Protein AF-A0A1J4KGL4-F1 (afdb_monomer_lite)

pLDDT: mean 71.96, std 12.71, range [31.94, 90.25]

Secondary structure (DSSP, 8-state):
-HHHHHHHHHHHHHHHHHHHHHHHHHHHHHHHHHHHHHHHHHHHHHHHHHHHHHHHHHHHHHHHHHHHHHHHHHHHHHHHHHHHHHHHHHHHHHHHHHHHHHHHHHHHHHHHHHHHHHHHHHHHHHHHHHHHHHHHHHHHHHHHHHHHHHHHHHHHHHHHHHHHHHHHHHHHHHTTSHHHHHHHHHHHHHHHHHHHHHHHHHHHHHHHHHHHHHHHHHHHHHHHHHHHHHHHHHHHHHHHHHHHHHHHHHHHHHHHHHHHHHHHHHHHHHHHHHHHHHHHHHHHHHHHHHHHHHHHHHHHHHHHHHHHHHHHHHHHHHHHHHHHHHHHHHHHHHHHHHHHHHHHHHHHHHHHHHHHHHHHHHHHHHHHHHHHHHHHHHHHHHHHHHHHHHHHHHTTS------SSSSSTTSSTTTHHHHHHHHHHHHHHHHHHHHHHHHHHHHHHHHHHHHHHHHHHHHHHHHHHHHHHHHTTTTTSSSS----------S---HHHHHHHHHHHHHHHHHHHHHHHHHHHHHHHHHHHHHHHHHHHHHHHHHHHHHHHHHHHHHHHHHHHGGG--HHHHHHHHHHHHHHHHHHHHHHHHHHHHHHHHHHHHHHHHHHHHHHHHHHHHHHHHHHHHHHHIIIIIHHHHHHHHHHHHHHHHHHHHHHHHHHHHHHHHHHHHHHHHHHHHHHHHHHHHHHHHHHHHHHHHHHHHHHHHHHHHHHHHHHHHHHHHHHHHHHHHHHHHHHHHHHHHHHHHHHHHHHHHHHHHHHHHHHHHHHHHHHHHHHHHHHHHHTSPPTTHHHHHHHHHHHHHHHHHHHHTT------GGGGSSGGGSS-----------------

Organism: NCBI:txid1144522

Structure (mmCIF, N/CA/C/O backbone):
data_AF-A0A1J4KGL4-F1
#
_entry.id   AF-A0A1J4KGL4-F1
#
loop_
_atom_site.group_PDB
_atom_site.id
_atom_site.type_symbol
_atom_site.label_atom_id
_atom_site.label_alt_id
_atom_site.label_comp_id
_atom_site.label_asym_id
_atom_site.label_entity_id
_atom_site.label_seq_id
_atom_site.pdbx_PDB_ins_code
_atom_site.Cartn_x
_atom_site.Cartn_y
_atom_site.Cartn_z
_atom_site.occupancy
_atom_site.B_iso_or_equiv
_atom_site.auth_seq_id
_atom_site.auth_comp_id
_atom_site.auth_asym_id
_atom_site.auth_atom_id
_atom_site.pdbx_PDB_model_num
ATOM 1 N N . MET A 1 1 ? 73.293 31.879 -106.549 1.00 48.50 1 MET A N 1
ATOM 2 C CA . MET A 1 1 ? 72.347 32.509 -105.596 1.00 48.50 1 MET A CA 1
ATOM 3 C C . MET A 1 1 ? 71.092 31.675 -105.319 1.00 48.50 1 MET A C 1
ATOM 5 O O . MET A 1 1 ? 70.874 31.386 -104.157 1.00 48.50 1 MET A O 1
ATOM 9 N N . LYS A 1 2 ? 70.337 31.173 -106.314 1.00 50.81 2 LYS A N 1
ATOM 10 C CA . LYS A 1 2 ? 69.095 30.380 -106.091 1.00 50.81 2 LYS A CA 1
ATOM 11 C C . LYS A 1 2 ? 69.216 29.091 -105.247 1.00 50.81 2 LYS A C 1
ATOM 13 O O . LYS A 1 2 ? 68.200 28.561 -104.812 1.00 50.81 2 LYS A O 1
ATOM 18 N N . MET A 1 3 ? 70.423 28.557 -105.039 1.00 51.00 3 MET A N 1
ATOM 19 C CA . MET A 1 3 ? 70.624 27.331 -104.252 1.00 51.00 3 MET A CA 1
ATOM 20 C C . MET A 1 3 ? 70.676 27.599 -102.736 1.00 51.00 3 MET A C 1
ATOM 22 O O . MET A 1 3 ? 70.162 26.790 -101.978 1.00 51.00 3 MET A O 1
ATOM 26 N N . PHE A 1 4 ? 71.214 28.750 -102.308 1.00 53.72 4 PHE A N 1
ATOM 27 C CA . PHE A 1 4 ? 71.336 29.125 -100.888 1.00 53.72 4 PHE A CA 1
ATOM 28 C C . PHE A 1 4 ? 69.998 29.544 -100.260 1.00 53.72 4 PHE A C 1
ATOM 30 O O . PHE A 1 4 ? 69.739 29.280 -99.091 1.00 53.72 4 PHE A O 1
ATOM 37 N N . GLU A 1 5 ? 69.114 30.141 -101.056 1.00 56.59 5 GLU A N 1
ATOM 38 C CA . GLU A 1 5 ? 67.768 30.550 -100.632 1.00 56.59 5 GLU A CA 1
ATOM 39 C C . GLU A 1 5 ? 66.870 29.341 -100.313 1.00 56.59 5 GLU A C 1
ATOM 41 O O . GLU A 1 5 ? 66.114 29.352 -99.343 1.00 56.59 5 GLU A O 1
ATOM 46 N N . LYS A 1 6 ? 67.017 28.250 -101.080 1.00 62.81 6 LYS A N 1
ATOM 47 C CA . LYS A 1 6 ? 66.292 26.993 -100.843 1.00 62.81 6 LYS A CA 1
ATOM 48 C C . LYS A 1 6 ? 66.771 26.261 -99.592 1.00 62.81 6 LYS A C 1
ATOM 50 O O . LYS A 1 6 ? 65.946 25.713 -98.868 1.00 62.81 6 LYS A O 1
ATOM 55 N N . THR A 1 7 ? 68.075 26.253 -99.317 1.00 66.25 7 THR A N 1
ATOM 56 C CA . THR A 1 7 ? 68.604 25.649 -98.085 1.00 66.25 7 THR A CA 1
ATOM 57 C C . THR A 1 7 ? 68.192 26.440 -96.849 1.00 66.25 7 THR A C 1
ATOM 59 O O . THR A 1 7 ? 67.814 25.832 -95.854 1.00 66.25 7 THR A O 1
ATOM 62 N N . PHE A 1 8 ? 68.176 27.774 -96.905 1.00 71.75 8 PHE A N 1
ATOM 63 C CA . PHE A 1 8 ? 67.752 28.594 -95.766 1.00 71.75 8 PHE A CA 1
ATOM 64 C C . PHE A 1 8 ? 66.251 28.444 -95.452 1.00 71.75 8 PHE A C 1
ATOM 66 O O . PHE A 1 8 ? 65.878 28.286 -94.291 1.00 71.75 8 PHE A O 1
ATOM 73 N N . GLN A 1 9 ? 65.389 28.386 -96.477 1.00 70.12 9 GLN A N 1
ATOM 74 C CA . GLN A 1 9 ? 63.962 28.069 -96.297 1.00 70.12 9 GLN A CA 1
ATOM 75 C C . GLN A 1 9 ? 63.737 26.668 -95.715 1.00 70.12 9 GLN A C 1
ATOM 77 O O . GLN A 1 9 ? 62.855 26.490 -94.876 1.00 70.12 9 GLN A O 1
ATOM 82 N N . HIS A 1 10 ? 64.549 25.686 -96.116 1.00 73.38 10 HIS A N 1
ATOM 83 C CA . HIS A 1 10 ? 64.472 24.335 -95.568 1.00 73.38 10 HIS A CA 1
ATOM 84 C C . HIS A 1 10 ? 64.816 24.300 -94.070 1.00 73.38 10 HIS A C 1
ATOM 86 O O . HIS A 1 10 ? 64.093 23.680 -93.294 1.00 73.38 10 HIS A O 1
ATOM 92 N N . TYR A 1 11 ? 65.860 25.016 -93.638 1.00 72.81 11 TYR A N 1
ATOM 93 C CA . TYR A 1 11 ? 66.212 25.097 -92.217 1.00 72.81 11 TYR A CA 1
ATOM 94 C C . TYR A 1 11 ? 65.168 25.849 -91.381 1.00 72.81 11 TYR A C 1
ATOM 96 O O . TYR A 1 11 ? 64.863 25.410 -90.273 1.00 72.81 11 TYR A O 1
ATOM 104 N N . HIS A 1 12 ? 64.563 26.918 -91.910 1.00 76.62 12 HIS A N 1
ATOM 105 C CA . HIS A 1 12 ? 63.459 27.602 -91.228 1.00 76.62 12 HIS A CA 1
ATOM 106 C C . HIS A 1 12 ? 62.230 26.704 -91.057 1.00 76.62 12 HIS A C 1
ATOM 108 O O . HIS A 1 12 ? 61.683 26.634 -89.961 1.00 76.62 12 HIS A O 1
ATOM 114 N N . GLN A 1 13 ? 61.847 25.946 -92.090 1.00 76.25 13 GLN A N 1
ATOM 115 C CA . GLN A 1 13 ? 60.752 24.975 -91.977 1.00 76.25 13 GLN A CA 1
ATOM 116 C C . GLN A 1 13 ? 61.043 23.883 -90.943 1.00 76.25 13 GLN A C 1
ATOM 118 O O . GLN A 1 13 ? 60.143 23.485 -90.211 1.00 76.25 13 GLN A O 1
ATOM 123 N N . ILE A 1 14 ? 62.291 23.416 -90.848 1.00 76.00 14 ILE A N 1
ATOM 124 C CA . ILE A 1 14 ? 62.685 22.430 -89.834 1.00 76.00 14 ILE A CA 1
ATOM 125 C C . ILE A 1 14 ? 62.601 23.021 -88.418 1.00 76.00 14 ILE A C 1
ATOM 127 O O . ILE A 1 14 ? 62.146 22.334 -87.504 1.00 76.00 14 ILE A O 1
ATOM 131 N N . LEU A 1 15 ? 63.007 24.279 -88.223 1.00 76.38 15 LEU A N 1
ATOM 132 C CA . LEU A 1 15 ? 62.933 24.962 -86.926 1.00 76.38 15 LEU A CA 1
ATOM 133 C C . LEU A 1 15 ? 61.489 25.244 -86.492 1.00 76.38 15 LEU A C 1
ATOM 135 O O . LEU A 1 15 ? 61.154 25.037 -85.322 1.00 76.38 15 LEU A O 1
ATOM 139 N N . ASP A 1 16 ? 60.623 25.644 -87.420 1.00 77.75 16 ASP A N 1
ATOM 140 C CA . ASP A 1 16 ? 59.196 25.833 -87.145 1.00 77.75 16 ASP A CA 1
ATOM 141 C C . ASP A 1 16 ? 58.515 24.495 -86.810 1.00 77.75 16 ASP A C 1
ATOM 143 O O . ASP A 1 16 ? 57.730 24.419 -85.859 1.00 77.75 16 ASP A O 1
ATOM 147 N N . ASP A 1 17 ? 58.868 23.410 -87.512 1.00 77.19 17 ASP A N 1
ATOM 148 C CA . ASP A 1 17 ? 58.338 22.069 -87.230 1.00 77.19 17 ASP A CA 1
ATOM 149 C C . ASP A 1 17 ? 58.830 21.538 -85.868 1.00 77.19 17 ASP A C 1
ATOM 151 O O . ASP A 1 17 ? 58.057 20.957 -85.102 1.00 77.19 17 ASP A O 1
ATOM 155 N N . LEU A 1 18 ? 60.088 21.808 -85.500 1.00 77.88 18 LEU A N 1
ATOM 156 C CA . LEU A 1 18 ? 60.631 21.507 -84.169 1.00 77.88 18 LEU A CA 1
ATOM 157 C C . LEU A 1 18 ? 59.918 22.292 -83.064 1.00 77.88 18 LEU A C 1
ATOM 159 O O . LEU A 1 18 ? 59.526 21.710 -82.051 1.00 77.88 18 LEU A O 1
ATOM 163 N N . THR A 1 19 ? 59.697 23.590 -83.264 1.00 79.94 19 THR A N 1
ATOM 164 C CA . THR A 1 19 ? 59.023 24.449 -82.281 1.00 79.94 19 THR A CA 1
ATOM 165 C C . THR A 1 19 ? 57.565 24.023 -82.094 1.00 79.94 19 THR A C 1
ATOM 167 O O . THR A 1 19 ? 57.093 23.897 -80.963 1.00 79.94 19 THR A O 1
ATOM 170 N N . SER A 1 20 ? 56.869 23.688 -83.187 1.00 77.25 20 SER A N 1
ATOM 171 C CA . SER A 1 20 ? 55.507 23.143 -83.142 1.00 77.25 20 SER A CA 1
ATOM 172 C C . SER A 1 20 ? 55.441 21.821 -82.372 1.00 77.25 20 SER A C 1
ATOM 174 O O . SER A 1 20 ? 54.529 21.611 -81.566 1.00 77.25 20 SER A O 1
ATOM 176 N N . ARG A 1 21 ? 56.432 20.937 -82.558 1.00 79.38 21 ARG A N 1
ATOM 177 C CA . ARG A 1 21 ? 56.528 19.678 -81.807 1.00 79.38 21 ARG A CA 1
ATOM 178 C C . ARG A 1 21 ? 56.779 19.912 -80.323 1.00 79.38 21 ARG A C 1
ATOM 180 O O . ARG A 1 21 ? 56.111 19.281 -79.516 1.00 79.38 21 ARG A O 1
ATOM 187 N N . ILE A 1 22 ? 57.674 20.827 -79.952 1.00 79.62 22 ILE A N 1
ATOM 188 C CA . ILE A 1 22 ? 57.965 21.131 -78.540 1.00 79.62 22 ILE A CA 1
ATOM 189 C C . ILE A 1 22 ? 56.718 21.665 -77.826 1.00 79.62 22 ILE A C 1
ATOM 191 O O . ILE A 1 22 ? 56.389 21.193 -76.737 1.00 79.62 22 ILE A O 1
ATOM 195 N N . VAL A 1 23 ? 55.987 22.595 -78.449 1.00 79.75 23 VAL A N 1
ATOM 196 C CA . VAL A 1 23 ? 54.748 23.139 -77.873 1.00 79.75 23 VAL A CA 1
ATOM 197 C C . VAL A 1 23 ? 53.702 22.038 -77.708 1.00 79.75 23 VAL A C 1
ATOM 199 O O . VAL A 1 23 ? 53.156 21.896 -76.616 1.00 79.75 23 VAL A O 1
ATOM 202 N N . LYS A 1 24 ? 53.488 21.198 -78.732 1.00 76.81 24 LYS A N 1
ATOM 203 C CA . LYS A 1 24 ? 52.561 20.057 -78.643 1.00 76.81 24 LYS A CA 1
ATOM 204 C C . LYS A 1 24 ? 52.932 19.099 -77.514 1.00 76.81 24 LYS A C 1
ATOM 206 O O . LYS A 1 24 ? 52.059 18.725 -76.736 1.00 76.81 24 LYS A O 1
ATOM 211 N N . THR A 1 25 ? 54.206 18.736 -77.384 1.00 75.56 25 THR A N 1
ATOM 212 C CA . THR A 1 25 ? 54.662 17.837 -76.315 1.00 75.56 25 THR A CA 1
ATOM 213 C C . THR A 1 25 ? 54.453 18.459 -74.935 1.00 75.56 25 THR A C 1
ATOM 215 O O . THR A 1 25 ? 53.984 17.773 -74.034 1.00 75.56 25 THR A O 1
ATOM 218 N N . SER A 1 26 ? 54.719 19.758 -74.771 1.00 76.62 26 SER A N 1
ATOM 219 C CA . SER A 1 26 ? 54.493 20.476 -73.509 1.00 76.62 26 SER A CA 1
ATOM 220 C C . SER A 1 26 ? 53.008 20.528 -73.123 1.00 76.62 26 SER A C 1
ATOM 222 O O . SER A 1 26 ? 52.655 20.255 -71.976 1.00 76.62 26 SER A O 1
ATOM 224 N N . THR A 1 27 ? 52.114 20.790 -74.085 1.00 75.94 27 THR A N 1
ATOM 225 C CA . THR A 1 27 ? 50.663 20.786 -73.835 1.00 75.94 27 THR A CA 1
ATOM 226 C C . THR A 1 27 ? 50.155 19.393 -73.459 1.00 75.94 27 THR A C 1
ATOM 228 O O . THR A 1 27 ? 49.378 19.266 -72.517 1.00 75.94 27 THR A O 1
ATOM 231 N N . ILE A 1 28 ? 50.644 18.345 -74.132 1.00 75.31 28 ILE A N 1
ATOM 232 C CA . ILE A 1 28 ? 50.306 16.950 -73.806 1.00 75.31 28 ILE A CA 1
ATOM 233 C C . ILE A 1 28 ? 50.797 16.590 -72.400 1.00 75.31 28 ILE A C 1
ATOM 235 O O . ILE A 1 28 ? 50.061 15.980 -71.630 1.00 75.31 28 ILE A O 1
ATOM 239 N N . PHE A 1 29 ? 52.016 16.994 -72.034 1.00 74.69 29 PHE A N 1
ATOM 240 C CA . PHE A 1 29 ? 52.569 16.701 -70.713 1.00 74.69 29 PHE A CA 1
ATOM 241 C C . PHE A 1 29 ? 51.774 17.385 -69.597 1.00 74.69 29 PHE A C 1
ATOM 243 O O . PHE A 1 29 ? 51.492 16.769 -68.573 1.00 74.69 29 PHE A O 1
ATOM 250 N N . LYS A 1 30 ? 51.351 18.634 -69.819 1.00 77.12 30 LYS A N 1
ATOM 251 C CA . LYS A 1 30 ? 50.528 19.376 -68.861 1.00 77.12 30 LYS A CA 1
ATOM 252 C C . LYS A 1 30 ? 49.137 18.754 -68.690 1.00 77.12 30 LYS A C 1
ATOM 254 O O . LYS A 1 30 ? 48.716 18.547 -67.558 1.00 77.12 30 LYS A O 1
ATOM 259 N N . MET A 1 31 ? 48.487 18.356 -69.789 1.00 72.94 31 MET A N 1
ATOM 260 C CA . MET A 1 31 ? 47.216 17.620 -69.724 1.00 72.94 31 MET A CA 1
ATOM 261 C C . MET A 1 31 ? 47.363 16.265 -69.018 1.00 72.94 31 MET A C 1
ATOM 263 O O . MET A 1 31 ? 46.466 15.863 -68.287 1.00 72.94 31 MET A O 1
ATOM 267 N N . ASN A 1 32 ? 48.491 15.566 -69.183 1.00 74.00 32 ASN A N 1
ATOM 268 C CA . ASN A 1 32 ? 48.727 14.295 -68.493 1.00 74.00 32 ASN A CA 1
ATOM 269 C C . ASN A 1 32 ? 48.901 14.462 -66.977 1.00 74.00 32 ASN A C 1
ATOM 271 O O . ASN A 1 32 ? 48.434 13.605 -66.230 1.00 74.00 32 ASN A O 1
ATOM 275 N N . ILE A 1 33 ? 49.540 15.543 -66.518 1.00 75.38 33 ILE A N 1
ATOM 276 C CA . ILE A 1 33 ? 49.666 15.842 -65.082 1.00 75.38 33 ILE A CA 1
ATOM 277 C C . ILE A 1 33 ? 48.291 16.175 -64.494 1.00 75.38 33 ILE A C 1
ATOM 279 O O . ILE A 1 33 ? 47.887 15.553 -63.518 1.00 75.38 33 ILE A O 1
ATOM 283 N N . GLU A 1 34 ? 47.539 17.071 -65.138 1.00 74.38 34 GLU A N 1
ATOM 284 C CA . GLU A 1 34 ? 46.197 17.464 -64.681 1.00 74.38 34 GLU A CA 1
ATOM 285 C C . GLU A 1 34 ? 45.231 16.261 -64.654 1.00 74.38 34 GLU A C 1
ATOM 287 O O . GLU A 1 34 ? 44.474 16.089 -63.700 1.00 74.38 34 GLU A O 1
ATOM 292 N N . ASN A 1 35 ? 45.319 15.362 -65.641 1.00 75.06 35 ASN A N 1
ATOM 293 C CA . ASN A 1 35 ? 44.548 14.117 -65.646 1.00 75.06 35 ASN A CA 1
ATOM 294 C C . ASN A 1 35 ? 45.000 13.134 -64.553 1.00 75.06 35 ASN A C 1
ATOM 296 O O . ASN A 1 35 ? 44.164 12.451 -63.967 1.00 75.06 35 ASN A O 1
ATOM 300 N N . SER A 1 36 ? 46.301 13.039 -64.268 1.00 73.31 36 SER A N 1
ATOM 301 C CA . SER A 1 36 ? 46.818 12.158 -63.214 1.00 73.31 36 SER A CA 1
ATOM 302 C C . SER A 1 36 ? 46.374 12.616 -61.824 1.00 73.31 36 SER A C 1
ATOM 304 O O . SER A 1 36 ? 45.958 11.782 -61.018 1.00 73.31 36 SER A O 1
ATOM 306 N N . ASP A 1 37 ? 46.416 13.920 -61.550 1.00 73.12 37 ASP A N 1
ATOM 307 C CA . ASP A 1 37 ? 45.986 14.481 -60.266 1.00 73.12 37 ASP A CA 1
ATOM 308 C C . ASP A 1 37 ? 44.480 14.277 -60.054 1.00 73.12 37 ASP A C 1
ATOM 310 O O . ASP A 1 37 ? 44.066 13.788 -59.000 1.00 73.12 37 ASP A O 1
ATOM 314 N N . ALA A 1 38 ? 43.668 14.499 -61.094 1.00 73.25 38 ALA A N 1
ATOM 315 C CA . ALA A 1 38 ? 42.236 14.210 -61.049 1.00 73.25 38 ALA A CA 1
ATOM 316 C C . ALA A 1 38 ? 41.945 12.720 -60.776 1.00 73.25 38 ALA A C 1
ATOM 318 O O . ALA A 1 38 ? 41.049 12.385 -60.002 1.00 73.25 38 ALA A O 1
ATOM 319 N N . VAL A 1 39 ? 42.727 11.800 -61.357 1.00 76.62 39 VAL A N 1
ATOM 320 C CA . VAL A 1 39 ? 42.578 10.354 -61.111 1.00 76.62 39 VAL A CA 1
ATOM 321 C C . VAL A 1 39 ? 42.950 9.976 -59.672 1.00 76.62 39 VAL A C 1
ATOM 323 O O . VAL A 1 39 ? 42.310 9.100 -59.084 1.00 76.62 39 VAL A O 1
ATOM 326 N N . ILE A 1 40 ? 43.967 10.610 -59.082 1.00 75.12 40 ILE A N 1
ATOM 327 C CA . ILE A 1 40 ? 44.365 10.356 -57.689 1.00 75.12 40 ILE A CA 1
ATOM 328 C C . ILE A 1 40 ? 43.295 10.869 -56.720 1.00 75.12 40 ILE A C 1
ATOM 330 O O . ILE A 1 40 ? 42.925 10.141 -55.796 1.00 75.12 40 ILE A O 1
ATOM 334 N N . GLU A 1 41 ? 42.745 12.062 -56.949 1.00 76.81 41 GLU A N 1
ATOM 335 C CA . GLU A 1 41 ? 41.655 12.604 -56.127 1.00 76.81 41 GLU A CA 1
ATOM 336 C C . GLU A 1 41 ? 40.405 11.718 -56.173 1.00 76.81 41 GLU A C 1
ATOM 338 O O . GLU A 1 41 ? 39.817 11.424 -55.128 1.00 76.81 41 GLU A O 1
ATOM 343 N N . VAL A 1 42 ? 40.051 11.198 -57.354 1.00 77.12 42 VAL A N 1
ATOM 344 C CA . VAL A 1 42 ? 38.940 10.245 -57.503 1.00 77.12 42 VAL A CA 1
ATOM 345 C C . VAL A 1 42 ? 39.194 8.967 -56.696 1.00 77.12 42 VAL A C 1
ATOM 347 O O . VAL A 1 42 ? 38.304 8.520 -55.974 1.00 77.12 42 VAL A O 1
ATOM 350 N N . LYS A 1 43 ? 40.413 8.413 -56.724 1.00 77.75 43 LYS A N 1
ATOM 351 C CA . LYS A 1 43 ? 40.757 7.207 -55.944 1.00 77.75 43 LYS A CA 1
ATOM 352 C C . LYS A 1 43 ? 40.723 7.435 -54.432 1.00 77.75 43 LYS A C 1
ATOM 354 O O . LYS A 1 43 ? 40.305 6.545 -53.691 1.00 77.75 43 LYS A O 1
ATOM 359 N N . ILE A 1 44 ? 41.145 8.609 -53.959 1.00 74.50 44 ILE A N 1
ATOM 360 C CA . ILE A 1 44 ? 41.060 8.969 -52.534 1.00 74.50 44 ILE A CA 1
ATOM 361 C C . ILE A 1 44 ? 39.590 9.088 -52.110 1.00 74.50 44 ILE A C 1
ATOM 363 O O . ILE A 1 44 ? 39.206 8.536 -51.076 1.00 74.50 44 ILE A O 1
ATOM 367 N N . ALA A 1 45 ? 38.753 9.725 -52.932 1.00 75.19 45 ALA A N 1
ATOM 368 C CA . ALA A 1 45 ? 37.320 9.841 -52.674 1.00 75.19 45 ALA A CA 1
ATOM 369 C C . ALA A 1 45 ? 36.608 8.472 -52.690 1.00 75.19 45 ALA A C 1
ATOM 371 O O . ALA A 1 45 ? 35.739 8.213 -51.856 1.00 75.19 45 ALA A O 1
ATOM 372 N N . GLU A 1 46 ? 36.995 7.560 -53.588 1.00 77.62 46 GLU A N 1
ATOM 373 C CA . GLU A 1 46 ? 36.489 6.181 -53.615 1.00 77.62 46 GLU A CA 1
ATOM 374 C C . GLU A 1 46 ? 36.877 5.393 -52.356 1.00 77.62 46 GLU A C 1
ATOM 376 O O . GLU A 1 46 ? 36.034 4.702 -51.779 1.00 77.62 46 GLU A O 1
ATOM 381 N N . ALA A 1 47 ? 38.120 5.524 -51.883 1.00 74.62 47 ALA A N 1
ATOM 382 C CA . ALA A 1 47 ? 38.577 4.865 -50.660 1.00 74.62 47 ALA A CA 1
ATOM 383 C C . ALA A 1 47 ? 37.844 5.385 -49.410 1.00 74.62 47 ALA A C 1
ATOM 385 O O . ALA A 1 47 ? 37.452 4.592 -48.552 1.00 74.62 47 ALA A O 1
ATOM 386 N N . GLN A 1 48 ? 37.596 6.697 -49.332 1.00 76.75 48 GLN A N 1
ATOM 387 C CA . GLN A 1 48 ? 36.808 7.303 -48.254 1.00 76.75 48 GLN A CA 1
ATOM 388 C C . GLN A 1 48 ? 35.353 6.821 -48.273 1.00 76.75 48 GLN A C 1
ATOM 390 O O . GLN A 1 48 ? 34.833 6.412 -47.235 1.00 76.75 48 GLN A O 1
ATOM 395 N N . ARG A 1 49 ? 34.725 6.760 -49.456 1.00 77.06 49 ARG A N 1
ATOM 396 C CA . ARG A 1 49 ? 33.367 6.212 -49.611 1.00 77.06 49 ARG A CA 1
ATOM 397 C C . ARG A 1 49 ? 33.283 4.745 -49.209 1.00 77.06 49 ARG A C 1
ATOM 399 O O . ARG A 1 49 ? 32.298 4.341 -48.595 1.00 77.06 49 ARG A O 1
ATOM 406 N N . LYS A 1 50 ? 34.304 3.945 -49.535 1.00 81.94 50 LYS A N 1
ATOM 407 C CA . LYS A 1 50 ? 34.354 2.535 -49.137 1.00 81.94 50 LYS A CA 1
ATOM 408 C C . LYS A 1 50 ? 34.457 2.388 -47.619 1.00 81.94 50 LYS A C 1
ATOM 410 O O . LYS A 1 50 ? 33.687 1.633 -47.043 1.00 81.94 50 LYS A O 1
ATOM 415 N N . PHE A 1 51 ? 35.324 3.162 -46.967 1.00 81.06 51 PHE A N 1
ATOM 416 C CA . PHE A 1 51 ? 35.437 3.146 -45.507 1.00 81.06 51 PHE A CA 1
ATOM 417 C C . PHE A 1 51 ? 34.139 3.591 -44.813 1.00 81.06 51 PHE A C 1
ATOM 419 O O . PHE A 1 51 ? 33.718 2.976 -43.837 1.00 81.06 51 PHE A O 1
ATOM 426 N N . GLU A 1 52 ? 33.462 4.619 -45.333 1.00 76.06 52 GLU A N 1
ATOM 427 C CA . GLU A 1 52 ? 32.152 5.037 -44.818 1.00 76.06 52 GLU A CA 1
ATOM 428 C C . GLU A 1 52 ? 31.068 3.979 -45.021 1.00 76.06 52 GLU A C 1
ATOM 430 O O . GLU A 1 52 ? 30.215 3.812 -44.148 1.00 76.06 52 GLU A O 1
ATOM 435 N N . LYS A 1 53 ? 31.099 3.255 -46.145 1.00 81.56 53 LYS A N 1
ATOM 436 C CA . LYS A 1 53 ? 30.190 2.135 -46.394 1.00 81.56 53 LYS A CA 1
ATOM 437 C C . LYS A 1 53 ? 30.431 1.005 -45.392 1.00 81.56 53 LYS A C 1
ATOM 439 O O . LYS A 1 53 ? 29.482 0.582 -44.740 1.00 81.56 53 LYS A O 1
ATOM 444 N N . ASP A 1 54 ? 31.684 0.599 -45.204 1.00 75.69 54 ASP A N 1
ATOM 445 C CA . ASP A 1 54 ? 32.057 -0.480 -44.282 1.00 75.69 54 ASP A CA 1
ATOM 446 C C . ASP A 1 54 ? 31.735 -0.104 -42.818 1.00 75.69 54 ASP A C 1
ATOM 448 O O . ASP A 1 54 ? 31.231 -0.921 -42.045 1.00 75.69 54 ASP A O 1
ATOM 452 N N . TYR A 1 55 ? 31.949 1.160 -42.430 1.00 81.25 55 TYR A N 1
ATOM 453 C CA . TYR A 1 55 ? 31.572 1.671 -41.109 1.00 81.25 55 TYR A CA 1
ATOM 454 C C . TYR A 1 55 ? 30.050 1.693 -40.902 1.00 81.25 55 TYR A C 1
ATOM 456 O O . TYR A 1 55 ? 29.567 1.334 -39.824 1.00 81.25 55 TYR A O 1
ATOM 464 N N . LYS A 1 56 ? 29.279 2.084 -41.927 1.00 76.31 56 LYS A N 1
ATOM 465 C CA . LYS A 1 56 ? 27.810 2.042 -41.884 1.00 76.31 56 LYS A CA 1
ATOM 466 C C . LYS A 1 56 ? 27.295 0.615 -41.766 1.00 76.31 56 LYS A C 1
ATOM 468 O O . LYS A 1 56 ? 26.456 0.371 -40.910 1.00 76.31 56 LYS A O 1
ATOM 473 N N . GLU A 1 57 ? 27.854 -0.323 -42.521 1.00 81.06 57 GLU A N 1
ATOM 474 C CA . GLU A 1 57 ? 27.461 -1.733 -42.467 1.00 81.06 57 GLU A CA 1
ATOM 475 C C . GLU A 1 57 ? 27.763 -2.353 -41.088 1.00 81.06 57 GLU A C 1
ATOM 477 O O . GLU A 1 57 ? 26.919 -3.030 -40.499 1.00 81.06 57 GLU A O 1
ATOM 482 N N . ALA A 1 58 ? 28.921 -2.046 -40.492 1.00 72.56 58 ALA A N 1
ATOM 483 C CA . ALA A 1 58 ? 29.246 -2.472 -39.128 1.00 72.56 58 ALA A CA 1
ATOM 484 C C . ALA A 1 58 ? 28.318 -1.844 -38.067 1.00 72.56 58 ALA A C 1
ATOM 486 O O . ALA A 1 58 ? 27.915 -2.513 -37.112 1.00 72.56 58 ALA A O 1
ATOM 487 N N . SER A 1 59 ? 27.949 -0.573 -38.241 1.00 73.44 59 SER A N 1
ATOM 488 C CA . SER A 1 59 ? 27.008 0.135 -37.367 1.00 73.44 59 SER A CA 1
ATOM 489 C C . SER A 1 59 ? 25.582 -0.417 -37.485 1.00 73.44 59 SER A C 1
ATOM 491 O O . SER A 1 59 ? 24.924 -0.651 -36.471 1.00 73.44 59 SER A O 1
ATOM 493 N N . GLU A 1 60 ? 25.121 -0.707 -38.704 1.00 80.56 60 GLU A N 1
ATOM 494 C CA . GLU A 1 60 ? 23.827 -1.336 -38.987 1.00 80.56 60 GLU A CA 1
ATOM 495 C C . GLU A 1 60 ? 23.752 -2.747 -38.394 1.00 80.56 60 GLU A C 1
ATOM 497 O O . GLU A 1 60 ? 22.763 -3.081 -37.742 1.00 80.56 60 GLU A O 1
ATOM 502 N N . ASN A 1 61 ? 24.825 -3.537 -38.498 1.00 78.19 61 ASN A N 1
ATOM 503 C CA . ASN A 1 61 ? 24.919 -4.854 -37.863 1.00 78.19 61 ASN A CA 1
ATOM 504 C C . ASN A 1 61 ? 24.886 -4.772 -36.326 1.00 78.19 61 ASN A C 1
ATOM 506 O O . ASN A 1 61 ? 24.203 -5.566 -35.666 1.00 78.19 61 ASN A O 1
ATOM 510 N N . HIS A 1 62 ? 25.570 -3.790 -35.732 1.00 74.38 62 HIS A N 1
ATOM 511 C CA . HIS A 1 62 ? 25.493 -3.548 -34.289 1.00 74.38 62 HIS A CA 1
ATOM 512 C C . HIS A 1 62 ? 24.099 -3.088 -33.852 1.00 74.38 62 HIS A C 1
ATOM 514 O O . HIS A 1 62 ? 23.609 -3.524 -32.809 1.00 74.38 62 HIS A O 1
ATOM 520 N N . LYS A 1 63 ? 23.437 -2.258 -34.661 1.00 75.94 63 LYS A N 1
ATOM 521 C CA . LYS A 1 63 ? 22.064 -1.809 -34.429 1.00 75.94 63 LYS A CA 1
ATOM 522 C C . LYS A 1 63 ? 21.086 -2.978 -34.512 1.00 75.94 63 LYS A C 1
ATOM 524 O O . LYS A 1 63 ? 20.309 -3.155 -33.585 1.00 75.94 63 LYS A O 1
ATOM 529 N N . ALA A 1 64 ? 21.189 -3.832 -35.528 1.00 79.12 64 ALA A N 1
ATOM 530 C CA . ALA A 1 64 ? 20.377 -5.044 -35.648 1.00 79.12 64 ALA A CA 1
ATOM 531 C C . ALA A 1 64 ? 20.567 -5.992 -34.449 1.00 79.12 64 ALA A C 1
ATOM 533 O O . ALA A 1 64 ? 19.602 -6.559 -33.939 1.00 79.12 64 ALA A O 1
ATOM 534 N N . SER A 1 65 ? 21.798 -6.109 -33.942 1.00 75.69 65 SER A N 1
ATOM 535 C CA . SER A 1 65 ? 22.092 -6.901 -32.741 1.00 75.69 65 SER A CA 1
ATOM 536 C C . SER A 1 65 ? 21.478 -6.288 -31.476 1.00 75.69 65 SER A C 1
ATOM 538 O O . SER A 1 65 ? 20.905 -7.005 -30.660 1.00 75.69 65 SER A O 1
ATOM 540 N N . LEU A 1 66 ? 21.534 -4.962 -31.318 1.00 71.62 66 LEU A N 1
ATOM 541 C CA . LEU A 1 66 ? 20.868 -4.263 -30.213 1.00 71.62 66 LEU A CA 1
ATOM 542 C C . LEU A 1 66 ? 19.342 -4.385 -30.293 1.00 71.62 66 LEU A C 1
ATOM 544 O O . LEU A 1 66 ? 18.704 -4.570 -29.265 1.00 71.62 66 LEU A O 1
ATOM 548 N N . GLU A 1 67 ? 18.761 -4.358 -31.493 1.00 76.06 67 GLU A N 1
ATOM 549 C CA . GLU A 1 67 ? 17.328 -4.598 -31.687 1.00 76.06 67 GLU A CA 1
ATOM 550 C C . GLU A 1 67 ? 16.918 -6.033 -31.338 1.00 76.06 67 GLU A C 1
ATOM 552 O O . GLU A 1 67 ? 15.822 -6.246 -30.818 1.00 76.06 67 GLU A O 1
ATOM 557 N N . ALA A 1 68 ? 17.783 -7.019 -31.592 1.00 75.44 68 ALA A N 1
ATOM 558 C CA . ALA A 1 68 ? 17.564 -8.391 -31.147 1.00 75.44 68 ALA A CA 1
ATOM 559 C C . ALA A 1 68 ? 17.579 -8.487 -29.610 1.00 75.44 68 ALA A C 1
ATOM 561 O O . ALA A 1 68 ? 16.684 -9.102 -29.034 1.00 75.44 68 ALA A O 1
ATOM 562 N N . TYR A 1 69 ? 18.517 -7.805 -28.942 1.00 73.69 69 TYR A N 1
ATOM 563 C CA . TYR A 1 69 ? 18.543 -7.726 -27.478 1.00 73.69 69 TYR A CA 1
ATOM 564 C C . TYR A 1 69 ? 17.351 -6.957 -26.897 1.00 73.69 69 TYR A C 1
ATOM 566 O O . TYR A 1 69 ? 16.806 -7.375 -25.881 1.00 73.69 69 TYR A O 1
ATOM 574 N N . GLU A 1 70 ? 16.899 -5.875 -27.533 1.00 70.75 70 GLU A N 1
ATOM 575 C CA . GLU A 1 70 ? 15.682 -5.160 -27.124 1.00 70.75 70 GLU A CA 1
ATOM 576 C C . GLU A 1 70 ? 14.442 -6.052 -27.243 1.00 70.75 70 GLU A C 1
ATOM 578 O O . GLU A 1 70 ? 13.645 -6.095 -26.309 1.00 70.75 70 GLU A O 1
ATOM 583 N N . LYS A 1 71 ? 14.318 -6.840 -28.321 1.00 77.25 71 LYS A N 1
ATOM 584 C CA . LYS A 1 71 ? 13.240 -7.835 -28.458 1.00 77.25 71 LYS A CA 1
ATOM 585 C C . LYS A 1 71 ? 13.305 -8.922 -27.385 1.00 77.25 71 LYS A C 1
ATOM 587 O O . LYS A 1 71 ? 12.268 -9.365 -26.899 1.00 77.25 71 LYS A O 1
ATOM 592 N N . GLU A 1 72 ? 14.502 -9.357 -27.002 1.00 74.56 72 GLU A N 1
ATOM 593 C CA . GLU A 1 72 ? 14.699 -10.322 -25.914 1.00 74.56 72 GLU A CA 1
ATOM 594 C C . GLU A 1 72 ? 14.311 -9.720 -24.550 1.00 74.56 72 GLU A C 1
ATOM 596 O O . GLU A 1 72 ? 13.670 -10.379 -23.731 1.00 74.56 72 GLU A O 1
ATOM 601 N N . VAL A 1 73 ? 14.625 -8.441 -24.323 1.00 70.06 73 VAL A N 1
ATOM 602 C CA . VAL A 1 73 ? 14.214 -7.697 -23.123 1.00 70.06 73 VAL A CA 1
ATOM 603 C C . VAL A 1 73 ? 12.700 -7.478 -23.093 1.00 70.06 73 VAL A C 1
ATOM 605 O O . VAL A 1 73 ? 12.098 -7.706 -22.050 1.00 70.06 73 VAL A O 1
ATOM 608 N N . GLU A 1 74 ? 12.057 -7.125 -24.209 1.00 73.81 74 GLU A N 1
ATOM 609 C CA . GLU A 1 74 ? 10.590 -7.028 -24.313 1.00 73.81 74 GLU A CA 1
ATOM 610 C C . GLU A 1 74 ? 9.902 -8.381 -24.083 1.00 73.81 74 GLU A C 1
ATOM 612 O O . GLU A 1 74 ? 8.876 -8.459 -23.403 1.00 73.81 74 GLU A O 1
ATOM 617 N N . LYS A 1 75 ? 10.483 -9.477 -24.583 1.00 73.88 75 LYS A N 1
ATOM 618 C CA . LYS A 1 75 ? 9.997 -10.837 -24.313 1.00 73.88 75 LYS A CA 1
ATOM 619 C C . LYS A 1 75 ? 10.108 -11.199 -22.826 1.00 73.88 75 LYS A C 1
ATOM 621 O O . LYS A 1 75 ? 9.224 -11.849 -22.275 1.00 73.88 75 LYS A O 1
ATOM 626 N N . ASN A 1 76 ? 11.165 -10.749 -22.156 1.00 72.12 76 ASN A N 1
ATOM 627 C CA . ASN A 1 76 ? 11.320 -10.953 -20.718 1.00 72.12 76 ASN A CA 1
ATOM 628 C C . ASN A 1 76 ? 10.393 -10.041 -19.900 1.00 72.12 76 ASN A C 1
ATOM 630 O O . ASN A 1 76 ? 9.836 -10.505 -18.908 1.00 72.12 76 ASN A O 1
ATOM 634 N N . LEU A 1 77 ? 10.174 -8.794 -20.327 1.00 69.56 77 LEU A N 1
ATOM 635 C CA . LEU A 1 77 ? 9.222 -7.868 -19.706 1.00 69.56 77 LEU A CA 1
ATOM 636 C C . LEU A 1 77 ? 7.785 -8.376 -19.825 1.00 69.56 77 LEU A C 1
ATOM 638 O O . LEU A 1 77 ? 7.092 -8.428 -18.821 1.00 69.56 77 LEU A O 1
ATOM 642 N N . SER A 1 78 ? 7.379 -8.877 -20.992 1.00 71.31 78 SER A N 1
ATOM 643 C CA . SER A 1 78 ? 6.063 -9.514 -21.151 1.00 71.31 78 SER A CA 1
ATOM 644 C C . SER A 1 78 ? 5.900 -10.775 -20.290 1.00 71.31 78 SER A C 1
ATOM 646 O O . SER A 1 78 ? 4.812 -11.028 -19.782 1.00 71.31 78 SER A O 1
ATOM 648 N N . SER A 1 79 ? 6.977 -11.534 -20.040 1.00 73.06 79 SER A N 1
ATOM 649 C CA . SER A 1 79 ? 6.958 -12.634 -19.056 1.00 73.06 79 SER A CA 1
ATOM 650 C C . SER A 1 79 ? 6.884 -12.153 -17.600 1.00 73.06 79 SER A C 1
ATOM 652 O O . SER A 1 79 ? 6.401 -12.872 -16.727 1.00 73.06 79 SER A O 1
ATOM 654 N N . PHE A 1 80 ? 7.388 -10.949 -17.316 1.00 69.50 80 PHE A N 1
ATOM 655 C CA . PHE A 1 80 ? 7.273 -10.314 -16.007 1.00 69.50 80 PHE A CA 1
ATOM 656 C C . PHE A 1 80 ? 5.862 -9.785 -15.784 1.00 69.50 80 PHE A C 1
ATOM 658 O O . PHE A 1 80 ? 5.311 -10.043 -14.721 1.00 69.50 80 PHE A O 1
ATOM 665 N N . ASP A 1 81 ? 5.266 -9.144 -16.789 1.00 70.81 81 ASP A N 1
ATOM 666 C CA . ASP A 1 81 ? 3.875 -8.691 -16.759 1.00 70.81 81 ASP A CA 1
ATOM 667 C C . ASP A 1 81 ? 2.923 -9.873 -16.545 1.00 70.81 81 ASP A C 1
ATOM 669 O O . ASP A 1 81 ? 2.069 -9.804 -15.668 1.00 70.81 81 ASP A O 1
ATOM 673 N N . SER A 1 82 ? 3.135 -11.016 -17.216 1.00 72.31 82 SER A N 1
ATOM 674 C CA . SER A 1 82 ? 2.305 -12.207 -16.975 1.00 72.31 82 SER A CA 1
ATOM 675 C C . SER A 1 82 ? 2.447 -12.758 -15.550 1.00 72.31 82 SER A C 1
ATOM 677 O O . SER A 1 82 ? 1.481 -13.246 -14.973 1.00 72.31 82 SER A O 1
ATOM 679 N N . ARG A 1 83 ? 3.644 -12.675 -14.951 1.00 72.44 83 ARG A N 1
ATOM 680 C CA . ARG A 1 83 ? 3.867 -13.086 -13.551 1.00 72.44 83 ARG A CA 1
ATOM 681 C C . ARG A 1 83 ? 3.276 -12.085 -12.560 1.00 72.44 83 ARG A C 1
ATOM 683 O O . ARG A 1 83 ? 2.804 -12.503 -11.509 1.00 72.44 83 ARG A O 1
ATOM 690 N N . LEU A 1 84 ? 3.290 -10.797 -12.896 1.00 71.19 84 LEU A N 1
ATOM 691 C CA . LEU A 1 84 ? 2.627 -9.736 -12.142 1.00 71.19 84 LEU A CA 1
ATOM 692 C C . LEU A 1 84 ? 1.107 -9.911 -12.176 1.00 71.19 84 LEU A C 1
ATOM 694 O O . LEU A 1 84 ? 0.468 -9.778 -11.137 1.00 71.19 84 LEU A O 1
ATOM 698 N N . ASP A 1 85 ? 0.542 -10.290 -13.321 1.00 75.19 85 ASP A N 1
ATOM 699 C CA . ASP A 1 85 ? -0.875 -10.632 -13.449 1.00 75.19 85 ASP A CA 1
ATOM 700 C C . ASP A 1 85 ? -1.231 -11.884 -12.629 1.00 75.19 85 ASP A C 1
ATOM 702 O O . ASP A 1 85 ? -2.234 -11.882 -11.915 1.00 75.19 85 ASP A O 1
ATOM 706 N N . ASP A 1 86 ? -0.395 -12.929 -12.642 1.00 74.56 86 ASP A N 1
ATOM 707 C CA . ASP A 1 86 ? -0.572 -14.117 -11.792 1.00 74.56 86 ASP A CA 1
ATOM 708 C C . ASP A 1 86 ? -0.511 -13.774 -10.288 1.00 74.56 86 ASP A C 1
ATOM 710 O O . ASP A 1 86 ? -1.292 -14.293 -9.483 1.00 74.56 86 ASP A O 1
ATOM 714 N N . GLU A 1 87 ? 0.400 -12.883 -9.890 1.00 67.44 87 GLU A N 1
ATOM 715 C CA . GLU A 1 87 ? 0.574 -12.446 -8.502 1.00 67.44 87 GLU A CA 1
ATOM 716 C C . GLU A 1 87 ? -0.553 -11.503 -8.049 1.00 67.44 87 GLU A C 1
ATOM 718 O O . GLU A 1 87 ? -1.062 -11.637 -6.932 1.00 67.44 87 GLU A O 1
ATOM 723 N N . SER A 1 88 ? -1.026 -10.635 -8.945 1.00 72.56 88 SER A N 1
ATOM 724 C CA . SER A 1 88 ? -2.215 -9.800 -8.762 1.00 72.56 88 SER A CA 1
ATOM 725 C C . SER A 1 88 ? -3.473 -10.661 -8.612 1.00 72.56 88 SER A C 1
ATOM 727 O O . SER A 1 88 ? -4.223 -10.498 -7.650 1.00 72.56 88 SER A O 1
ATOM 729 N N . ASN A 1 89 ? -3.656 -11.679 -9.461 1.00 74.44 89 ASN A N 1
ATOM 730 C CA . ASN A 1 89 ? -4.754 -12.644 -9.350 1.00 74.44 89 ASN A CA 1
ATOM 731 C C . ASN A 1 89 ? -4.699 -13.437 -8.037 1.00 74.44 89 ASN A C 1
ATOM 733 O O . ASN A 1 89 ? -5.729 -13.672 -7.403 1.00 74.44 89 ASN A O 1
ATOM 737 N N . ARG A 1 90 ? -3.501 -13.816 -7.580 1.00 81.31 90 ARG A N 1
ATOM 738 C CA . ARG A 1 90 ? -3.312 -14.469 -6.279 1.00 81.31 90 ARG A CA 1
ATOM 739 C C . ARG A 1 90 ? -3.680 -13.544 -5.112 1.00 81.31 90 ARG A C 1
ATOM 741 O O . ARG A 1 90 ? -4.298 -14.007 -4.152 1.00 81.31 90 ARG A O 1
ATOM 748 N N . LEU A 1 91 ? -3.319 -12.262 -5.184 1.00 65.75 91 LEU A N 1
ATOM 749 C CA . LEU A 1 91 ? -3.685 -11.234 -4.201 1.00 65.75 91 LEU A CA 1
ATOM 750 C C . LEU A 1 91 ? -5.196 -10.989 -4.172 1.00 65.75 91 LEU A C 1
ATOM 752 O O . LEU A 1 91 ? -5.781 -10.973 -3.088 1.00 65.75 91 LEU A O 1
ATOM 756 N N . ILE A 1 92 ? -5.832 -10.879 -5.340 1.00 77.00 92 ILE A N 1
ATOM 757 C CA . ILE A 1 92 ? -7.289 -10.761 -5.475 1.00 77.00 92 ILE A CA 1
ATOM 758 C C . ILE A 1 92 ? -7.968 -11.965 -4.813 1.00 77.00 92 ILE A C 1
ATOM 760 O O . ILE A 1 92 ? -8.771 -11.775 -3.905 1.00 77.00 92 ILE A O 1
ATOM 764 N N . GLN A 1 93 ? -7.564 -13.198 -5.145 1.00 73.75 93 GLN A N 1
ATOM 765 C CA . GLN A 1 93 ? -8.114 -14.413 -4.525 1.00 73.75 93 GLN A CA 1
ATOM 766 C C . GLN A 1 93 ? -7.886 -14.477 -3.007 1.00 73.75 93 GLN A C 1
ATOM 768 O O . GLN A 1 93 ? -8.725 -15.002 -2.274 1.00 73.75 93 GLN A O 1
ATOM 773 N N . HIS A 1 94 ? -6.750 -13.975 -2.512 1.00 70.75 94 HIS A N 1
ATOM 774 C CA . HIS A 1 94 ? -6.469 -13.910 -1.079 1.00 70.75 94 HIS A CA 1
ATOM 775 C C . HIS A 1 94 ? -7.416 -12.938 -0.364 1.00 70.75 94 HIS A C 1
ATOM 777 O O . HIS A 1 94 ? -8.019 -13.305 0.645 1.00 70.75 94 HIS A O 1
ATOM 783 N N . TYR A 1 95 ? -7.582 -11.721 -0.888 1.00 63.25 95 TYR A N 1
ATOM 784 C CA . TYR A 1 95 ? -8.501 -10.740 -0.311 1.00 63.25 95 TYR A CA 1
ATOM 785 C C . TYR A 1 95 ? -9.967 -11.141 -0.471 1.00 63.25 95 TYR A C 1
ATOM 787 O O . TYR A 1 95 ? -10.757 -10.870 0.425 1.00 63.25 95 TYR A O 1
ATOM 795 N N . GLU A 1 96 ? -10.325 -11.847 -1.539 1.00 80.44 96 GLU A N 1
ATOM 796 C CA . GLU A 1 96 ? -11.675 -12.368 -1.751 1.00 80.44 96 GLU A CA 1
ATOM 797 C C . GLU A 1 96 ? -12.012 -13.496 -0.763 1.00 80.44 96 GLU A C 1
ATOM 799 O O . GLU A 1 96 ? -13.093 -13.496 -0.177 1.00 80.44 96 GLU A O 1
ATOM 804 N N . LYS A 1 97 ? -11.054 -14.383 -0.454 1.00 74.19 97 LYS A N 1
ATOM 805 C CA . LYS A 1 97 ? -11.183 -15.354 0.650 1.00 74.19 97 LYS A CA 1
ATOM 806 C C . LYS A 1 97 ? -11.267 -14.676 2.016 1.00 74.19 97 LYS A C 1
ATOM 808 O O . LYS A 1 97 ? -12.052 -15.101 2.860 1.00 74.19 97 LYS A O 1
ATOM 813 N N . LEU A 1 98 ? -10.469 -13.631 2.245 1.00 65.19 98 LEU A N 1
ATOM 814 C CA . LEU A 1 98 ? -10.516 -12.855 3.485 1.00 65.19 98 LEU A CA 1
ATOM 815 C C . LEU A 1 98 ? -11.879 -12.166 3.642 1.00 65.19 98 LEU A C 1
ATOM 817 O O . LEU A 1 98 ? -12.454 -12.175 4.728 1.00 65.19 98 LEU A O 1
ATOM 821 N N . PHE A 1 99 ? -12.406 -11.612 2.550 1.00 72.94 99 PHE A N 1
ATOM 822 C CA . PHE A 1 99 ? -13.724 -10.999 2.490 1.00 72.94 99 PHE A CA 1
ATOM 823 C C . PHE A 1 99 ? -14.818 -12.031 2.773 1.00 72.94 99 PHE A C 1
ATOM 825 O O . PHE A 1 99 ? -15.587 -11.823 3.704 1.00 72.94 99 PHE A O 1
ATOM 832 N N . GLN A 1 100 ? -14.822 -13.178 2.083 1.00 74.31 100 GLN A N 1
ATOM 833 C CA . GLN A 1 100 ? -15.765 -14.278 2.333 1.00 74.31 100 GLN A CA 1
ATOM 834 C C . GLN A 1 100 ? -15.722 -14.757 3.786 1.00 74.31 100 GLN A C 1
ATOM 836 O O . GLN A 1 100 ? -16.765 -14.850 4.423 1.00 74.31 100 GLN A O 1
ATOM 841 N N . SER A 1 101 ? -14.531 -14.961 4.354 1.00 70.25 101 SER A N 1
ATOM 842 C CA . SER A 1 101 ? -14.376 -15.343 5.763 1.00 70.25 101 SER A CA 1
ATOM 843 C C . SER A 1 101 ? -14.948 -14.292 6.723 1.00 70.25 101 SER A C 1
ATOM 845 O O . SER A 1 101 ? -15.586 -14.637 7.720 1.00 70.25 101 SER A O 1
ATOM 847 N N . LYS A 1 102 ? -14.763 -12.997 6.430 1.00 66.06 102 LYS A N 1
ATOM 848 C CA . LYS A 1 102 ? -15.353 -11.908 7.222 1.00 66.06 102 LYS A CA 1
ATOM 849 C C . LYS A 1 102 ? -16.871 -11.838 7.059 1.00 66.06 102 LYS A C 1
ATOM 851 O O . LYS A 1 102 ? -17.553 -11.605 8.052 1.00 66.06 102 LYS A O 1
ATOM 856 N N . THR A 1 103 ? -17.400 -12.086 5.863 1.00 77.19 103 THR A N 1
ATOM 857 C CA . THR A 1 103 ? -18.844 -12.173 5.609 1.00 77.19 103 THR A CA 1
ATOM 858 C C . THR A 1 103 ? -19.468 -13.368 6.332 1.00 77.19 103 THR A C 1
ATOM 860 O O . THR A 1 103 ? -20.485 -13.208 6.993 1.00 77.19 103 THR A O 1
ATOM 863 N N . GLU A 1 104 ? -18.844 -14.545 6.294 1.00 73.94 104 GLU A N 1
ATOM 864 C CA . GLU A 1 104 ? -19.294 -15.732 7.034 1.00 73.94 104 GLU A CA 1
ATOM 865 C C . GLU A 1 104 ? -19.264 -15.498 8.549 1.00 73.94 104 GLU A C 1
ATOM 867 O O . GLU A 1 104 ? -20.216 -15.835 9.252 1.00 73.94 104 GLU A O 1
ATOM 872 N N . SER A 1 105 ? -18.205 -14.857 9.059 1.00 63.00 105 SER A N 1
ATOM 873 C CA . SER A 1 105 ? -18.127 -14.462 10.467 1.00 63.00 105 SER A CA 1
ATOM 874 C C . SER A 1 105 ? -19.235 -13.479 10.846 1.00 63.00 105 SER A C 1
ATOM 876 O O . SER A 1 105 ? -19.782 -13.608 11.938 1.00 63.00 105 SER A O 1
ATOM 878 N N . LEU A 1 106 ? -19.573 -12.527 9.966 1.00 66.69 106 LEU A N 1
ATOM 879 C CA . LEU A 1 106 ? -20.674 -11.584 10.171 1.00 66.69 106 LEU A CA 1
ATOM 880 C C . LEU A 1 106 ? -22.013 -12.330 10.260 1.00 66.69 106 LEU A C 1
ATOM 882 O O . LEU A 1 106 ? -22.738 -12.162 11.236 1.00 66.69 106 LEU A O 1
ATOM 886 N N . VAL A 1 107 ? -22.290 -13.225 9.308 1.00 77.81 107 VAL A N 1
ATOM 887 C CA . VAL A 1 107 ? -23.519 -14.037 9.279 1.00 77.81 107 VAL A CA 1
ATOM 888 C C . VAL A 1 107 ? -23.638 -14.910 10.531 1.00 77.81 107 VAL A C 1
ATOM 890 O O . VAL A 1 107 ? -24.716 -15.016 11.115 1.00 77.81 107 VAL A O 1
ATOM 893 N N . MET A 1 108 ? -22.536 -15.504 11.002 1.00 67.75 108 MET A N 1
ATOM 894 C CA . MET A 1 108 ? -22.544 -16.257 12.260 1.00 67.75 108 MET A CA 1
ATOM 895 C C . MET A 1 108 ? -22.832 -15.364 13.469 1.00 67.75 108 MET A C 1
ATOM 897 O O . MET A 1 108 ? -23.590 -15.770 14.349 1.00 67.75 108 MET A O 1
ATOM 901 N N . THR A 1 109 ? -22.267 -14.153 13.525 1.00 65.12 109 THR A N 1
ATOM 902 C CA . THR A 1 109 ? -22.561 -13.207 14.613 1.00 65.12 109 THR A CA 1
ATOM 903 C C . THR A 1 109 ? -23.996 -12.689 14.573 1.00 65.12 109 THR A C 1
ATOM 905 O O . THR A 1 109 ? -24.617 -12.579 15.627 1.00 65.12 109 THR A O 1
ATOM 908 N N . GLU A 1 110 ? -24.553 -12.438 13.387 1.00 72.44 110 GLU A N 1
ATOM 909 C CA . GLU A 1 110 ? -25.957 -12.049 13.207 1.00 72.44 110 GLU A CA 1
ATOM 910 C C . GLU A 1 110 ? -26.895 -13.182 13.639 1.00 72.44 110 GLU A C 1
ATOM 912 O O . GLU A 1 110 ? -27.808 -12.956 14.431 1.00 72.44 110 GLU A O 1
ATOM 917 N N . SER A 1 111 ? -26.603 -14.424 13.240 1.00 73.94 111 SER A N 1
ATOM 918 C CA . SER A 1 111 ? -27.367 -15.603 13.660 1.00 73.94 111 SER A CA 1
ATOM 919 C C . SER A 1 111 ? -27.278 -15.855 15.172 1.00 73.94 111 SER A C 1
ATOM 921 O O . SER A 1 111 ? -28.283 -16.176 15.810 1.00 73.94 111 SER A O 1
ATOM 923 N N . ALA A 1 112 ? -26.098 -15.675 15.775 1.00 66.50 112 ALA A N 1
ATOM 924 C CA . ALA A 1 112 ? -25.921 -15.781 17.221 1.00 66.50 112 ALA A CA 1
ATOM 925 C C . ALA A 1 112 ? -26.692 -14.683 17.970 1.00 66.50 112 ALA A C 1
ATOM 927 O O . ALA A 1 112 ? -27.316 -14.965 18.994 1.00 66.50 112 ALA A O 1
ATOM 928 N N . TYR A 1 113 ? -26.698 -13.455 17.442 1.00 69.56 113 TYR A N 1
ATOM 929 C CA . TYR A 1 113 ? -27.484 -12.347 17.978 1.00 69.56 113 TYR A CA 1
ATOM 930 C C . TYR A 1 113 ? -28.991 -12.617 17.885 1.00 69.56 113 TYR A C 1
ATOM 932 O O . TYR A 1 113 ? -29.700 -12.456 18.877 1.00 69.56 113 TYR A O 1
ATOM 940 N N . GLU A 1 114 ? -29.492 -13.083 16.738 1.00 75.31 114 GLU A N 1
ATOM 941 C CA . GLU A 1 114 ? -30.908 -13.433 16.569 1.00 75.31 114 GLU A CA 1
ATOM 942 C C . GLU A 1 114 ? -31.328 -14.585 17.481 1.00 75.31 114 GLU A C 1
ATOM 944 O O . GLU A 1 114 ? -32.407 -14.537 18.076 1.00 75.31 114 GLU A O 1
ATOM 949 N N . LYS A 1 115 ? -30.456 -15.581 17.675 1.00 76.44 115 LYS A N 1
ATOM 950 C CA . LYS A 1 115 ? -30.704 -16.674 18.615 1.00 76.44 115 LYS A CA 1
ATOM 951 C C . LYS A 1 115 ? -30.752 -16.174 20.061 1.00 76.44 115 LYS A C 1
ATOM 953 O O . LYS A 1 115 ? -31.723 -16.467 20.756 1.00 76.44 115 LYS A O 1
ATOM 958 N N . ALA A 1 116 ? -29.783 -15.361 20.484 1.00 66.94 116 ALA A N 1
ATOM 959 C CA . ALA A 1 116 ? -29.770 -14.757 21.817 1.00 66.94 116 ALA A CA 1
ATOM 960 C C . ALA A 1 116 ? -31.006 -13.875 22.056 1.00 66.94 116 ALA A C 1
ATOM 962 O O . ALA A 1 116 ? -31.638 -13.961 23.107 1.00 66.94 116 ALA A O 1
ATOM 963 N N . LYS A 1 117 ? -31.411 -13.083 21.056 1.00 78.38 117 LYS A N 1
ATOM 964 C CA . LYS A 1 117 ? -32.638 -12.284 21.103 1.00 78.38 117 LYS A CA 1
ATOM 965 C C . LYS A 1 117 ? -33.880 -13.166 21.250 1.00 78.38 117 LYS A C 1
ATOM 967 O O . LYS A 1 117 ? -34.709 -12.895 22.110 1.00 78.38 117 LYS A O 1
ATOM 972 N N . SER A 1 118 ? -33.977 -14.255 20.485 1.00 79.56 118 SER A N 1
ATOM 973 C CA . SER A 1 118 ? -35.102 -15.195 20.581 1.00 79.56 118 SER A CA 1
ATOM 974 C C . SER A 1 118 ? -35.174 -15.921 21.933 1.00 79.56 118 SER A C 1
ATOM 976 O O . SER A 1 118 ? -36.268 -16.143 22.452 1.00 79.56 118 SER A O 1
ATOM 978 N N . GLU A 1 119 ? -34.029 -16.245 22.543 1.00 75.88 119 GLU A N 1
ATOM 979 C CA . GLU A 1 119 ? -33.959 -16.848 23.880 1.00 75.88 119 GLU A CA 1
ATOM 980 C C . GLU A 1 119 ? -34.370 -15.850 24.969 1.00 75.88 119 GLU A C 1
ATOM 982 O O . GLU A 1 119 ? -35.117 -16.212 25.881 1.00 75.88 119 GLU A O 1
ATOM 987 N N . VAL A 1 120 ? -33.957 -14.584 24.849 1.00 75.12 120 VAL A N 1
ATOM 988 C CA . VAL A 1 120 ? -34.400 -13.499 25.736 1.00 75.12 120 VAL A CA 1
ATOM 989 C C . VAL A 1 120 ? -35.902 -13.265 25.594 1.00 75.12 120 VAL A C 1
ATOM 991 O O . VAL A 1 120 ? -36.594 -13.214 26.609 1.00 75.12 120 VAL A O 1
ATOM 994 N N . ASP A 1 121 ? -36.434 -13.199 24.374 1.00 78.25 121 ASP A N 1
ATOM 995 C CA . ASP A 1 121 ? -37.871 -13.019 24.135 1.00 78.25 121 ASP A CA 1
ATOM 996 C C . ASP A 1 121 ? -38.683 -14.205 24.695 1.00 78.25 121 ASP A C 1
ATOM 998 O O . ASP A 1 121 ? -39.710 -14.013 25.350 1.00 78.25 121 ASP A O 1
ATOM 1002 N N . SER A 1 122 ? -38.193 -15.439 24.522 1.00 80.81 122 SER A N 1
ATOM 1003 C CA . SER A 1 122 ? -38.803 -16.650 25.087 1.00 80.81 122 SER A CA 1
ATOM 1004 C C . SER A 1 122 ? -38.778 -16.658 26.617 1.00 80.81 122 SER A C 1
ATOM 1006 O O . SER A 1 122 ? -39.788 -16.980 27.245 1.00 80.81 122 SER A O 1
ATOM 1008 N N . ASN A 1 123 ? -37.651 -16.297 27.237 1.00 73.69 123 ASN A N 1
ATOM 1009 C CA . ASN A 1 123 ? -37.541 -16.212 28.694 1.00 73.69 123 ASN A CA 1
ATOM 1010 C C . ASN A 1 123 ? -38.422 -15.097 29.261 1.00 73.69 123 ASN A C 1
ATOM 1012 O O . ASN A 1 123 ? -39.084 -15.314 30.269 1.00 73.69 123 ASN A O 1
ATOM 1016 N N . THR A 1 124 ? -38.485 -13.944 28.592 1.00 76.81 124 THR A N 1
ATOM 1017 C CA . THR A 1 124 ? -39.354 -12.822 28.979 1.00 76.81 124 THR A CA 1
ATOM 1018 C C . THR A 1 124 ? -40.828 -13.212 28.904 1.00 76.81 124 THR A C 1
ATOM 1020 O O . THR A 1 124 ? -41.618 -12.861 29.776 1.00 76.81 124 THR A O 1
ATOM 1023 N N . LYS A 1 125 ? -41.216 -13.978 27.879 1.00 82.69 125 LYS A N 1
ATOM 1024 C CA . LYS A 1 125 ? -42.582 -14.493 27.755 1.00 82.69 125 LYS A CA 1
ATOM 1025 C C . LYS A 1 125 ? -42.904 -15.510 28.852 1.00 82.69 125 LYS A C 1
ATOM 1027 O O . LYS A 1 125 ? -43.957 -15.420 29.469 1.00 82.69 125 LYS A O 1
ATOM 1032 N N . LYS A 1 126 ? -41.969 -16.415 29.155 1.00 81.38 126 LYS A N 1
ATOM 1033 C CA . LYS A 1 126 ? -42.125 -17.410 30.222 1.00 81.38 126 LYS A CA 1
ATOM 1034 C C . LYS A 1 126 ? -42.247 -16.764 31.606 1.00 81.38 126 LYS A C 1
ATOM 1036 O O . LYS A 1 126 ? -43.140 -17.125 32.360 1.00 81.38 126 LYS A O 1
ATOM 1041 N N . THR A 1 127 ? -41.417 -15.767 31.919 1.00 73.69 127 THR A N 1
ATOM 1042 C CA . THR A 1 127 ? -41.532 -15.026 33.186 1.00 73.69 127 THR A CA 1
ATOM 1043 C C . THR A 1 127 ? -42.825 -14.220 33.264 1.00 73.69 127 THR A C 1
ATOM 1045 O O . THR A 1 127 ? -43.417 -14.132 34.336 1.00 73.69 127 THR A O 1
ATOM 1048 N N . HIS A 1 128 ? -43.307 -13.666 32.149 1.00 81.25 128 HIS A N 1
ATOM 1049 C CA . HIS A 1 128 ? -44.613 -13.011 32.102 1.00 81.25 128 HIS A CA 1
ATOM 1050 C C . HIS A 1 128 ? -45.767 -13.993 32.369 1.00 81.25 128 HIS A C 1
ATOM 1052 O O . HIS A 1 128 ? -46.673 -13.674 33.144 1.00 81.25 128 HIS A O 1
ATOM 1058 N N . ASP A 1 129 ? -45.714 -15.193 31.788 1.00 84.81 129 ASP A N 1
ATOM 1059 C CA . ASP A 1 129 ? -46.701 -16.252 32.021 1.00 84.81 129 ASP A CA 1
ATOM 1060 C C . ASP A 1 129 ? -46.676 -16.727 33.491 1.00 84.81 129 ASP A C 1
ATOM 1062 O O . ASP A 1 129 ? -47.735 -16.841 34.113 1.00 84.81 129 ASP A O 1
ATOM 1066 N N . ASP A 1 130 ? -45.488 -16.894 34.088 1.00 77.88 130 ASP A N 1
ATOM 1067 C CA . ASP A 1 130 ? -45.315 -17.268 35.502 1.00 77.88 130 ASP A CA 1
ATOM 1068 C C . ASP A 1 130 ? -45.859 -16.185 36.455 1.00 77.88 130 ASP A C 1
ATOM 1070 O O . ASP A 1 130 ? -46.589 -16.485 37.403 1.00 77.88 130 ASP A O 1
ATOM 1074 N N . ILE A 1 131 ? -45.576 -14.903 36.181 1.00 78.06 131 ILE A N 1
ATOM 1075 C CA . ILE A 1 131 ? -46.138 -13.774 36.943 1.00 78.06 131 ILE A CA 1
ATOM 1076 C C . ILE A 1 131 ? -47.667 -13.769 36.836 1.00 78.06 131 ILE A C 1
ATOM 1078 O O . ILE A 1 131 ? -48.361 -13.569 37.834 1.00 78.06 131 ILE A O 1
ATOM 1082 N N . THR A 1 132 ? -48.206 -14.019 35.644 1.00 81.12 132 THR A N 1
ATOM 1083 C CA . THR A 1 132 ? -49.656 -14.050 35.415 1.00 81.12 132 THR A CA 1
ATOM 1084 C C . THR A 1 132 ? -50.319 -15.212 36.164 1.00 81.12 132 THR A C 1
ATOM 1086 O O . THR A 1 132 ? -51.400 -15.040 36.731 1.00 81.12 132 THR A O 1
ATOM 1089 N N . ALA A 1 133 ? -49.663 -16.375 36.241 1.00 83.12 133 ALA A N 1
ATOM 1090 C CA . ALA A 1 133 ? -50.126 -17.509 37.037 1.00 83.12 133 ALA A CA 1
ATOM 1091 C C . ALA A 1 133 ? -50.177 -17.178 38.541 1.00 83.12 133 ALA A C 1
ATOM 1093 O O . ALA A 1 133 ? -51.207 -17.409 39.176 1.00 83.12 133 ALA A O 1
ATOM 1094 N N . ILE A 1 134 ? -49.129 -16.544 39.084 1.00 78.62 134 ILE A N 1
ATOM 1095 C CA . ILE A 1 134 ? -49.074 -16.109 40.493 1.00 78.62 134 ILE A CA 1
ATOM 1096 C C . ILE A 1 134 ? -50.167 -15.076 40.801 1.00 78.62 134 ILE A C 1
ATOM 1098 O O . ILE A 1 134 ? -50.827 -15.145 41.840 1.00 78.62 134 ILE A O 1
ATOM 1102 N N . VAL A 1 135 ? -50.395 -14.116 39.899 1.00 79.38 135 VAL A N 1
ATOM 1103 C CA . VAL A 1 135 ? -51.464 -13.115 40.056 1.00 79.38 135 VAL A CA 1
ATOM 1104 C C . VAL A 1 135 ? -52.840 -13.786 40.111 1.00 79.38 135 VAL A C 1
ATOM 1106 O O . VAL A 1 135 ? -53.668 -13.420 40.949 1.00 79.38 135 VAL A O 1
ATOM 1109 N N . ASN A 1 136 ? -53.087 -14.786 39.264 1.00 82.00 136 ASN A N 1
ATOM 1110 C CA . ASN A 1 136 ? -54.345 -15.531 39.271 1.00 82.00 136 ASN A CA 1
ATOM 1111 C C . ASN A 1 136 ? -54.531 -16.350 40.559 1.00 82.00 136 ASN A C 1
ATOM 1113 O O . ASN A 1 136 ? -55.618 -16.320 41.139 1.00 82.00 136 ASN A O 1
ATOM 1117 N N . GLU A 1 137 ? -53.478 -17.007 41.047 1.00 83.88 137 GLU A N 1
ATOM 1118 C CA . GLU A 1 137 ? -53.509 -17.778 42.295 1.00 83.88 137 GLU A CA 1
ATOM 1119 C C . GLU A 1 137 ? -53.783 -16.882 43.515 1.00 83.88 137 GLU A C 1
ATOM 1121 O O . GLU A 1 137 ? -54.681 -17.164 44.314 1.00 83.88 137 GLU A O 1
ATOM 1126 N N . ASN A 1 138 ? -53.108 -15.733 43.605 1.00 80.06 138 ASN A N 1
ATOM 1127 C CA . ASN A 1 138 ? -53.340 -14.749 44.666 1.00 80.06 138 ASN A CA 1
ATOM 1128 C C . ASN A 1 138 ? -54.777 -14.204 44.651 1.00 80.06 138 ASN A C 1
ATOM 1130 O O . ASN A 1 138 ? -55.411 -14.076 45.704 1.00 80.06 138 ASN A O 1
ATOM 1134 N N . ASN A 1 139 ? -55.325 -13.924 43.466 1.00 82.75 139 ASN A N 1
ATOM 1135 C CA . ASN A 1 139 ? -56.714 -13.488 43.324 1.00 82.75 139 ASN A CA 1
ATOM 1136 C C . ASN A 1 139 ? -57.711 -14.570 43.773 1.00 82.75 139 ASN A C 1
ATOM 1138 O O . ASN A 1 139 ? -58.752 -14.251 44.356 1.00 82.75 139 ASN A O 1
ATOM 1142 N N . GLU A 1 140 ? -57.406 -15.848 43.544 1.00 81.06 140 GLU A N 1
ATOM 1143 C CA . GLU A 1 140 ? -58.251 -16.959 43.981 1.00 81.06 140 GLU A CA 1
ATOM 1144 C C . GLU A 1 140 ? -58.200 -17.168 45.504 1.00 81.06 140 GLU A C 1
ATOM 1146 O O . GLU A 1 140 ? -59.245 -17.371 46.132 1.00 81.06 140 GLU A O 1
ATOM 1151 N N . ILE A 1 141 ? -57.019 -17.033 46.119 1.00 78.56 141 ILE A N 1
ATOM 1152 C CA . ILE A 1 141 ? -56.840 -17.063 47.581 1.00 78.56 141 ILE A CA 1
ATOM 1153 C C . ILE A 1 141 ? -57.640 -15.935 48.242 1.00 78.56 141 ILE A C 1
ATOM 1155 O O . ILE A 1 141 ? -58.407 -16.186 49.176 1.00 78.56 141 ILE A O 1
ATOM 1159 N N . LEU A 1 142 ? -57.537 -14.708 47.721 1.00 76.31 142 LEU A N 1
ATOM 1160 C CA . LEU A 1 142 ? -58.301 -13.562 48.221 1.00 76.31 142 LEU A CA 1
ATOM 1161 C C . LEU A 1 142 ? -59.812 -13.797 48.124 1.00 76.31 142 LEU A C 1
ATOM 1163 O O . LEU A 1 142 ? -60.555 -13.464 49.049 1.00 76.31 142 LEU A O 1
ATOM 1167 N N . ARG A 1 143 ? -60.283 -14.418 47.037 1.00 81.94 143 ARG A N 1
ATOM 1168 C CA . ARG A 1 143 ? -61.702 -14.749 46.857 1.00 81.94 143 ARG A CA 1
ATOM 1169 C C . ARG A 1 143 ? -62.183 -15.790 47.872 1.00 81.94 143 ARG A C 1
ATOM 1171 O O . ARG A 1 143 ? -63.253 -15.605 48.451 1.00 81.94 143 ARG A O 1
ATOM 1178 N N . LYS A 1 144 ? -61.389 -16.840 48.124 1.00 78.94 144 LYS A N 1
ATOM 1179 C CA . LYS A 1 144 ? -61.683 -17.882 49.128 1.00 78.94 144 LYS A CA 1
ATOM 1180 C C . LYS A 1 144 ? -61.710 -17.310 50.547 1.00 78.94 144 LYS A C 1
ATOM 1182 O O . LYS A 1 144 ? -62.636 -17.602 51.298 1.00 78.94 144 LYS A O 1
ATOM 1187 N N . HIS A 1 145 ? -60.760 -16.439 50.890 1.00 76.50 145 HIS A N 1
ATOM 1188 C CA . HIS A 1 145 ? -60.740 -15.751 52.184 1.00 76.50 145 HIS A CA 1
ATOM 1189 C C . HIS A 1 145 ? -61.982 -14.867 52.377 1.00 76.50 145 HIS A C 1
ATOM 1191 O O . HIS A 1 145 ? -62.614 -14.895 53.431 1.00 76.50 145 HIS A O 1
ATOM 1197 N N . ARG A 1 146 ? -62.381 -14.123 51.336 1.00 75.56 146 ARG A N 1
ATOM 1198 C CA . ARG A 1 146 ? -63.569 -13.256 51.374 1.00 75.56 146 ARG A CA 1
ATOM 1199 C C . ARG A 1 146 ? -64.870 -14.043 51.553 1.00 75.56 146 ARG A C 1
ATOM 1201 O O . ARG A 1 146 ? -65.744 -13.585 52.276 1.00 75.56 146 ARG A O 1
ATOM 1208 N N . ALA A 1 147 ? -64.987 -15.216 50.928 1.00 77.19 147 ALA A N 1
ATOM 1209 C CA . ALA A 1 147 ? -66.144 -16.096 51.094 1.00 77.19 147 ALA A CA 1
ATOM 1210 C C . ALA A 1 147 ? -66.248 -16.635 52.531 1.00 77.19 147 ALA A C 1
ATOM 1212 O O . ALA A 1 147 ? -67.309 -16.542 53.138 1.00 77.19 147 ALA A O 1
ATOM 1213 N N . LYS A 1 148 ? -65.128 -17.100 53.097 1.00 78.06 148 LYS A N 1
ATOM 1214 C CA . LYS A 1 148 ? -65.073 -17.641 54.462 1.00 78.06 148 LYS A CA 1
ATOM 1215 C C . LYS A 1 148 ? -65.429 -16.597 55.527 1.00 78.06 148 LYS A C 1
ATOM 1217 O O . LYS A 1 148 ? -66.111 -16.912 56.489 1.00 78.06 148 LYS A O 1
ATOM 1222 N N . MET A 1 149 ? -65.013 -15.346 55.322 1.00 75.06 149 MET A N 1
ATOM 1223 C CA . MET A 1 149 ? -65.325 -14.246 56.240 1.00 75.06 149 MET A CA 1
ATOM 1224 C C . MET A 1 149 ? -66.821 -13.877 56.243 1.00 75.06 149 MET A C 1
ATOM 1226 O O . MET A 1 149 ? -67.363 -13.507 57.281 1.00 75.06 149 MET A O 1
ATOM 1230 N N . MET A 1 150 ? -67.491 -13.977 55.088 1.00 74.06 150 MET A N 1
ATOM 1231 C CA . MET A 1 150 ? -68.936 -13.725 54.983 1.00 74.06 150 MET A CA 1
ATOM 1232 C C . MET A 1 150 ? -69.761 -14.848 55.619 1.00 74.06 150 MET A C 1
ATOM 1234 O O . MET A 1 150 ? -70.831 -14.576 56.146 1.00 74.06 150 MET A O 1
ATOM 1238 N N . GLU A 1 151 ? -69.266 -16.086 55.598 1.00 73.38 151 GLU A N 1
ATOM 1239 C CA . GLU A 1 151 ? -69.915 -17.238 56.235 1.00 73.38 151 GLU A CA 1
ATOM 1240 C C . GLU A 1 151 ? -69.940 -17.094 57.768 1.00 73.38 151 GLU A C 1
ATOM 1242 O O . GLU A 1 151 ? -71.000 -17.225 58.371 1.00 73.38 151 GLU A O 1
ATOM 1247 N N . THR A 1 152 ? -68.826 -16.674 58.382 1.00 72.06 152 THR A N 1
ATOM 1248 C CA . THR A 1 152 ? -68.758 -16.384 59.831 1.00 72.06 152 THR A CA 1
ATOM 1249 C C . THR A 1 152 ? -69.672 -15.239 60.273 1.00 72.06 152 THR A C 1
ATOM 1251 O O . THR A 1 152 ? -70.284 -15.318 61.331 1.00 72.06 152 THR A O 1
ATOM 1254 N N . LEU A 1 153 ? -69.829 -14.191 59.455 1.00 68.94 153 LEU A N 1
ATOM 1255 C CA . LEU A 1 153 ? -70.725 -13.074 59.791 1.00 68.94 153 LEU A CA 1
ATOM 1256 C C . LEU A 1 153 ? -72.206 -13.492 59.824 1.00 68.94 153 LEU A C 1
ATOM 1258 O O . LEU A 1 153 ? -72.986 -12.926 60.582 1.00 68.94 153 LEU A O 1
ATOM 1262 N N . VAL A 1 154 ? -72.597 -14.489 59.023 1.00 72.06 154 VAL A N 1
ATOM 1263 C CA . VAL A 1 154 ? -73.972 -15.015 59.008 1.00 72.06 154 VAL A CA 1
ATOM 1264 C C . VAL A 1 154 ? -74.264 -15.872 60.247 1.00 72.06 154 VAL A C 1
ATOM 1266 O O . VAL A 1 154 ? -75.400 -15.874 60.722 1.00 72.06 154 VAL A O 1
ATOM 1269 N N . GLU A 1 155 ? -73.266 -16.576 60.787 1.00 69.56 155 GLU A N 1
ATOM 1270 C CA . GLU A 1 155 ? -73.397 -17.357 62.028 1.00 69.56 155 GLU A CA 1
ATOM 1271 C C . GLU A 1 155 ? -73.551 -16.450 63.262 1.00 69.56 155 GLU A C 1
ATOM 1273 O O . GLU A 1 155 ? -74.407 -16.705 64.115 1.00 69.56 155 GLU A O 1
ATOM 1278 N N . ASP A 1 156 ? -72.801 -15.346 63.319 1.00 66.56 156 ASP A N 1
ATOM 1279 C CA . ASP A 1 156 ? -72.873 -14.374 64.418 1.00 66.56 156 ASP A CA 1
ATOM 1280 C C . ASP A 1 156 ? -74.240 -13.653 64.471 1.00 66.56 156 ASP A C 1
ATOM 1282 O O . ASP A 1 156 ? -74.828 -13.493 65.546 1.00 66.56 156 ASP A O 1
ATOM 1286 N N . ASP A 1 157 ? -74.818 -13.299 63.315 1.00 67.06 157 ASP A N 1
ATOM 1287 C CA . ASP A 1 157 ? -76.156 -12.684 63.225 1.00 67.06 157 ASP A CA 1
ATOM 1288 C C . ASP A 1 157 ? -77.289 -13.634 63.675 1.00 67.06 157 ASP A C 1
ATOM 1290 O O . ASP A 1 157 ? -78.346 -13.190 64.148 1.00 67.06 157 ASP A O 1
ATOM 1294 N N . GLN A 1 158 ? -77.097 -14.953 63.563 1.00 70.00 158 GLN A N 1
ATOM 1295 C CA . GLN A 1 158 ? -78.063 -15.945 64.051 1.00 70.00 158 GLN A CA 1
ATOM 1296 C C . GLN A 1 158 ? -78.033 -16.065 65.582 1.00 70.00 158 GLN A C 1
ATOM 1298 O O . GLN A 1 158 ? -79.097 -16.105 66.206 1.00 70.00 158 GLN A O 1
ATOM 1303 N N . GLN A 1 159 ? -76.845 -16.026 66.198 1.00 70.75 159 GLN A N 1
ATOM 1304 C CA . GLN A 1 159 ? -76.698 -16.083 67.659 1.00 70.75 159 GLN A CA 1
ATOM 1305 C C . GLN A 1 159 ? -77.289 -14.853 68.361 1.00 70.75 159 GLN A C 1
ATOM 1307 O O . GLN A 1 159 ? -77.918 -14.975 69.417 1.00 70.75 159 GLN A O 1
ATOM 1312 N N . ILE A 1 160 ? -77.150 -13.669 67.758 1.00 69.50 160 ILE A N 1
ATOM 1313 C CA . ILE A 1 160 ? -77.723 -12.425 68.292 1.00 69.50 160 ILE A CA 1
ATOM 1314 C C . ILE A 1 160 ? -79.258 -12.508 68.349 1.00 69.50 160 ILE A C 1
ATOM 1316 O O . ILE A 1 160 ? -79.864 -12.149 69.361 1.00 69.50 160 ILE A O 1
ATOM 1320 N N . ASN A 1 161 ? -79.900 -13.051 67.312 1.00 67.19 161 ASN A N 1
ATOM 1321 C CA . ASN A 1 161 ? -81.359 -13.190 67.269 1.00 67.19 161 ASN A CA 1
ATOM 1322 C C . ASN A 1 161 ? -81.907 -14.239 68.259 1.00 67.19 161 ASN A C 1
ATOM 1324 O O . ASN A 1 161 ? -83.016 -14.085 68.778 1.00 67.19 161 ASN A O 1
ATOM 1328 N N . GLU A 1 162 ? -81.147 -15.294 68.565 1.00 70.06 162 GLU A N 1
ATOM 1329 C CA . GLU A 1 162 ? -81.524 -16.285 69.584 1.00 70.06 162 GLU A CA 1
ATOM 1330 C C . GLU A 1 162 ? -81.472 -15.721 71.007 1.00 70.06 162 GLU A C 1
ATOM 1332 O O . GLU A 1 162 ? -82.375 -15.981 71.808 1.00 70.06 162 GLU A O 1
ATOM 1337 N N . LEU A 1 163 ? -80.461 -14.904 71.311 1.00 68.00 163 LEU A N 1
ATOM 1338 C CA . LEU A 1 163 ? -80.320 -14.247 72.612 1.00 68.00 163 LEU A CA 1
ATOM 1339 C C . LEU A 1 163 ? -81.423 -13.207 72.855 1.00 68.00 163 LEU A C 1
ATOM 1341 O O . LEU A 1 163 ? -81.969 -13.143 73.959 1.00 68.00 163 LEU A O 1
ATOM 1345 N N . GLN A 1 164 ? -81.822 -12.464 71.819 1.00 64.94 164 GLN A N 1
ATOM 1346 C CA . GLN A 1 164 ? -82.913 -11.487 71.894 1.00 64.94 164 GLN A CA 1
ATOM 1347 C C . GLN A 1 164 ? -84.246 -12.145 72.321 1.00 64.94 164 GLN A C 1
ATOM 1349 O O . GLN A 1 164 ? -84.925 -11.665 73.228 1.00 64.94 164 GLN A O 1
ATOM 1354 N N . ASN A 1 165 ? -84.572 -13.312 71.754 1.00 66.19 165 ASN A N 1
ATOM 1355 C CA . ASN A 1 165 ? -85.809 -14.049 72.054 1.00 66.19 165 ASN A CA 1
ATOM 1356 C C . ASN A 1 165 ? -85.854 -14.636 73.481 1.00 66.19 165 ASN A C 1
ATOM 1358 O O . ASN A 1 165 ? -86.935 -14.844 74.041 1.00 66.19 165 ASN A O 1
ATOM 1362 N N . GLN A 1 166 ? -84.698 -14.926 74.091 1.00 68.75 166 GLN A N 1
ATOM 1363 C CA . GLN A 1 166 ? -84.633 -15.435 75.468 1.00 68.75 166 GLN A CA 1
ATOM 1364 C C . GLN A 1 166 ? -84.892 -14.336 76.508 1.00 68.75 166 GLN A C 1
ATOM 1366 O O . GLN A 1 166 ? -85.507 -14.604 77.545 1.00 68.75 166 GLN A O 1
ATOM 1371 N N . VAL A 1 167 ? -84.475 -13.102 76.214 1.00 63.16 167 VAL A N 1
ATOM 1372 C CA . VAL A 1 167 ? -84.697 -11.930 77.074 1.00 63.16 167 VAL A CA 1
ATOM 1373 C C . VAL A 1 167 ? -86.183 -11.564 77.131 1.00 63.16 167 VAL A C 1
ATOM 1375 O O . VAL A 1 167 ? -86.730 -11.390 78.224 1.00 63.16 167 VAL A O 1
ATOM 1378 N N . ASP A 1 168 ? -86.872 -11.566 75.989 1.00 61.94 168 ASP A N 1
ATOM 1379 C CA . ASP A 1 168 ? -88.302 -11.229 75.911 1.00 61.94 168 ASP A CA 1
ATOM 1380 C C . ASP A 1 168 ? -89.189 -12.221 76.686 1.00 61.94 168 ASP A C 1
ATOM 1382 O O . ASP A 1 168 ? -90.189 -11.845 77.304 1.00 61.94 168 ASP A O 1
ATOM 1386 N N . LYS A 1 169 ? -88.783 -13.495 76.744 1.00 64.19 169 LYS A N 1
ATOM 1387 C CA . LYS A 1 169 ? -89.492 -14.545 77.490 1.00 64.19 169 LYS A CA 1
ATOM 1388 C C . LYS A 1 169 ? -89.358 -14.384 79.010 1.00 64.19 169 LYS A C 1
ATOM 1390 O O . LYS A 1 169 ? -90.301 -14.678 79.743 1.00 64.19 169 LYS A O 1
ATOM 1395 N N . LYS A 1 170 ? -88.210 -13.889 79.487 1.00 57.78 170 LYS A N 1
ATOM 1396 C CA . LYS A 1 170 ? -87.934 -13.658 80.917 1.00 57.78 170 LYS A CA 1
ATOM 1397 C C . LYS A 1 170 ? -88.664 -12.432 81.474 1.00 57.78 170 LYS A C 1
ATOM 1399 O O . LYS A 1 170 ? -89.095 -12.458 82.625 1.00 57.78 170 LYS A O 1
ATOM 1404 N N . LEU A 1 171 ? -88.875 -11.404 80.653 1.00 56.66 171 LEU A N 1
ATOM 1405 C CA . LEU A 1 171 ? -89.628 -10.195 81.015 1.00 56.66 171 LEU A CA 1
ATOM 1406 C C . LEU A 1 171 ? -91.124 -10.464 81.275 1.00 56.66 171 LEU A C 1
ATOM 1408 O O . LEU A 1 171 ? -91.716 -9.839 82.156 1.00 56.66 171 LEU A O 1
ATOM 1412 N N . ALA A 1 172 ? -91.722 -11.439 80.581 1.00 59.53 172 ALA A N 1
ATOM 1413 C CA . ALA A 1 172 ? -93.122 -11.831 80.773 1.00 59.53 172 ALA A CA 1
ATOM 1414 C C . ALA A 1 172 ? -93.377 -12.577 82.103 1.00 59.53 172 ALA A C 1
ATOM 1416 O O . ALA A 1 172 ? -94.442 -12.433 82.702 1.00 59.53 172 ALA A O 1
ATOM 1417 N N . GLU A 1 173 ? -92.395 -13.340 82.597 1.00 58.19 173 GLU A N 1
ATOM 1418 C CA . GLU A 1 173 ? -92.485 -14.088 83.865 1.00 58.19 173 GLU A CA 1
ATOM 1419 C C . GLU A 1 173 ? -92.433 -13.154 85.094 1.00 58.19 173 GLU A C 1
ATOM 1421 O O . GLU A 1 173 ? -93.000 -13.459 86.145 1.00 58.19 173 GLU A O 1
ATOM 1426 N N . GLN A 1 174 ? -91.798 -11.985 84.959 1.00 52.19 174 GLN A N 1
ATOM 1427 C CA . GLN A 1 174 ? -91.542 -11.048 86.055 1.00 52.19 174 GLN A CA 1
ATOM 1428 C C . GLN A 1 174 ? -92.751 -10.149 86.395 1.00 52.19 174 GLN A C 1
ATOM 1430 O O . GLN A 1 174 ? -92.906 -9.732 87.543 1.00 52.19 174 GLN A O 1
ATOM 1435 N N . GLN A 1 175 ? -93.655 -9.898 85.440 1.00 55.59 175 GLN A N 1
ATOM 1436 C CA . GLN A 1 175 ? -94.861 -9.077 85.650 1.00 55.59 175 GLN A CA 1
ATOM 1437 C C . GLN A 1 175 ? -95.951 -9.763 86.500 1.00 55.59 175 GLN A C 1
ATOM 1439 O O . GLN A 1 175 ? -96.853 -9.087 86.991 1.00 55.59 175 GLN A O 1
ATOM 1444 N N . ALA A 1 176 ? -95.865 -11.079 86.727 1.00 59.03 176 ALA A N 1
ATOM 1445 C CA . ALA A 1 176 ? -96.884 -11.847 87.450 1.00 59.03 176 ALA A CA 1
ATOM 1446 C C . ALA A 1 176 ? -96.730 -11.848 88.990 1.00 59.03 176 ALA A C 1
ATOM 1448 O O . ALA A 1 176 ? -97.680 -12.185 89.691 1.00 59.03 176 ALA A O 1
ATOM 1449 N N . ILE A 1 177 ? -95.560 -11.474 89.529 1.00 59.06 177 ILE A N 1
ATOM 1450 C CA . ILE A 1 177 ? -95.211 -11.617 90.966 1.00 59.06 177 ILE A CA 1
ATOM 1451 C C . ILE A 1 177 ? -95.163 -10.246 91.691 1.00 59.06 177 ILE A C 1
ATOM 1453 O O . ILE A 1 177 ? -94.937 -10.153 92.896 1.00 59.06 177 ILE A O 1
ATOM 1457 N N . ALA A 1 178 ? -95.418 -9.152 90.967 1.00 51.25 178 ALA A N 1
ATOM 1458 C CA . ALA A 1 178 ? -95.188 -7.777 91.418 1.00 51.25 178 ALA A CA 1
ATOM 1459 C C . ALA A 1 178 ? -95.893 -7.341 92.733 1.00 51.25 178 ALA A C 1
ATOM 1461 O O . ALA A 1 178 ? -95.233 -6.676 93.532 1.00 51.25 178 ALA A O 1
ATOM 1462 N N . PRO A 1 179 ? -97.155 -7.713 93.045 1.00 57.41 179 PRO A N 1
ATOM 1463 C CA . PRO A 1 179 ? -97.847 -7.149 94.214 1.00 57.41 179 PRO A CA 1
ATOM 1464 C C . PRO A 1 179 ? -97.354 -7.679 95.574 1.00 57.41 179 PRO A C 1
ATOM 1466 O O . PRO A 1 179 ? -97.404 -6.957 96.568 1.00 57.41 179 PRO A O 1
ATOM 1469 N N . ASP A 1 180 ? -96.857 -8.921 95.635 1.00 54.38 180 ASP A N 1
ATOM 1470 C CA . ASP A 1 180 ? -96.341 -9.523 96.880 1.00 54.38 180 ASP A CA 1
ATOM 1471 C C . ASP A 1 180 ? -94.878 -9.134 97.157 1.00 54.38 180 ASP A C 1
ATOM 1473 O O . ASP A 1 180 ? -94.453 -9.036 98.314 1.00 54.38 180 ASP A O 1
ATOM 1477 N N . LEU A 1 181 ? -94.112 -8.829 96.105 1.00 53.44 181 LEU A N 1
ATOM 1478 C CA . LEU A 1 181 ? -92.738 -8.340 96.212 1.00 53.44 181 LEU A CA 1
ATOM 1479 C C . LEU A 1 181 ? -92.662 -6.918 96.765 1.00 53.44 181 LEU A C 1
ATOM 1481 O O . LEU A 1 181 ? -91.699 -6.609 97.453 1.00 53.44 181 LEU A O 1
ATOM 1485 N N . GLU A 1 182 ? -93.669 -6.073 96.539 1.00 55.59 182 GLU A N 1
ATOM 1486 C CA . GLU A 1 182 ? -93.670 -4.659 96.943 1.00 55.59 182 GLU A CA 1
ATOM 1487 C C . GLU A 1 182 ? -93.707 -4.469 98.474 1.00 55.59 182 GLU A C 1
ATOM 1489 O O . GLU A 1 182 ? -93.167 -3.506 99.026 1.00 55.59 182 GLU A O 1
ATOM 1494 N N . LYS A 1 183 ? -94.264 -5.453 99.193 1.00 63.81 183 LYS A N 1
ATOM 1495 C CA . LYS A 1 183 ? -94.294 -5.478 100.662 1.00 63.81 183 LYS A CA 1
ATOM 1496 C C . LYS A 1 183 ? -92.979 -5.977 101.273 1.00 63.81 183 LYS A C 1
ATOM 1498 O O . LYS A 1 183 ? -92.576 -5.475 102.319 1.00 63.81 183 LYS A O 1
ATOM 1503 N N . GLN A 1 184 ? -92.296 -6.919 100.617 1.00 60.19 184 GLN A N 1
ATOM 1504 C CA . GLN A 1 184 ? -90.930 -7.330 100.976 1.00 60.19 184 GLN A CA 1
ATOM 1505 C C . GLN A 1 184 ? -89.893 -6.278 100.546 1.00 60.19 184 GLN A C 1
ATOM 1507 O O . GLN A 1 184 ? -88.883 -6.104 101.223 1.00 60.19 184 GLN A O 1
ATOM 1512 N N . TRP A 1 185 ? -90.173 -5.523 99.480 1.00 56.94 185 TRP A N 1
ATOM 1513 C CA . TRP A 1 185 ? -89.302 -4.484 98.936 1.00 56.94 185 TRP A CA 1
ATOM 1514 C C . TRP A 1 185 ? -89.048 -3.360 99.924 1.00 56.94 185 TRP A C 1
ATOM 1516 O O . TRP A 1 185 ? -87.900 -2.994 100.085 1.00 56.94 185 TRP A O 1
ATOM 1526 N N . ARG A 1 186 ? -90.054 -2.866 100.657 1.00 64.88 186 ARG A N 1
ATOM 1527 C CA . ARG A 1 186 ? -89.816 -1.783 101.633 1.00 64.88 186 ARG A CA 1
ATOM 1528 C C . ARG A 1 186 ? -88.891 -2.184 102.785 1.00 64.88 186 ARG A C 1
ATOM 1530 O O . ARG A 1 186 ? -88.125 -1.359 103.259 1.00 64.88 186 ARG A O 1
ATOM 1537 N N . GLN A 1 187 ? -88.936 -3.445 103.221 1.00 67.38 187 GLN A N 1
ATOM 1538 C CA . GLN A 1 187 ? -87.991 -3.964 104.223 1.00 67.38 187 GLN A CA 1
ATOM 1539 C C . GLN A 1 187 ? -86.614 -4.246 103.609 1.00 67.38 187 GLN A C 1
ATOM 1541 O O . GLN A 1 187 ? -85.585 -4.037 104.247 1.00 67.38 187 GLN A O 1
ATOM 1546 N N . ARG A 1 188 ? -86.589 -4.682 102.347 1.00 60.88 188 ARG A N 1
ATOM 1547 C CA . ARG A 1 188 ? -85.359 -4.910 101.593 1.00 60.88 188 ARG A CA 1
ATOM 1548 C C . ARG A 1 188 ? -84.672 -3.611 101.173 1.00 60.88 188 ARG A C 1
ATOM 1550 O O . ARG A 1 188 ? -83.461 -3.615 101.050 1.00 60.88 188 ARG A O 1
ATOM 1557 N N . GLU A 1 189 ? -85.409 -2.527 100.972 1.00 65.06 189 GLU A N 1
ATOM 1558 C CA . GLU A 1 189 ? -84.926 -1.203 100.572 1.00 65.06 189 GLU A CA 1
ATOM 1559 C C . GLU A 1 189 ? -84.105 -0.560 101.694 1.00 65.06 189 GLU A C 1
ATOM 1561 O O . GLU A 1 189 ? -83.023 -0.048 101.429 1.00 65.06 189 GLU A O 1
ATOM 1566 N N . GLU A 1 190 ? -84.529 -0.689 102.957 1.00 72.31 190 GLU A N 1
ATOM 1567 C CA . GLU A 1 190 ? -83.724 -0.265 104.115 1.00 72.31 190 GLU A CA 1
ATOM 1568 C C . GLU A 1 190 ? -82.437 -1.098 104.278 1.00 72.31 190 GLU A C 1
ATOM 1570 O O . GLU A 1 190 ? -81.361 -0.539 104.505 1.00 72.31 190 GLU A O 1
ATOM 1575 N N . GLU A 1 191 ? -82.500 -2.426 104.107 1.00 71.88 191 GLU A N 1
ATOM 1576 C CA . GLU A 1 191 ? -81.299 -3.282 104.117 1.00 71.88 191 GLU A CA 1
ATOM 1577 C C . GLU A 1 191 ? -80.371 -3.014 102.922 1.00 71.88 191 GLU A C 1
ATOM 1579 O O . GLU A 1 191 ? -79.145 -3.019 103.066 1.00 71.88 191 GLU A O 1
ATOM 1584 N N . LEU A 1 192 ? -80.940 -2.793 101.735 1.00 63.16 192 LEU A N 1
ATOM 1585 C CA . LEU A 1 192 ? -80.202 -2.510 100.510 1.00 63.16 192 LEU A CA 1
ATOM 1586 C C . LEU A 1 192 ? -79.571 -1.130 100.563 1.00 63.16 192 LEU A C 1
ATOM 1588 O O . LEU A 1 192 ? -78.437 -1.026 100.136 1.00 63.16 192 LEU A O 1
ATOM 1592 N N . MET A 1 193 ? -80.214 -0.104 101.124 1.00 73.19 193 MET A N 1
ATOM 1593 C CA . MET A 1 193 ? -79.598 1.219 101.279 1.00 73.19 193 MET A CA 1
ATOM 1594 C C . MET A 1 193 ? -78.353 1.170 102.170 1.00 73.19 193 MET A C 1
ATOM 1596 O O . MET A 1 193 ? -77.334 1.762 101.822 1.00 73.19 193 MET A O 1
ATOM 1600 N N . ASN A 1 194 ? -78.378 0.392 103.258 1.00 75.31 194 ASN A N 1
ATOM 1601 C CA . ASN A 1 194 ? -77.181 0.157 104.074 1.00 75.31 194 ASN A CA 1
ATOM 1602 C C . ASN A 1 194 ? -76.106 -0.648 103.321 1.00 75.31 194 ASN A C 1
ATOM 1604 O O . ASN A 1 194 ? -74.920 -0.336 103.419 1.00 75.31 194 ASN A O 1
ATOM 1608 N N . ARG A 1 195 ? -76.490 -1.658 102.528 1.00 68.31 195 ARG A N 1
ATOM 1609 C CA . ARG A 1 195 ? -75.538 -2.401 101.681 1.00 68.31 195 ARG A CA 1
ATOM 1610 C C . ARG A 1 195 ? -75.007 -1.580 100.508 1.00 68.31 195 ARG A C 1
ATOM 1612 O O . ARG A 1 195 ? -73.856 -1.770 100.147 1.00 68.31 195 ARG A O 1
ATOM 1619 N N . PHE A 1 196 ? -75.798 -0.675 99.941 1.00 67.56 196 PHE A N 1
ATOM 1620 C CA . PHE A 1 196 ? -75.393 0.244 98.882 1.00 67.56 196 PHE A CA 1
ATOM 1621 C C . PHE A 1 196 ? -74.437 1.294 99.422 1.00 67.56 196 PHE A C 1
ATOM 1623 O O . PHE A 1 196 ? -73.481 1.597 98.739 1.00 67.56 196 PHE A O 1
ATOM 1630 N N . GLN A 1 197 ? -74.605 1.787 100.651 1.00 74.69 197 GLN A N 1
ATOM 1631 C CA . GLN A 1 197 ? -73.613 2.682 101.258 1.00 74.69 197 GLN A CA 1
ATOM 1632 C C . GLN A 1 197 ? -72.266 1.985 101.495 1.00 74.69 197 GLN A C 1
ATOM 1634 O O . GLN A 1 197 ? -71.220 2.575 101.239 1.00 74.69 197 GLN A O 1
ATOM 1639 N N . ILE A 1 198 ? -72.278 0.721 101.936 1.00 76.19 198 ILE A N 1
ATOM 1640 C CA . ILE A 1 198 ? -71.054 -0.085 102.078 1.00 76.19 198 ILE A CA 1
ATOM 1641 C C . ILE A 1 198 ? -70.452 -0.395 100.698 1.00 76.19 198 ILE A C 1
ATOM 1643 O O . ILE A 1 198 ? -69.257 -0.202 100.494 1.00 76.19 198 ILE A O 1
ATOM 1647 N N . GLY A 1 199 ? -71.283 -0.797 99.736 1.00 73.94 199 GLY A N 1
ATOM 1648 C CA . GLY A 1 199 ? -70.882 -1.087 98.361 1.00 73.94 199 GLY A CA 1
ATOM 1649 C C . GLY A 1 199 ? -70.396 0.141 97.590 1.00 73.94 199 GLY A C 1
ATOM 1650 O O . GLY A 1 199 ? -69.465 0.018 96.810 1.00 73.94 199 GLY A O 1
ATOM 1651 N N . ASP A 1 200 ? -70.946 1.330 97.841 1.00 74.06 200 ASP A N 1
ATOM 1652 C CA . ASP A 1 200 ? -70.473 2.599 97.276 1.00 74.06 200 ASP A CA 1
ATOM 1653 C C . ASP A 1 200 ? -69.111 2.972 97.857 1.00 74.06 200 ASP A C 1
ATOM 1655 O O . ASP A 1 200 ? -68.261 3.481 97.130 1.00 74.06 200 ASP A O 1
ATOM 1659 N N . HIS A 1 201 ? -68.863 2.668 99.135 1.00 75.88 201 HIS A N 1
ATOM 1660 C CA . HIS A 1 201 ? -67.542 2.832 99.736 1.00 75.88 201 HIS A CA 1
ATOM 1661 C C . HIS A 1 201 ? -66.518 1.833 99.184 1.00 75.88 201 HIS A C 1
ATOM 1663 O O . HIS A 1 201 ? -65.398 2.226 98.856 1.00 75.88 201 HIS A O 1
ATOM 1669 N N . GLU A 1 202 ? -66.892 0.565 99.005 1.00 76.31 202 GLU A N 1
ATOM 1670 C CA . GLU A 1 202 ? -66.046 -0.441 98.348 1.00 76.31 202 GLU A CA 1
ATOM 1671 C C . GLU A 1 202 ? -65.814 -0.109 96.865 1.00 76.31 202 GLU A C 1
ATOM 1673 O O . GLU A 1 202 ? -64.700 -0.256 96.359 1.00 76.31 202 GLU A O 1
ATOM 1678 N N . TYR A 1 203 ? -66.828 0.413 96.173 1.00 76.94 203 TYR A N 1
ATOM 1679 C CA . TYR A 1 203 ? -66.733 0.881 94.793 1.00 76.94 203 TYR A CA 1
ATOM 1680 C C . TYR A 1 203 ? -65.855 2.129 94.679 1.00 76.94 203 TYR A C 1
ATOM 1682 O O . TYR A 1 203 ? -65.038 2.224 93.770 1.00 76.94 203 TYR A O 1
ATOM 1690 N N . GLN A 1 204 ? -65.956 3.081 95.607 1.00 76.69 204 GLN A N 1
ATOM 1691 C CA . GLN A 1 204 ? -65.070 4.246 95.647 1.00 76.69 204 GLN A CA 1
ATOM 1692 C C . GLN A 1 204 ? -63.629 3.840 95.942 1.00 76.69 204 GLN A C 1
ATOM 1694 O O . GLN A 1 204 ? -62.732 4.306 95.248 1.00 76.69 204 GLN A O 1
ATOM 1699 N N . SER A 1 205 ? -63.407 2.904 96.867 1.00 77.94 205 SER A N 1
ATOM 1700 C CA . SER A 1 205 ? -62.071 2.373 97.149 1.00 77.94 205 SER A CA 1
ATOM 1701 C C . SER A 1 205 ? -61.486 1.607 95.954 1.00 77.94 205 SER A C 1
ATOM 1703 O O . SER A 1 205 ? -60.332 1.811 95.581 1.00 77.94 205 SER A O 1
ATOM 1705 N N . THR A 1 206 ? -62.282 0.770 95.282 1.00 78.88 206 THR A N 1
ATOM 1706 C CA . THR A 1 206 ? -61.843 0.068 94.064 1.00 78.88 206 THR A CA 1
ATOM 1707 C C . THR A 1 206 ? -61.653 1.014 92.885 1.00 78.88 206 THR A C 1
ATOM 1709 O O . THR A 1 206 ? -60.707 0.830 92.127 1.00 78.88 206 THR A O 1
ATOM 1712 N N . LYS A 1 207 ? -62.471 2.063 92.750 1.00 81.31 207 LYS A N 1
ATOM 1713 C CA . LYS A 1 207 ? -62.291 3.129 91.758 1.00 81.31 207 LYS A CA 1
ATOM 1714 C C . LYS A 1 207 ? -61.017 3.926 92.016 1.00 81.31 207 LYS A C 1
ATOM 1716 O O . LYS A 1 207 ? -60.303 4.212 91.065 1.00 81.31 207 LYS A O 1
ATOM 1721 N N . GLU A 1 208 ? -60.710 4.268 93.262 1.00 82.50 208 GLU A N 1
ATOM 1722 C CA . GLU A 1 208 ? -59.459 4.946 93.625 1.00 82.50 208 GLU A CA 1
ATOM 1723 C C . GLU A 1 208 ? -58.241 4.055 93.351 1.00 82.50 208 GLU A C 1
ATOM 1725 O O . GLU A 1 208 ? -57.271 4.518 92.756 1.00 82.50 208 GLU A O 1
ATOM 1730 N N . ASN A 1 209 ? -58.319 2.756 93.656 1.00 81.12 209 ASN A N 1
ATOM 1731 C CA . ASN A 1 209 ? -57.274 1.790 93.301 1.00 81.12 209 ASN A CA 1
ATOM 1732 C C . ASN A 1 209 ? -57.141 1.603 91.778 1.00 81.12 209 ASN A C 1
ATOM 1734 O O . ASN A 1 209 ? -56.028 1.514 91.256 1.00 81.12 209 ASN A O 1
ATOM 1738 N N . ALA A 1 210 ? -58.256 1.573 91.045 1.00 79.19 210 ALA A N 1
ATOM 1739 C CA . ALA A 1 210 ? -58.276 1.499 89.586 1.00 79.19 210 ALA A CA 1
ATOM 1740 C C . ALA A 1 210 ? -57.704 2.774 88.949 1.00 79.19 210 ALA A C 1
ATOM 1742 O O . ALA A 1 210 ? -56.959 2.695 87.982 1.00 79.19 210 ALA A O 1
ATOM 1743 N N . LEU A 1 211 ? -57.995 3.951 89.509 1.00 82.56 211 LEU A N 1
ATOM 1744 C CA . LEU A 1 211 ? -57.408 5.218 89.074 1.00 82.56 211 LEU A CA 1
ATOM 1745 C C . LEU A 1 211 ? -55.913 5.276 89.393 1.00 82.56 211 LEU A C 1
ATOM 1747 O O . LEU A 1 211 ? -55.141 5.685 88.538 1.00 82.56 211 LEU A O 1
ATOM 1751 N N . SER A 1 212 ? -55.486 4.795 90.561 1.00 81.38 212 SER A N 1
ATOM 1752 C CA . SER A 1 212 ? -54.067 4.717 90.924 1.00 81.38 212 SER A CA 1
ATOM 1753 C C . SER A 1 212 ? -53.291 3.742 90.029 1.00 81.38 212 SER A C 1
ATOM 1755 O O . SER A 1 212 ? -52.176 4.036 89.596 1.00 81.38 212 SER A O 1
ATOM 1757 N N . THR A 1 213 ? -53.887 2.597 89.684 1.00 81.25 213 THR A N 1
ATOM 1758 C CA . THR A 1 213 ? -53.298 1.660 88.714 1.00 81.25 213 THR A CA 1
ATOM 1759 C C . THR A 1 213 ? -53.310 2.228 87.300 1.00 81.25 213 THR A C 1
ATOM 1761 O O . THR A 1 213 ? -52.303 2.099 86.611 1.00 81.25 213 THR A O 1
ATOM 1764 N N . LEU A 1 214 ? -54.367 2.932 86.885 1.00 79.94 214 LEU A N 1
ATOM 1765 C CA . LEU A 1 214 ? -54.406 3.643 85.607 1.00 79.94 214 LEU A CA 1
ATOM 1766 C C . LEU A 1 214 ? -53.282 4.686 85.529 1.00 79.94 214 LEU A C 1
ATOM 1768 O O . LEU A 1 214 ? -52.511 4.678 84.577 1.00 79.94 214 LEU A O 1
ATOM 1772 N N . GLU A 1 215 ? -53.123 5.510 86.561 1.00 83.75 215 GLU A N 1
ATOM 1773 C CA . GLU A 1 215 ? -52.090 6.546 86.655 1.00 83.75 215 GLU A CA 1
ATOM 1774 C C . GLU A 1 215 ? -50.675 5.931 86.669 1.00 83.75 215 GLU A C 1
ATOM 1776 O O . GLU A 1 215 ? -49.753 6.433 86.016 1.00 83.75 215 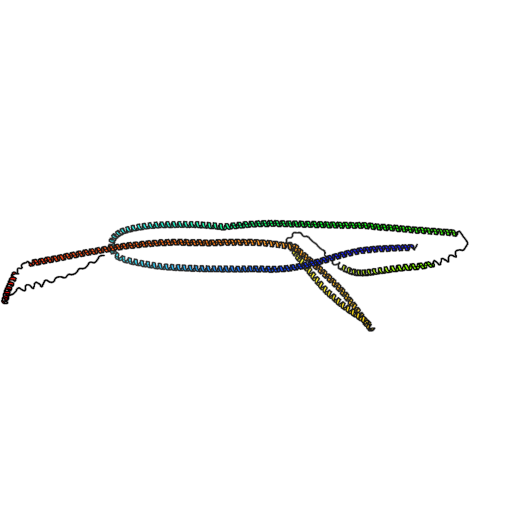GLU A O 1
ATOM 1781 N N . SER A 1 216 ? -50.509 4.771 87.317 1.00 82.50 216 SER A N 1
ATOM 1782 C CA . SER A 1 216 ? -49.290 3.952 87.253 1.00 82.50 216 SER A CA 1
ATOM 1783 C C . SER A 1 216 ? -49.018 3.416 85.840 1.00 82.50 216 SER A C 1
ATOM 1785 O O . SER A 1 216 ? -47.890 3.493 85.346 1.00 82.50 216 SER A O 1
ATOM 1787 N N . THR A 1 217 ? -50.042 2.916 85.146 1.00 77.94 217 THR A N 1
ATOM 1788 C CA . THR A 1 217 ? -49.900 2.427 83.768 1.00 77.94 217 THR A CA 1
ATOM 1789 C C . THR A 1 217 ? -49.671 3.557 82.771 1.00 77.94 217 THR A C 1
ATOM 1791 O O . THR A 1 217 ? -48.870 3.383 81.861 1.00 77.94 217 THR A O 1
ATOM 1794 N N . GLU A 1 218 ? -50.268 4.737 82.957 1.00 81.19 218 GLU A N 1
ATOM 1795 C CA . GLU A 1 218 ? -50.001 5.934 82.152 1.00 81.19 218 GLU A CA 1
ATOM 1796 C C . GLU A 1 218 ? -48.574 6.437 82.360 1.00 81.19 218 GLU A C 1
ATOM 1798 O O . GLU A 1 218 ? -47.892 6.793 81.397 1.00 81.19 218 GLU A O 1
ATOM 1803 N N . THR A 1 219 ? -48.070 6.419 83.597 1.00 82.50 219 THR A N 1
ATOM 1804 C CA . THR A 1 219 ? -46.661 6.742 83.853 1.00 82.50 219 THR A CA 1
ATOM 1805 C C . THR A 1 219 ? -45.716 5.709 83.242 1.00 82.50 219 THR A C 1
ATOM 1807 O O . THR A 1 219 ? -44.674 6.096 82.708 1.00 82.50 219 THR A O 1
ATOM 1810 N N . GLN A 1 220 ? -46.064 4.418 83.237 1.00 83.12 220 GLN A N 1
ATOM 1811 C CA . GLN A 1 220 ? -45.305 3.393 82.509 1.00 83.12 220 GLN A CA 1
ATOM 1812 C C . GLN A 1 220 ? -45.375 3.588 80.989 1.00 83.12 220 GLN A C 1
ATOM 1814 O O . GLN A 1 220 ? -44.341 3.543 80.327 1.00 83.12 220 GLN A O 1
ATOM 1819 N N . LEU A 1 221 ? -46.550 3.881 80.432 1.00 81.38 221 LEU A N 1
ATOM 1820 C CA . LEU A 1 221 ? -46.743 4.179 79.010 1.00 81.38 221 LEU A CA 1
ATOM 1821 C C . LEU A 1 221 ? -45.924 5.393 78.580 1.00 81.38 221 LEU A C 1
ATOM 1823 O O . LEU A 1 221 ? -45.255 5.344 77.553 1.00 81.38 221 LEU A O 1
ATOM 1827 N N . ASN A 1 222 ? -45.912 6.455 79.384 1.00 84.56 222 ASN A N 1
ATOM 1828 C CA . ASN A 1 222 ? -45.097 7.636 79.122 1.00 84.56 222 ASN A CA 1
ATOM 1829 C C . ASN A 1 222 ? -43.596 7.325 79.207 1.00 84.56 222 ASN A C 1
ATOM 1831 O O . ASN A 1 222 ? -42.837 7.810 78.369 1.00 84.56 222 ASN A O 1
ATOM 1835 N N . LYS A 1 223 ? -43.160 6.464 80.139 1.00 85.06 223 LYS A N 1
ATOM 1836 C CA . LYS A 1 223 ? -41.775 5.963 80.169 1.00 85.06 223 LYS A CA 1
ATOM 1837 C C . LYS A 1 223 ? -41.431 5.150 78.922 1.00 85.06 223 LYS A C 1
ATOM 1839 O O . LYS A 1 223 ? -40.382 5.388 78.334 1.00 85.06 223 LYS A O 1
ATOM 1844 N N . TYR A 1 224 ? -42.305 4.245 78.480 1.00 82.44 224 TYR A N 1
ATOM 1845 C CA . TYR A 1 224 ? -42.090 3.482 77.248 1.00 82.44 224 TYR A CA 1
ATOM 1846 C C . TYR A 1 224 ? -42.092 4.376 76.012 1.00 82.44 224 TYR A C 1
ATOM 1848 O O . TYR A 1 224 ? -41.288 4.171 75.112 1.00 82.44 224 TYR A O 1
ATOM 1856 N N . LYS A 1 225 ? -42.936 5.408 75.978 1.00 85.94 225 LYS A N 1
ATOM 1857 C CA . LYS A 1 225 ? -42.982 6.374 74.879 1.00 85.94 225 LYS A CA 1
ATOM 1858 C C . LYS A 1 225 ? -41.695 7.197 74.795 1.00 85.94 225 LYS A C 1
ATOM 1860 O O . LYS A 1 225 ? -41.161 7.349 73.702 1.00 85.94 225 LYS A O 1
ATOM 1865 N N . LEU A 1 226 ? -41.170 7.651 75.936 1.00 85.81 226 LEU A N 1
ATOM 1866 C CA . LEU A 1 226 ? -39.857 8.298 76.016 1.00 85.81 226 LEU A CA 1
ATOM 1867 C C . LEU A 1 226 ? -38.735 7.340 75.599 1.00 85.81 226 LEU A C 1
ATOM 1869 O O . LEU A 1 226 ? -37.885 7.716 74.805 1.00 85.81 226 LEU A O 1
ATOM 1873 N N . MET A 1 227 ? -38.778 6.084 76.047 1.00 84.06 227 MET A N 1
ATOM 1874 C CA . MET A 1 227 ? -37.792 5.068 75.670 1.00 84.06 227 MET A CA 1
ATOM 1875 C C . MET A 1 227 ? -37.825 4.752 74.167 1.00 84.06 227 MET A C 1
ATOM 1877 O O . MET A 1 227 ? -36.775 4.607 73.554 1.00 84.06 227 MET A O 1
ATOM 1881 N N . ILE A 1 228 ? -39.009 4.689 73.547 1.00 80.25 228 ILE A N 1
ATOM 1882 C CA . ILE A 1 228 ? -39.157 4.519 72.094 1.00 80.25 228 ILE A CA 1
ATOM 1883 C C . ILE A 1 228 ? -38.605 5.738 71.351 1.00 80.25 228 ILE A C 1
ATOM 1885 O O . ILE A 1 228 ? -37.906 5.562 70.358 1.00 80.25 228 ILE A O 1
ATOM 1889 N N . GLN A 1 229 ? -38.873 6.957 71.830 1.00 85.00 229 GLN A N 1
ATOM 1890 C CA . GLN A 1 229 ? -38.302 8.175 71.248 1.00 85.00 229 GLN A CA 1
ATOM 1891 C C . GLN A 1 229 ? -36.775 8.211 71.374 1.00 85.00 229 GLN A C 1
ATOM 1893 O O . GLN A 1 229 ? -36.097 8.577 70.419 1.00 85.00 229 GLN A O 1
ATOM 1898 N N . ASP A 1 230 ? -36.226 7.776 72.509 1.00 83.88 230 ASP A N 1
ATOM 1899 C CA . ASP A 1 230 ? -34.781 7.649 72.691 1.00 83.88 230 ASP A CA 1
ATOM 1900 C C . ASP A 1 230 ? -34.183 6.587 71.761 1.00 83.88 230 ASP A C 1
ATOM 1902 O O . ASP A 1 230 ? -33.158 6.848 71.140 1.00 83.88 230 ASP A O 1
ATOM 1906 N N . ILE A 1 231 ? -34.832 5.429 71.592 1.00 79.19 231 ILE A N 1
ATOM 1907 C CA . ILE A 1 231 ? -34.394 4.391 70.643 1.00 79.19 231 ILE A CA 1
ATOM 1908 C C . ILE A 1 231 ? -34.448 4.907 69.202 1.00 79.19 231 ILE A C 1
ATOM 1910 O O . ILE A 1 231 ? -33.517 4.669 68.438 1.00 79.19 231 ILE A O 1
ATOM 1914 N N . GLN A 1 232 ? -35.504 5.629 68.821 1.00 81.12 232 GLN A N 1
ATOM 1915 C CA . GLN A 1 232 ? -35.617 6.234 67.492 1.00 81.12 232 GLN A CA 1
ATOM 1916 C C . GLN A 1 232 ? -34.504 7.251 67.249 1.00 81.12 232 GLN A C 1
ATOM 1918 O O . GLN A 1 232 ? -33.840 7.172 66.221 1.00 81.12 232 GLN A O 1
ATOM 1923 N N . ARG A 1 233 ? -34.236 8.131 68.220 1.00 84.19 233 ARG A N 1
ATOM 1924 C CA . ARG A 1 233 ? -33.137 9.095 68.139 1.00 84.19 233 ARG A CA 1
ATOM 1925 C C . ARG A 1 233 ? -31.774 8.403 68.048 1.00 84.19 233 ARG A C 1
ATOM 1927 O O . ARG A 1 233 ? -30.967 8.781 67.211 1.00 84.19 233 ARG A O 1
ATOM 1934 N N . ILE A 1 234 ? -31.526 7.375 68.864 1.00 83.25 234 ILE A N 1
ATOM 1935 C CA . ILE A 1 234 ? -30.274 6.600 68.823 1.00 83.25 234 ILE A CA 1
ATOM 1936 C C . ILE A 1 234 ? -30.116 5.907 67.467 1.00 83.25 234 ILE A C 1
ATOM 1938 O O . ILE A 1 234 ? -29.027 5.922 66.903 1.00 83.25 234 ILE A O 1
ATOM 1942 N N . ASN A 1 235 ? -31.186 5.329 66.918 1.00 79.38 235 ASN A N 1
ATOM 1943 C CA . ASN A 1 235 ? -31.149 4.716 65.593 1.00 79.38 235 ASN A CA 1
ATOM 1944 C C . ASN A 1 235 ? -30.891 5.758 64.499 1.00 79.38 235 ASN A C 1
ATOM 1946 O O . ASN A 1 235 ? -30.077 5.509 63.620 1.00 79.38 235 ASN A O 1
ATOM 1950 N N . GLU A 1 236 ? -31.528 6.930 64.549 1.00 81.44 236 GLU A N 1
ATOM 1951 C CA . GLU A 1 236 ? -31.261 8.033 63.615 1.00 81.44 236 GLU A CA 1
ATOM 1952 C C . GLU A 1 236 ? -29.808 8.520 63.702 1.00 81.44 236 GLU A C 1
ATOM 1954 O O . GLU A 1 236 ? -29.165 8.706 62.670 1.00 81.44 236 GLU A O 1
ATOM 1959 N N . GLU A 1 237 ? -29.254 8.651 64.910 1.00 81.12 237 GLU A N 1
ATOM 1960 C CA . GLU A 1 237 ? -27.841 8.978 65.129 1.00 81.12 237 GLU A CA 1
ATOM 1961 C C . GLU A 1 237 ? -26.911 7.875 64.593 1.00 81.12 237 GLU A C 1
ATOM 1963 O O . GLU A 1 237 ? -25.906 8.180 63.951 1.00 81.12 237 GLU A O 1
ATOM 1968 N N . GLN A 1 238 ? -27.255 6.596 64.778 1.00 80.44 238 GLN A N 1
ATOM 1969 C CA . GLN A 1 238 ? -26.500 5.467 64.225 1.00 80.44 238 GLN A CA 1
ATOM 1970 C C . GLN A 1 238 ? -26.568 5.412 62.696 1.00 80.44 238 GLN A C 1
ATOM 1972 O O . GLN A 1 238 ? -25.545 5.177 62.054 1.00 80.44 238 GLN A O 1
ATOM 1977 N N . TYR A 1 239 ? -27.734 5.665 62.095 1.00 77.69 239 TYR A N 1
ATOM 1978 C CA . TYR A 1 239 ? -27.876 5.753 60.643 1.00 77.69 239 TYR A CA 1
ATOM 1979 C C . TYR A 1 239 ? -27.102 6.946 60.084 1.00 77.69 239 TYR A C 1
ATOM 1981 O O . TYR A 1 239 ? -26.406 6.792 59.086 1.00 77.69 239 TYR A O 1
ATOM 1989 N N . SER A 1 240 ? -27.158 8.105 60.744 1.00 80.25 240 SER A N 1
ATOM 1990 C CA . SER A 1 240 ? -26.363 9.282 60.383 1.00 80.25 240 SER A CA 1
ATOM 1991 C C . SER A 1 240 ? -24.865 8.982 60.438 1.00 80.25 240 SER A C 1
ATOM 1993 O O . SER A 1 240 ? -24.145 9.284 59.490 1.00 80.25 240 SER A O 1
ATOM 1995 N N . ALA A 1 241 ? -24.394 8.343 61.512 1.00 79.94 241 ALA A N 1
ATOM 1996 C CA . ALA A 1 241 ? -22.993 7.960 61.660 1.00 79.94 241 ALA A CA 1
ATOM 1997 C C . ALA A 1 241 ? -22.562 6.925 60.607 1.00 79.94 241 ALA A C 1
ATOM 1999 O O . ALA A 1 241 ? -21.476 7.039 60.043 1.00 79.94 241 ALA A O 1
ATOM 2000 N N . ALA A 1 242 ? -23.421 5.951 60.291 1.00 78.19 242 ALA A N 1
ATOM 2001 C CA . ALA A 1 242 ? -23.164 4.972 59.238 1.00 78.19 242 ALA A CA 1
ATOM 2002 C C . ALA A 1 242 ? -23.118 5.629 57.850 1.00 78.19 242 ALA A C 1
ATOM 2004 O O . ALA A 1 242 ? -22.247 5.296 57.050 1.00 78.19 242 ALA A O 1
ATOM 2005 N N . ILE A 1 243 ? -24.008 6.587 57.568 1.00 79.62 243 ILE A N 1
ATOM 2006 C CA . ILE A 1 243 ? -23.993 7.369 56.325 1.00 79.62 243 ILE A CA 1
ATOM 2007 C C . ILE A 1 243 ? -22.692 8.169 56.219 1.00 79.62 243 ILE A C 1
ATOM 2009 O O . ILE A 1 243 ? -22.023 8.072 55.195 1.00 79.62 243 ILE A O 1
ATOM 2013 N N . GLU A 1 244 ? -22.279 8.886 57.269 1.00 83.19 244 GLU A N 1
ATOM 2014 C CA . GLU A 1 244 ? -20.997 9.605 57.278 1.00 83.19 244 GLU A CA 1
ATOM 2015 C C . GLU A 1 244 ? -19.800 8.657 57.096 1.00 83.19 244 GLU A C 1
ATOM 2017 O O . GLU A 1 244 ? -18.854 8.977 56.372 1.00 83.19 244 GLU A O 1
ATOM 2022 N N . GLU A 1 245 ? -19.833 7.468 57.704 1.00 83.75 245 GLU A N 1
ATOM 2023 C CA . GLU A 1 245 ? -18.793 6.453 57.530 1.00 83.75 245 GLU A CA 1
ATOM 2024 C C . GLU A 1 245 ? -18.755 5.918 56.090 1.00 83.75 245 GLU A C 1
ATOM 2026 O O . GLU A 1 245 ? -17.673 5.770 55.515 1.00 83.75 245 GLU A O 1
ATOM 2031 N N . PHE A 1 246 ? -19.914 5.665 55.474 1.00 80.62 246 PHE A N 1
ATOM 2032 C CA . PHE A 1 246 ? -20.005 5.241 54.078 1.00 80.62 246 PHE A CA 1
ATOM 2033 C C . PHE A 1 246 ? -19.579 6.342 53.110 1.00 80.62 246 PHE A C 1
ATOM 2035 O O . PHE A 1 246 ? -18.853 6.056 52.160 1.00 80.62 246 PHE A O 1
ATOM 2042 N N . GLU A 1 247 ? -19.945 7.599 53.357 1.00 80.94 247 GLU A N 1
ATOM 2043 C CA . GLU A 1 247 ? -19.468 8.742 52.574 1.00 80.94 247 GLU A CA 1
ATOM 2044 C C . GLU A 1 247 ? -17.950 8.898 52.678 1.00 80.94 247 GLU A C 1
ATOM 2046 O O . GLU A 1 247 ? -17.278 9.180 51.681 1.00 80.94 247 GLU A O 1
ATOM 2051 N N . LYS A 1 248 ? -17.387 8.665 53.867 1.00 85.81 248 LYS A N 1
ATOM 2052 C CA . LYS A 1 248 ? -15.940 8.681 54.080 1.00 85.81 248 LYS A CA 1
ATOM 2053 C C . LYS A 1 248 ? -15.254 7.523 53.353 1.00 85.81 248 LYS A C 1
ATOM 2055 O O . LYS A 1 248 ? -14.278 7.761 52.649 1.00 85.81 248 LYS A O 1
ATOM 2060 N N . LYS A 1 249 ? -15.805 6.305 53.417 1.00 80.50 249 LYS A N 1
ATOM 2061 C CA . LYS A 1 249 ? -15.321 5.150 52.636 1.00 80.50 249 LYS A CA 1
ATOM 2062 C C . LYS A 1 249 ? -15.416 5.400 51.132 1.00 80.50 249 LYS A C 1
ATOM 2064 O O . LYS A 1 249 ? -14.484 5.065 50.409 1.00 80.50 249 LYS A O 1
ATOM 2069 N N . LEU A 1 250 ? -16.496 6.017 50.656 1.00 75.19 250 LEU A N 1
ATOM 2070 C CA . LEU A 1 250 ? -16.658 6.399 49.253 1.00 75.19 250 LEU A CA 1
ATOM 2071 C C . LEU A 1 250 ? -15.616 7.436 48.834 1.00 75.19 250 LEU A C 1
ATOM 2073 O O . LEU A 1 250 ? -15.000 7.266 47.785 1.00 75.19 250 LEU A O 1
ATOM 2077 N N . LYS A 1 251 ? -15.362 8.465 49.652 1.00 81.19 251 LYS A N 1
ATOM 2078 C CA . LYS A 1 251 ? -14.274 9.424 49.410 1.00 81.19 251 LYS A CA 1
ATOM 2079 C C . LYS A 1 251 ? -12.912 8.742 49.373 1.00 81.19 251 LYS A C 1
ATOM 2081 O O . LYS A 1 251 ? -12.176 8.968 48.421 1.00 81.19 251 LYS A O 1
ATOM 2086 N N . ASP A 1 252 ? -12.621 7.853 50.318 1.00 80.62 252 ASP A N 1
ATOM 2087 C CA . ASP A 1 252 ? -11.362 7.104 50.347 1.00 80.62 252 ASP A CA 1
ATOM 2088 C C . ASP A 1 252 ? -11.216 6.181 49.123 1.00 80.62 252 ASP A C 1
ATOM 2090 O O . ASP A 1 252 ? -10.123 6.042 48.579 1.00 80.62 252 ASP A O 1
ATOM 2094 N N . ILE A 1 253 ? -12.302 5.555 48.650 1.00 76.56 253 ILE A N 1
ATOM 2095 C CA . ILE A 1 253 ? -12.309 4.740 47.422 1.00 76.56 253 ILE A CA 1
ATOM 2096 C C . ILE A 1 253 ? -12.104 5.619 46.186 1.00 76.56 253 ILE A C 1
ATOM 2098 O O . ILE A 1 253 ? -11.360 5.228 45.289 1.00 76.56 253 ILE A O 1
ATOM 2102 N N . ILE A 1 254 ? -12.733 6.795 46.128 1.00 74.56 254 ILE A N 1
ATOM 2103 C CA . ILE A 1 254 ? -12.560 7.758 45.033 1.00 74.56 254 ILE A CA 1
ATOM 2104 C C . ILE A 1 254 ? -11.123 8.282 45.011 1.00 74.56 254 ILE A C 1
ATOM 2106 O O . ILE A 1 254 ? -10.510 8.299 43.949 1.00 74.56 254 ILE A O 1
ATOM 2110 N N . GLU A 1 255 ? -10.553 8.660 46.155 1.00 76.94 255 GLU A N 1
ATOM 2111 C CA . GLU A 1 255 ? -9.160 9.103 46.256 1.00 76.94 255 GLU A CA 1
ATOM 2112 C C . GLU A 1 255 ? -8.182 7.982 45.894 1.00 76.94 255 GLU A C 1
ATOM 2114 O O . GLU A 1 255 ? -7.229 8.218 45.152 1.00 76.94 255 GLU A O 1
ATOM 2119 N N . ARG A 1 256 ? -8.449 6.744 46.326 1.00 75.50 256 ARG A N 1
ATOM 2120 C CA . ARG A 1 256 ? -7.632 5.578 45.968 1.00 75.50 256 ARG A CA 1
ATOM 2121 C C . ARG A 1 256 ? -7.716 5.259 44.478 1.00 75.50 256 ARG A C 1
ATOM 2123 O O . ARG A 1 256 ? -6.674 5.109 43.854 1.00 75.50 256 ARG A O 1
ATOM 2130 N N . ARG A 1 257 ? -8.918 5.240 43.887 1.00 69.81 257 ARG A N 1
ATOM 2131 C CA . ARG A 1 257 ? -9.103 5.069 42.434 1.00 69.81 257 ARG A CA 1
ATOM 2132 C C . ARG A 1 257 ? -8.456 6.203 41.649 1.00 69.81 257 ARG A C 1
ATOM 2134 O O . ARG A 1 257 ? -7.805 5.941 40.646 1.00 69.81 257 ARG A O 1
ATOM 2141 N N . ASN A 1 258 ? -8.571 7.447 42.107 1.00 72.69 258 ASN A N 1
ATOM 2142 C CA . ASN A 1 258 ? -7.883 8.574 41.482 1.00 72.69 258 ASN A CA 1
ATOM 2143 C C . ASN A 1 258 ? -6.360 8.412 41.571 1.00 72.69 258 ASN A C 1
ATOM 2145 O O . ASN A 1 258 ? -5.686 8.652 40.578 1.00 72.69 258 ASN A O 1
ATOM 2149 N N . GLY A 1 259 ? -5.813 7.924 42.688 1.00 69.56 259 GLY A N 1
ATOM 2150 C CA . GLY A 1 259 ? -4.393 7.578 42.809 1.00 69.56 259 GLY A CA 1
ATOM 2151 C C . GLY A 1 259 ? -3.963 6.418 41.899 1.00 69.56 259 GLY A C 1
ATOM 2152 O O . GLY A 1 259 ? -2.920 6.500 41.249 1.00 69.56 259 GLY A O 1
ATOM 2153 N N . GLU A 1 260 ? -4.785 5.371 41.791 1.00 68.31 260 GLU A N 1
ATOM 2154 C CA . GLU A 1 260 ? -4.587 4.215 40.902 1.00 68.31 260 GLU A CA 1
ATOM 2155 C C . GLU A 1 260 ? -4.728 4.571 39.416 1.00 68.31 260 GLU A C 1
ATOM 2157 O O . GLU A 1 260 ? -4.176 3.875 38.571 1.00 68.31 260 GLU A O 1
ATOM 2162 N N . ILE A 1 261 ? -5.423 5.658 39.075 1.00 65.81 261 ILE A N 1
ATOM 2163 C CA . ILE A 1 261 ? -5.539 6.171 37.703 1.00 65.81 261 ILE A CA 1
ATOM 2164 C C . ILE A 1 261 ? -4.423 7.184 37.411 1.00 65.81 261 ILE A C 1
ATOM 2166 O O . ILE A 1 261 ? -3.767 7.114 36.368 1.00 65.81 261 ILE A O 1
ATOM 2170 N N . GLU A 1 262 ? -4.165 8.127 38.319 1.00 67.31 262 GLU A N 1
ATOM 2171 C CA . GLU A 1 262 ? -3.170 9.184 38.130 1.00 67.31 262 GLU A CA 1
ATOM 2172 C C . GLU A 1 262 ? -1.732 8.669 38.185 1.00 67.31 262 GLU A C 1
ATOM 2174 O O . GLU A 1 262 ? -0.895 9.186 37.443 1.00 67.31 262 GLU A O 1
ATOM 2179 N N . GLY A 1 263 ? -1.431 7.655 39.002 1.00 71.62 263 GLY A N 1
ATOM 2180 C CA . GLY A 1 263 ? -0.100 7.047 39.092 1.00 71.62 263 GLY A CA 1
ATOM 2181 C C . GLY A 1 263 ? 0.356 6.440 37.758 1.00 71.62 263 GLY A C 1
ATOM 2182 O O . GLY A 1 263 ? 1.322 6.934 37.168 1.00 71.62 263 GLY A O 1
ATOM 2183 N N . PRO A 1 264 ? -0.376 5.455 37.204 1.00 69.50 264 PRO A N 1
ATOM 2184 C CA . PRO A 1 264 ? -0.094 4.881 35.890 1.00 69.50 264 PRO A CA 1
ATOM 2185 C C . PRO A 1 264 ? -0.216 5.901 34.754 1.00 69.50 264 PRO A C 1
ATOM 2187 O O . PRO A 1 264 ? 0.529 5.824 33.780 1.00 69.50 264 PRO A O 1
ATOM 2190 N N . SER A 1 265 ? -1.113 6.889 34.860 1.00 67.88 265 SER A N 1
ATOM 2191 C CA . SER A 1 265 ? -1.220 7.979 33.879 1.00 67.88 265 SER A CA 1
ATOM 2192 C C . SER A 1 265 ? 0.016 8.888 33.884 1.00 67.88 265 SER A C 1
ATOM 2194 O O . SER A 1 265 ? 0.507 9.261 32.815 1.00 67.88 265 SER A O 1
ATOM 2196 N N . LYS A 1 266 ? 0.582 9.204 35.058 1.00 73.31 266 LYS A N 1
ATOM 2197 C CA . LYS A 1 266 ? 1.866 9.912 35.184 1.00 73.31 266 LYS A CA 1
ATOM 2198 C C . LYS A 1 266 ? 3.023 9.076 34.659 1.00 73.31 266 LYS A C 1
ATOM 2200 O O . LYS A 1 266 ? 3.792 9.599 33.860 1.00 73.31 266 LYS A O 1
ATOM 2205 N N . GLU A 1 267 ? 3.111 7.799 35.025 1.00 70.81 267 GLU A N 1
ATOM 2206 C CA . GLU A 1 267 ? 4.164 6.907 34.524 1.00 70.81 267 GLU A CA 1
ATOM 2207 C C . GLU A 1 267 ? 4.089 6.724 33.007 1.00 70.81 267 GLU A C 1
ATOM 2209 O O . GLU A 1 267 ? 5.115 6.779 32.329 1.00 70.81 267 GLU A O 1
ATOM 2214 N N . ARG A 1 268 ? 2.886 6.578 32.433 1.00 70.19 268 ARG A N 1
ATOM 2215 C CA . ARG A 1 268 ? 2.702 6.568 30.976 1.00 70.19 268 ARG A CA 1
ATOM 2216 C C . ARG A 1 268 ? 3.114 7.902 30.370 1.00 70.19 268 ARG A C 1
ATOM 2218 O O . ARG A 1 268 ? 3.881 7.902 29.413 1.00 70.19 268 ARG A O 1
ATOM 2225 N N . LYS A 1 269 ? 2.672 9.038 30.922 1.00 71.06 269 LYS A N 1
ATOM 2226 C CA . LYS A 1 269 ? 3.080 10.373 30.445 1.00 71.06 269 LYS A CA 1
ATOM 2227 C C . LYS A 1 269 ? 4.593 10.572 30.510 1.00 71.06 269 LYS A C 1
ATOM 2229 O O . LYS A 1 269 ? 5.145 11.158 29.584 1.00 71.06 269 LYS A O 1
ATOM 2234 N N . GLU A 1 270 ? 5.271 10.085 31.545 1.00 73.50 270 GLU A N 1
ATOM 2235 C CA . GLU A 1 270 ? 6.733 10.121 31.642 1.00 73.50 270 GLU A CA 1
ATOM 2236 C C . GLU A 1 270 ? 7.404 9.164 30.655 1.00 73.50 270 GLU A C 1
ATOM 2238 O O . GLU A 1 270 ? 8.334 9.583 29.968 1.00 73.50 270 GLU A O 1
ATOM 2243 N N . LYS A 1 271 ? 6.887 7.941 30.472 1.00 73.31 271 LYS A N 1
ATOM 2244 C CA . LYS A 1 271 ? 7.348 7.013 29.424 1.00 73.31 271 LYS A CA 1
ATOM 2245 C C . LYS A 1 271 ? 7.217 7.616 28.031 1.00 73.31 271 LYS A C 1
ATOM 2247 O O . LYS A 1 271 ? 8.164 7.551 27.253 1.00 73.31 271 LYS A O 1
ATOM 2252 N N . TYR A 1 272 ? 6.079 8.226 27.704 1.00 69.44 272 TYR A N 1
ATOM 2253 C CA . TYR A 1 272 ? 5.902 8.888 26.414 1.00 69.44 272 TYR A CA 1
ATOM 2254 C C . TYR A 1 272 ? 6.743 10.152 26.303 1.00 69.44 272 TYR A C 1
ATOM 2256 O O . TYR A 1 272 ? 7.279 10.394 25.233 1.00 69.44 272 TYR A O 1
ATOM 2264 N N . LYS A 1 273 ? 6.931 10.935 27.373 1.00 75.00 273 LYS A N 1
ATOM 2265 C CA . LYS A 1 273 ? 7.874 12.065 27.357 1.00 75.00 273 LYS A CA 1
ATOM 2266 C C . LYS A 1 273 ? 9.304 11.601 27.094 1.00 75.00 273 LYS A C 1
ATOM 2268 O O . LYS A 1 273 ? 9.977 12.216 26.276 1.00 75.00 273 LYS A O 1
ATOM 2273 N N . ALA A 1 274 ? 9.745 10.513 27.723 1.00 74.25 274 ALA A N 1
ATOM 2274 C CA . ALA A 1 274 ? 11.056 9.915 27.486 1.00 74.25 274 ALA A CA 1
ATOM 2275 C C . ALA A 1 274 ? 11.176 9.363 26.057 1.00 74.25 274 ALA A C 1
ATOM 2277 O O . ALA A 1 274 ? 12.175 9.604 25.387 1.00 74.25 274 ALA A O 1
ATOM 2278 N N . LYS A 1 275 ? 10.128 8.706 25.545 1.00 76.50 275 LYS A N 1
ATOM 2279 C CA . LYS A 1 275 ? 10.081 8.208 24.163 1.00 76.50 275 LYS A CA 1
ATOM 2280 C C . LYS A 1 275 ? 10.060 9.349 23.142 1.00 76.50 275 LYS A C 1
ATOM 2282 O O . LYS A 1 275 ? 10.759 9.275 22.143 1.00 76.50 275 LYS A O 1
ATOM 2287 N N . ILE A 1 276 ? 9.334 10.434 23.412 1.00 72.44 276 ILE A N 1
ATOM 2288 C CA . ILE A 1 276 ? 9.345 11.664 22.605 1.00 72.44 276 ILE A CA 1
ATOM 2289 C C . ILE A 1 276 ? 10.727 12.319 22.653 1.00 72.44 276 ILE A C 1
ATOM 2291 O O . ILE A 1 276 ? 11.198 12.784 21.622 1.00 72.44 276 ILE A O 1
ATOM 2295 N N . ALA A 1 277 ? 11.393 12.348 23.810 1.00 77.06 277 ALA A N 1
ATOM 2296 C CA . ALA A 1 277 ? 12.755 12.860 23.922 1.00 77.06 277 ALA A CA 1
ATOM 2297 C C . ALA A 1 277 ? 13.739 12.020 23.090 1.00 77.06 277 ALA A C 1
ATOM 2299 O O . ALA A 1 277 ? 14.472 12.591 22.294 1.00 77.06 277 ALA A O 1
ATOM 2300 N N . GLN A 1 278 ? 13.671 10.687 23.167 1.00 75.00 278 GLN A N 1
ATOM 2301 C CA . GLN A 1 278 ? 14.476 9.788 22.327 1.00 75.00 278 GLN A CA 1
ATOM 2302 C C . GLN A 1 278 ? 14.168 9.931 20.834 1.00 75.00 278 GLN A C 1
ATOM 2304 O O . GLN A 1 278 ? 15.079 9.889 20.011 1.00 75.00 278 GLN A O 1
ATOM 2309 N N . LEU A 1 279 ? 12.897 10.110 20.463 1.00 70.88 279 LEU A N 1
ATOM 2310 C CA . LEU A 1 279 ? 12.503 10.345 19.074 1.00 70.88 279 LEU A CA 1
ATOM 2311 C C . LEU A 1 279 ? 13.006 11.699 18.567 1.00 70.88 279 LEU A C 1
ATOM 2313 O O . LEU A 1 279 ? 13.426 11.780 17.419 1.00 70.88 279 LEU A O 1
ATOM 2317 N N . ARG A 1 280 ? 13.009 12.739 19.410 1.00 77.56 280 ARG A N 1
ATOM 2318 C CA . ARG A 1 280 ? 13.619 14.039 19.091 1.00 77.56 280 ARG A CA 1
ATOM 2319 C C . ARG A 1 280 ? 15.126 13.921 18.924 1.00 77.56 280 ARG A C 1
ATOM 2321 O O . ARG A 1 280 ? 15.647 14.408 17.939 1.00 77.56 280 ARG A O 1
ATOM 2328 N N . GLU A 1 281 ? 15.798 13.203 19.814 1.00 80.19 281 GLU A N 1
ATOM 2329 C CA . GLU A 1 281 ? 17.243 12.967 19.740 1.00 80.19 281 GLU A CA 1
ATOM 2330 C C . GLU A 1 281 ? 17.620 12.133 18.500 1.00 80.19 281 GLU A C 1
ATOM 2332 O O . GLU A 1 281 ? 18.604 12.413 17.821 1.00 80.19 281 GLU A O 1
ATOM 2337 N N . SER A 1 282 ? 16.781 11.156 18.138 1.00 74.31 282 SER A N 1
ATOM 2338 C CA . SER A 1 282 ? 16.921 10.368 16.906 1.00 74.31 282 SER A CA 1
ATOM 2339 C C . SER A 1 282 ? 16.649 11.204 15.652 1.00 74.31 282 SER A C 1
ATOM 2341 O O . SER A 1 282 ? 17.321 11.025 14.639 1.00 74.31 282 SER A O 1
ATOM 2343 N N . LEU A 1 283 ? 15.678 12.122 15.707 1.00 72.88 283 LEU A N 1
ATOM 2344 C CA . LEU A 1 283 ? 15.407 13.085 14.639 1.00 72.88 283 LEU A CA 1
ATOM 2345 C C . LEU A 1 283 ? 16.567 14.063 14.469 1.00 72.88 283 LEU A C 1
ATOM 2347 O O . LEU A 1 283 ? 17.005 14.254 13.341 1.00 72.88 283 LEU A O 1
ATOM 2351 N N . ASP A 1 284 ? 17.103 14.607 15.559 1.00 80.25 284 ASP A N 1
ATOM 2352 C CA . ASP A 1 284 ? 18.275 15.483 15.539 1.00 80.25 284 ASP A CA 1
ATOM 2353 C C . ASP A 1 284 ? 19.490 14.739 14.966 1.00 80.25 284 ASP A C 1
ATOM 2355 O O . ASP A 1 284 ? 20.194 15.269 14.105 1.00 80.25 284 ASP A O 1
ATOM 2359 N N . PHE A 1 285 ? 19.691 13.473 15.352 1.00 83.31 285 PHE A N 1
ATOM 2360 C CA . PHE A 1 285 ? 20.732 12.616 14.785 1.00 83.31 285 PHE A CA 1
ATOM 2361 C C . PHE A 1 285 ? 20.543 12.389 13.279 1.00 83.31 285 PHE A C 1
ATOM 2363 O O . PHE A 1 285 ? 21.494 12.554 12.515 1.00 83.31 285 PHE A O 1
ATOM 2370 N N . LEU A 1 286 ? 19.328 12.062 12.827 1.00 73.06 286 LEU A N 1
ATOM 2371 C CA . LEU A 1 286 ? 19.016 11.875 11.405 1.00 73.06 286 LEU A CA 1
ATOM 2372 C C . LEU A 1 286 ? 19.135 13.179 10.610 1.00 73.06 286 LEU A C 1
ATOM 2374 O O . LEU A 1 286 ? 19.599 13.165 9.471 1.00 73.06 286 LEU A O 1
ATOM 2378 N N . GLU A 1 287 ? 18.755 14.315 11.189 1.00 77.94 287 GLU A N 1
ATOM 2379 C CA . GLU A 1 287 ? 18.895 15.626 10.561 1.00 77.94 287 GLU A CA 1
ATOM 2380 C C . GLU A 1 287 ? 20.375 16.008 10.434 1.00 77.94 287 GLU A C 1
ATOM 2382 O O . GLU A 1 287 ? 20.810 16.534 9.406 1.00 77.94 287 GLU A O 1
ATOM 2387 N N . GLN A 1 288 ? 21.181 15.685 11.444 1.00 80.81 288 GLN A N 1
ATOM 2388 C CA . GLN A 1 288 ? 22.621 15.898 11.429 1.00 80.81 288 GLN A CA 1
ATOM 2389 C C . GLN A 1 288 ? 23.329 14.935 10.466 1.00 80.81 288 GLN A C 1
ATOM 2391 O O . GLN A 1 288 ? 24.224 15.360 9.735 1.00 80.81 288 GLN A O 1
ATOM 2396 N N . GLN A 1 289 ? 22.882 13.681 10.377 1.00 78.62 289 GLN A N 1
ATOM 2397 C CA . GLN A 1 289 ? 23.343 12.712 9.383 1.00 78.62 289 GLN A CA 1
ATOM 2398 C C . GLN A 1 289 ? 22.981 13.158 7.962 1.00 78.62 289 GLN A C 1
ATOM 2400 O O . GLN A 1 289 ? 23.854 13.201 7.104 1.00 78.62 289 GLN A O 1
ATOM 2405 N N . SER A 1 290 ? 21.748 13.609 7.732 1.00 74.12 290 SER A N 1
ATOM 2406 C CA . SER A 1 290 ? 21.299 14.185 6.459 1.00 74.12 290 SER A CA 1
ATOM 2407 C C . SER A 1 290 ? 22.126 15.413 6.059 1.00 74.12 290 SER A C 1
ATOM 2409 O O . SER A 1 290 ? 22.590 15.507 4.922 1.00 74.12 290 SER A O 1
ATOM 2411 N N . LYS A 1 291 ? 22.408 16.330 6.997 1.00 80.75 291 LYS A N 1
ATOM 2412 C CA . LYS A 1 291 ? 23.305 17.479 6.763 1.00 80.75 291 LYS A CA 1
ATOM 2413 C C . LYS A 1 291 ? 24.731 17.034 6.430 1.00 80.75 291 LYS A C 1
ATOM 2415 O O . LYS A 1 291 ? 25.352 17.615 5.537 1.00 80.75 291 LYS A O 1
ATOM 2420 N N . ASN A 1 292 ? 25.243 16.003 7.102 1.00 80.81 292 ASN A N 1
ATOM 2421 C CA . ASN A 1 292 ? 26.563 15.435 6.826 1.00 80.81 292 ASN A CA 1
ATOM 2422 C C . ASN A 1 292 ? 26.615 14.750 5.453 1.00 80.81 292 ASN A C 1
ATOM 2424 O O . ASN A 1 292 ? 27.564 14.978 4.708 1.00 80.81 292 ASN A O 1
ATOM 2428 N N . ASP A 1 293 ? 25.584 13.999 5.073 1.00 72.38 293 ASP A N 1
ATOM 2429 C CA . ASP A 1 293 ? 25.473 13.345 3.767 1.00 72.38 293 ASP A CA 1
ATOM 2430 C C . ASP A 1 293 ? 25.314 14.372 2.642 1.00 72.38 293 ASP A C 1
ATOM 2432 O O . ASP A 1 293 ? 25.951 14.262 1.592 1.00 72.38 293 ASP A O 1
ATOM 2436 N N . GLN A 1 294 ? 24.534 15.431 2.872 1.00 75.44 294 GLN A N 1
ATOM 2437 C CA . GLN A 1 294 ? 24.396 16.548 1.942 1.00 75.44 294 GLN A CA 1
ATOM 2438 C C . GLN A 1 294 ? 25.725 17.294 1.767 1.00 75.44 294 GLN A C 1
ATOM 2440 O O . GLN A 1 294 ? 26.070 17.680 0.646 1.00 75.44 294 GLN A O 1
ATOM 2445 N N . LYS A 1 295 ? 26.492 17.476 2.849 1.00 79.62 295 LYS A N 1
ATOM 2446 C CA . LYS A 1 295 ? 27.842 18.045 2.797 1.00 79.62 295 LYS A CA 1
ATOM 2447 C C . LYS A 1 295 ? 28.804 17.117 2.051 1.00 79.62 295 LYS A C 1
ATOM 2449 O O . LYS A 1 295 ? 29.456 17.572 1.122 1.00 79.62 295 LYS A O 1
ATOM 2454 N N . ALA A 1 296 ? 28.801 15.817 2.340 1.00 75.50 296 ALA A N 1
ATOM 2455 C CA . ALA A 1 296 ? 29.628 14.829 1.650 1.00 75.50 296 ALA A CA 1
ATOM 2456 C C . ALA A 1 296 ? 29.295 14.716 0.151 1.00 75.50 296 ALA A C 1
ATOM 2458 O O . ALA A 1 296 ? 30.188 14.532 -0.675 1.00 75.50 296 ALA A O 1
ATOM 2459 N N . LEU A 1 297 ? 28.021 14.850 -0.231 1.00 71.38 297 LEU A N 1
ATOM 2460 C CA . LEU A 1 297 ? 27.598 14.925 -1.631 1.00 71.38 297 LEU A CA 1
ATOM 2461 C C . LEU A 1 297 ? 28.078 16.211 -2.300 1.00 71.38 297 LEU A C 1
ATOM 2463 O O . LEU A 1 297 ? 28.573 16.146 -3.424 1.00 71.38 297 LEU A O 1
ATOM 2467 N N . LYS A 1 298 ? 27.974 17.362 -1.623 1.00 76.50 298 LYS A N 1
ATOM 2468 C CA . LYS A 1 298 ? 28.527 18.629 -2.123 1.00 76.50 298 LYS A CA 1
ATOM 2469 C C . LYS A 1 298 ? 30.041 18.546 -2.297 1.00 76.50 298 LYS A C 1
ATOM 2471 O O . LYS A 1 298 ? 30.523 18.932 -3.355 1.00 76.50 298 LYS A O 1
ATOM 2476 N N . ASP A 1 299 ? 30.756 17.961 -1.342 1.00 78.56 299 ASP A N 1
ATOM 2477 C CA . ASP A 1 299 ? 32.206 17.765 -1.408 1.00 78.56 299 ASP A CA 1
ATOM 2478 C C . ASP A 1 299 ? 32.580 16.787 -2.537 1.00 78.56 299 ASP A C 1
ATOM 2480 O O . ASP A 1 299 ? 33.490 17.055 -3.316 1.00 78.56 299 ASP A O 1
ATOM 2484 N N . LYS A 1 300 ? 31.827 15.693 -2.733 1.00 75.31 300 LYS A N 1
ATOM 2485 C CA . LYS A 1 300 ? 32.009 14.789 -3.886 1.00 75.31 300 LYS A CA 1
ATOM 2486 C C . LYS A 1 300 ? 31.729 15.480 -5.219 1.00 75.31 300 LYS A C 1
ATOM 2488 O O . LYS A 1 300 ? 32.442 15.225 -6.188 1.00 75.31 300 LYS A O 1
ATOM 2493 N N . MET A 1 301 ? 30.703 16.329 -5.294 1.00 72.56 301 MET A N 1
ATOM 2494 C CA . MET A 1 301 ? 30.414 17.110 -6.498 1.00 72.56 301 MET A CA 1
ATOM 2495 C C . MET A 1 301 ? 31.498 18.155 -6.763 1.00 72.56 301 MET A C 1
ATOM 2497 O O . MET A 1 301 ? 31.894 18.303 -7.916 1.00 72.56 301 MET A O 1
ATOM 2501 N N . ALA A 1 302 ? 32.017 18.812 -5.724 1.00 75.94 302 ALA A N 1
ATOM 2502 C CA . ALA A 1 302 ? 33.132 19.748 -5.822 1.00 75.94 302 ALA A CA 1
ATOM 2503 C C . ALA A 1 302 ? 34.408 19.039 -6.296 1.00 75.94 302 ALA A C 1
ATOM 2505 O O . ALA A 1 302 ? 34.960 19.426 -7.319 1.00 75.94 302 ALA A O 1
ATOM 2506 N N . ASN A 1 303 ? 34.790 17.923 -5.667 1.00 75.44 303 ASN A N 1
ATOM 2507 C CA . ASN A 1 303 ? 35.953 17.122 -6.064 1.00 75.44 303 ASN A CA 1
ATOM 2508 C C . ASN A 1 303 ? 35.819 16.583 -7.496 1.00 75.44 303 ASN A C 1
ATOM 2510 O O . ASN A 1 303 ? 36.788 16.537 -8.251 1.00 75.44 303 ASN A O 1
ATOM 2514 N N . LYS A 1 304 ? 34.611 16.173 -7.904 1.00 75.56 304 LYS A N 1
ATOM 2515 C CA . LYS A 1 304 ? 34.354 15.712 -9.273 1.00 75.56 304 LYS A CA 1
ATOM 2516 C C . LYS A 1 304 ? 34.413 16.866 -10.277 1.00 75.56 304 LYS A C 1
ATOM 2518 O O . LYS A 1 304 ? 34.948 16.679 -11.366 1.00 75.56 304 LYS A O 1
ATOM 2523 N N . ALA A 1 305 ? 33.893 18.041 -9.927 1.00 74.88 305 ALA A N 1
ATOM 2524 C CA . ALA A 1 305 ? 33.998 19.242 -10.752 1.00 74.88 305 ALA A CA 1
ATOM 2525 C C . ALA A 1 305 ? 35.458 19.692 -10.900 1.00 74.88 305 ALA A C 1
ATOM 2527 O O . ALA A 1 305 ? 35.886 19.975 -12.014 1.00 74.88 305 ALA A O 1
ATOM 2528 N N . GLU A 1 306 ? 36.232 19.668 -9.816 1.00 80.62 306 GLU A N 1
ATOM 2529 C CA . GLU A 1 306 ? 37.655 20.005 -9.798 1.00 80.62 306 GLU A CA 1
ATOM 2530 C C . GLU A 1 306 ? 38.475 18.998 -10.618 1.00 80.62 306 GLU A C 1
ATOM 2532 O O . GLU A 1 306 ? 39.236 19.396 -11.495 1.00 80.62 306 GLU A O 1
ATOM 2537 N N . SER A 1 307 ? 38.207 17.696 -10.470 1.00 79.94 307 SER A N 1
ATOM 2538 C CA . SER A 1 307 ? 38.808 16.644 -11.301 1.00 79.94 307 SER A CA 1
ATOM 2539 C C . SER A 1 307 ? 38.447 16.783 -12.787 1.00 79.94 307 SER A C 1
ATOM 2541 O O . SER A 1 307 ? 39.302 16.613 -13.659 1.00 79.94 307 SER A O 1
ATOM 2543 N N . HIS A 1 308 ? 37.197 17.128 -13.116 1.00 74.75 308 HIS A N 1
ATOM 2544 C CA . HIS A 1 308 ? 36.803 17.414 -14.497 1.00 74.75 308 HIS A CA 1
ATOM 2545 C C . HIS A 1 308 ? 37.487 18.672 -15.035 1.00 74.75 308 HIS A C 1
ATOM 2547 O O . HIS A 1 308 ? 37.921 18.674 -16.186 1.00 74.75 308 HIS A O 1
ATOM 2553 N N . GLN A 1 309 ? 37.624 19.715 -14.218 1.00 80.19 309 GLN A N 1
ATOM 2554 C CA . GLN A 1 309 ? 38.306 20.948 -14.587 1.00 80.19 309 GLN A CA 1
ATOM 2555 C C . GLN A 1 309 ? 39.806 20.715 -14.810 1.00 80.19 309 GLN A C 1
ATOM 2557 O O . GLN A 1 309 ? 40.362 21.222 -15.781 1.00 80.19 309 GLN A O 1
ATOM 2562 N N . GLU A 1 310 ? 40.452 19.909 -13.972 1.00 79.19 310 GLU A N 1
ATOM 2563 C CA . GLU A 1 310 ? 41.851 19.509 -14.127 1.00 79.19 310 GLU A CA 1
ATOM 2564 C C . GLU A 1 310 ? 42.052 18.630 -15.368 1.00 79.19 310 GLU A C 1
ATOM 2566 O O . GLU A 1 310 ? 42.970 18.854 -16.155 1.00 79.19 310 GLU A O 1
ATOM 2571 N N . ARG A 1 311 ? 41.132 17.693 -15.632 1.00 77.94 311 ARG A N 1
ATOM 2572 C CA . ARG A 1 311 ? 41.146 16.893 -16.863 1.00 77.94 311 ARG A CA 1
ATOM 2573 C C . ARG A 1 311 ? 40.973 17.759 -18.111 1.00 77.94 311 ARG A C 1
ATOM 2575 O O . ARG A 1 311 ? 41.670 17.529 -19.094 1.00 77.94 311 ARG A O 1
ATOM 2582 N N . LEU A 1 312 ? 40.081 18.751 -18.078 1.00 78.25 312 LEU A N 1
ATOM 2583 C CA . LEU A 1 312 ? 39.904 19.708 -19.174 1.00 78.25 312 LEU A CA 1
ATOM 2584 C C . LEU A 1 312 ? 41.148 20.579 -19.371 1.00 78.25 312 LEU A C 1
ATOM 2586 O O . LEU A 1 312 ? 41.561 20.758 -20.512 1.00 78.25 312 LEU A O 1
ATOM 2590 N N . LYS A 1 313 ? 41.784 21.054 -18.290 1.00 82.75 313 LYS A N 1
ATOM 2591 C CA . LYS A 1 313 ? 43.070 21.768 -18.366 1.00 82.75 313 LYS A CA 1
ATOM 2592 C C . LYS A 1 313 ? 44.160 20.901 -18.994 1.00 82.75 313 LYS A C 1
ATOM 2594 O O . LYS A 1 313 ? 44.821 21.358 -19.915 1.00 82.75 313 LYS A O 1
ATOM 2599 N N . ASN A 1 314 ? 44.291 19.642 -18.578 1.00 82.00 314 ASN A N 1
ATOM 2600 C CA . ASN A 1 314 ? 45.270 18.714 -19.152 1.00 82.00 314 ASN A CA 1
ATOM 2601 C C . ASN A 1 314 ? 45.003 18.421 -20.635 1.00 82.00 314 ASN A C 1
ATOM 2603 O O . ASN A 1 314 ? 45.941 18.334 -21.426 1.00 82.00 314 ASN A O 1
ATOM 2607 N N . ILE A 1 315 ? 43.735 18.275 -21.032 1.00 79.81 315 ILE A N 1
ATOM 2608 C CA . ILE A 1 315 ? 43.362 18.112 -22.444 1.00 79.81 315 ILE A CA 1
ATOM 2609 C C . ILE A 1 315 ? 43.706 19.379 -23.234 1.00 79.81 315 ILE A C 1
ATOM 2611 O O . ILE A 1 315 ? 44.309 19.268 -24.295 1.00 79.81 315 ILE A O 1
ATOM 2615 N N . ASP A 1 316 ? 43.387 20.565 -22.713 1.00 81.88 316 ASP A N 1
ATOM 2616 C CA . ASP A 1 316 ? 43.689 21.844 -23.364 1.00 81.88 316 ASP A CA 1
ATOM 2617 C C . ASP A 1 316 ? 45.204 22.085 -23.485 1.00 81.88 316 ASP A C 1
ATOM 2619 O O . ASP A 1 316 ? 45.692 22.477 -24.542 1.00 81.88 316 ASP A O 1
ATOM 2623 N N . GLU A 1 317 ? 45.985 21.771 -22.450 1.00 85.31 317 GLU A N 1
ATOM 2624 C CA . GLU A 1 317 ? 47.450 21.829 -22.494 1.00 85.31 317 GLU A CA 1
ATOM 2625 C C . GLU A 1 317 ? 48.042 20.831 -23.494 1.00 85.31 317 GLU A C 1
ATOM 2627 O O . GLU A 1 317 ? 48.955 21.178 -24.247 1.00 85.31 317 GLU A O 1
ATOM 2632 N N . ASN A 1 318 ? 47.516 19.606 -23.553 1.00 80.06 318 ASN A N 1
ATOM 2633 C CA . ASN A 1 318 ? 47.951 18.614 -24.533 1.00 80.06 318 ASN A CA 1
ATOM 2634 C C . ASN A 1 318 ? 47.577 19.030 -25.958 1.00 80.06 318 ASN A C 1
ATOM 2636 O O . ASN A 1 318 ? 48.417 18.942 -26.852 1.00 80.06 318 ASN A O 1
ATOM 2640 N N . HIS A 1 319 ? 46.368 19.552 -26.174 1.00 81.38 319 HIS A N 1
ATOM 2641 C CA . HIS A 1 319 ? 45.964 20.119 -27.458 1.00 81.38 319 HIS A CA 1
ATOM 2642 C C . HIS A 1 319 ? 46.860 21.296 -27.846 1.00 81.38 319 HIS A C 1
ATOM 2644 O O . HIS A 1 319 ? 47.352 21.325 -28.968 1.00 81.38 319 HIS A O 1
ATOM 2650 N N . LYS A 1 320 ? 47.173 22.214 -26.924 1.00 85.88 320 LYS A N 1
ATOM 2651 C CA . LYS A 1 320 ? 48.113 23.318 -27.173 1.00 85.88 320 LYS A CA 1
ATOM 2652 C C . LYS A 1 320 ? 49.510 22.823 -27.541 1.00 85.88 320 LYS A C 1
ATOM 2654 O O . LYS A 1 320 ? 50.116 23.391 -28.447 1.00 85.88 320 LYS A O 1
ATOM 2659 N N . LYS A 1 321 ? 50.013 21.760 -26.903 1.00 86.31 321 LYS A N 1
ATOM 2660 C CA . LYS A 1 321 ? 51.304 21.137 -27.257 1.00 86.31 321 LYS A CA 1
ATOM 2661 C C . LYS A 1 321 ? 51.268 20.528 -28.656 1.00 86.31 321 LYS A C 1
ATOM 2663 O O . LYS A 1 321 ? 52.186 20.762 -29.435 1.00 86.31 321 LYS A O 1
ATOM 2668 N N . VAL A 1 322 ? 50.205 19.797 -28.991 1.00 83.62 322 VAL A N 1
ATOM 2669 C CA . VAL A 1 322 ? 50.024 19.198 -30.323 1.00 83.62 322 VAL A CA 1
ATOM 2670 C C . VAL A 1 322 ? 49.893 20.279 -31.394 1.00 83.62 322 VAL A C 1
ATOM 2672 O O . VAL A 1 322 ? 50.593 20.221 -32.396 1.00 83.62 322 VAL A O 1
ATOM 2675 N N . VAL A 1 323 ? 49.077 21.308 -31.162 1.00 82.62 323 VAL A N 1
ATOM 2676 C CA . VAL A 1 323 ? 48.928 22.448 -32.077 1.00 82.62 323 VAL A CA 1
ATOM 2677 C C . VAL A 1 323 ? 50.253 23.191 -32.241 1.00 82.62 323 VAL A C 1
ATOM 2679 O O . VAL A 1 323 ? 50.634 23.488 -33.365 1.00 82.62 323 VAL A O 1
ATOM 2682 N N . SER A 1 324 ? 50.998 23.435 -31.159 1.00 84.75 324 SER A N 1
ATOM 2683 C CA . SER A 1 324 ? 52.334 24.049 -31.235 1.00 84.75 324 SER A CA 1
ATOM 2684 C C . SER A 1 324 ? 53.297 23.207 -32.073 1.00 84.75 324 SER A C 1
ATOM 2686 O O . SER A 1 324 ? 54.044 23.756 -32.877 1.00 84.75 324 SER A O 1
ATOM 2688 N N . LYS A 1 325 ? 53.238 21.876 -31.939 1.00 86.62 325 LYS A N 1
ATOM 2689 C CA . LYS A 1 325 ? 54.040 20.948 -32.739 1.00 86.62 325 LYS A CA 1
ATOM 2690 C C . LYS A 1 325 ? 53.649 20.985 -34.219 1.00 86.62 325 LYS A C 1
ATOM 2692 O O . LYS A 1 325 ? 54.528 21.104 -35.058 1.00 86.62 325 LYS A O 1
ATOM 2697 N N . ILE A 1 326 ? 52.353 20.986 -34.535 1.00 81.62 326 ILE A N 1
ATOM 2698 C CA . ILE A 1 326 ? 51.856 21.116 -35.915 1.00 81.62 326 ILE A CA 1
ATOM 2699 C C . ILE A 1 326 ? 52.259 22.468 -36.515 1.00 81.62 326 ILE A C 1
ATOM 2701 O O . ILE A 1 326 ? 52.663 22.533 -37.673 1.00 81.62 326 ILE A O 1
ATOM 2705 N N . ILE A 1 327 ? 52.181 23.558 -35.743 1.00 85.81 327 ILE A N 1
ATOM 2706 C CA . ILE A 1 327 ? 52.632 24.887 -36.182 1.00 85.81 327 ILE A CA 1
ATOM 2707 C C . ILE A 1 327 ? 54.135 24.866 -36.473 1.00 85.81 327 ILE A C 1
ATOM 2709 O O . ILE A 1 327 ? 54.561 25.420 -37.484 1.00 85.81 327 ILE A O 1
ATOM 2713 N N . GLN A 1 328 ? 54.930 24.222 -35.617 1.00 87.75 328 GLN A N 1
ATOM 2714 C CA . GLN A 1 328 ? 56.364 24.065 -35.832 1.00 87.75 328 GLN A CA 1
ATOM 2715 C C . GLN A 1 328 ? 56.655 23.245 -37.095 1.00 87.75 328 GLN A C 1
ATOM 2717 O O . GLN A 1 328 ? 57.359 23.740 -37.963 1.00 87.75 328 GLN A O 1
ATOM 2722 N N . GLU A 1 329 ? 56.032 22.076 -37.259 1.00 83.31 329 GLU A N 1
ATOM 2723 C CA . GLU A 1 329 ? 56.156 21.239 -38.462 1.00 83.31 329 GLU A CA 1
ATOM 2724 C C . GLU A 1 329 ? 55.732 22.005 -39.726 1.00 83.31 329 GLU A C 1
ATOM 2726 O O . GLU A 1 329 ? 56.407 21.957 -40.749 1.00 83.31 329 GLU A O 1
ATOM 2731 N N . THR A 1 330 ? 54.658 22.796 -39.651 1.00 83.00 330 THR A N 1
ATOM 2732 C CA . THR A 1 330 ? 54.210 23.651 -40.761 1.00 83.00 330 THR A CA 1
ATOM 2733 C C . THR A 1 330 ? 55.247 24.721 -41.100 1.00 83.00 330 THR A C 1
ATOM 2735 O O . THR A 1 330 ? 55.461 25.026 -42.273 1.00 83.00 330 THR A O 1
ATOM 2738 N N . ASN A 1 331 ? 55.882 25.322 -40.093 1.00 86.50 331 ASN A N 1
ATOM 2739 C CA . ASN A 1 331 ? 56.931 26.318 -40.300 1.00 86.50 331 ASN A CA 1
ATOM 2740 C C . ASN A 1 331 ? 58.210 25.687 -40.858 1.00 86.50 331 ASN A C 1
ATOM 2742 O O . ASN A 1 331 ? 58.831 26.287 -41.733 1.00 86.50 331 ASN A O 1
ATOM 2746 N N . ASP A 1 332 ? 58.564 24.484 -40.411 1.00 87.25 332 ASP A N 1
ATOM 2747 C CA . ASP A 1 332 ? 59.706 23.727 -40.919 1.00 87.25 332 ASP A CA 1
ATOM 2748 C C . ASP A 1 332 ? 59.488 23.352 -42.391 1.00 87.25 332 ASP A C 1
ATOM 2750 O O . ASP A 1 332 ? 60.348 23.630 -43.221 1.00 87.25 332 ASP A O 1
ATOM 2754 N N . VAL A 1 333 ? 58.296 22.861 -42.751 1.00 84.75 333 VAL A N 1
ATOM 2755 C CA . VAL A 1 333 ? 57.924 22.588 -44.150 1.00 84.75 333 VAL A CA 1
ATOM 2756 C C . VAL A 1 333 ? 57.918 23.868 -44.987 1.00 84.75 333 VAL A C 1
ATOM 2758 O O . VAL A 1 333 ? 58.415 23.874 -46.109 1.00 84.75 333 VAL A O 1
ATOM 2761 N N . LYS A 1 334 ? 57.395 24.986 -44.465 1.00 86.81 334 LYS A N 1
ATOM 2762 C CA . LYS A 1 334 ? 57.462 26.280 -45.169 1.00 86.81 334 LYS A CA 1
ATOM 2763 C C . LYS A 1 334 ? 58.900 26.716 -45.421 1.00 86.81 334 LYS A C 1
ATOM 2765 O O . LYS A 1 334 ? 59.183 27.242 -46.493 1.00 86.81 334 LYS A O 1
ATOM 2770 N N . LYS A 1 335 ? 59.786 26.509 -44.448 1.00 88.31 335 LYS A N 1
ATOM 2771 C CA . LYS A 1 335 ? 61.207 26.807 -44.589 1.00 88.31 335 LYS A CA 1
ATOM 2772 C C . LYS A 1 335 ? 61.858 25.891 -45.623 1.00 88.31 335 LYS A C 1
ATOM 2774 O O . LYS A 1 335 ? 62.554 26.395 -46.487 1.00 88.31 335 LYS A O 1
ATOM 2779 N N . GLU A 1 336 ? 61.555 24.596 -45.606 1.00 86.44 336 GLU A N 1
ATOM 2780 C CA . GLU A 1 336 ? 62.054 23.634 -46.595 1.00 86.44 336 GLU A CA 1
ATOM 2781 C C . GLU A 1 336 ? 61.579 23.972 -48.018 1.00 86.44 336 GLU A C 1
ATOM 2783 O O . GLU A 1 336 ? 62.359 23.902 -48.965 1.00 86.44 336 GLU A O 1
ATOM 2788 N N . ILE A 1 337 ? 60.324 24.407 -48.178 1.00 84.62 337 ILE A N 1
ATOM 2789 C CA . ILE A 1 337 ? 59.806 24.916 -49.456 1.00 84.62 337 ILE A CA 1
ATOM 2790 C C . ILE A 1 337 ? 60.598 26.146 -49.910 1.00 84.62 337 ILE A C 1
ATOM 2792 O O . ILE A 1 337 ? 60.903 26.271 -51.095 1.00 84.62 337 ILE A O 1
ATOM 2796 N N . GLU A 1 338 ? 60.910 27.065 -48.998 1.00 87.25 338 GLU A N 1
ATOM 2797 C CA . GLU A 1 338 ? 61.659 28.274 -49.335 1.00 87.25 338 GLU A CA 1
ATOM 2798 C C . GLU A 1 338 ? 63.122 27.962 -49.678 1.00 87.25 338 GLU A C 1
ATOM 2800 O O . GLU A 1 338 ? 63.625 28.446 -50.690 1.00 87.25 338 GLU A O 1
ATOM 2805 N N . ASP A 1 339 ? 63.768 27.072 -48.925 1.00 86.62 339 ASP A N 1
ATOM 2806 C CA . ASP A 1 339 ? 65.116 26.577 -49.213 1.00 86.62 339 ASP A CA 1
ATOM 2807 C C . ASP A 1 339 ? 65.150 25.878 -50.587 1.00 86.62 339 ASP A C 1
ATOM 2809 O O . ASP A 1 339 ? 66.007 26.183 -51.417 1.00 86.62 339 ASP A O 1
ATOM 2813 N N . ARG A 1 340 ? 64.151 25.039 -50.901 1.00 85.38 340 ARG A N 1
ATOM 2814 C CA . ARG A 1 340 ? 63.981 24.408 -52.224 1.00 85.38 340 ARG A CA 1
ATOM 2815 C C . ARG A 1 340 ? 63.787 25.421 -53.347 1.00 85.38 340 ARG A C 1
ATOM 2817 O O . ARG A 1 340 ? 64.310 25.213 -54.439 1.00 85.38 340 ARG A O 1
ATOM 2824 N N . LYS A 1 341 ? 63.037 26.505 -53.117 1.00 86.12 341 LYS A N 1
ATOM 2825 C CA . LYS A 1 341 ? 62.898 27.583 -54.111 1.00 86.12 341 LYS A CA 1
ATOM 2826 C C . LYS A 1 341 ? 64.228 28.281 -54.356 1.00 86.12 341 LYS A C 1
ATOM 2828 O O . LYS A 1 341 ? 64.558 28.525 -55.512 1.00 86.12 341 LYS A O 1
ATOM 2833 N N . ILE A 1 342 ? 64.986 28.573 -53.298 1.00 87.25 342 ILE A N 1
ATOM 2834 C CA . ILE A 1 342 ? 66.320 29.174 -53.409 1.00 87.25 342 ILE A CA 1
ATOM 2835 C C . ILE A 1 342 ? 67.252 28.235 -54.185 1.00 87.25 342 ILE A C 1
ATOM 2837 O O . ILE A 1 342 ? 67.929 28.681 -55.110 1.00 87.25 342 ILE A O 1
ATOM 2841 N N . GLU A 1 343 ? 67.251 26.934 -53.877 1.00 84.88 343 GLU A N 1
ATOM 2842 C CA . GLU A 1 343 ? 68.007 25.924 -54.629 1.00 84.88 343 GLU A CA 1
ATOM 2843 C C . GLU A 1 343 ? 67.612 25.905 -56.107 1.00 84.88 343 GLU A C 1
ATOM 2845 O O . GLU A 1 343 ? 68.479 25.968 -56.976 1.00 84.88 343 GLU A O 1
ATOM 2850 N N . TRP A 1 344 ? 66.312 25.905 -56.409 1.00 86.25 344 TRP A N 1
ATOM 2851 C CA . TRP A 1 344 ? 65.810 25.961 -57.783 1.00 86.25 344 TRP A CA 1
ATOM 2852 C C . TRP A 1 344 ? 66.217 27.244 -58.508 1.00 86.25 344 TRP A C 1
ATOM 2854 O O . TRP A 1 344 ? 66.539 27.203 -59.695 1.00 86.25 344 TRP A O 1
ATOM 2864 N N . GLU A 1 345 ? 66.220 28.393 -57.832 1.00 83.81 345 GLU A N 1
ATOM 2865 C CA . GLU A 1 345 ? 66.697 29.648 -58.412 1.00 83.81 345 GLU A CA 1
ATOM 2866 C C . GLU A 1 345 ? 68.202 29.609 -58.696 1.00 83.81 345 GLU A C 1
ATOM 2868 O O . GLU A 1 345 ? 68.632 30.085 -59.752 1.00 83.81 345 GLU A O 1
ATOM 2873 N N . ILE A 1 346 ? 68.993 29.001 -57.807 1.00 86.44 346 ILE A N 1
ATOM 2874 C CA . ILE A 1 346 ? 70.430 28.782 -58.007 1.00 86.44 346 ILE A CA 1
ATOM 2875 C C . ILE A 1 346 ? 70.666 27.834 -59.187 1.00 86.44 346 ILE A C 1
ATOM 2877 O O . ILE A 1 346 ? 71.442 28.168 -60.080 1.00 86.44 346 ILE A O 1
ATOM 2881 N N . GLU A 1 347 ? 69.981 26.691 -59.247 1.00 81.19 347 GLU A N 1
ATOM 2882 C CA . GLU A 1 347 ? 70.091 25.741 -60.359 1.00 81.19 347 GLU A CA 1
ATOM 2883 C C . GLU A 1 347 ? 69.667 26.376 -61.680 1.00 81.19 347 GLU A C 1
ATOM 2885 O O . GLU A 1 347 ? 70.384 26.285 -62.677 1.00 81.19 347 GLU A O 1
ATOM 2890 N N . ARG A 1 348 ? 68.545 27.101 -61.687 1.00 85.19 348 ARG A N 1
ATOM 2891 C CA . ARG A 1 348 ? 68.083 27.844 -62.859 1.00 85.19 348 ARG A CA 1
ATOM 2892 C C . ARG A 1 348 ? 69.127 28.860 -63.312 1.00 85.19 348 ARG A C 1
ATOM 2894 O O . ARG A 1 348 ? 69.366 28.983 -64.513 1.00 85.19 348 ARG A O 1
ATOM 2901 N N . LYS A 1 349 ? 69.756 29.579 -62.380 1.00 86.56 349 LYS A N 1
ATOM 2902 C CA . LYS A 1 349 ? 70.827 30.529 -62.691 1.00 86.56 349 LYS A CA 1
ATOM 2903 C C . LYS A 1 349 ? 72.064 29.821 -63.247 1.00 86.56 349 LYS A C 1
ATOM 2905 O O . LYS A 1 349 ? 72.579 30.265 -64.265 1.00 86.56 349 LYS A O 1
ATOM 2910 N N . ASN A 1 350 ? 72.468 28.693 -62.666 1.00 85.06 350 ASN A N 1
ATOM 2911 C CA . ASN A 1 350 ? 73.583 27.878 -63.153 1.00 85.06 350 ASN A CA 1
ATOM 2912 C C . ASN A 1 350 ? 73.331 27.351 -64.570 1.00 85.06 350 ASN A C 1
ATOM 2914 O O . ASN A 1 350 ? 74.226 27.394 -65.406 1.00 85.06 350 ASN A O 1
ATOM 2918 N N . VAL A 1 351 ? 72.108 26.906 -64.867 1.00 80.88 351 VAL A N 1
ATOM 2919 C CA . VAL A 1 351 ? 71.713 26.478 -66.216 1.00 80.88 351 VAL A CA 1
ATOM 2920 C C . VAL A 1 351 ? 71.760 27.654 -67.193 1.00 80.88 351 VAL A C 1
ATOM 2922 O O . VAL A 1 351 ? 72.313 27.520 -68.280 1.00 80.88 351 VAL A O 1
ATOM 2925 N N . ILE A 1 352 ? 71.225 28.821 -66.815 1.00 83.56 352 ILE A N 1
ATOM 2926 C CA . ILE A 1 352 ? 71.283 30.036 -67.646 1.00 83.56 352 ILE A CA 1
ATOM 2927 C C . ILE A 1 352 ? 72.733 30.451 -67.915 1.00 83.56 352 ILE A C 1
ATOM 2929 O O . ILE A 1 352 ? 73.071 30.798 -69.046 1.00 83.56 352 ILE A O 1
ATOM 2933 N N . ASP A 1 353 ? 73.582 30.437 -66.893 1.00 84.62 353 ASP A N 1
ATOM 2934 C CA . ASP A 1 353 ? 74.981 30.829 -67.025 1.00 84.62 353 ASP A CA 1
ATOM 2935 C C . ASP A 1 353 ? 75.781 29.782 -67.821 1.00 84.62 353 ASP A C 1
ATOM 2937 O O . ASP A 1 353 ? 76.599 30.170 -68.653 1.00 84.62 353 ASP A O 1
ATOM 2941 N N . GLY A 1 354 ? 75.454 28.489 -67.698 1.00 82.81 354 GLY A N 1
ATOM 2942 C CA . GLY A 1 354 ? 75.955 27.422 -68.571 1.00 82.81 354 GLY A CA 1
ATOM 2943 C C . GLY A 1 354 ? 75.588 27.649 -70.039 1.00 82.81 354 GLY A C 1
ATOM 2944 O O . GLY A 1 354 ? 76.467 27.678 -70.893 1.00 82.81 354 GLY A O 1
ATOM 2945 N N . TYR A 1 355 ? 74.321 27.955 -70.338 1.00 80.38 355 TYR A N 1
ATOM 2946 C CA . TYR A 1 355 ? 73.900 28.297 -71.703 1.00 80.38 355 TYR A CA 1
ATOM 2947 C C . TYR A 1 355 ? 74.588 29.554 -72.250 1.00 80.38 355 TYR A C 1
ATOM 2949 O O . TYR A 1 355 ? 74.898 29.620 -73.439 1.00 80.38 355 TYR A O 1
ATOM 2957 N N . LYS A 1 356 ? 74.832 30.570 -71.412 1.00 81.88 356 LYS A N 1
ATOM 2958 C CA . LYS A 1 356 ? 75.598 31.756 -71.827 1.00 81.88 356 LYS A CA 1
ATOM 2959 C C . LYS A 1 356 ? 77.049 31.406 -72.131 1.00 81.88 356 LYS A C 1
ATOM 2961 O O . LYS A 1 356 ? 77.603 31.945 -73.084 1.00 81.88 356 LYS A O 1
ATOM 2966 N N . GLN A 1 357 ? 77.660 30.532 -71.336 1.00 82.44 357 GLN A N 1
ATOM 2967 C CA . GLN A 1 357 ? 79.018 30.064 -71.577 1.00 82.44 357 GLN A CA 1
ATOM 2968 C C . GLN A 1 357 ? 79.095 29.263 -72.882 1.00 82.44 357 GLN A C 1
ATOM 2970 O O . GLN A 1 357 ? 79.947 29.562 -73.716 1.00 82.44 357 GLN A O 1
ATOM 2975 N N . ASP A 1 358 ? 78.144 28.360 -73.120 1.00 77.88 358 ASP A N 1
ATOM 2976 C CA . ASP A 1 358 ? 78.026 27.618 -74.378 1.00 77.88 358 ASP A CA 1
ATOM 2977 C C . ASP A 1 358 ? 77.835 28.560 -75.575 1.00 77.88 358 ASP A C 1
ATOM 2979 O O . ASP A 1 358 ? 78.466 28.381 -76.616 1.00 77.88 358 ASP A O 1
ATOM 2983 N N . LEU A 1 359 ? 77.019 29.612 -75.432 1.00 78.75 359 LEU A N 1
ATOM 2984 C CA . LEU A 1 359 ? 76.866 30.654 -76.452 1.00 78.75 359 LEU A CA 1
ATOM 2985 C C . LEU A 1 359 ? 78.190 31.366 -76.744 1.00 78.75 359 LEU A C 1
ATOM 2987 O O . LEU A 1 359 ? 78.531 31.546 -77.911 1.00 78.75 359 LEU A O 1
ATOM 2991 N N . VAL A 1 360 ? 78.958 31.732 -75.714 1.00 80.69 360 VAL A N 1
ATOM 2992 C CA . VAL A 1 360 ? 80.286 32.341 -75.887 1.00 80.69 360 VAL A CA 1
ATOM 2993 C C . VAL A 1 360 ? 81.244 31.373 -76.585 1.00 80.69 360 VAL A C 1
ATOM 2995 O O . VAL A 1 360 ? 81.975 31.789 -77.481 1.00 80.69 360 VAL A O 1
ATOM 2998 N N . GLU A 1 361 ? 81.233 30.087 -76.236 1.00 78.31 361 GLU A N 1
ATOM 2999 C CA . GLU A 1 361 ? 82.073 29.076 -76.885 1.00 78.31 361 GLU A CA 1
ATOM 3000 C C . GLU A 1 361 ? 81.689 28.843 -78.351 1.00 78.31 361 GLU A C 1
ATOM 3002 O O . GLU A 1 361 ? 82.568 28.744 -79.213 1.00 78.31 361 GLU A O 1
ATOM 3007 N N . ILE A 1 362 ? 80.390 28.797 -78.656 1.00 77.50 362 ILE A N 1
ATOM 3008 C CA . ILE A 1 362 ? 79.877 28.720 -80.028 1.00 77.50 362 ILE A CA 1
ATOM 3009 C C . ILE A 1 362 ? 80.301 29.964 -80.811 1.00 77.50 362 ILE A C 1
ATOM 3011 O O . ILE A 1 362 ? 80.771 29.842 -81.941 1.00 77.50 362 ILE A O 1
ATOM 3015 N N . GLN A 1 363 ? 80.212 31.148 -80.206 1.00 75.62 363 GLN A N 1
ATOM 3016 C CA . GLN A 1 363 ? 80.592 32.401 -80.849 1.00 75.62 363 GLN A CA 1
ATOM 3017 C C . GLN A 1 363 ? 82.106 32.483 -81.093 1.00 75.62 363 GLN A C 1
ATOM 3019 O O . GLN A 1 363 ? 82.533 32.852 -82.182 1.00 75.62 363 GLN A O 1
ATOM 3024 N N . GLN A 1 364 ? 82.932 32.014 -80.154 1.00 77.44 364 GLN A N 1
ATOM 3025 C CA . GLN A 1 364 ? 84.379 31.886 -80.358 1.00 77.44 364 GLN A CA 1
ATOM 3026 C C . GLN A 1 364 ? 84.742 30.854 -81.436 1.00 77.44 364 GLN A C 1
ATOM 3028 O O . GLN A 1 364 ? 85.732 31.037 -82.149 1.00 77.44 364 GLN A O 1
ATOM 3033 N N . LYS A 1 365 ? 83.984 29.756 -81.558 1.00 77.25 365 LYS A N 1
ATOM 3034 C CA . LYS A 1 365 ? 84.152 28.794 -82.660 1.00 77.25 365 LYS A CA 1
ATOM 3035 C C . LYS A 1 365 ? 83.784 29.429 -83.996 1.00 77.25 365 LYS A C 1
ATOM 3037 O O . LYS A 1 365 ? 84.575 29.312 -84.927 1.00 77.25 365 LYS A O 1
ATOM 3042 N N . ALA A 1 366 ? 82.673 30.161 -84.058 1.00 73.12 366 ALA A N 1
ATOM 3043 C CA . ALA A 1 366 ? 82.275 30.912 -85.243 1.00 73.12 366 ALA A CA 1
ATOM 3044 C C . ALA A 1 366 ? 83.339 31.951 -85.641 1.00 73.12 366 ALA A C 1
ATOM 3046 O O . ALA A 1 366 ? 83.711 32.015 -86.807 1.00 73.12 366 ALA A O 1
ATOM 3047 N N . ASP A 1 367 ? 83.926 32.680 -84.686 1.00 75.69 367 ASP A N 1
ATOM 3048 C CA . ASP A 1 367 ? 85.012 33.635 -84.956 1.00 75.69 367 ASP A CA 1
ATOM 3049 C C . ASP A 1 367 ? 86.295 32.951 -85.458 1.00 75.69 367 ASP A C 1
ATOM 3051 O O . ASP A 1 367 ? 87.002 33.485 -86.316 1.00 75.69 367 ASP A O 1
ATOM 3055 N N . LYS A 1 368 ? 86.629 31.763 -84.934 1.00 77.56 368 LYS A N 1
ATOM 3056 C CA . LYS A 1 368 ? 87.771 30.966 -85.420 1.00 77.56 368 LYS A CA 1
ATOM 3057 C C . LYS A 1 368 ? 87.526 30.430 -86.826 1.00 77.56 368 LYS A C 1
ATOM 3059 O O . LYS A 1 368 ? 88.446 30.457 -87.641 1.00 77.56 368 LYS A O 1
ATOM 3064 N N . GLU A 1 369 ? 86.313 29.966 -87.112 1.00 75.88 369 GLU A N 1
ATOM 3065 C CA . GLU A 1 369 ? 85.911 29.537 -88.451 1.00 75.88 369 GLU A CA 1
ATOM 3066 C C . GLU A 1 369 ? 85.923 30.714 -89.428 1.00 75.88 369 GLU A C 1
ATOM 3068 O O . GLU A 1 369 ? 86.508 30.595 -90.500 1.00 75.88 369 GLU A O 1
ATOM 3073 N N . GLN A 1 370 ? 85.397 31.877 -89.036 1.00 77.19 370 GLN A N 1
ATOM 3074 C CA . GLN A 1 370 ? 85.448 33.101 -89.833 1.00 77.19 370 GLN A CA 1
ATOM 3075 C C . GLN A 1 370 ? 86.898 33.503 -90.134 1.00 77.19 370 GLN A C 1
ATOM 3077 O O . GLN A 1 370 ? 87.242 33.693 -91.295 1.00 77.19 370 GLN A O 1
ATOM 3082 N N . LYS A 1 371 ? 87.789 33.511 -89.131 1.00 75.88 371 LYS A N 1
ATOM 3083 C CA . LYS A 1 371 ? 89.230 33.754 -89.342 1.00 75.88 371 LYS A CA 1
ATOM 3084 C C . LYS A 1 371 ? 89.880 32.723 -90.261 1.00 75.88 371 LYS A C 1
ATOM 3086 O O . LYS A 1 371 ? 90.750 33.081 -91.050 1.00 75.88 371 LYS A O 1
ATOM 3091 N N . TYR A 1 372 ? 89.492 31.453 -90.161 1.00 77.38 372 TYR A N 1
ATOM 3092 C CA . TYR A 1 372 ? 89.974 30.411 -91.065 1.00 77.38 372 TYR A CA 1
ATOM 3093 C C . TYR A 1 372 ? 89.524 30.675 -92.508 1.00 77.38 372 TYR A C 1
ATOM 3095 O O . TYR A 1 372 ? 90.340 30.574 -93.426 1.00 77.38 372 TYR A O 1
ATOM 3103 N N . TYR A 1 373 ? 88.260 31.052 -92.716 1.00 77.44 373 TYR A N 1
ATOM 3104 C CA . TYR A 1 373 ? 87.740 31.399 -94.038 1.00 77.44 373 TYR A CA 1
ATOM 3105 C C . TYR A 1 373 ? 88.372 32.675 -94.596 1.00 77.44 373 TYR A C 1
ATOM 3107 O O . TYR A 1 373 ? 88.745 32.674 -95.766 1.00 77.44 373 TYR A O 1
ATOM 3115 N N . ASP A 1 374 ? 88.571 33.706 -93.776 1.00 78.25 374 ASP A N 1
ATOM 3116 C CA . ASP A 1 374 ? 89.237 34.949 -94.175 1.00 78.25 374 ASP A CA 1
ATOM 3117 C C . ASP A 1 374 ? 90.703 34.688 -94.555 1.00 78.25 374 ASP A C 1
ATOM 3119 O O . ASP A 1 374 ? 91.151 35.102 -95.621 1.00 78.25 374 ASP A O 1
ATOM 3123 N N . MET A 1 375 ? 91.435 33.898 -93.758 1.00 79.06 375 MET A N 1
ATOM 3124 C CA . MET A 1 375 ? 92.810 33.499 -94.078 1.00 79.06 375 MET A CA 1
ATOM 3125 C C . MET A 1 375 ? 92.867 32.687 -95.376 1.00 79.06 375 MET A C 1
ATOM 3127 O O . MET A 1 375 ? 93.725 32.926 -96.226 1.00 79.06 375 MET A O 1
ATOM 3131 N N . LYS A 1 376 ? 91.937 31.747 -95.572 1.00 77.31 376 LYS A N 1
ATOM 3132 C CA . LYS A 1 376 ? 91.852 30.947 -96.801 1.00 77.31 376 LYS A CA 1
ATOM 3133 C C . LYS A 1 376 ? 91.493 31.807 -98.015 1.00 77.31 376 LYS A C 1
ATOM 3135 O O . LYS A 1 376 ? 92.055 31.595 -99.087 1.00 77.31 376 LYS A O 1
ATOM 3140 N N . TYR A 1 377 ? 90.610 32.788 -97.846 1.00 78.44 377 TYR A N 1
ATOM 3141 C CA . TYR A 1 377 ? 90.266 33.767 -98.873 1.00 78.44 377 TYR A CA 1
ATOM 3142 C C . TYR A 1 377 ? 91.473 34.634 -99.247 1.00 78.44 377 TYR A C 1
ATOM 3144 O O . TYR A 1 377 ? 91.758 34.793 -100.432 1.00 78.44 377 TYR A O 1
ATOM 3152 N N . ASP A 1 378 ? 92.239 35.118 -98.267 1.00 76.44 378 ASP A N 1
ATOM 3153 C CA . ASP A 1 378 ? 93.464 35.884 -98.513 1.00 76.44 378 ASP A CA 1
ATOM 3154 C C . ASP A 1 378 ? 94.557 35.040 -99.178 1.00 76.44 378 ASP A C 1
ATOM 3156 O O . ASP A 1 378 ? 95.237 35.529 -100.080 1.00 76.44 378 ASP A O 1
ATOM 3160 N N . THR A 1 379 ? 94.686 33.762 -98.809 1.00 75.69 379 THR A N 1
ATOM 3161 C CA . THR A 1 379 ? 95.643 32.835 -99.443 1.00 75.69 379 THR A CA 1
ATOM 3162 C C . THR A 1 379 ? 95.275 32.603 -100.911 1.00 75.69 379 THR A C 1
ATOM 3164 O O . THR A 1 379 ? 96.114 32.768 -101.792 1.00 75.69 379 THR A O 1
ATOM 3167 N N . LEU A 1 380 ? 93.996 32.336 -101.200 1.00 78.25 380 LEU A N 1
ATOM 3168 C CA . LEU A 1 380 ? 93.490 32.203 -102.572 1.00 78.25 380 LEU A CA 1
ATOM 3169 C C . LEU A 1 380 ? 93.626 33.506 -103.368 1.00 78.25 380 LEU A C 1
ATOM 3171 O O . LEU A 1 380 ? 93.902 33.484 -104.566 1.00 78.25 380 LEU A O 1
ATOM 3175 N N . ARG A 1 381 ? 93.461 34.661 -102.717 1.00 77.75 381 ARG A N 1
ATOM 3176 C CA . ARG A 1 381 ? 93.662 35.971 -103.341 1.00 77.75 381 ARG A CA 1
ATOM 3177 C C . ARG A 1 381 ? 95.137 36.227 -103.656 1.00 77.75 381 ARG A C 1
ATOM 3179 O O . ARG A 1 381 ? 95.424 36.793 -104.708 1.00 77.75 381 ARG A O 1
ATOM 3186 N N . GLN A 1 382 ? 96.059 35.809 -102.787 1.00 78.69 382 GLN A N 1
ATOM 3187 C CA . GLN A 1 382 ? 97.500 35.862 -103.044 1.00 78.69 382 GLN A CA 1
ATOM 3188 C C . GLN A 1 382 ? 97.903 34.921 -104.180 1.00 78.69 382 GLN A C 1
ATOM 3190 O O . GLN A 1 382 ? 98.620 35.360 -105.074 1.00 78.69 382 GLN A O 1
ATOM 3195 N N . GLU A 1 383 ? 97.397 33.686 -104.205 1.00 73.44 383 GLU A N 1
ATOM 3196 C CA . GLU A 1 383 ? 97.625 32.741 -105.305 1.00 73.44 383 GLU A CA 1
ATOM 3197 C C . GLU A 1 383 ? 97.083 33.282 -106.630 1.00 73.44 383 GLU A C 1
ATOM 3199 O O . GLU A 1 383 ? 97.800 33.298 -107.627 1.00 73.44 383 GLU A O 1
ATOM 3204 N N . LEU A 1 384 ? 95.867 33.837 -106.642 1.00 77.62 384 LEU A N 1
ATOM 3205 C CA . LEU A 1 384 ? 95.307 34.484 -107.829 1.00 77.62 384 LEU A CA 1
ATOM 3206 C C . LEU A 1 384 ? 96.157 35.685 -108.273 1.00 77.62 384 LEU A C 1
ATOM 3208 O O . LEU A 1 384 ? 96.343 35.903 -109.469 1.00 77.62 384 LEU A O 1
ATOM 3212 N N . HIS A 1 385 ? 96.705 36.458 -107.331 1.00 75.81 385 HIS A N 1
ATOM 3213 C CA . HIS A 1 385 ? 97.607 37.563 -107.648 1.00 75.81 385 HIS A CA 1
ATOM 3214 C C . HIS A 1 385 ? 98.962 37.074 -108.187 1.00 75.81 385 HIS A C 1
ATOM 3216 O O . HIS A 1 385 ? 99.505 37.697 -109.098 1.00 75.81 385 HIS A O 1
ATOM 3222 N N . HIS A 1 386 ? 99.473 35.943 -107.691 1.00 73.75 386 HIS A N 1
ATOM 3223 C CA . HIS A 1 386 ? 100.681 35.293 -108.199 1.00 73.75 386 HIS A CA 1
ATOM 3224 C C . HIS A 1 386 ? 100.472 34.764 -109.620 1.00 73.75 386 HIS A C 1
ATOM 3226 O O . HIS A 1 386 ? 101.249 35.104 -110.504 1.00 73.75 386 HIS A O 1
ATOM 3232 N N . VAL A 1 387 ? 99.359 34.071 -109.877 1.00 72.50 387 VAL A N 1
ATOM 3233 C CA . VAL A 1 387 ? 98.980 33.580 -111.213 1.00 72.50 387 VAL A CA 1
ATOM 3234 C C . VAL A 1 387 ? 98.768 34.738 -112.194 1.00 72.50 387 VAL A C 1
ATOM 3236 O O . VAL A 1 387 ? 99.194 34.666 -113.343 1.00 72.50 387 VAL A O 1
ATOM 3239 N N . LEU A 1 388 ? 98.158 35.849 -111.765 1.00 70.56 388 LEU A N 1
ATOM 3240 C CA . LEU A 1 388 ? 98.011 37.040 -112.611 1.00 70.56 388 LEU A CA 1
ATOM 3241 C C . LEU A 1 388 ? 99.359 37.729 -112.897 1.00 70.56 388 LEU A C 1
ATOM 3243 O O . LEU A 1 388 ? 99.557 38.196 -114.018 1.00 70.56 388 LEU A O 1
ATOM 3247 N N . GLN A 1 389 ? 100.298 37.757 -111.942 1.00 70.25 389 GLN A N 1
ATOM 3248 C CA . GLN A 1 389 ? 101.664 38.258 -112.159 1.00 70.25 389 GLN A CA 1
ATOM 3249 C C . GLN A 1 389 ? 102.512 37.324 -113.035 1.00 70.25 389 GLN A C 1
ATOM 3251 O O . GLN A 1 389 ? 103.294 37.810 -113.853 1.00 70.25 389 GLN A O 1
ATOM 3256 N N . GLU A 1 390 ? 102.367 36.006 -112.896 1.00 65.31 390 GLU A N 1
ATOM 3257 C CA . GLU A 1 390 ? 103.004 35.011 -113.764 1.00 65.31 390 GLU A CA 1
ATOM 3258 C C . GLU A 1 390 ? 102.456 35.109 -115.188 1.00 65.31 390 GLU A C 1
ATOM 3260 O O . GLU A 1 390 ? 103.238 35.216 -116.129 1.00 65.31 390 GLU A O 1
ATOM 3265 N N . ASN A 1 391 ? 101.140 35.248 -115.361 1.00 62.94 391 ASN A N 1
ATOM 3266 C CA . ASN A 1 391 ? 100.524 35.484 -116.668 1.00 62.94 391 ASN A CA 1
ATOM 3267 C C . ASN A 1 391 ? 100.968 36.822 -117.297 1.00 62.94 391 ASN A C 1
ATOM 3269 O O . ASN A 1 391 ? 101.201 36.882 -118.503 1.00 62.94 391 ASN A O 1
ATOM 3273 N N . GLN A 1 392 ? 101.179 37.882 -116.503 1.00 62.03 392 GLN A N 1
ATOM 3274 C CA . GLN A 1 392 ? 101.756 39.153 -116.979 1.00 62.03 392 GLN A CA 1
ATOM 3275 C C . GLN A 1 392 ? 103.252 39.066 -117.336 1.00 62.03 392 GLN A C 1
ATOM 3277 O O . GLN A 1 392 ? 103.728 39.841 -118.171 1.00 62.03 392 GLN A O 1
ATOM 3282 N N . LYS A 1 393 ? 104.003 38.137 -116.728 1.00 57.16 393 LYS A N 1
ATOM 3283 C CA . LYS A 1 393 ? 105.415 37.864 -117.047 1.00 57.16 393 LYS A CA 1
ATOM 3284 C C . LYS A 1 393 ? 105.571 36.924 -118.252 1.00 57.16 393 LYS A C 1
ATOM 3286 O O . LYS A 1 393 ? 106.509 37.114 -119.022 1.00 57.16 393 LYS A O 1
ATOM 3291 N N . ILE A 1 394 ? 104.634 35.995 -118.463 1.00 56.03 394 ILE A N 1
ATOM 3292 C CA . ILE A 1 394 ? 104.577 35.074 -119.614 1.00 56.03 394 ILE A CA 1
ATOM 3293 C C . ILE A 1 394 ? 104.159 35.811 -120.903 1.00 56.03 394 ILE A C 1
ATOM 3295 O O . ILE A 1 394 ? 104.727 35.561 -121.961 1.00 56.03 394 ILE A O 1
ATOM 3299 N N . LEU A 1 395 ? 103.266 36.806 -120.824 1.00 50.69 395 LEU A N 1
ATOM 3300 C CA . LEU A 1 395 ? 102.848 37.629 -121.976 1.00 50.69 395 LEU A CA 1
ATOM 3301 C C . LEU A 1 395 ? 103.937 38.572 -122.538 1.00 50.69 395 LEU A C 1
ATOM 3303 O O . LEU A 1 395 ? 103.751 39.114 -123.623 1.00 50.69 395 LEU A O 1
ATOM 3307 N N . ASN A 1 396 ? 105.071 38.757 -121.846 1.00 46.22 396 ASN A N 1
ATOM 3308 C CA . ASN A 1 396 ? 106.142 39.678 -122.261 1.00 46.22 396 ASN A CA 1
ATOM 3309 C C . ASN A 1 396 ? 107.490 39.013 -122.593 1.00 46.22 396 ASN A C 1
ATOM 3311 O O . ASN A 1 396 ? 108.418 39.728 -122.975 1.00 46.22 396 ASN A O 1
ATOM 3315 N N . LYS A 1 397 ? 107.634 37.684 -122.484 1.00 40.47 397 LYS A N 1
ATOM 3316 C CA . LYS A 1 397 ? 108.860 36.972 -122.889 1.00 40.47 397 LYS A CA 1
ATOM 3317 C C . LYS A 1 397 ? 108.573 35.543 -123.353 1.00 40.47 397 LYS A C 1
ATOM 3319 O O . LYS A 1 397 ? 108.546 34.619 -122.547 1.00 40.47 397 LYS A O 1
ATOM 3324 N N . SER A 1 398 ? 108.427 35.404 -124.670 1.00 32.78 398 SER A N 1
ATOM 3325 C CA . SER A 1 398 ? 109.323 34.613 -125.533 1.00 32.78 398 SER A CA 1
ATOM 3326 C C . SER A 1 398 ? 108.565 33.814 -126.590 1.00 32.78 398 SER A C 1
ATOM 3328 O O . SER A 1 398 ? 107.909 32.815 -126.312 1.00 32.78 398 SER A O 1
ATOM 3330 N N . SER A 1 399 ? 108.726 34.273 -127.829 1.00 33.53 399 SER A N 1
ATOM 3331 C CA . SER A 1 399 ? 108.703 33.459 -129.035 1.00 33.53 399 SER A CA 1
ATOM 3332 C C . SER A 1 399 ? 109.806 32.392 -128.993 1.00 33.53 399 SER A C 1
ATOM 3334 O O . SER A 1 399 ? 110.950 32.713 -128.671 1.00 33.53 399 SER A O 1
ATOM 3336 N N . ASP A 1 400 ? 109.425 31.192 -129.425 1.00 34.72 400 ASP A N 1
ATOM 3337 C CA . ASP A 1 400 ? 110.227 30.068 -129.930 1.00 34.72 400 ASP A CA 1
ATOM 3338 C C . ASP A 1 400 ? 111.006 29.151 -128.966 1.00 34.72 400 ASP A C 1
ATOM 3340 O O . ASP A 1 400 ? 111.888 29.564 -128.219 1.00 34.72 400 ASP A O 1
ATOM 3344 N N . GLY A 1 401 ? 110.725 27.844 -129.128 1.00 32.34 401 GLY A N 1
ATOM 3345 C CA . GLY A 1 401 ? 111.602 26.712 -128.786 1.00 32.34 401 GLY A CA 1
ATOM 3346 C C . GLY A 1 401 ? 111.118 25.852 -127.611 1.00 32.34 401 GLY A C 1
ATOM 3347 O O . GLY A 1 401 ? 111.508 26.091 -126.481 1.00 32.34 401 GLY A O 1
ATOM 3348 N N . GLN A 1 402 ? 110.129 24.968 -127.783 1.00 32.59 402 GLN A N 1
ATOM 3349 C CA . GLN A 1 402 ? 110.274 23.524 -128.075 1.00 32.59 402 GLN A CA 1
ATOM 3350 C C . GLN A 1 402 ? 111.089 22.668 -127.073 1.00 32.59 402 GLN A C 1
ATOM 3352 O O . GLN A 1 402 ? 112.292 22.832 -126.911 1.00 32.59 402 GLN A O 1
ATOM 3357 N N . SER A 1 403 ? 110.402 21.613 -126.603 1.00 38.38 403 SER A N 1
ATOM 3358 C CA . SER A 1 403 ? 110.884 20.280 -126.181 1.00 38.38 403 SER A CA 1
ATOM 3359 C C . SER A 1 403 ? 111.304 20.029 -124.724 1.00 38.38 403 SER A C 1
ATOM 3361 O O . SER A 1 403 ? 112.483 19.883 -124.453 1.00 38.38 403 SER A O 1
ATOM 3363 N N . GLU A 1 404 ? 110.326 19.819 -123.822 1.00 39.66 404 GLU A N 1
ATOM 3364 C CA . GLU A 1 404 ? 110.472 18.875 -122.683 1.00 39.66 404 GLU A CA 1
ATOM 3365 C C . GLU A 1 404 ? 109.144 18.541 -121.945 1.00 39.66 404 GLU A C 1
ATOM 3367 O O . GLU A 1 404 ? 109.109 18.441 -120.725 1.00 39.66 404 GLU A O 1
ATOM 3372 N N . PHE A 1 405 ? 108.008 18.380 -122.648 1.00 41.62 405 PHE A N 1
ATOM 3373 C CA . PHE A 1 405 ? 106.695 18.132 -121.998 1.00 41.62 405 PHE A CA 1
ATOM 3374 C C . PHE A 1 405 ? 106.047 16.773 -122.335 1.00 41.62 405 PHE A C 1
ATOM 3376 O O . PHE A 1 405 ? 104.977 16.451 -121.839 1.00 41.62 405 PHE A O 1
ATOM 3383 N N . THR A 1 406 ? 106.708 15.924 -123.125 1.00 47.28 406 THR A N 1
ATOM 3384 C CA . THR A 1 406 ? 106.136 14.656 -123.628 1.00 47.28 406 THR A CA 1
ATOM 3385 C C . THR A 1 406 ? 106.769 13.391 -123.032 1.00 47.28 406 THR A C 1
ATOM 3387 O O . THR A 1 406 ? 106.695 12.326 -123.640 1.00 47.28 406 THR A O 1
ATOM 3390 N N . LEU A 1 407 ? 107.386 13.476 -121.843 1.00 43.00 407 LEU A N 1
ATOM 3391 C CA . LEU A 1 407 ? 107.964 12.305 -121.153 1.00 43.00 407 LEU A CA 1
ATOM 3392 C C . LEU A 1 407 ? 107.527 12.108 -119.684 1.00 43.00 407 LEU A C 1
ATOM 3394 O O . LEU A 1 407 ? 107.970 11.148 -119.059 1.00 43.00 407 LEU A O 1
ATOM 3398 N N . LEU A 1 408 ? 106.636 12.950 -119.134 1.00 47.56 408 LEU A N 1
ATOM 3399 C CA . LEU A 1 408 ? 106.106 12.805 -117.759 1.00 47.56 408 LEU A CA 1
ATOM 3400 C C . LEU A 1 408 ? 104.612 12.424 -117.680 1.00 47.56 408 LEU A C 1
ATOM 3402 O O . LEU A 1 408 ? 104.136 12.022 -116.621 1.00 47.56 408 LEU A O 1
ATOM 3406 N N . GLU A 1 409 ? 103.880 12.487 -118.795 1.00 46.72 409 GLU A N 1
ATOM 3407 C CA . GLU A 1 409 ? 102.421 12.277 -118.851 1.00 46.72 409 GLU A CA 1
ATOM 3408 C C . GLU A 1 409 ? 102.004 10.788 -118.865 1.00 46.72 409 GLU A C 1
ATOM 3410 O O . GLU A 1 409 ? 100.834 10.456 -118.708 1.00 46.72 409 GLU A O 1
ATOM 3415 N N . LEU A 1 410 ? 102.970 9.867 -118.968 1.00 49.22 410 LEU A N 1
ATOM 3416 C CA . LEU A 1 410 ? 102.747 8.412 -119.020 1.00 49.22 410 LEU A CA 1
ATOM 3417 C C . LEU A 1 410 ? 102.886 7.693 -117.664 1.00 49.22 410 LEU A C 1
ATOM 3419 O O . LEU A 1 410 ? 102.699 6.484 -117.606 1.00 49.22 410 LEU A O 1
ATOM 3423 N N . LYS A 1 411 ? 103.190 8.408 -116.568 1.00 49.72 411 LYS A N 1
ATOM 3424 C CA . LYS A 1 411 ? 103.362 7.813 -115.222 1.00 49.72 411 LYS A CA 1
ATOM 3425 C C . LYS A 1 411 ? 102.251 8.147 -114.219 1.00 49.72 411 LYS A C 1
ATOM 3427 O O . LYS A 1 411 ? 102.158 7.491 -113.190 1.00 49.72 411 LYS A O 1
ATOM 3432 N N . HIS A 1 412 ? 101.390 9.122 -114.522 1.00 52.19 412 HIS A N 1
ATOM 3433 C CA . HIS A 1 412 ? 100.338 9.587 -113.605 1.00 52.19 412 HIS A CA 1
ATOM 3434 C C . HIS A 1 412 ? 98.943 8.989 -113.868 1.00 52.19 412 HIS A C 1
ATOM 3436 O O . HIS A 1 412 ? 98.080 9.080 -113.002 1.00 52.19 412 HIS A O 1
ATOM 3442 N N . GLN A 1 413 ? 98.723 8.312 -115.003 1.00 50.28 413 GLN A N 1
ATOM 3443 C CA . GLN A 1 413 ? 97.436 7.662 -115.310 1.00 50.28 413 GLN A CA 1
ATOM 3444 C C . GLN A 1 413 ? 97.282 6.239 -114.731 1.00 50.28 413 GLN A C 1
ATOM 3446 O O . GLN A 1 413 ? 96.166 5.725 -114.699 1.00 50.28 413 GLN A O 1
ATOM 3451 N N . GLU A 1 414 ? 98.347 5.608 -114.217 1.00 50.78 414 GLU A N 1
ATOM 3452 C CA . GLU A 1 414 ? 98.270 4.263 -113.609 1.00 50.78 414 GLU A CA 1
ATOM 3453 C C . GLU A 1 414 ? 98.061 4.276 -112.078 1.00 50.78 414 GLU A C 1
ATOM 3455 O O . GLU A 1 414 ? 97.517 3.315 -111.529 1.00 50.78 414 GLU A O 1
ATOM 3460 N N . GLU A 1 415 ? 98.397 5.365 -111.373 1.00 50.75 415 GLU A N 1
ATOM 3461 C CA . GLU A 1 415 ? 98.274 5.443 -109.903 1.00 50.75 415 GLU A CA 1
ATOM 3462 C C . GLU A 1 415 ? 96.897 5.958 -109.420 1.00 50.75 415 GLU A C 1
ATOM 3464 O O . GLU A 1 415 ? 96.427 5.547 -108.355 1.00 50.75 415 GLU A O 1
ATOM 3469 N N . GLU A 1 416 ? 96.170 6.756 -110.217 1.00 50.81 416 GLU A N 1
ATOM 3470 C CA . GLU A 1 416 ? 94.805 7.216 -109.875 1.00 50.81 416 GLU A CA 1
ATOM 3471 C C . GLU A 1 416 ? 93.726 6.124 -110.027 1.00 50.81 416 GLU A C 1
ATOM 3473 O O . GLU A 1 416 ? 92.705 6.150 -109.331 1.00 50.81 416 GLU A O 1
ATOM 3478 N N . ALA A 1 417 ? 93.959 5.106 -110.864 1.00 55.41 417 ALA A N 1
ATOM 3479 C CA . ALA A 1 417 ? 93.023 3.993 -111.046 1.00 55.41 417 ALA A CA 1
ATOM 3480 C C . ALA A 1 417 ? 93.065 2.963 -109.894 1.00 55.41 417 ALA A C 1
ATOM 3482 O O . ALA A 1 417 ? 92.068 2.288 -109.635 1.00 55.41 417 ALA A O 1
ATOM 3483 N N . GLN A 1 418 ? 94.180 2.852 -109.156 1.00 55.00 418 GLN A N 1
ATOM 3484 C CA . GLN A 1 418 ? 94.329 1.877 -108.061 1.00 55.00 418 GLN A CA 1
ATOM 3485 C C . GLN A 1 418 ? 93.839 2.386 -106.692 1.00 55.00 418 GLN A C 1
ATOM 3487 O O . GLN A 1 418 ? 93.550 1.571 -105.808 1.00 55.00 418 GLN A O 1
ATOM 3492 N N . LEU A 1 419 ? 93.686 3.704 -106.503 1.00 53.94 419 LEU A N 1
ATOM 3493 C CA . LEU A 1 419 ? 93.221 4.280 -105.233 1.00 53.94 419 LEU A CA 1
ATOM 3494 C C . LEU A 1 419 ? 91.686 4.415 -105.152 1.00 53.94 419 LEU A C 1
ATOM 3496 O O . LEU A 1 419 ? 91.115 4.230 -104.075 1.00 53.94 419 LEU A O 1
ATOM 3500 N N . SER A 1 420 ? 90.998 4.676 -106.274 1.00 54.06 420 SER A N 1
ATOM 3501 C CA . SER A 1 420 ? 89.538 4.895 -106.272 1.00 54.06 420 SER A CA 1
ATOM 3502 C C . SER A 1 420 ? 88.726 3.604 -106.070 1.00 54.06 420 SER A C 1
ATOM 3504 O O . SER A 1 420 ? 87.678 3.633 -105.424 1.00 54.06 420 SER A O 1
ATOM 3506 N N . ALA A 1 421 ? 89.251 2.448 -106.498 1.00 55.47 421 ALA A N 1
ATOM 3507 C CA . ALA A 1 421 ? 88.596 1.150 -106.313 1.00 55.47 421 ALA A CA 1
ATOM 3508 C C . ALA A 1 421 ? 88.681 0.614 -104.864 1.00 55.47 421 ALA A C 1
ATOM 3510 O O . ALA A 1 421 ? 87.747 -0.030 -104.394 1.00 55.47 421 ALA A O 1
ATOM 3511 N N . ARG A 1 422 ? 89.752 0.916 -104.107 1.00 57.84 422 ARG A N 1
ATOM 3512 C CA . ARG A 1 422 ? 89.928 0.429 -102.717 1.00 57.84 422 ARG A CA 1
ATOM 3513 C C . ARG A 1 422 ? 89.162 1.231 -101.657 1.00 57.84 422 ARG A C 1
ATOM 3515 O O . ARG A 1 422 ? 88.859 0.686 -100.597 1.00 57.84 422 ARG A O 1
ATOM 3522 N N . LEU A 1 423 ? 88.837 2.499 -101.922 1.00 56.47 423 LEU A N 1
ATOM 3523 C CA . LEU A 1 423 ? 88.149 3.381 -100.966 1.00 56.47 423 LEU A CA 1
ATOM 3524 C C . LEU A 1 423 ? 86.613 3.316 -101.059 1.00 56.47 423 LEU A C 1
ATOM 3526 O O . LEU A 1 423 ? 85.944 3.528 -100.047 1.00 56.47 423 LEU A O 1
ATOM 3530 N N . ALA A 1 424 ? 86.047 2.953 -102.216 1.00 57.16 424 ALA A N 1
ATOM 3531 C CA . ALA A 1 424 ? 84.596 2.842 -102.399 1.00 57.16 424 ALA A CA 1
ATOM 3532 C C . ALA 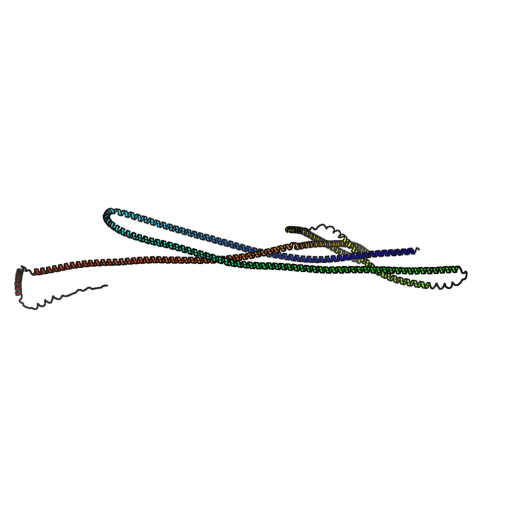A 1 424 ? 83.991 1.568 -101.763 1.00 57.16 424 ALA A C 1
ATOM 3534 O O . ALA A 1 424 ? 82.925 1.635 -101.151 1.00 57.16 424 ALA A O 1
ATOM 3535 N N . GLU A 1 425 ? 84.687 0.423 -101.803 1.00 59.06 425 GLU A N 1
ATOM 3536 C CA . GLU A 1 425 ? 84.177 -0.842 -101.238 1.00 59.06 425 GLU A CA 1
ATOM 3537 C C . GLU A 1 425 ? 84.240 -0.909 -99.697 1.00 59.06 425 GLU A C 1
ATOM 3539 O O . GLU A 1 425 ? 83.320 -1.430 -99.061 1.00 59.06 425 GLU A O 1
ATOM 3544 N N . GLN A 1 426 ? 85.267 -0.333 -99.052 1.00 57.44 426 GLN A N 1
ATOM 3545 C CA . GLN A 1 426 ? 85.404 -0.394 -97.584 1.00 57.44 426 GLN A CA 1
ATOM 3546 C C . GLN A 1 426 ? 84.461 0.550 -96.821 1.00 57.44 426 GLN A C 1
ATOM 3548 O O . GLN A 1 426 ? 84.056 0.229 -95.698 1.00 57.44 426 GLN A O 1
ATOM 3553 N N . PHE A 1 427 ? 84.086 1.695 -97.401 1.00 57.06 427 PHE A N 1
ATOM 3554 C CA . PHE A 1 427 ? 83.190 2.654 -96.743 1.00 57.06 427 PHE A CA 1
ATOM 3555 C C . PHE A 1 427 ? 81.712 2.258 -96.869 1.00 57.06 427 PHE A C 1
ATOM 3557 O O . PHE A 1 427 ? 80.951 2.417 -95.913 1.00 57.06 427 PHE A O 1
ATOM 3564 N N . GLN A 1 428 ? 81.303 1.668 -97.997 1.00 56.59 428 GLN A N 1
ATOM 3565 C CA . GLN A 1 428 ? 79.904 1.298 -98.227 1.00 56.59 428 GLN A CA 1
ATOM 3566 C C . GLN A 1 428 ? 79.504 -0.004 -97.501 1.00 56.59 428 GLN A C 1
ATOM 3568 O O . GLN A 1 428 ? 78.354 -0.133 -97.081 1.00 56.59 428 GLN A O 1
ATOM 3573 N N . ALA A 1 429 ? 80.446 -0.921 -97.237 1.00 58.41 429 ALA A N 1
ATOM 3574 C CA . ALA A 1 429 ? 80.198 -2.130 -96.440 1.00 58.41 429 ALA A CA 1
ATOM 3575 C C . ALA A 1 429 ? 80.067 -1.847 -94.924 1.00 58.41 429 ALA A C 1
ATOM 3577 O O . ALA A 1 429 ? 79.131 -2.329 -94.286 1.00 58.41 429 ALA A O 1
ATOM 3578 N N . LYS A 1 430 ? 80.929 -0.992 -94.344 1.00 56.62 430 LYS A N 1
ATOM 3579 C CA . LYS A 1 430 ? 80.895 -0.664 -92.899 1.00 56.62 430 LYS A CA 1
ATOM 3580 C C . LYS A 1 430 ? 79.745 0.263 -92.490 1.00 56.62 430 LYS A C 1
ATOM 3582 O O . LYS A 1 430 ? 79.271 0.181 -91.357 1.00 56.62 430 LYS A O 1
ATOM 3587 N N . VAL A 1 431 ? 79.280 1.130 -93.390 1.00 59.56 431 VAL A N 1
ATOM 3588 C CA . VAL A 1 431 ? 78.119 2.003 -93.140 1.00 59.56 431 VAL A CA 1
ATOM 3589 C C . VAL A 1 431 ? 76.807 1.219 -93.271 1.00 59.56 431 VAL A C 1
ATOM 3591 O O . VAL A 1 431 ? 75.918 1.377 -92.433 1.00 59.56 431 VAL A O 1
ATOM 3594 N N . ASN A 1 432 ? 76.702 0.297 -94.235 1.00 57.72 432 ASN A N 1
ATOM 3595 C CA . ASN A 1 432 ? 75.482 -0.488 -94.438 1.00 57.72 432 ASN A CA 1
ATOM 3596 C C . ASN A 1 432 ? 75.250 -1.575 -93.374 1.00 57.72 432 ASN A C 1
ATOM 3598 O O . ASN A 1 432 ? 74.092 -1.817 -93.038 1.00 57.72 432 ASN A O 1
ATOM 3602 N N . GLU A 1 433 ? 76.286 -2.186 -92.784 1.00 62.56 433 GLU A N 1
ATOM 3603 C CA . GLU A 1 433 ? 76.105 -3.132 -91.664 1.00 62.56 433 GLU A CA 1
ATOM 3604 C C . GLU A 1 433 ? 75.721 -2.436 -90.348 1.00 62.56 433 GLU A C 1
ATOM 3606 O O . GLU A 1 433 ? 74.827 -2.904 -89.640 1.00 62.56 433 GLU A O 1
ATOM 3611 N N . ARG A 1 434 ? 76.323 -1.277 -90.039 1.00 61.34 434 ARG A N 1
ATOM 3612 C CA . ARG A 1 434 ? 76.058 -0.544 -88.787 1.00 61.34 434 ARG A CA 1
ATOM 3613 C C . ARG A 1 434 ? 74.679 0.126 -88.785 1.00 61.34 434 ARG A C 1
ATOM 3615 O O . ARG A 1 434 ? 73.997 0.107 -87.762 1.00 61.34 434 ARG A O 1
ATOM 3622 N N . ILE A 1 435 ? 74.230 0.625 -89.943 1.00 60.75 435 ILE A N 1
ATOM 3623 C CA . ILE A 1 435 ? 72.877 1.172 -90.125 1.00 60.75 435 ILE A CA 1
ATOM 3624 C C . ILE A 1 435 ? 71.820 0.052 -90.146 1.00 60.75 435 ILE A C 1
ATOM 3626 O O . ILE A 1 435 ? 70.769 0.226 -89.534 1.00 60.75 435 ILE A O 1
ATOM 3630 N N . LYS A 1 436 ? 72.073 -1.121 -90.758 1.00 63.56 436 LYS A N 1
ATOM 3631 C CA . LYS A 1 436 ? 71.125 -2.260 -90.706 1.00 63.56 436 LYS A CA 1
ATOM 3632 C C . LYS A 1 436 ? 70.964 -2.838 -89.298 1.00 63.56 436 LYS A C 1
ATOM 3634 O O . LYS A 1 436 ? 69.834 -3.133 -88.915 1.00 63.56 436 LYS A O 1
ATOM 3639 N N . ALA A 1 437 ? 72.047 -2.971 -88.529 1.00 66.19 437 ALA A N 1
ATOM 3640 C CA . ALA A 1 437 ? 71.989 -3.498 -87.165 1.00 66.19 437 ALA A CA 1
ATOM 3641 C C . ALA A 1 437 ? 71.199 -2.564 -86.230 1.00 66.19 437 ALA A C 1
ATOM 3643 O O . ALA A 1 437 ? 70.225 -3.003 -85.617 1.00 66.19 437 ALA A O 1
ATOM 3644 N N . GLN A 1 438 ? 71.522 -1.261 -86.219 1.00 60.75 438 GLN A N 1
ATOM 3645 C CA . GLN A 1 438 ? 70.827 -0.274 -85.381 1.00 60.75 438 GLN A CA 1
ATOM 3646 C C . GLN A 1 438 ? 69.374 -0.027 -85.823 1.00 60.75 438 GLN A C 1
ATOM 3648 O O . GLN A 1 438 ? 68.504 0.134 -84.971 1.00 60.75 438 GLN A O 1
ATOM 3653 N N . MET A 1 439 ? 69.066 -0.077 -87.126 1.00 60.03 439 MET A N 1
ATOM 3654 C CA . MET A 1 439 ? 67.683 0.036 -87.616 1.00 60.03 439 MET A CA 1
ATOM 3655 C C . MET A 1 439 ? 66.840 -1.220 -87.359 1.00 60.03 439 MET A C 1
ATOM 3657 O O . MET A 1 439 ? 65.621 -1.096 -87.249 1.00 60.03 439 MET A O 1
ATOM 3661 N N . SER A 1 440 ? 67.435 -2.417 -87.263 1.00 65.25 440 SER A N 1
ATOM 3662 C CA . SER A 1 440 ? 66.686 -3.638 -86.919 1.00 65.25 440 SER A CA 1
ATOM 3663 C C . SER A 1 440 ? 66.359 -3.715 -85.422 1.00 65.25 440 SER A C 1
ATOM 3665 O O . SER A 1 440 ? 65.236 -4.065 -85.067 1.00 65.25 440 SER A O 1
ATOM 3667 N N . GLU A 1 441 ? 67.273 -3.265 -84.555 1.00 65.75 441 GLU A N 1
ATOM 3668 C CA . GLU A 1 441 ? 67.083 -3.255 -83.099 1.00 65.75 441 GLU A CA 1
ATOM 3669 C C . GLU A 1 441 ? 66.090 -2.161 -82.652 1.00 65.75 441 GLU A C 1
ATOM 3671 O O . GLU A 1 441 ? 65.222 -2.409 -81.810 1.00 65.75 441 GLU A O 1
ATOM 3676 N N . LEU A 1 442 ? 66.129 -0.976 -83.284 1.00 60.84 442 LEU A N 1
ATOM 3677 C CA . LEU A 1 442 ? 65.128 0.082 -83.077 1.00 60.84 442 LEU A CA 1
ATOM 3678 C C . LEU A 1 442 ? 63.747 -0.299 -83.625 1.00 60.84 442 LEU A C 1
ATOM 3680 O O . LEU A 1 442 ? 62.746 -0.015 -82.973 1.00 60.84 442 LEU A O 1
ATOM 3684 N N . LYS A 1 443 ? 63.657 -0.981 -84.778 1.00 66.81 443 LYS A N 1
ATOM 3685 C CA . LYS A 1 443 ? 62.365 -1.463 -85.307 1.00 66.81 443 LYS A CA 1
ATOM 3686 C C . LYS A 1 443 ? 61.756 -2.572 -84.446 1.00 66.81 443 LYS A C 1
ATOM 3688 O O . LYS A 1 443 ? 60.538 -2.605 -84.302 1.00 66.81 443 LYS A O 1
ATOM 3693 N N . GLN A 1 444 ? 62.568 -3.441 -83.845 1.00 68.31 444 GLN A N 1
ATOM 3694 C CA . GLN A 1 444 ? 62.083 -4.503 -82.960 1.00 68.31 444 GLN A CA 1
ATOM 3695 C C . GLN A 1 444 ? 61.567 -3.951 -81.620 1.00 68.31 444 GLN A C 1
ATOM 3697 O O . GLN A 1 444 ? 60.472 -4.324 -81.202 1.00 68.31 444 GLN A O 1
ATOM 3702 N N . LYS A 1 445 ? 62.291 -3.012 -80.988 1.00 67.62 445 LYS A N 1
ATOM 3703 C CA . LYS A 1 445 ? 61.843 -2.353 -79.743 1.00 67.62 445 LYS A CA 1
ATOM 3704 C C . LYS A 1 445 ? 60.631 -1.443 -79.967 1.00 67.62 445 LYS A C 1
ATOM 3706 O O . LYS A 1 445 ? 59.691 -1.481 -79.182 1.00 67.62 445 LYS A O 1
ATOM 3711 N N . HIS A 1 446 ? 60.599 -0.699 -81.075 1.00 67.00 446 HIS A N 1
ATOM 3712 C CA . HIS A 1 446 ? 59.479 0.189 -81.387 1.00 67.00 446 HIS A CA 1
ATOM 3713 C C . HIS A 1 446 ? 58.197 -0.573 -81.759 1.00 67.00 446 HIS A C 1
ATOM 3715 O O . HIS A 1 446 ? 57.116 -0.154 -81.363 1.00 67.00 446 HIS A O 1
ATOM 3721 N N . ASN A 1 447 ? 58.288 -1.716 -82.452 1.00 68.19 447 ASN A N 1
ATOM 3722 C CA . ASN A 1 447 ? 57.109 -2.541 -82.740 1.00 68.19 447 ASN A CA 1
ATOM 3723 C C . ASN A 1 447 ? 56.579 -3.260 -81.484 1.00 68.19 447 ASN A C 1
ATOM 3725 O O . ASN A 1 447 ? 55.370 -3.315 -81.299 1.00 68.19 447 ASN A O 1
ATOM 3729 N N . GLN A 1 448 ? 57.446 -3.720 -80.572 1.00 69.31 448 GLN A N 1
ATOM 3730 C CA . GLN A 1 448 ? 57.006 -4.331 -79.306 1.00 69.31 448 GLN A CA 1
ATOM 3731 C C . GLN A 1 448 ? 56.339 -3.332 -78.345 1.00 69.31 448 GLN A C 1
ATOM 3733 O O . GLN A 1 448 ? 55.384 -3.696 -77.658 1.00 69.31 448 GLN A O 1
ATOM 3738 N N . GLU A 1 449 ? 56.801 -2.079 -78.292 1.00 65.38 449 GLU A N 1
ATOM 3739 C CA . GLU A 1 449 ? 56.131 -1.030 -77.508 1.00 65.38 449 GLU A CA 1
ATOM 3740 C C . GLU A 1 449 ? 54.854 -0.526 -78.185 1.00 65.38 449 GLU A C 1
ATOM 3742 O O . GLU A 1 449 ? 53.849 -0.308 -77.513 1.00 65.38 449 GLU A O 1
ATOM 3747 N N . ARG A 1 450 ? 54.844 -0.420 -79.519 1.00 71.81 450 ARG A N 1
ATOM 3748 C CA . ARG A 1 450 ? 53.648 -0.045 -80.279 1.00 71.81 450 ARG A CA 1
ATOM 3749 C C . ARG A 1 450 ? 52.529 -1.085 -80.144 1.00 71.81 450 ARG A C 1
ATOM 3751 O O . ARG A 1 450 ? 51.381 -0.687 -79.974 1.00 71.81 450 ARG A O 1
ATOM 3758 N N . ASP A 1 451 ? 52.843 -2.380 -80.149 1.00 67.25 451 ASP A N 1
ATOM 3759 C CA . ASP A 1 451 ? 51.842 -3.443 -79.981 1.00 67.25 451 ASP A CA 1
ATOM 3760 C C . ASP A 1 451 ? 51.297 -3.515 -78.537 1.00 67.25 451 ASP A C 1
ATOM 3762 O O . ASP A 1 451 ? 50.106 -3.764 -78.348 1.00 67.25 451 ASP A O 1
ATOM 3766 N N . LYS A 1 452 ? 52.113 -3.197 -77.516 1.00 70.81 452 LYS A N 1
ATOM 3767 C CA . LYS A 1 452 ? 51.649 -3.053 -76.118 1.00 70.81 452 LYS A CA 1
ATOM 3768 C C . LYS A 1 452 ? 50.742 -1.835 -75.921 1.00 70.81 452 LYS A C 1
ATOM 3770 O O . LYS A 1 452 ? 49.682 -1.956 -75.314 1.00 70.81 452 LYS A O 1
ATOM 3775 N N . ILE A 1 453 ? 51.114 -0.693 -76.497 1.00 65.75 453 ILE A N 1
ATOM 3776 C CA . ILE A 1 453 ? 50.339 0.552 -76.404 1.00 65.75 453 ILE A CA 1
ATOM 3777 C C . ILE A 1 453 ? 49.012 0.435 -77.176 1.00 65.75 453 ILE A C 1
ATOM 3779 O O . ILE A 1 453 ? 47.984 0.914 -76.708 1.00 65.75 453 ILE A O 1
ATOM 3783 N N . ILE A 1 454 ? 48.981 -0.250 -78.327 1.00 70.56 454 ILE A N 1
ATOM 3784 C CA . ILE A 1 454 ? 47.735 -0.485 -79.082 1.00 70.56 454 ILE A CA 1
ATOM 3785 C C . ILE A 1 454 ? 46.796 -1.460 -78.344 1.00 70.56 454 ILE A C 1
ATOM 3787 O O . ILE A 1 454 ? 45.578 -1.266 -78.379 1.00 70.56 454 ILE A O 1
ATOM 3791 N N . ALA A 1 455 ? 47.324 -2.460 -77.629 1.00 67.69 455 ALA A N 1
ATOM 3792 C CA . ALA A 1 455 ? 46.518 -3.354 -76.792 1.00 67.69 455 ALA A CA 1
ATOM 3793 C C . ALA A 1 455 ? 45.896 -2.630 -75.577 1.00 67.69 455 ALA A C 1
ATOM 3795 O O . ALA A 1 455 ? 44.718 -2.833 -75.280 1.00 67.69 455 ALA A O 1
ATOM 3796 N N . GLU A 1 456 ? 46.637 -1.726 -74.926 1.00 68.94 456 GLU A N 1
ATOM 3797 C CA . GLU A 1 456 ? 46.132 -0.914 -73.805 1.00 68.94 456 GLU A CA 1
ATOM 3798 C C . GLU A 1 456 ? 45.127 0.163 -74.251 1.00 68.94 456 GLU A C 1
ATOM 3800 O O . GLU A 1 456 ? 44.095 0.347 -73.603 1.00 68.94 456 GLU A O 1
ATOM 3805 N N . ILE A 1 457 ? 45.346 0.815 -75.402 1.00 65.62 457 ILE A N 1
ATOM 3806 C CA . ILE A 1 457 ? 44.416 1.815 -75.961 1.00 65.62 457 ILE A CA 1
ATOM 3807 C C . ILE A 1 457 ? 43.066 1.185 -76.342 1.00 65.62 457 ILE A C 1
ATOM 3809 O O . ILE A 1 457 ? 42.015 1.795 -76.125 1.00 65.62 457 ILE A O 1
ATOM 3813 N N . ASN A 1 458 ? 43.065 -0.041 -76.874 1.00 63.38 458 ASN A N 1
ATOM 3814 C CA . ASN A 1 458 ? 41.825 -0.735 -77.230 1.00 63.38 458 ASN A CA 1
ATOM 3815 C C . ASN A 1 458 ? 41.069 -1.264 -75.994 1.00 63.38 458 ASN A C 1
ATOM 3817 O O . ASN A 1 458 ? 39.839 -1.287 -76.007 1.00 63.38 458 ASN A O 1
ATOM 3821 N N . SER A 1 459 ? 41.769 -1.599 -74.902 1.00 67.75 459 SER A N 1
ATOM 3822 C CA . SER A 1 459 ? 41.139 -1.938 -73.616 1.00 67.75 459 SER A CA 1
ATOM 3823 C C . SER A 1 459 ? 40.552 -0.712 -72.902 1.00 67.75 459 SER A C 1
ATOM 3825 O O . SER A 1 459 ? 39.511 -0.826 -72.256 1.00 67.75 459 SER A O 1
ATOM 3827 N N . ALA A 1 460 ? 41.189 0.457 -73.014 1.00 61.66 460 ALA A N 1
ATOM 3828 C CA . ALA A 1 460 ? 40.722 1.694 -72.385 1.00 61.66 460 ALA A CA 1
ATOM 3829 C C . ALA A 1 460 ? 39.489 2.286 -73.095 1.00 61.66 460 ALA A C 1
ATOM 3831 O O . ALA A 1 460 ? 38.522 2.663 -72.434 1.00 61.66 460 ALA A O 1
ATOM 3832 N N . ARG A 1 461 ? 39.460 2.273 -74.438 1.00 60.78 461 ARG A N 1
ATOM 3833 C CA . ARG A 1 461 ? 38.317 2.775 -75.228 1.00 60.78 461 ARG A CA 1
ATOM 3834 C C . ARG A 1 461 ? 37.019 1.992 -75.021 1.00 60.78 461 ARG A C 1
ATOM 3836 O O . ARG A 1 461 ? 35.943 2.573 -75.125 1.00 60.78 461 ARG A O 1
ATOM 3843 N N . ASN A 1 462 ? 37.102 0.698 -74.710 1.00 58.66 462 ASN A N 1
ATOM 3844 C CA . ASN A 1 462 ? 35.917 -0.128 -74.463 1.00 58.66 462 ASN A CA 1
ATOM 3845 C C . ASN A 1 462 ? 35.299 0.125 -73.068 1.00 58.66 462 ASN A C 1
ATOM 3847 O O . ASN A 1 462 ? 34.091 -0.005 -72.894 1.00 58.66 462 ASN A O 1
ATOM 3851 N N . ASN A 1 463 ? 36.107 0.561 -72.093 1.00 64.50 463 ASN A N 1
ATOM 3852 C CA . ASN A 1 463 ? 35.647 0.897 -70.740 1.00 64.50 463 ASN A CA 1
ATOM 3853 C C . ASN A 1 463 ? 35.060 2.319 -70.640 1.00 64.50 463 ASN A C 1
ATOM 3855 O O . ASN A 1 463 ? 34.125 2.550 -69.875 1.00 64.50 463 ASN A O 1
ATOM 3859 N N . GLU A 1 464 ? 35.558 3.260 -71.445 1.00 57.41 464 GLU A N 1
ATOM 3860 C CA . GLU A 1 464 ? 35.102 4.659 -71.472 1.00 57.41 464 GLU A CA 1
ATOM 3861 C C . GLU A 1 464 ? 33.692 4.805 -72.084 1.00 57.41 464 GLU A C 1
ATOM 3863 O O . GLU A 1 464 ? 32.848 5.535 -71.561 1.00 57.41 464 GLU A O 1
ATOM 3868 N N . ALA A 1 465 ? 33.371 4.018 -73.118 1.00 57.62 465 ALA A N 1
ATOM 3869 C CA . ALA A 1 465 ? 32.049 4.029 -73.753 1.00 57.62 465 ALA A CA 1
ATOM 3870 C C . ALA A 1 465 ? 30.911 3.532 -72.832 1.00 57.62 465 ALA A C 1
ATOM 3872 O O . ALA A 1 465 ? 29.771 3.968 -72.983 1.00 57.62 465 ALA A O 1
ATOM 3873 N N . ILE A 1 466 ? 31.209 2.661 -71.859 1.00 61.34 466 ILE A N 1
ATOM 3874 C CA . ILE A 1 466 ? 30.228 2.069 -70.926 1.00 61.34 466 ILE A CA 1
ATOM 3875 C C . ILE A 1 466 ? 29.907 3.017 -69.753 1.00 61.34 466 ILE A C 1
ATOM 3877 O O . ILE A 1 466 ? 28.800 2.987 -69.207 1.00 61.34 466 ILE A O 1
ATOM 3881 N N . LEU A 1 467 ? 30.849 3.883 -69.369 1.00 54.16 467 LEU A N 1
ATOM 3882 C CA . LEU A 1 467 ? 30.690 4.839 -68.266 1.00 54.16 467 LEU A CA 1
ATOM 3883 C C . LEU A 1 467 ? 29.921 6.101 -68.686 1.00 54.16 467 LEU A C 1
ATOM 3885 O O . LEU A 1 467 ? 29.104 6.602 -67.912 1.00 54.16 467 LEU A O 1
ATOM 3889 N N . GLN A 1 468 ? 30.084 6.557 -69.934 1.00 51.16 468 GLN A N 1
ATOM 3890 C CA . GLN A 1 468 ? 29.368 7.724 -70.465 1.00 51.16 468 GLN A CA 1
ATOM 3891 C C . GLN A 1 468 ? 27.843 7.504 -70.541 1.00 51.16 468 GLN A C 1
ATOM 3893 O O . GLN A 1 468 ? 27.068 8.448 -70.402 1.00 51.16 468 GLN A O 1
ATOM 3898 N N . THR A 1 469 ? 27.390 6.258 -70.730 1.00 51.75 469 THR A N 1
ATOM 3899 C CA . THR A 1 469 ? 25.955 5.929 -70.819 1.00 51.75 469 THR A CA 1
ATOM 3900 C C . THR A 1 469 ? 25.268 5.897 -69.450 1.00 51.75 469 THR A C 1
ATOM 3902 O O . THR A 1 469 ? 24.083 6.192 -69.367 1.00 51.75 469 THR A O 1
ATOM 3905 N N . LYS A 1 470 ? 25.998 5.593 -68.366 1.00 56.09 470 LYS A N 1
ATOM 3906 C CA . LYS A 1 470 ? 25.446 5.539 -66.997 1.00 56.09 470 LYS A CA 1
ATOM 3907 C C . LYS A 1 470 ? 25.352 6.910 -66.314 1.00 56.09 470 LYS A C 1
ATOM 3909 O O . LYS A 1 470 ? 24.556 7.078 -65.398 1.00 56.09 470 LYS A O 1
ATOM 3914 N N . TYR A 1 471 ? 26.140 7.888 -66.758 1.00 48.16 471 TYR A N 1
ATOM 3915 C CA . TYR A 1 471 ? 26.165 9.237 -66.183 1.00 48.16 471 TYR A CA 1
ATOM 3916 C C . TYR A 1 471 ? 24.933 10.077 -66.567 1.00 48.16 471 TYR A C 1
ATOM 3918 O O . TYR A 1 471 ? 24.420 10.839 -65.751 1.00 48.16 471 TYR A O 1
ATOM 3926 N N . ASN A 1 472 ? 24.402 9.892 -67.778 1.00 48.47 472 ASN A N 1
ATOM 3927 C CA . ASN A 1 472 ? 23.281 10.694 -68.277 1.00 48.47 472 ASN A CA 1
ATOM 3928 C C . ASN A 1 472 ? 21.911 10.274 -67.706 1.00 48.47 472 ASN A C 1
ATOM 3930 O O . ASN A 1 472 ? 20.979 11.064 -67.760 1.00 48.47 472 ASN A O 1
ATOM 3934 N N . GLU A 1 473 ? 21.781 9.076 -67.125 1.00 47.28 473 GLU A N 1
ATOM 3935 C CA . GLU A 1 473 ? 20.521 8.591 -66.527 1.00 47.28 473 GLU A CA 1
ATOM 3936 C C . GLU A 1 473 ? 20.323 9.062 -65.069 1.00 47.28 473 GLU A C 1
ATOM 3938 O O . GLU A 1 473 ? 19.199 9.083 -64.574 1.00 47.28 473 GLU A O 1
ATOM 3943 N N . ALA A 1 474 ? 21.390 9.476 -64.374 1.00 47.66 474 ALA A N 1
ATOM 3944 C CA . ALA A 1 474 ? 21.343 9.852 -62.955 1.00 47.66 474 ALA A CA 1
ATOM 3945 C C . ALA A 1 474 ? 21.044 11.346 -62.705 1.00 47.66 474 ALA A C 1
ATOM 3947 O O . ALA A 1 474 ? 20.662 11.721 -61.597 1.00 47.66 474 ALA A O 1
ATOM 3948 N N . ASN A 1 475 ? 21.209 12.205 -63.716 1.00 40.69 475 ASN A N 1
ATOM 3949 C CA . ASN A 1 475 ? 21.176 13.661 -63.541 1.00 40.69 475 ASN A CA 1
ATOM 3950 C C . ASN A 1 475 ? 19.758 14.273 -63.576 1.00 40.69 475 ASN A C 1
ATOM 3952 O O . ASN A 1 475 ? 19.571 15.402 -63.131 1.00 40.69 475 ASN A O 1
ATOM 3956 N N . ASP A 1 476 ? 18.748 13.525 -64.032 1.00 39.44 476 ASP A N 1
ATOM 3957 C CA . ASP A 1 476 ? 17.369 14.025 -64.160 1.00 39.44 476 ASP A CA 1
ATOM 3958 C C . ASP A 1 476 ? 16.511 13.832 -62.889 1.00 39.44 476 ASP A C 1
ATOM 3960 O O . ASP A 1 476 ? 15.399 14.346 -62.815 1.00 39.44 476 ASP A O 1
ATOM 3964 N N . SER A 1 477 ? 17.008 13.139 -61.853 1.00 42.72 477 SER A N 1
ATOM 3965 C CA . SER A 1 477 ? 16.206 12.777 -60.663 1.00 42.72 477 SER A CA 1
ATOM 3966 C C . SER A 1 477 ? 16.405 13.665 -59.420 1.00 42.72 477 SER A C 1
ATOM 3968 O O . SER A 1 477 ? 15.777 13.406 -58.397 1.00 42.72 477 SER A O 1
ATOM 3970 N N . LEU A 1 478 ? 17.263 14.697 -59.458 1.00 36.59 478 LEU A N 1
ATOM 3971 C CA . LEU A 1 478 ? 17.728 15.381 -58.233 1.00 36.59 478 LEU A CA 1
ATOM 3972 C C . LEU A 1 478 ? 17.137 16.780 -57.950 1.00 36.59 478 LEU A C 1
ATOM 3974 O O . LEU A 1 478 ? 17.466 17.367 -56.924 1.00 36.59 478 LEU A O 1
ATOM 3978 N N . ASN A 1 479 ? 16.279 17.335 -58.812 1.00 34.91 479 ASN A N 1
ATOM 3979 C CA . ASN A 1 479 ? 15.945 18.772 -58.779 1.00 34.91 479 ASN A CA 1
ATOM 3980 C C . ASN A 1 479 ? 14.594 19.171 -58.141 1.00 34.91 479 ASN A C 1
ATOM 3982 O O . ASN A 1 479 ? 14.159 20.302 -58.348 1.00 34.91 479 ASN A O 1
ATOM 3986 N N . GLU A 1 480 ? 13.926 18.319 -57.350 1.00 36.66 480 GLU A N 1
ATOM 3987 C CA . GLU A 1 480 ? 12.539 18.610 -56.916 1.00 36.66 480 GLU A CA 1
ATOM 3988 C C . GLU A 1 480 ? 12.232 18.783 -55.414 1.00 36.66 480 GLU A C 1
ATOM 3990 O O . GLU A 1 480 ? 11.068 18.993 -55.087 1.00 36.66 480 GLU A O 1
ATOM 3995 N N . LEU A 1 481 ? 13.186 18.804 -54.471 1.00 35.75 481 LEU A N 1
ATOM 3996 C CA . LEU A 1 481 ? 12.814 18.858 -53.039 1.00 35.75 481 LEU A CA 1
ATOM 3997 C C . LEU A 1 481 ? 13.749 19.672 -52.128 1.00 35.75 481 LEU A C 1
ATOM 3999 O O . LEU A 1 481 ? 14.436 19.108 -51.290 1.00 35.75 481 LEU A O 1
ATOM 4003 N N . GLU A 1 482 ? 13.683 21.008 -52.184 1.00 34.47 482 GLU A N 1
ATOM 4004 C CA . GLU A 1 482 ? 14.066 21.863 -51.041 1.00 34.47 482 GLU A CA 1
ATOM 4005 C C . GLU A 1 482 ? 13.174 23.117 -50.926 1.00 34.47 482 GLU A C 1
ATOM 4007 O O . GLU A 1 482 ? 13.410 24.152 -51.552 1.00 34.47 482 GLU A O 1
ATOM 4012 N N . ARG A 1 483 ? 12.140 23.050 -50.071 1.00 32.91 483 ARG A N 1
ATOM 4013 C CA . ARG A 1 483 ? 11.488 24.227 -49.464 1.00 32.91 483 ARG A CA 1
ATOM 4014 C C . ARG A 1 483 ? 11.055 23.953 -48.013 1.00 32.91 483 ARG A C 1
ATOM 4016 O O . ARG A 1 483 ? 10.153 23.155 -47.780 1.00 32.91 483 ARG A O 1
ATOM 4023 N N . SER A 1 484 ? 11.556 24.811 -47.109 1.00 34.81 484 SER A N 1
ATOM 4024 C CA . SER A 1 484 ? 10.874 25.390 -45.919 1.00 34.81 484 SER A CA 1
ATOM 4025 C C . SER A 1 484 ? 11.105 24.745 -44.511 1.00 34.81 484 SER A C 1
ATOM 4027 O O . SER A 1 484 ? 11.685 23.669 -44.432 1.00 34.81 484 SER A O 1
ATOM 4029 N N . PRO A 1 485 ? 10.800 25.446 -43.382 1.00 43.34 485 PRO A N 1
ATOM 4030 C CA . PRO A 1 485 ? 11.811 26.103 -42.524 1.00 43.34 485 PRO A CA 1
ATOM 4031 C C . PRO A 1 485 ? 11.658 25.838 -40.997 1.00 43.34 485 PRO A C 1
ATOM 4033 O O . PRO A 1 485 ? 10.593 25.478 -40.505 1.00 43.34 485 PRO A O 1
ATOM 4036 N N . SER A 1 486 ? 12.702 26.094 -40.197 1.00 31.94 486 SER A N 1
ATOM 4037 C CA . SER A 1 486 ? 12.682 25.951 -38.726 1.00 31.94 486 SER A CA 1
ATOM 4038 C C . SER A 1 486 ? 12.318 27.256 -37.994 1.00 31.94 486 SER A C 1
ATOM 4040 O O . SER A 1 486 ? 13.021 28.258 -38.130 1.00 31.94 486 SER A O 1
ATOM 4042 N N . THR A 1 487 ? 11.272 27.241 -37.159 1.00 35.44 487 THR A N 1
ATOM 4043 C CA . THR A 1 487 ? 10.908 28.329 -36.225 1.00 35.44 487 THR A CA 1
ATOM 4044 C C . THR A 1 487 ? 11.065 27.871 -34.772 1.00 35.44 487 THR A C 1
ATOM 4046 O O . THR A 1 487 ? 10.572 26.816 -34.383 1.00 35.44 487 THR A O 1
ATOM 4049 N N . ILE A 1 488 ? 11.756 28.689 -33.977 1.00 44.41 488 ILE A N 1
ATOM 4050 C CA . ILE A 1 488 ? 11.993 28.551 -32.533 1.00 44.41 488 ILE A CA 1
ATOM 4051 C C . ILE A 1 488 ? 10.797 29.150 -31.762 1.00 44.41 488 ILE A C 1
ATOM 4053 O O . ILE A 1 488 ? 10.401 30.276 -32.050 1.00 44.41 488 ILE A O 1
ATOM 4057 N N . ILE A 1 489 ? 10.256 28.443 -30.758 1.00 36.31 489 ILE A N 1
ATOM 4058 C CA . ILE A 1 489 ? 9.266 28.946 -29.771 1.00 36.31 489 ILE A CA 1
ATOM 4059 C C . ILE A 1 489 ? 9.727 28.452 -28.383 1.00 36.31 489 ILE A C 1
ATOM 4061 O O . ILE A 1 489 ? 9.849 27.251 -28.176 1.00 36.31 489 ILE A O 1
ATOM 4065 N N . SER A 1 490 ? 10.301 29.318 -27.537 1.00 33.19 490 SER A N 1
ATOM 4066 C CA . SER A 1 490 ? 9.677 30.114 -26.453 1.00 33.19 490 SER A CA 1
ATOM 4067 C C . SER A 1 490 ? 9.051 29.282 -25.323 1.00 33.19 490 SER A C 1
ATOM 4069 O O . SER A 1 490 ? 8.016 28.641 -25.490 1.00 33.19 490 SER A O 1
ATOM 4071 N N . GLY A 1 491 ? 9.702 29.311 -24.155 1.00 40.22 491 GLY A N 1
ATOM 4072 C CA . GLY A 1 491 ? 9.315 28.578 -22.955 1.00 40.22 491 GLY A CA 1
ATOM 4073 C C . GLY A 1 491 ? 8.259 29.306 -22.132 1.00 40.22 491 GLY A C 1
ATOM 4074 O O . GLY A 1 491 ? 8.600 30.191 -21.359 1.00 40.22 491 GLY A O 1
ATOM 4075 N N . PHE A 1 492 ? 6.999 28.889 -22.266 1.00 43.59 492 PHE A N 1
ATOM 4076 C CA . PHE A 1 492 ? 6.002 28.904 -21.190 1.00 43.59 492 PHE A CA 1
ATOM 4077 C C . PHE A 1 492 ? 4.757 28.128 -21.642 1.00 43.59 492 PHE A C 1
ATOM 4079 O O . PHE A 1 492 ? 3.814 28.708 -22.176 1.00 43.59 492 PHE A O 1
ATOM 4086 N N . THR A 1 493 ? 4.735 26.806 -21.471 1.00 37.91 493 THR A N 1
ATOM 4087 C CA . THR A 1 493 ? 3.543 26.008 -21.786 1.00 37.91 493 THR A CA 1
ATOM 4088 C C . THR A 1 493 ? 3.276 24.972 -20.694 1.00 37.91 493 THR A C 1
ATOM 4090 O O . THR A 1 493 ? 4.125 24.168 -20.326 1.00 37.91 493 THR A O 1
ATOM 4093 N N . SER A 1 494 ? 2.075 25.067 -20.119 1.00 49.62 494 SER A N 1
ATOM 4094 C CA . SER A 1 494 ? 1.522 24.188 -19.081 1.00 49.62 494 SER A CA 1
ATOM 4095 C C . SER A 1 494 ? 1.586 22.710 -19.490 1.00 49.62 494 SER A C 1
ATOM 4097 O O . SER A 1 494 ? 1.450 22.409 -20.673 1.00 49.62 494 SER A O 1
ATOM 4099 N N . SER A 1 495 ? 1.724 21.789 -18.525 1.00 50.28 495 SER A N 1
ATOM 4100 C CA . SER A 1 495 ? 1.815 20.324 -18.723 1.00 50.28 495 SER A CA 1
ATOM 4101 C C . SER A 1 495 ? 0.805 19.763 -19.739 1.00 50.28 495 SER A C 1
ATOM 4103 O O . SER A 1 495 ? 1.145 18.885 -20.525 1.00 50.28 495 SER A O 1
ATOM 4105 N N . ARG A 1 496 ? -0.407 20.335 -19.800 1.00 48.84 496 ARG A N 1
ATOM 4106 C CA . ARG A 1 496 ? -1.458 19.945 -20.760 1.00 48.84 496 ARG A CA 1
ATOM 4107 C C . ARG A 1 496 ? -1.162 20.312 -22.220 1.00 48.84 496 ARG A C 1
ATOM 4109 O O . ARG A 1 496 ? -1.646 19.654 -23.133 1.00 48.84 496 ARG A O 1
ATOM 4116 N N . PHE A 1 497 ? -0.394 21.370 -22.466 1.00 52.72 497 PHE A N 1
ATOM 4117 C CA . PHE A 1 497 ? 0.002 21.784 -23.815 1.00 52.72 497 PHE A CA 1
ATOM 4118 C C . PHE A 1 497 ? 1.123 20.895 -24.369 1.00 52.72 497 PHE A C 1
ATOM 4120 O O . PHE A 1 497 ? 1.114 20.584 -25.557 1.00 52.72 497 PHE A O 1
ATOM 4127 N N . LEU A 1 498 ? 2.050 20.448 -23.511 1.00 53.62 498 LEU A N 1
ATOM 4128 C CA . LEU A 1 498 ? 3.077 19.466 -23.879 1.00 53.62 498 LEU A CA 1
ATOM 4129 C C . LEU A 1 498 ? 2.452 18.103 -24.210 1.00 53.62 498 LEU A C 1
ATOM 4131 O O . LEU A 1 498 ? 2.838 17.498 -25.208 1.00 53.62 498 LEU A O 1
ATOM 4135 N N . GLU A 1 499 ? 1.439 17.665 -23.454 1.00 55.25 499 GLU A N 1
ATOM 4136 C CA . GLU A 1 499 ? 0.634 16.472 -23.779 1.00 55.25 499 GLU A CA 1
ATOM 4137 C C . GLU A 1 499 ? -0.084 16.605 -25.129 1.00 55.25 499 GLU A C 1
ATOM 4139 O O . GLU A 1 499 ? 0.076 15.756 -26.001 1.00 55.25 499 GLU A O 1
ATOM 4144 N N . ALA A 1 500 ? -0.786 17.715 -25.375 1.00 63.47 500 ALA A N 1
ATOM 4145 C CA . ALA A 1 500 ? -1.501 17.915 -26.639 1.00 63.47 500 ALA A CA 1
ATOM 4146 C C . ALA A 1 500 ? -0.568 18.018 -27.868 1.00 63.47 500 ALA A C 1
ATOM 4148 O O . ALA A 1 500 ? -0.928 17.581 -28.964 1.00 63.47 500 ALA A O 1
ATOM 4149 N N . GLN A 1 501 ? 0.636 18.589 -27.717 1.00 58.09 501 GLN A N 1
ATOM 4150 C CA . GLN A 1 501 ? 1.647 18.600 -28.783 1.00 58.09 501 GLN A CA 1
ATOM 4151 C C . GLN A 1 501 ? 2.268 17.220 -29.012 1.00 58.09 501 GLN A C 1
ATOM 4153 O O . GLN A 1 501 ? 2.505 16.845 -30.162 1.00 58.09 501 GLN A O 1
ATOM 4158 N N . THR A 1 502 ? 2.528 16.461 -27.944 1.00 60.28 502 THR A N 1
ATOM 4159 C CA . THR A 1 502 ? 3.066 15.101 -28.075 1.00 60.28 502 THR A CA 1
ATOM 4160 C C . THR A 1 502 ? 2.048 14.150 -28.694 1.00 60.28 502 THR A C 1
ATOM 4162 O O . THR A 1 502 ? 2.441 13.292 -29.479 1.00 60.28 502 THR A O 1
ATOM 4165 N N . GLU A 1 503 ? 0.754 14.335 -28.441 1.00 66.69 503 GLU A N 1
ATOM 4166 C CA . GLU A 1 503 ? -0.313 13.517 -29.022 1.00 66.69 503 GLU A CA 1
ATOM 4167 C C . GLU A 1 503 ? -0.529 13.793 -30.518 1.00 66.69 503 GLU A C 1
ATOM 4169 O O . GLU A 1 503 ? -0.525 12.860 -31.320 1.00 66.69 503 GLU A O 1
ATOM 4174 N N . LYS A 1 504 ? -0.557 15.067 -30.936 1.00 70.81 504 LYS A N 1
ATOM 4175 C CA . LYS A 1 504 ? -0.584 15.427 -32.369 1.00 70.81 504 LYS A CA 1
ATOM 4176 C C . LYS A 1 504 ? 0.647 14.939 -33.130 1.00 70.81 504 LYS A C 1
ATOM 4178 O O . LYS A 1 504 ? 0.547 14.558 -34.294 1.00 70.81 504 LYS A O 1
ATOM 4183 N N . TRP A 1 505 ? 1.813 14.949 -32.484 1.00 69.19 505 TRP A N 1
ATOM 4184 C CA . TRP A 1 505 ? 3.028 14.389 -33.070 1.00 69.19 505 TRP A CA 1
ATOM 4185 C C . TRP A 1 505 ? 2.932 12.866 -33.228 1.00 69.19 505 TRP A C 1
ATOM 4187 O O . TRP A 1 505 ? 3.331 12.357 -34.270 1.00 69.19 505 TRP A O 1
ATOM 4197 N N . ARG A 1 506 ? 2.357 12.144 -32.252 1.00 67.19 506 ARG A N 1
ATOM 4198 C CA . ARG A 1 506 ? 2.108 10.696 -32.373 1.00 67.19 506 ARG A CA 1
ATOM 4199 C C . ARG A 1 506 ? 1.190 10.388 -33.549 1.00 67.19 506 ARG A C 1
ATOM 4201 O O . ARG A 1 506 ? 1.525 9.514 -34.337 1.00 67.19 506 ARG A O 1
ATOM 4208 N N . GLU A 1 507 ? 0.074 11.102 -33.688 1.00 73.25 507 GLU A N 1
ATOM 4209 C CA . GLU A 1 507 ? -0.866 10.882 -34.796 1.00 73.25 507 GLU A CA 1
ATOM 4210 C C . GLU A 1 507 ? -0.214 11.104 -36.164 1.00 73.25 507 GLU A C 1
ATOM 4212 O O . GLU A 1 507 ? -0.267 10.211 -37.008 1.00 73.25 507 GLU A O 1
ATOM 4217 N N . ALA A 1 508 ? 0.452 12.246 -36.371 1.00 69.75 508 ALA A N 1
ATOM 4218 C CA . ALA A 1 508 ? 1.144 12.536 -37.629 1.00 69.75 508 ALA A CA 1
ATOM 4219 C C . ALA A 1 508 ? 2.218 11.480 -37.944 1.00 69.75 508 ALA A C 1
ATOM 4221 O O . ALA A 1 508 ? 2.322 10.987 -39.063 1.00 69.75 508 ALA A O 1
ATOM 4222 N N . PHE A 1 509 ? 2.959 11.055 -36.923 1.00 66.44 509 PHE A N 1
ATOM 4223 C CA . PHE A 1 509 ? 4.021 10.071 -37.060 1.00 66.44 509 PHE A CA 1
ATOM 4224 C C . PHE A 1 509 ? 3.513 8.652 -37.362 1.00 66.44 509 PHE A C 1
ATOM 4226 O O . PHE A 1 509 ? 4.102 7.936 -38.173 1.00 66.44 509 PHE A O 1
ATOM 4233 N N . PHE A 1 510 ? 2.411 8.221 -36.740 1.00 70.50 510 PHE A N 1
ATOM 4234 C CA . PHE A 1 510 ? 1.804 6.922 -37.040 1.00 70.50 510 PHE A CA 1
ATOM 4235 C C . PHE A 1 510 ? 1.309 6.845 -38.484 1.00 70.50 510 PHE A C 1
ATOM 4237 O O . PHE A 1 510 ? 1.408 5.783 -39.103 1.00 70.50 510 PHE A O 1
ATOM 4244 N N . VAL A 1 511 ? 0.813 7.960 -39.023 1.00 76.31 511 VAL A N 1
ATOM 4245 C CA . VAL A 1 511 ? 0.425 8.067 -40.432 1.00 76.31 511 VAL A CA 1
ATOM 4246 C C . VAL A 1 511 ? 1.651 7.920 -41.339 1.00 76.31 511 VAL A C 1
ATOM 4248 O O . VAL A 1 511 ? 1.630 7.070 -42.229 1.00 76.31 511 VAL A O 1
ATOM 4251 N N . ASP A 1 512 ? 2.746 8.629 -41.057 1.00 72.56 512 ASP A N 1
ATOM 4252 C CA . ASP A 1 512 ? 3.983 8.548 -41.850 1.00 72.56 512 ASP A CA 1
ATOM 4253 C C . ASP A 1 512 ? 4.627 7.149 -41.803 1.00 72.56 512 ASP A C 1
ATOM 4255 O O . ASP A 1 512 ? 5.000 6.588 -42.834 1.00 72.56 512 ASP A O 1
ATOM 4259 N N . CYS A 1 513 ? 4.688 6.510 -40.629 1.00 69.75 513 CYS A N 1
ATOM 4260 C CA . CYS A 1 513 ? 5.169 5.129 -40.501 1.00 69.75 513 CYS A CA 1
ATOM 4261 C C . CYS A 1 513 ? 4.290 4.118 -41.246 1.00 69.75 513 CYS A C 1
ATOM 4263 O O . CYS A 1 513 ? 4.796 3.111 -41.748 1.00 69.75 513 CYS A O 1
ATOM 4265 N N . LYS A 1 514 ? 2.975 4.349 -41.293 1.00 76.44 514 LYS A N 1
ATOM 4266 C CA . LYS A 1 514 ? 2.053 3.483 -42.028 1.00 76.44 514 LYS A CA 1
ATOM 4267 C C . LYS A 1 514 ? 2.288 3.598 -43.534 1.00 76.44 514 LYS A C 1
ATOM 4269 O O . LYS A 1 514 ? 2.380 2.564 -44.189 1.00 76.44 514 LYS A O 1
ATOM 4274 N N . LEU A 1 515 ? 2.465 4.819 -44.042 1.00 76.38 515 LEU A N 1
ATOM 4275 C CA . LEU A 1 515 ? 2.791 5.080 -45.445 1.00 76.38 515 LEU A CA 1
ATOM 4276 C C . LEU A 1 515 ? 4.137 4.456 -45.839 1.00 76.38 515 LEU A C 1
ATOM 4278 O O . LEU A 1 515 ? 4.197 3.712 -46.812 1.00 76.38 515 LEU A O 1
ATOM 4282 N N . LEU A 1 516 ? 5.187 4.639 -45.032 1.00 73.25 516 LEU A N 1
ATOM 4283 C CA . LEU A 1 516 ? 6.511 4.058 -45.301 1.00 73.25 516 LEU A CA 1
ATOM 4284 C C . LEU A 1 516 ? 6.502 2.521 -45.320 1.00 73.25 516 LEU A C 1
ATOM 4286 O O . LEU A 1 516 ? 7.165 1.905 -46.153 1.00 73.25 516 LEU A O 1
ATOM 4290 N N . LYS A 1 517 ? 5.731 1.881 -44.432 1.00 75.38 517 LYS A N 1
ATOM 4291 C CA . LYS A 1 517 ? 5.570 0.416 -44.434 1.00 75.38 517 LYS A CA 1
ATOM 4292 C C . LYS A 1 517 ? 4.789 -0.085 -45.645 1.00 75.38 517 LYS A C 1
ATOM 4294 O O . LYS A 1 517 ? 5.070 -1.170 -46.150 1.00 75.38 517 LYS A O 1
ATOM 4299 N N . GLU A 1 518 ? 3.803 0.680 -46.099 1.00 79.44 518 GLU A N 1
ATOM 4300 C CA . GLU A 1 518 ? 3.043 0.365 -47.307 1.00 79.44 518 GLU A CA 1
ATOM 4301 C C . GLU A 1 518 ? 3.923 0.498 -48.562 1.00 79.44 518 GLU A C 1
ATOM 4303 O O . GLU A 1 518 ? 3.908 -0.378 -49.428 1.00 79.44 518 GLU A O 1
ATOM 4308 N N . GLU A 1 519 ? 4.775 1.522 -48.618 1.00 76.38 519 GLU A N 1
ATOM 4309 C CA . GLU A 1 519 ? 5.782 1.696 -49.668 1.00 76.38 519 GLU A CA 1
ATOM 4310 C C . GLU A 1 519 ? 6.852 0.594 -49.658 1.00 76.38 519 GLU A C 1
ATOM 4312 O O . GLU A 1 519 ? 7.189 0.073 -50.724 1.00 76.38 519 GLU A O 1
ATOM 4317 N N . GLU A 1 520 ? 7.338 0.176 -48.482 1.00 73.94 520 GLU A N 1
ATOM 4318 C CA . GLU A 1 520 ? 8.268 -0.955 -48.345 1.00 73.94 520 GLU A CA 1
ATOM 4319 C C . GLU A 1 520 ? 7.624 -2.261 -48.832 1.00 73.94 520 GLU A C 1
ATOM 4321 O O . GLU A 1 520 ? 8.220 -2.995 -49.622 1.00 73.94 520 GLU A O 1
ATOM 4326 N N . ALA A 1 521 ? 6.378 -2.531 -48.432 1.00 78.50 521 ALA A N 1
ATOM 4327 C CA . ALA A 1 521 ? 5.644 -3.716 -48.867 1.00 78.50 521 ALA A CA 1
ATOM 4328 C C . ALA A 1 521 ? 5.416 -3.735 -50.389 1.00 78.50 521 ALA A C 1
ATOM 4330 O O . ALA A 1 521 ? 5.524 -4.788 -51.024 1.00 78.50 521 ALA A O 1
ATOM 4331 N N . ASN A 1 522 ? 5.131 -2.579 -50.990 1.00 79.25 522 ASN A N 1
ATOM 4332 C CA . ASN A 1 522 ? 4.966 -2.453 -52.437 1.00 79.25 522 ASN A CA 1
ATOM 4333 C C . ASN A 1 522 ? 6.299 -2.613 -53.186 1.00 79.25 522 ASN A C 1
ATOM 4335 O O . ASN A 1 522 ? 6.335 -3.272 -54.227 1.00 79.25 522 ASN A O 1
ATOM 4339 N N . ALA A 1 523 ? 7.401 -2.083 -52.647 1.00 74.38 523 ALA A N 1
ATOM 4340 C CA . ALA A 1 523 ? 8.739 -2.272 -53.206 1.00 74.38 523 ALA A CA 1
ATOM 4341 C C . ALA A 1 523 ? 9.201 -3.740 -53.127 1.00 74.38 523 ALA A C 1
ATOM 4343 O O . ALA A 1 523 ? 9.767 -4.249 -54.093 1.00 74.38 523 ALA A O 1
ATOM 4344 N N . LEU A 1 524 ? 8.889 -4.451 -52.035 1.00 74.25 524 LEU A N 1
ATOM 4345 C CA . LEU A 1 524 ? 9.152 -5.891 -51.903 1.00 74.25 524 LEU A CA 1
ATOM 4346 C C . LEU A 1 524 ? 8.373 -6.712 -52.935 1.00 74.25 524 LEU A C 1
ATOM 4348 O O . LEU A 1 524 ? 8.957 -7.554 -53.611 1.00 74.25 524 LEU A O 1
ATOM 4352 N N . LYS A 1 525 ? 7.080 -6.424 -53.126 1.00 80.56 525 LYS A N 1
ATOM 4353 C CA . LYS A 1 525 ? 6.273 -7.090 -54.164 1.00 80.56 525 LYS A CA 1
ATOM 4354 C C . LYS A 1 525 ? 6.821 -6.845 -55.571 1.00 80.56 525 LYS A C 1
ATOM 4356 O O . LYS A 1 525 ? 6.843 -7.762 -56.387 1.00 80.56 525 LYS A O 1
ATOM 4361 N N . ALA A 1 526 ? 7.265 -5.621 -55.860 1.00 76.44 526 ALA A N 1
ATOM 4362 C CA . ALA A 1 526 ? 7.881 -5.296 -57.143 1.00 76.44 526 ALA A CA 1
ATOM 4363 C C . ALA A 1 526 ? 9.197 -6.065 -57.355 1.00 76.44 526 ALA A C 1
ATOM 4365 O O . ALA A 1 526 ? 9.421 -6.582 -58.447 1.00 76.44 526 ALA A O 1
ATOM 4366 N N . LEU A 1 527 ? 10.026 -6.192 -56.312 1.00 75.88 527 LEU A N 1
ATOM 4367 C CA . LEU A 1 527 ? 11.267 -6.970 -56.341 1.00 75.88 527 LEU A CA 1
ATOM 4368 C C . LEU A 1 527 ? 11.016 -8.471 -56.553 1.00 75.88 527 LEU A C 1
ATOM 4370 O O . LEU A 1 527 ? 11.732 -9.118 -57.314 1.00 75.88 527 LEU A O 1
ATOM 4374 N N . ASP A 1 528 ? 10.006 -9.037 -55.896 1.00 81.31 528 ASP A N 1
ATOM 4375 C CA . ASP A 1 528 ? 9.663 -10.451 -56.066 1.00 81.31 528 ASP A CA 1
ATOM 4376 C C . ASP A 1 528 ? 9.184 -10.738 -57.494 1.00 81.31 528 ASP A C 1
ATOM 4378 O O . ASP A 1 528 ? 9.633 -11.705 -58.115 1.00 81.31 528 ASP A O 1
ATOM 4382 N N . ASN A 1 529 ? 8.351 -9.858 -58.057 1.00 81.12 529 ASN A N 1
ATOM 4383 C CA . ASN A 1 529 ? 7.898 -9.974 -59.442 1.00 81.12 529 ASN A CA 1
ATOM 4384 C C . ASN A 1 529 ? 9.067 -9.875 -60.437 1.00 81.12 529 ASN A C 1
ATOM 4386 O O . ASN A 1 529 ? 9.174 -10.711 -61.334 1.00 81.12 529 ASN A O 1
ATOM 4390 N N . THR A 1 530 ? 9.994 -8.926 -60.261 1.00 79.56 530 THR A N 1
ATOM 4391 C CA . THR A 1 530 ? 11.166 -8.817 -61.149 1.00 79.56 530 THR A CA 1
ATOM 4392 C C . THR A 1 530 ? 12.131 -9.994 -61.002 1.00 79.56 530 THR A C 1
ATOM 4394 O O . THR A 1 530 ? 12.726 -10.418 -61.994 1.00 79.56 530 THR A O 1
ATOM 4397 N N . LYS A 1 531 ? 12.250 -10.593 -59.809 1.00 78.62 531 LYS A N 1
ATOM 4398 C CA . LYS A 1 531 ? 13.015 -11.834 -59.593 1.00 78.62 531 LYS A CA 1
ATOM 4399 C C . LYS A 1 531 ? 12.386 -13.041 -60.290 1.00 78.62 531 LYS A C 1
ATOM 4401 O O . LYS A 1 531 ? 13.124 -13.893 -60.787 1.00 78.62 531 LYS A O 1
ATOM 4406 N N . ILE A 1 532 ? 11.056 -13.128 -60.346 1.00 82.50 532 ILE A N 1
ATOM 4407 C CA . ILE A 1 532 ? 10.350 -14.170 -61.107 1.00 82.50 532 ILE A CA 1
ATOM 4408 C C . ILE A 1 532 ? 10.618 -13.996 -62.608 1.00 82.50 532 ILE A C 1
ATOM 4410 O O . ILE A 1 532 ? 11.089 -14.933 -63.250 1.00 82.50 532 ILE A O 1
ATOM 4414 N N . GLU A 1 533 ? 10.438 -12.787 -63.142 1.00 78.88 533 GLU A N 1
ATOM 4415 C CA . GLU A 1 533 ? 10.700 -12.478 -64.557 1.00 78.88 533 GLU A CA 1
ATOM 4416 C C . GLU A 1 533 ? 12.173 -12.714 -64.944 1.00 78.88 533 GLU A C 1
ATOM 4418 O O . GLU A 1 533 ? 12.471 -13.229 -66.022 1.00 78.88 533 GLU A O 1
ATOM 4423 N N . PHE A 1 534 ? 13.115 -12.405 -64.046 1.00 78.44 534 PHE A N 1
ATOM 4424 C CA . PHE A 1 534 ? 14.534 -12.709 -64.238 1.00 78.44 534 PHE A CA 1
ATOM 4425 C C . PHE A 1 534 ? 14.798 -14.219 -64.317 1.00 78.44 534 PHE A C 1
ATOM 4427 O O . PHE A 1 534 ? 15.539 -14.665 -65.192 1.00 78.44 534 PHE A O 1
ATOM 4434 N N . LYS A 1 535 ? 14.174 -15.025 -63.446 1.00 80.38 535 LYS A N 1
ATOM 4435 C CA . LYS A 1 535 ? 14.284 -16.494 -63.504 1.00 80.38 535 LYS A CA 1
ATOM 4436 C C . LYS A 1 535 ? 13.747 -17.049 -64.822 1.00 80.38 535 LYS A C 1
ATOM 4438 O O . LYS A 1 535 ? 14.372 -17.935 -65.399 1.00 80.38 535 LYS A O 1
ATOM 4443 N N . GLU A 1 536 ? 12.632 -16.518 -65.318 1.00 81.69 536 GLU A N 1
ATOM 4444 C CA . GLU A 1 536 ? 12.080 -16.902 -66.621 1.00 81.69 536 GLU A CA 1
ATOM 4445 C C . GLU A 1 536 ? 13.031 -16.549 -67.774 1.00 81.69 536 GLU A C 1
ATOM 4447 O O . GLU A 1 536 ? 13.251 -17.375 -68.663 1.00 81.69 536 GLU A O 1
ATOM 4452 N N . ALA A 1 537 ? 13.649 -15.364 -67.742 1.00 78.62 537 ALA A N 1
ATOM 4453 C CA . ALA A 1 537 ? 14.648 -14.952 -68.729 1.00 78.62 537 ALA A CA 1
ATOM 4454 C C . ALA A 1 537 ? 15.902 -15.845 -68.691 1.00 78.62 537 ALA A C 1
ATOM 4456 O O . ALA A 1 537 ? 16.353 -16.307 -69.738 1.00 78.62 537 ALA A O 1
ATOM 4457 N N . VAL A 1 538 ? 16.424 -16.171 -67.501 1.00 77.94 538 VAL A N 1
ATOM 4458 C CA . VAL A 1 538 ? 17.545 -17.116 -67.328 1.00 77.94 538 VAL A CA 1
ATOM 4459 C C . VAL A 1 538 ? 17.195 -18.489 -67.904 1.00 77.94 538 VAL A C 1
ATOM 4461 O O . VAL A 1 538 ? 18.001 -19.078 -68.625 1.00 77.94 538 VAL A O 1
ATOM 4464 N N . GLN A 1 539 ? 15.983 -18.989 -67.644 1.00 82.75 539 GLN A N 1
ATOM 4465 C CA . GLN A 1 539 ? 15.534 -20.276 -68.171 1.00 82.75 539 GLN A CA 1
ATOM 4466 C C . GLN A 1 539 ? 15.471 -20.271 -69.705 1.00 82.75 539 GLN A C 1
ATOM 4468 O O . GLN A 1 539 ? 15.915 -21.230 -70.338 1.00 82.75 539 GLN A O 1
ATOM 4473 N N . LYS A 1 540 ? 14.987 -19.182 -70.318 1.00 82.31 540 LYS A N 1
ATOM 4474 C CA . LYS A 1 540 ? 15.025 -19.002 -71.779 1.00 82.31 540 LYS A CA 1
ATOM 4475 C C . LYS A 1 540 ? 16.461 -19.007 -72.316 1.00 82.31 540 LYS A C 1
ATOM 4477 O O . LYS A 1 540 ? 16.705 -19.660 -73.327 1.00 82.31 540 LYS A O 1
ATOM 4482 N N . THR A 1 541 ? 17.414 -18.371 -71.624 1.00 79.12 541 THR A N 1
ATOM 4483 C CA . THR A 1 541 ? 18.841 -18.378 -72.005 1.00 79.12 541 THR A CA 1
ATOM 4484 C C . THR A 1 541 ? 19.408 -19.794 -71.984 1.00 79.12 541 THR A C 1
ATOM 4486 O O . THR A 1 541 ? 20.094 -20.192 -72.922 1.00 79.12 541 THR A O 1
ATOM 4489 N N . ILE A 1 542 ? 19.100 -20.578 -70.945 1.00 79.50 542 ILE A N 1
ATOM 4490 C CA . ILE A 1 542 ? 19.551 -21.974 -70.828 1.00 79.50 542 ILE A CA 1
ATOM 4491 C C . ILE A 1 542 ? 19.004 -22.808 -71.995 1.00 79.50 542 ILE A C 1
ATOM 4493 O O . ILE A 1 542 ? 19.778 -23.472 -72.681 1.00 79.50 542 ILE A O 1
ATOM 4497 N N . VAL A 1 543 ? 17.704 -22.702 -72.287 1.00 83.19 543 VAL A N 1
ATOM 4498 C CA . VAL A 1 543 ? 17.064 -23.433 -73.395 1.00 83.19 543 VAL A CA 1
ATOM 4499 C C . VAL A 1 543 ? 17.633 -23.019 -74.759 1.00 83.19 543 VAL A C 1
ATOM 4501 O O . VAL A 1 543 ? 17.867 -23.872 -75.615 1.00 83.19 543 VAL A O 1
ATOM 4504 N N . LEU A 1 544 ? 17.878 -21.725 -74.988 1.00 81.88 544 LEU A N 1
ATOM 4505 C CA . LEU A 1 544 ? 18.496 -21.239 -76.228 1.00 81.88 544 LEU A CA 1
ATOM 4506 C C . LEU A 1 544 ? 19.942 -21.732 -76.371 1.00 81.88 544 LEU A C 1
ATOM 4508 O O . LEU A 1 544 ? 20.336 -22.152 -77.457 1.00 81.88 544 LEU A O 1
ATOM 4512 N N . LYS A 1 545 ? 20.707 -21.769 -75.273 1.00 80.88 545 LYS A N 1
ATOM 4513 C CA . LYS A 1 545 ? 22.069 -22.318 -75.246 1.00 80.88 545 LYS A CA 1
ATOM 4514 C C . LYS A 1 545 ? 22.092 -23.807 -75.588 1.00 80.88 545 LYS A C 1
ATOM 4516 O O . LYS A 1 545 ? 22.939 -24.238 -76.367 1.00 80.88 545 LYS A O 1
ATOM 4521 N N . GLU A 1 546 ? 21.166 -24.593 -75.042 1.00 82.50 546 GLU A N 1
ATOM 4522 C CA . GLU A 1 546 ? 21.024 -26.017 -75.370 1.00 82.50 546 GLU A CA 1
ATOM 4523 C C . GLU A 1 546 ? 20.696 -26.221 -76.857 1.00 82.50 546 GLU A C 1
ATOM 4525 O O . GLU A 1 546 ? 21.331 -27.044 -77.519 1.00 82.50 546 GLU A O 1
ATOM 4530 N N . LYS A 1 547 ? 19.776 -25.419 -77.415 1.00 80.44 547 LYS A N 1
ATOM 4531 C CA . LYS A 1 547 ? 19.432 -25.450 -78.847 1.00 80.44 547 LYS A CA 1
ATOM 4532 C C . LYS A 1 547 ? 20.608 -25.063 -79.746 1.00 80.44 547 LYS A C 1
ATOM 4534 O O . LYS A 1 547 ? 20.864 -25.770 -80.717 1.00 80.44 547 LYS A O 1
ATOM 4539 N N . LEU A 1 548 ? 21.353 -24.008 -79.405 1.00 80.38 548 LEU A N 1
ATOM 4540 C CA . LEU A 1 548 ? 22.571 -23.603 -80.121 1.00 80.38 548 LEU A CA 1
ATOM 4541 C C . LEU A 1 548 ? 23.642 -24.693 -80.075 1.00 80.38 548 LEU A C 1
ATOM 4543 O O . LEU A 1 548 ? 24.225 -25.026 -81.101 1.00 80.38 548 LEU A O 1
ATOM 4547 N N . THR A 1 549 ? 23.851 -25.305 -78.908 1.00 81.50 549 THR A N 1
ATOM 4548 C CA . THR A 1 549 ? 24.818 -26.401 -78.744 1.00 81.50 549 THR A CA 1
ATOM 4549 C C . THR A 1 549 ? 24.418 -27.614 -79.591 1.00 81.50 549 THR A C 1
ATOM 4551 O O . THR A 1 549 ? 25.264 -28.208 -80.255 1.00 81.50 549 THR A O 1
ATOM 4554 N N . SER A 1 550 ? 23.124 -27.952 -79.633 1.00 81.31 550 SER A N 1
ATOM 4555 C CA . SER A 1 550 ? 22.602 -29.037 -80.470 1.00 81.31 550 SER A CA 1
ATOM 4556 C C . SER A 1 550 ? 22.705 -28.734 -81.970 1.00 81.31 550 SER A C 1
ATOM 4558 O O . SER A 1 550 ? 23.032 -29.632 -82.745 1.00 81.31 550 SER A O 1
ATOM 4560 N N . ALA A 1 551 ? 22.428 -27.498 -82.394 1.00 78.69 551 ALA A N 1
ATOM 4561 C CA . ALA A 1 551 ? 22.528 -27.082 -83.793 1.00 78.69 551 ALA A CA 1
ATOM 4562 C C . ALA A 1 551 ? 23.991 -27.024 -84.267 1.00 78.69 551 ALA A C 1
ATOM 4564 O O . ALA A 1 551 ? 24.304 -27.500 -85.357 1.00 78.69 551 ALA A O 1
ATOM 4565 N N . ALA A 1 552 ? 24.902 -26.533 -83.421 1.00 77.56 552 ALA A N 1
ATOM 4566 C CA . ALA A 1 552 ? 26.339 -26.524 -83.682 1.00 77.56 552 ALA A CA 1
ATOM 4567 C C . ALA A 1 552 ? 26.927 -27.944 -83.738 1.00 77.56 552 ALA A C 1
ATOM 4569 O O . ALA A 1 552 ? 27.744 -28.235 -84.610 1.00 77.56 552 ALA A O 1
ATOM 4570 N N . ALA A 1 553 ? 26.481 -28.851 -82.859 1.00 79.69 553 ALA A N 1
ATOM 4571 C CA . ALA A 1 553 ? 26.865 -30.261 -82.913 1.00 79.69 553 ALA A CA 1
ATOM 4572 C C . ALA A 1 553 ? 26.398 -30.925 -84.219 1.00 79.69 553 ALA A C 1
ATOM 4574 O O . ALA A 1 553 ? 27.191 -31.598 -84.872 1.00 79.69 553 ALA A O 1
ATOM 4575 N N . PHE A 1 554 ? 25.153 -30.672 -84.646 1.00 79.31 554 PHE A N 1
ATOM 4576 C CA . PHE A 1 554 ? 24.644 -31.142 -85.939 1.00 79.31 554 PHE A CA 1
ATOM 4577 C C . PHE A 1 554 ? 25.488 -30.618 -87.110 1.00 79.31 554 PHE A C 1
ATOM 4579 O O . PHE A 1 554 ? 25.845 -31.387 -88.000 1.00 79.31 554 PHE A O 1
ATOM 4586 N N . TYR A 1 555 ? 25.850 -29.331 -87.092 1.00 73.75 555 TYR A N 1
ATOM 4587 C CA . TYR A 1 555 ? 26.707 -28.724 -88.110 1.00 73.75 555 TYR A CA 1
ATOM 4588 C C . TYR A 1 555 ? 28.098 -29.379 -88.151 1.00 73.75 555 TYR A C 1
ATOM 4590 O O . TYR A 1 555 ? 28.576 -29.737 -89.225 1.00 73.75 555 TYR A O 1
ATOM 4598 N N . ALA A 1 556 ? 28.721 -29.620 -86.992 1.00 75.31 556 ALA A N 1
ATOM 4599 C CA . ALA A 1 556 ? 30.016 -30.295 -86.900 1.00 75.31 556 ALA A CA 1
ATOM 4600 C C . ALA A 1 556 ? 29.975 -31.724 -87.476 1.00 75.31 556 ALA A C 1
ATOM 4602 O O . ALA A 1 556 ? 30.834 -32.087 -88.281 1.00 75.31 556 ALA A O 1
ATOM 4603 N N . THR A 1 557 ? 28.946 -32.506 -87.134 1.00 78.56 557 THR A N 1
ATOM 4604 C CA . THR A 1 557 ? 28.757 -33.868 -87.659 1.00 78.56 557 THR A CA 1
ATOM 4605 C C . THR A 1 557 ? 28.479 -33.868 -89.166 1.00 78.56 557 THR A C 1
ATOM 4607 O O . THR A 1 557 ? 29.075 -34.646 -89.908 1.00 78.56 557 THR A O 1
ATOM 4610 N N . ALA A 1 558 ? 27.637 -32.955 -89.655 1.00 71.12 558 ALA A N 1
ATOM 4611 C CA . ALA A 1 558 ? 27.330 -32.840 -91.079 1.00 71.12 558 ALA A CA 1
ATOM 4612 C C . ALA A 1 558 ? 28.553 -32.401 -91.916 1.00 71.12 558 ALA A C 1
ATOM 4614 O O . ALA A 1 558 ? 28.754 -32.887 -93.032 1.00 71.12 558 ALA A O 1
ATOM 4615 N N . VAL A 1 559 ? 29.422 -31.540 -91.376 1.00 69.50 559 VAL A N 1
ATOM 4616 C CA . VAL A 1 559 ? 30.694 -31.169 -92.018 1.00 69.50 559 VAL A CA 1
ATOM 4617 C C . VAL A 1 559 ? 31.653 -32.363 -92.099 1.00 69.50 559 VAL A C 1
ATOM 4619 O O . VAL A 1 559 ? 32.302 -32.545 -93.132 1.00 69.50 559 VAL A O 1
ATOM 4622 N N . GLU A 1 560 ? 31.727 -33.215 -91.075 1.00 71.12 560 GLU A N 1
ATOM 4623 C CA . GLU A 1 560 ? 32.543 -34.439 -91.115 1.00 71.12 560 GLU A CA 1
ATOM 4624 C C . GLU A 1 560 ? 32.020 -35.461 -92.136 1.00 71.12 560 GLU A C 1
ATOM 4626 O O . GLU A 1 560 ? 32.805 -36.000 -92.920 1.00 71.12 560 GLU A O 1
ATOM 4631 N N . GLU A 1 561 ? 30.703 -35.664 -92.206 1.00 69.88 561 GLU A N 1
ATOM 4632 C CA . GLU A 1 561 ? 30.071 -36.573 -93.171 1.00 69.88 561 GLU A CA 1
ATOM 4633 C C . GLU A 1 561 ? 30.178 -36.106 -94.631 1.00 69.88 561 GLU A C 1
ATOM 4635 O O . GLU A 1 561 ? 30.117 -36.924 -95.552 1.00 69.88 561 GLU A O 1
ATOM 4640 N N . SER A 1 562 ? 30.355 -34.803 -94.874 1.00 63.12 562 SER A N 1
ATOM 4641 C CA . SER A 1 562 ? 30.505 -34.244 -96.227 1.00 63.12 562 SER A CA 1
ATOM 4642 C C . SER A 1 562 ? 31.800 -34.673 -96.935 1.00 63.12 562 SER A C 1
ATOM 4644 O O . SER A 1 562 ? 31.904 -34.565 -98.157 1.00 63.12 562 SER A O 1
ATOM 4646 N N . ARG A 1 563 ? 32.781 -35.210 -96.193 1.00 64.38 563 ARG A N 1
ATOM 4647 C CA . ARG A 1 563 ? 34.097 -35.618 -96.714 1.00 64.38 563 ARG A CA 1
ATOM 4648 C C . ARG A 1 563 ? 34.085 -36.924 -97.525 1.00 64.38 563 ARG A C 1
ATOM 4650 O O . ARG A 1 563 ? 35.131 -37.289 -98.054 1.00 64.38 563 ARG A O 1
ATOM 4657 N N . GLY A 1 564 ? 32.944 -37.615 -97.636 1.00 62.31 564 GLY A N 1
ATOM 4658 C CA . GLY A 1 564 ? 32.845 -38.931 -98.289 1.00 62.31 564 GLY A CA 1
ATOM 4659 C C . GLY A 1 564 ? 31.641 -39.163 -99.214 1.00 62.31 564 GLY A C 1
ATOM 4660 O O . GLY A 1 564 ? 31.380 -40.319 -99.532 1.00 62.31 564 GLY A O 1
ATOM 4661 N N . LYS A 1 565 ? 30.900 -38.121 -99.624 1.00 66.69 565 LYS A N 1
ATOM 4662 C CA . LYS A 1 565 ? 29.636 -38.245 -100.390 1.00 66.69 565 LYS A CA 1
ATOM 4663 C C . LYS A 1 565 ? 29.783 -37.845 -101.872 1.00 66.69 565 LYS A C 1
ATOM 4665 O O . LYS A 1 565 ? 30.695 -37.095 -102.222 1.00 66.69 565 LYS A O 1
ATOM 4670 N N . ASN A 1 566 ? 28.894 -38.347 -102.738 1.00 66.50 566 ASN A N 1
ATOM 4671 C CA . ASN A 1 566 ? 28.882 -38.065 -104.187 1.00 66.50 566 ASN A CA 1
ATOM 4672 C C . ASN A 1 566 ? 28.317 -36.661 -104.507 1.00 66.50 566 ASN A C 1
ATOM 4674 O O . ASN A 1 566 ? 27.700 -36.029 -103.657 1.00 66.50 566 ASN A O 1
ATOM 4678 N N . GLU A 1 567 ? 28.505 -36.158 -105.734 1.00 66.31 567 GLU A N 1
ATOM 4679 C CA . GLU A 1 567 ? 28.252 -34.748 -106.107 1.00 66.31 567 GLU A CA 1
ATOM 4680 C C . GLU A 1 567 ? 26.793 -34.268 -105.902 1.00 66.31 567 GLU A C 1
ATOM 4682 O O . GLU A 1 567 ? 26.576 -33.122 -105.505 1.00 66.31 567 GLU A O 1
ATOM 4687 N N . GLU A 1 568 ? 25.797 -35.144 -106.089 1.00 67.56 568 GLU A N 1
ATOM 4688 C CA . GLU A 1 568 ? 24.373 -34.860 -105.814 1.00 67.56 568 GLU A CA 1
ATOM 4689 C C . GLU A 1 568 ? 24.067 -34.797 -104.306 1.00 67.56 568 GLU A C 1
ATOM 4691 O O . GLU A 1 568 ? 23.468 -33.832 -103.828 1.00 67.56 568 GLU A O 1
ATOM 4696 N N . GLU A 1 569 ? 24.571 -35.759 -103.530 1.00 66.00 569 GLU A N 1
ATOM 4697 C CA . GLU A 1 569 ? 24.431 -35.816 -102.065 1.00 66.00 569 GLU A CA 1
ATOM 4698 C C . GLU A 1 569 ? 25.151 -34.644 -101.374 1.00 66.00 569 GLU A C 1
ATOM 4700 O O . GLU A 1 569 ? 24.736 -34.156 -100.321 1.00 66.00 569 GLU A O 1
ATOM 4705 N N . LEU A 1 570 ? 26.228 -34.150 -101.988 1.00 68.56 570 LEU A N 1
ATOM 4706 C CA . LEU A 1 570 ? 26.971 -32.973 -101.543 1.00 68.56 570 LEU A CA 1
ATOM 4707 C C . LEU A 1 570 ? 26.164 -31.683 -101.734 1.00 68.56 570 LEU A C 1
ATOM 4709 O O . LEU A 1 570 ? 26.340 -30.736 -100.967 1.00 68.56 570 LEU A O 1
ATOM 4713 N N . LYS A 1 571 ? 25.280 -31.633 -102.736 1.00 74.12 571 LYS A N 1
ATOM 4714 C CA . LYS A 1 571 ? 24.395 -30.489 -102.975 1.00 74.12 571 LYS A CA 1
ATOM 4715 C C . LYS A 1 571 ? 23.244 -30.456 -101.966 1.00 74.12 571 LYS A C 1
ATOM 4717 O O . LYS A 1 571 ? 23.025 -29.413 -101.361 1.00 74.12 571 LYS A O 1
ATOM 4722 N N . GLU A 1 572 ? 22.605 -31.594 -101.696 1.00 75.12 572 GLU A N 1
ATOM 4723 C CA . GLU A 1 572 ? 21.569 -31.699 -100.652 1.00 75.12 572 GLU A CA 1
ATOM 4724 C C . GLU A 1 572 ? 22.123 -31.406 -99.247 1.00 75.12 572 GLU A C 1
ATOM 4726 O O . GLU A 1 572 ? 21.504 -30.684 -98.464 1.00 75.12 572 GLU A O 1
ATOM 4731 N N . MET A 1 573 ? 23.331 -31.890 -98.935 1.00 73.06 573 MET A N 1
ATOM 4732 C CA . MET A 1 573 ? 24.022 -31.557 -97.682 1.00 73.06 573 MET A CA 1
ATOM 4733 C C . MET A 1 573 ? 24.352 -30.066 -97.574 1.00 73.06 573 MET A C 1
ATOM 4735 O O . MET A 1 573 ? 24.221 -29.499 -96.493 1.00 73.06 573 MET A O 1
ATOM 4739 N N . LYS A 1 574 ? 24.750 -29.410 -98.672 1.00 75.56 574 LYS A N 1
ATOM 4740 C CA . LYS A 1 574 ? 24.987 -27.957 -98.688 1.00 75.56 574 LYS A CA 1
ATOM 4741 C C . LYS A 1 574 ? 23.709 -27.162 -98.435 1.00 75.56 574 LYS A C 1
ATOM 4743 O O . LYS A 1 574 ? 23.756 -26.212 -97.660 1.00 75.56 574 LYS A O 1
ATOM 4748 N N . ASP A 1 575 ? 22.583 -27.562 -99.020 1.00 78.38 575 ASP A N 1
ATOM 4749 C CA . ASP A 1 575 ? 21.298 -26.892 -98.794 1.00 78.38 575 ASP A CA 1
ATOM 4750 C C . ASP A 1 575 ? 20.808 -27.084 -97.342 1.00 78.38 575 ASP A C 1
ATOM 4752 O O . ASP A 1 575 ? 20.350 -26.127 -96.712 1.00 78.38 575 ASP A O 1
ATOM 4756 N N . MET A 1 576 ? 20.997 -28.276 -96.757 1.00 78.06 576 MET A N 1
ATOM 4757 C CA . MET A 1 576 ? 20.726 -28.522 -95.331 1.00 78.06 576 MET A CA 1
ATOM 4758 C C . MET A 1 576 ? 21.654 -27.727 -94.401 1.00 78.06 576 MET A C 1
ATOM 4760 O O . MET A 1 576 ? 21.189 -27.189 -93.395 1.00 78.06 576 MET A O 1
ATOM 4764 N N . LEU A 1 577 ? 22.948 -27.626 -94.725 1.00 78.12 577 LEU A N 1
ATOM 4765 C CA . LEU A 1 577 ? 23.910 -26.825 -93.963 1.00 78.12 577 LEU A CA 1
ATOM 4766 C C . LEU A 1 577 ? 23.557 -25.336 -94.017 1.00 78.12 577 LEU A C 1
ATOM 4768 O O . LEU A 1 577 ? 23.518 -24.704 -92.969 1.00 78.12 577 LEU A O 1
ATOM 4772 N N . LEU A 1 578 ? 23.196 -24.799 -95.187 1.00 80.00 578 LEU A N 1
ATOM 4773 C CA . LEU A 1 578 ? 22.734 -23.412 -95.333 1.00 80.00 578 LEU A CA 1
ATOM 4774 C C . LEU A 1 578 ? 21.455 -23.139 -94.526 1.00 80.00 578 LEU A C 1
ATOM 4776 O O . LEU A 1 578 ? 21.318 -22.087 -93.899 1.00 80.00 578 LEU A O 1
ATOM 4780 N N . GLN A 1 579 ? 20.511 -24.085 -94.505 1.00 79.88 579 GLN A N 1
ATOM 4781 C CA . GLN A 1 579 ? 19.298 -23.954 -93.697 1.00 79.88 579 GLN A CA 1
ATOM 4782 C C . GLN A 1 579 ? 19.607 -23.973 -92.192 1.00 79.88 579 GLN A C 1
ATOM 4784 O O . GLN A 1 579 ? 18.990 -23.224 -91.432 1.00 79.88 579 GLN A O 1
ATOM 4789 N N . LYS A 1 580 ? 20.583 -24.779 -91.761 1.00 78.38 580 LYS A N 1
ATOM 4790 C CA . LYS A 1 580 ? 21.029 -24.849 -90.364 1.00 78.38 580 LYS A CA 1
ATOM 4791 C C . LYS A 1 580 ? 21.895 -23.666 -89.946 1.00 78.38 580 LYS A C 1
ATOM 4793 O O . LYS A 1 580 ? 21.759 -23.220 -88.816 1.00 78.38 580 LYS A O 1
ATOM 4798 N N . GLU A 1 581 ? 22.702 -23.103 -90.839 1.00 76.88 581 GLU A N 1
ATOM 4799 C CA . GLU A 1 581 ? 23.399 -21.829 -90.614 1.00 76.88 581 GLU A CA 1
ATOM 4800 C C . GLU A 1 581 ? 22.403 -20.697 -90.381 1.00 76.88 581 GLU A C 1
ATOM 4802 O O . GLU A 1 581 ? 22.579 -19.894 -89.469 1.00 76.88 581 GLU A O 1
ATOM 4807 N N . LYS A 1 582 ? 21.311 -20.670 -91.153 1.00 83.50 582 LYS A N 1
ATOM 4808 C CA . LYS A 1 582 ? 20.227 -19.710 -90.942 1.00 83.50 582 LYS A CA 1
ATOM 4809 C C . LYS A 1 582 ? 19.528 -19.916 -89.592 1.00 83.50 582 LYS A C 1
ATOM 4811 O O . LYS A 1 582 ? 19.257 -18.943 -88.901 1.00 83.50 582 LYS A O 1
ATOM 4816 N N . GLU A 1 583 ? 19.282 -21.166 -89.197 1.00 81.94 583 GLU A N 1
ATOM 4817 C CA . GLU A 1 583 ? 18.714 -21.499 -87.883 1.00 81.94 583 GLU A CA 1
ATOM 4818 C C . GLU A 1 583 ? 19.652 -21.115 -86.724 1.00 81.94 583 GLU A C 1
ATOM 4820 O O . GLU A 1 583 ? 19.186 -20.581 -85.721 1.00 81.94 583 GLU A O 1
ATOM 4825 N N . ILE A 1 584 ? 20.966 -21.330 -86.866 1.00 79.00 584 ILE A N 1
ATOM 4826 C CA . ILE A 1 584 ? 21.977 -20.894 -85.890 1.00 79.00 584 ILE A CA 1
ATOM 4827 C C . ILE A 1 584 ? 21.977 -19.368 -85.785 1.00 79.00 584 ILE A C 1
ATOM 4829 O O . ILE A 1 584 ? 21.877 -18.855 -84.677 1.00 79.00 584 ILE A O 1
ATOM 4833 N N . ALA A 1 585 ? 21.984 -18.647 -86.909 1.00 79.38 585 ALA A N 1
ATOM 4834 C CA . ALA A 1 585 ? 21.947 -17.185 -86.911 1.00 79.38 585 ALA A CA 1
ATOM 4835 C C . ALA A 1 585 ? 20.670 -16.623 -86.248 1.00 79.38 585 ALA A C 1
ATOM 4837 O O . ALA A 1 585 ? 20.733 -15.652 -85.491 1.00 79.38 585 ALA A O 1
ATOM 4838 N N . ASP A 1 586 ? 19.510 -17.245 -86.484 1.00 81.50 586 ASP A N 1
ATOM 4839 C CA . ASP A 1 586 ? 18.250 -16.859 -85.837 1.00 81.50 586 ASP A CA 1
ATOM 4840 C C . ASP A 1 586 ? 18.266 -17.159 -84.322 1.00 81.50 586 ASP A C 1
ATOM 4842 O O . ASP A 1 586 ? 17.763 -16.360 -83.526 1.00 81.50 586 ASP A O 1
ATOM 4846 N N . LEU A 1 587 ? 18.868 -18.277 -83.898 1.00 81.44 587 LEU A N 1
ATOM 4847 C CA . LEU A 1 587 ? 19.027 -18.636 -82.483 1.00 81.44 587 LEU A CA 1
ATOM 4848 C C . LEU A 1 587 ? 20.050 -17.750 -81.757 1.00 81.44 587 LEU A C 1
ATOM 4850 O O . LEU A 1 587 ? 19.806 -17.374 -80.612 1.00 81.44 587 LEU A O 1
ATOM 4854 N N . GLU A 1 588 ? 21.159 -17.387 -82.404 1.00 79.56 588 GLU A N 1
ATOM 4855 C CA . GLU A 1 588 ? 22.155 -16.442 -81.881 1.00 79.56 588 GLU A CA 1
ATOM 4856 C C . GLU A 1 588 ? 21.524 -1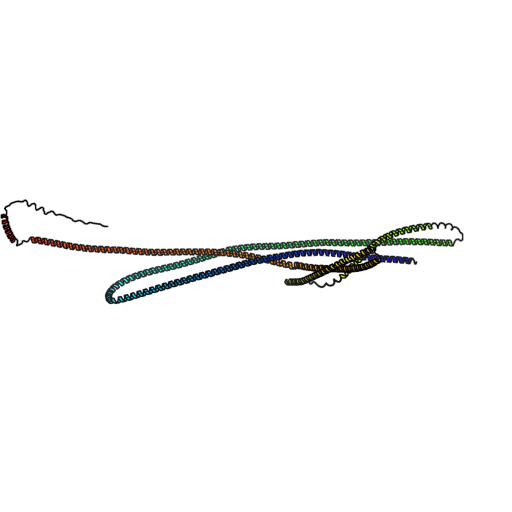5.066 -81.672 1.00 79.56 588 GLU A C 1
ATOM 4858 O O . GLU A 1 588 ? 21.666 -14.474 -80.603 1.00 79.56 588 GLU A O 1
ATOM 4863 N N . ARG A 1 589 ? 20.713 -14.604 -82.632 1.00 84.44 589 ARG A N 1
ATOM 4864 C CA . ARG A 1 589 ? 19.949 -13.362 -82.488 1.00 84.44 589 ARG A CA 1
ATOM 4865 C C . ARG A 1 589 ? 18.978 -13.410 -81.304 1.00 84.44 589 ARG A C 1
ATOM 4867 O O . ARG A 1 589 ? 18.919 -12.457 -80.529 1.00 84.44 589 ARG A O 1
ATOM 4874 N N . GLN A 1 590 ? 18.228 -14.502 -81.143 1.00 79.94 590 GLN A N 1
ATOM 4875 C CA . GLN A 1 590 ? 17.328 -14.674 -79.993 1.00 79.94 590 GLN A CA 1
ATOM 4876 C C . GLN A 1 590 ? 18.095 -14.735 -78.666 1.00 79.94 590 GLN A C 1
ATOM 4878 O O . GLN A 1 590 ? 17.612 -14.231 -77.652 1.00 79.94 590 GLN A O 1
ATOM 4883 N N . PHE A 1 591 ? 19.291 -15.327 -78.663 1.00 79.94 591 PHE A N 1
ATOM 4884 C CA . PHE A 1 591 ? 20.161 -15.386 -77.494 1.00 79.94 591 PHE A CA 1
ATOM 4885 C C . PHE A 1 591 ? 20.673 -13.994 -77.103 1.00 79.94 591 PHE A C 1
ATOM 4887 O O . PHE A 1 591 ? 20.541 -13.612 -75.942 1.00 79.94 591 PHE A O 1
ATOM 4894 N N . GLU A 1 592 ? 21.147 -13.196 -78.064 1.00 80.62 592 GLU A N 1
ATOM 4895 C CA . GLU A 1 592 ? 21.552 -11.802 -77.833 1.00 80.62 592 GLU A CA 1
ATOM 4896 C C . GLU A 1 592 ? 20.391 -10.922 -77.339 1.00 80.62 592 GLU A C 1
ATOM 4898 O O . GLU A 1 592 ? 20.571 -10.069 -76.464 1.00 80.62 592 GLU A O 1
ATOM 4903 N N . GLU A 1 593 ? 19.188 -11.100 -77.894 1.00 83.56 593 GLU A N 1
ATOM 4904 C CA . GLU A 1 593 ? 17.984 -10.388 -77.448 1.00 83.56 593 GLU A CA 1
ATOM 4905 C C . GLU A 1 593 ? 17.620 -10.765 -75.999 1.00 83.56 593 GLU A C 1
ATOM 4907 O O . GLU A 1 593 ? 17.321 -9.882 -75.188 1.00 83.56 593 GLU A O 1
ATOM 4912 N N . ASN A 1 594 ? 17.733 -12.045 -75.632 1.00 81.94 594 ASN A N 1
ATOM 4913 C CA . ASN A 1 594 ? 17.452 -12.520 -74.278 1.00 81.94 594 ASN A CA 1
ATOM 4914 C C . ASN A 1 594 ? 18.554 -12.132 -73.266 1.00 81.94 594 ASN A C 1
ATOM 4916 O O . ASN A 1 594 ? 18.237 -11.832 -72.117 1.00 81.94 594 ASN A O 1
ATOM 4920 N N . GLU A 1 595 ? 19.829 -12.046 -73.668 1.00 78.19 595 GLU A N 1
ATOM 4921 C CA . GLU A 1 595 ? 20.905 -11.490 -72.826 1.00 78.19 595 GLU A CA 1
ATOM 4922 C C . GLU A 1 595 ? 20.686 -10.002 -72.525 1.00 78.19 595 GLU A C 1
ATOM 4924 O O . GLU A 1 595 ? 20.852 -9.562 -71.383 1.00 78.19 595 GLU A O 1
ATOM 4929 N N . LYS A 1 596 ? 20.238 -9.222 -73.519 1.00 81.44 596 LYS A N 1
ATOM 4930 C CA . LYS A 1 596 ? 19.847 -7.818 -73.310 1.00 81.44 596 LYS A CA 1
ATOM 4931 C C . LYS A 1 596 ? 18.681 -7.699 -72.328 1.00 81.44 596 LYS A C 1
ATOM 4933 O O . LYS A 1 596 ? 18.704 -6.817 -71.465 1.00 81.44 596 LYS A O 1
ATOM 4938 N N . GLU A 1 597 ? 17.682 -8.579 -72.424 1.00 81.69 597 GLU A N 1
ATOM 4939 C CA . GLU A 1 597 ? 16.577 -8.630 -71.462 1.00 81.69 597 GLU A CA 1
ATOM 4940 C C . GLU A 1 597 ? 17.075 -8.987 -70.052 1.00 81.69 597 GLU A C 1
ATOM 4942 O O . GLU A 1 597 ? 16.729 -8.300 -69.091 1.00 81.69 597 GLU A O 1
ATOM 4947 N N . LEU A 1 598 ? 17.958 -9.978 -69.924 1.00 77.50 598 LEU A N 1
ATOM 4948 C CA . LEU A 1 598 ? 18.533 -10.420 -68.652 1.00 77.50 598 LEU A CA 1
ATOM 4949 C C . LEU A 1 598 ? 19.313 -9.290 -67.964 1.00 77.50 598 LEU A C 1
ATOM 4951 O O . LEU A 1 598 ? 19.064 -9.000 -66.795 1.00 77.50 598 LEU A O 1
ATOM 4955 N N . HIS A 1 599 ? 20.150 -8.559 -68.707 1.00 78.12 599 HIS A N 1
ATOM 4956 C CA . HIS A 1 599 ? 20.838 -7.370 -68.197 1.00 78.12 599 HIS A CA 1
ATOM 4957 C C . HIS A 1 599 ? 19.878 -6.255 -67.768 1.00 78.12 599 HIS A C 1
ATOM 4959 O O . HIS A 1 599 ? 20.113 -5.597 -66.750 1.00 78.12 599 HIS A O 1
ATOM 4965 N N . LYS A 1 600 ? 18.786 -6.037 -68.511 1.00 84.75 600 LYS A N 1
ATOM 4966 C CA . LYS A 1 600 ? 17.750 -5.066 -68.135 1.00 84.75 600 LYS A CA 1
ATOM 4967 C C . LYS A 1 600 ? 17.065 -5.467 -66.826 1.00 84.75 600 LYS A C 1
ATOM 4969 O O . LYS A 1 600 ? 16.863 -4.612 -65.966 1.00 84.75 600 LYS A O 1
ATOM 4974 N N . ARG A 1 601 ? 16.743 -6.752 -66.650 1.00 80.88 601 ARG A N 1
ATOM 4975 C CA . ARG A 1 601 ? 16.123 -7.278 -65.424 1.00 80.88 601 ARG A CA 1
ATOM 4976 C C . ARG A 1 601 ? 17.073 -7.239 -64.225 1.00 80.88 601 ARG A C 1
ATOM 4978 O O . ARG A 1 601 ? 16.633 -6.851 -63.148 1.00 80.88 601 ARG A O 1
ATOM 4985 N N . THR A 1 602 ? 18.366 -7.521 -64.406 1.00 77.62 602 THR A N 1
ATOM 4986 C CA . THR A 1 602 ? 19.378 -7.343 -63.347 1.00 77.62 602 THR A CA 1
ATOM 4987 C C . THR A 1 602 ? 19.408 -5.901 -62.839 1.00 77.62 602 THR A C 1
ATOM 4989 O O . THR A 1 602 ? 19.315 -5.686 -61.636 1.00 77.62 602 THR A O 1
ATOM 4992 N N . ARG A 1 603 ? 19.429 -4.906 -63.739 1.00 81.00 603 ARG A N 1
ATOM 4993 C CA . ARG A 1 603 ? 19.398 -3.485 -63.340 1.00 81.00 603 ARG A CA 1
ATOM 4994 C C . ARG A 1 603 ? 18.124 -3.109 -62.577 1.00 81.00 603 ARG A C 1
ATOM 4996 O O . ARG A 1 603 ? 18.185 -2.323 -61.641 1.00 81.00 603 ARG A O 1
ATOM 5003 N N . GLN A 1 604 ? 16.972 -3.663 -62.960 1.00 80.81 604 GLN A N 1
ATOM 5004 C CA . GLN A 1 604 ? 15.708 -3.424 -62.248 1.00 80.81 604 GLN A CA 1
ATOM 5005 C C . GLN A 1 604 ? 15.706 -4.031 -60.837 1.00 80.81 604 GLN A C 1
ATOM 5007 O O . GLN A 1 604 ? 15.142 -3.434 -59.923 1.00 80.81 604 GLN A O 1
ATOM 5012 N N . ILE A 1 605 ? 16.337 -5.197 -60.654 1.00 76.69 605 ILE A N 1
ATO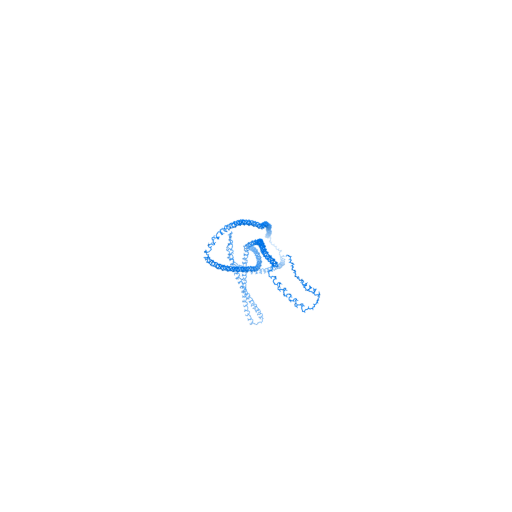M 5013 C CA . ILE A 1 605 ? 16.530 -5.815 -59.335 1.00 76.69 605 ILE A CA 1
ATOM 5014 C C . ILE A 1 605 ? 17.432 -4.931 -58.468 1.00 76.69 605 ILE A C 1
ATOM 5016 O O . ILE A 1 605 ? 17.039 -4.607 -57.352 1.00 76.69 605 ILE A O 1
ATOM 5020 N N . GLU A 1 606 ? 18.570 -4.475 -59.000 1.00 79.06 606 GLU A N 1
ATOM 5021 C CA . GLU A 1 606 ? 19.492 -3.569 -58.294 1.00 79.06 606 GLU A CA 1
ATOM 5022 C C . GLU A 1 606 ? 18.779 -2.279 -57.843 1.00 79.06 606 GLU A C 1
ATOM 5024 O O . GLU A 1 606 ? 18.819 -1.926 -56.668 1.00 79.06 606 GLU A O 1
ATOM 5029 N N . GLN A 1 607 ? 18.016 -1.632 -58.734 1.00 83.06 607 GLN A N 1
ATOM 5030 C CA . GLN A 1 607 ? 17.248 -0.420 -58.409 1.00 83.06 607 GLN A CA 1
ATOM 5031 C C . GLN A 1 607 ? 16.181 -0.645 -57.322 1.00 83.06 607 GLN A C 1
ATOM 5033 O O . GLN A 1 607 ? 15.953 0.221 -56.473 1.00 83.06 607 GLN A O 1
ATOM 5038 N N . ALA A 1 608 ? 15.497 -1.791 -57.342 1.00 76.38 608 ALA A N 1
ATOM 5039 C CA . ALA A 1 608 ? 14.499 -2.128 -56.331 1.00 76.38 608 ALA A CA 1
ATOM 5040 C C . ALA A 1 608 ? 15.144 -2.457 -54.970 1.00 76.38 608 ALA A C 1
ATOM 5042 O O . ALA A 1 608 ? 14.602 -2.076 -53.929 1.00 76.38 608 ALA A O 1
ATOM 5043 N N . GLU A 1 609 ? 16.309 -3.108 -54.965 1.00 77.00 609 GLU A N 1
ATOM 5044 C CA . GLU A 1 609 ? 17.094 -3.379 -53.754 1.00 77.00 609 GLU A CA 1
ATOM 5045 C C . GLU A 1 609 ? 17.650 -2.083 -53.136 1.00 77.00 609 GLU A C 1
ATOM 5047 O O . GLU A 1 609 ? 17.533 -1.892 -51.922 1.00 77.00 609 GLU A O 1
ATOM 5052 N N . ASP A 1 610 ? 18.118 -1.138 -53.956 1.00 78.31 610 ASP A N 1
ATOM 5053 C CA . ASP A 1 610 ? 18.545 0.196 -53.512 1.00 78.31 610 ASP A CA 1
ATOM 5054 C C . ASP A 1 610 ? 17.383 1.000 -52.898 1.00 78.31 610 ASP A C 1
ATOM 5056 O O . ASP A 1 610 ? 17.524 1.629 -51.839 1.00 78.31 610 ASP A O 1
ATOM 5060 N N . LYS A 1 611 ? 16.189 0.939 -53.507 1.00 82.31 611 LYS A N 1
ATOM 5061 C CA . LYS A 1 611 ? 14.984 1.582 -52.958 1.00 82.31 611 LYS A CA 1
ATOM 5062 C C . LYS A 1 611 ? 14.589 0.986 -51.602 1.00 82.31 611 LYS A C 1
ATOM 5064 O O . LYS A 1 611 ? 14.246 1.732 -50.685 1.00 82.31 611 LYS A O 1
ATOM 5069 N N . LEU A 1 612 ? 14.678 -0.335 -51.444 1.00 75.31 612 LEU A N 1
ATOM 5070 C CA . LEU A 1 612 ? 14.418 -1.002 -50.163 1.00 75.31 612 LEU A CA 1
ATOM 5071 C C . LEU A 1 612 ? 15.451 -0.644 -49.097 1.00 75.31 612 LEU A C 1
ATOM 5073 O O . LEU A 1 612 ? 15.078 -0.416 -47.948 1.00 75.31 612 LEU A O 1
ATOM 5077 N N . SER A 1 613 ? 16.730 -0.553 -49.464 1.00 79.62 613 SER A N 1
ATOM 5078 C CA . SER A 1 613 ? 17.774 -0.071 -48.556 1.00 79.62 613 SER A CA 1
ATOM 5079 C C . SER A 1 613 ? 17.464 1.350 -48.068 1.00 79.62 613 SER A C 1
ATOM 5081 O O . SER A 1 613 ? 17.510 1.626 -46.868 1.00 79.62 613 SER A O 1
ATOM 5083 N N . THR A 1 614 ? 17.033 2.229 -48.978 1.00 81.44 614 THR A N 1
ATOM 5084 C CA . THR A 1 614 ? 16.657 3.613 -48.654 1.00 81.44 614 THR A CA 1
ATOM 5085 C C . THR A 1 614 ? 15.477 3.676 -47.676 1.00 81.44 614 THR A C 1
ATOM 5087 O O . THR A 1 614 ? 15.557 4.375 -46.664 1.00 81.44 614 THR A O 1
ATOM 5090 N N . LEU A 1 615 ? 14.414 2.902 -47.920 1.00 76.81 615 LEU A N 1
ATOM 5091 C CA . LEU A 1 615 ? 13.239 2.844 -47.039 1.00 76.81 615 LEU A CA 1
ATOM 5092 C C . LEU A 1 615 ? 13.572 2.258 -45.659 1.00 76.81 615 LEU A C 1
ATOM 5094 O O . LEU A 1 615 ? 13.155 2.807 -44.637 1.00 76.81 615 LEU A O 1
ATOM 5098 N N . ARG A 1 616 ? 14.387 1.197 -45.601 1.00 78.25 616 ARG A N 1
ATOM 5099 C CA . ARG A 1 616 ? 14.859 0.612 -44.334 1.00 78.25 616 ARG A CA 1
ATOM 5100 C C . ARG A 1 616 ? 15.665 1.610 -43.514 1.00 78.25 616 ARG A C 1
ATOM 5102 O O . ARG A 1 616 ? 15.458 1.714 -42.306 1.00 78.25 616 ARG A O 1
ATOM 5109 N N . ASN A 1 617 ? 16.522 2.391 -44.166 1.00 79.81 617 ASN A N 1
ATOM 5110 C CA . ASN A 1 617 ? 17.304 3.435 -43.510 1.00 79.81 617 ASN A CA 1
ATOM 5111 C C . ASN A 1 617 ? 16.422 4.569 -42.972 1.00 79.81 617 ASN A C 1
ATOM 5113 O O . ASN A 1 617 ? 16.641 5.039 -41.854 1.00 79.81 617 ASN A O 1
ATOM 5117 N N . GLN A 1 618 ? 15.383 4.971 -43.709 1.00 79.06 618 GLN A N 1
ATOM 5118 C CA . GLN A 1 618 ? 14.404 5.954 -43.232 1.00 79.06 618 GLN A CA 1
ATOM 5119 C C . GLN A 1 618 ? 13.625 5.442 -42.008 1.00 79.06 618 GLN A C 1
ATOM 5121 O O . GLN A 1 618 ? 13.568 6.132 -40.988 1.00 79.06 618 GLN A O 1
ATOM 5126 N N . LEU A 1 619 ? 13.124 4.203 -42.045 1.00 76.62 619 LEU A N 1
ATOM 5127 C CA . LEU A 1 619 ? 12.463 3.549 -40.905 1.00 76.62 619 LEU A CA 1
ATOM 5128 C C . LEU A 1 619 ? 13.386 3.435 -39.682 1.00 76.62 619 LEU A C 1
ATOM 5130 O O . LEU A 1 619 ? 12.977 3.713 -38.551 1.00 76.62 619 LEU A O 1
ATOM 5134 N N . ALA A 1 620 ? 14.651 3.076 -39.899 1.00 77.44 620 ALA A N 1
ATOM 5135 C CA . ALA A 1 620 ? 15.640 2.956 -38.837 1.00 77.44 620 ALA A CA 1
ATOM 5136 C C . ALA A 1 620 ? 15.978 4.316 -38.196 1.00 77.44 620 ALA A C 1
ATOM 5138 O O . ALA A 1 620 ? 16.241 4.364 -36.989 1.00 77.44 620 ALA A O 1
ATOM 5139 N N . ASN A 1 621 ? 15.969 5.404 -38.974 1.00 79.94 621 ASN A N 1
ATOM 5140 C CA . ASN A 1 621 ? 16.182 6.770 -38.487 1.00 79.94 621 ASN A CA 1
ATOM 5141 C C . ASN A 1 621 ? 14.998 7.271 -37.650 1.00 79.94 621 ASN A C 1
ATOM 5143 O O . ASN A 1 621 ? 15.194 7.845 -36.574 1.00 79.94 621 ASN A O 1
ATOM 5147 N N . GLU A 1 622 ? 13.769 7.005 -38.088 1.00 75.25 622 GLU A N 1
ATOM 5148 C CA . GLU A 1 622 ? 12.577 7.357 -37.315 1.00 75.25 622 GLU A CA 1
ATOM 5149 C C . GLU A 1 622 ? 12.497 6.574 -35.992 1.00 75.25 622 GLU A C 1
ATOM 5151 O O . GLU A 1 622 ? 12.222 7.158 -34.941 1.00 75.25 622 GLU A O 1
ATOM 5156 N N . LYS A 1 623 ? 12.881 5.289 -35.979 1.00 77.62 623 LYS A N 1
ATOM 5157 C CA . LYS A 1 623 ? 12.965 4.495 -34.739 1.00 77.62 623 LYS A CA 1
ATOM 5158 C C . LYS A 1 623 ? 13.939 5.094 -33.716 1.00 77.62 623 LYS A C 1
ATOM 5160 O O . LYS A 1 623 ? 13.630 5.157 -32.526 1.00 77.62 623 LYS A O 1
ATOM 5165 N N . THR A 1 624 ? 15.096 5.584 -34.162 1.00 77.75 624 THR A N 1
ATOM 5166 C CA . THR A 1 624 ? 16.068 6.227 -33.261 1.00 77.75 624 THR A CA 1
ATOM 5167 C C . THR A 1 624 ? 15.563 7.550 -32.683 1.00 77.75 624 THR A C 1
ATOM 5169 O O . THR A 1 624 ? 15.797 7.819 -31.504 1.00 77.75 624 THR A O 1
ATOM 5172 N N . LYS A 1 625 ? 14.796 8.338 -33.454 1.00 76.88 625 LYS A N 1
ATOM 5173 C CA . LYS A 1 625 ? 14.166 9.576 -32.958 1.00 76.88 625 LYS A CA 1
ATOM 5174 C C . LYS A 1 625 ? 13.163 9.296 -31.828 1.00 76.88 625 LYS A C 1
ATOM 5176 O O . LYS A 1 625 ? 13.094 10.066 -30.869 1.00 76.88 625 LYS A O 1
ATOM 5181 N N . ILE A 1 626 ? 12.437 8.174 -31.889 1.00 70.06 626 ILE A N 1
ATOM 5182 C CA . ILE A 1 626 ? 11.523 7.730 -30.818 1.00 70.06 626 ILE A CA 1
ATOM 5183 C C . ILE A 1 626 ? 12.295 7.382 -29.544 1.00 70.06 626 ILE A C 1
ATOM 5185 O O . ILE A 1 626 ? 11.953 7.859 -28.460 1.00 70.06 626 ILE A O 1
ATOM 5189 N N . GLN A 1 627 ? 13.352 6.574 -29.668 1.00 73.81 627 GLN A N 1
ATOM 5190 C CA . GLN A 1 627 ? 14.153 6.150 -28.518 1.00 73.81 627 GLN A CA 1
ATOM 5191 C C . GLN A 1 627 ? 14.785 7.345 -27.790 1.00 73.81 627 GLN A C 1
ATOM 5193 O O . GLN A 1 627 ? 14.830 7.366 -26.557 1.00 73.81 627 GLN A O 1
ATOM 5198 N N . GLU A 1 628 ? 15.237 8.365 -28.525 1.00 76.81 628 GLU A N 1
ATOM 5199 C CA . GLU A 1 628 ? 15.760 9.589 -27.917 1.00 76.81 628 GLU A CA 1
ATOM 5200 C C . GLU A 1 628 ? 14.692 10.401 -27.178 1.00 76.81 628 GLU A C 1
ATOM 5202 O O . GLU A 1 628 ? 14.956 10.848 -26.058 1.00 76.81 628 GLU A O 1
ATOM 5207 N N . LYS A 1 629 ? 13.493 10.581 -27.752 1.00 72.69 629 LYS A N 1
ATOM 5208 C CA . LYS A 1 629 ? 12.403 11.305 -27.074 1.00 72.69 629 LYS A CA 1
ATOM 5209 C C . LYS A 1 629 ? 11.903 10.567 -25.830 1.00 72.69 629 LYS A C 1
ATOM 5211 O O . LYS A 1 629 ? 11.718 11.201 -24.795 1.00 72.69 629 LYS A O 1
ATOM 5216 N N . LEU A 1 630 ? 11.780 9.236 -25.874 1.00 68.44 630 LEU A N 1
ATOM 5217 C CA . LEU A 1 630 ? 11.447 8.419 -24.696 1.00 68.44 630 LEU A CA 1
ATOM 5218 C C . LEU A 1 630 ? 12.460 8.613 -23.560 1.00 68.44 630 LEU A C 1
ATOM 5220 O O . LEU A 1 630 ? 12.074 8.847 -22.413 1.00 68.44 630 LEU A O 1
ATOM 5224 N N . LYS A 1 631 ? 13.758 8.593 -23.887 1.00 73.00 631 LYS A N 1
ATOM 5225 C CA . LYS A 1 631 ? 14.827 8.798 -22.901 1.00 73.00 631 LYS A CA 1
ATOM 5226 C C . LYS A 1 631 ? 14.852 10.218 -22.332 1.00 73.00 631 LYS A C 1
ATOM 5228 O O . LYS A 1 631 ? 15.076 10.370 -21.132 1.00 73.00 631 LYS A O 1
ATOM 5233 N N . LYS A 1 632 ? 14.670 11.245 -23.171 1.00 74.75 632 LYS A N 1
ATOM 5234 C CA . LYS A 1 632 ? 14.817 12.657 -22.771 1.00 74.75 632 LYS A CA 1
ATOM 5235 C C . LYS A 1 632 ? 13.577 13.211 -22.068 1.00 74.75 632 LYS A C 1
ATOM 5237 O O . LYS A 1 632 ? 13.732 13.927 -21.085 1.00 74.75 632 LYS A O 1
ATOM 5242 N N . GLU A 1 633 ? 12.378 12.883 -22.542 1.00 72.62 633 GLU A N 1
ATOM 5243 C CA . GLU A 1 633 ? 11.137 13.510 -22.068 1.00 72.62 633 GLU A CA 1
ATOM 5244 C C . GLU A 1 633 ? 10.363 12.619 -21.084 1.00 72.62 633 GLU A C 1
ATOM 5246 O O . GLU A 1 633 ? 9.906 13.110 -20.055 1.00 72.62 633 GLU A O 1
ATOM 5251 N N . TYR A 1 634 ? 10.265 11.307 -21.329 1.00 68.88 634 TYR A N 1
ATOM 5252 C CA . TYR A 1 634 ? 9.380 10.426 -20.549 1.00 68.88 634 TYR A CA 1
ATOM 5253 C C . TYR A 1 634 ? 10.062 9.747 -19.352 1.00 68.88 634 TYR A C 1
ATOM 5255 O O . TYR A 1 634 ? 9.477 9.670 -18.269 1.00 68.88 634 TYR A O 1
ATOM 5263 N N . GLN A 1 635 ? 11.318 9.307 -19.486 1.00 73.75 635 GLN A N 1
ATOM 5264 C CA . GLN A 1 635 ? 12.055 8.661 -18.387 1.00 73.75 635 GLN A CA 1
ATOM 5265 C C . GLN A 1 635 ? 12.161 9.518 -17.102 1.00 73.75 635 GLN A C 1
ATOM 5267 O O . GLN A 1 635 ? 12.044 8.955 -16.008 1.00 73.75 635 GLN A O 1
ATOM 5272 N N . PRO A 1 636 ? 12.391 10.848 -17.170 1.00 75.69 636 PRO A N 1
ATOM 5273 C CA . PRO A 1 636 ? 12.442 11.693 -15.977 1.00 75.69 636 PRO A CA 1
ATOM 5274 C C . PRO A 1 636 ? 11.090 11.786 -15.261 1.00 75.69 636 PRO A C 1
ATOM 5276 O O . PRO A 1 636 ? 11.056 11.730 -14.033 1.00 75.69 636 PRO A O 1
ATOM 5279 N N . ILE A 1 637 ? 9.994 11.870 -16.022 1.00 72.50 637 ILE A N 1
ATOM 5280 C CA . ILE A 1 637 ? 8.626 11.958 -15.492 1.00 72.50 637 ILE A CA 1
ATOM 5281 C C . ILE A 1 637 ? 8.265 10.660 -14.759 1.00 72.50 637 ILE A C 1
ATOM 5283 O O . ILE A 1 637 ? 7.812 10.708 -13.618 1.00 72.50 637 ILE A O 1
ATOM 5287 N N . ILE A 1 638 ? 8.574 9.500 -15.351 1.00 70.38 638 ILE A N 1
ATOM 5288 C CA . ILE A 1 638 ? 8.356 8.187 -14.717 1.00 70.38 638 ILE A CA 1
ATOM 5289 C C . ILE A 1 638 ? 9.114 8.089 -13.385 1.00 70.38 638 ILE A C 1
ATOM 5291 O O . ILE A 1 638 ? 8.540 7.707 -12.367 1.00 70.38 638 ILE A O 1
ATOM 5295 N N . LYS A 1 639 ? 10.393 8.491 -13.359 1.00 76.62 639 LYS A N 1
ATOM 5296 C CA . LYS A 1 639 ? 11.201 8.481 -12.127 1.00 76.62 639 LYS A CA 1
ATOM 5297 C C . LYS A 1 639 ? 10.667 9.435 -11.058 1.00 76.62 639 LYS A C 1
ATOM 5299 O O . LYS A 1 639 ? 10.823 9.167 -9.868 1.00 76.62 639 LYS A O 1
ATOM 5304 N N . GLN A 1 640 ? 10.083 10.562 -11.460 1.00 76.12 640 GLN A N 1
ATOM 5305 C CA . GLN A 1 640 ? 9.486 11.515 -10.530 1.00 76.12 640 GLN A CA 1
ATOM 5306 C C . GLN A 1 640 ? 8.213 10.950 -9.885 1.00 76.12 640 GLN A C 1
ATOM 5308 O O . GLN A 1 640 ? 8.053 11.084 -8.673 1.00 76.12 640 GLN A O 1
ATOM 5313 N N . GLU A 1 641 ? 7.349 10.291 -10.658 1.00 69.44 641 GLU A N 1
ATOM 5314 C CA . GLU A 1 641 ? 6.133 9.655 -10.133 1.00 69.44 641 GLU A CA 1
ATOM 5315 C C . GLU A 1 641 ? 6.445 8.436 -9.250 1.00 69.44 641 GLU A C 1
ATOM 5317 O O . GLU A 1 641 ? 5.859 8.299 -8.179 1.00 69.44 641 GLU A O 1
ATOM 5322 N N . GLN A 1 642 ? 7.452 7.624 -9.602 1.00 75.75 642 GLN A N 1
ATOM 5323 C CA . GLN A 1 642 ? 7.920 6.521 -8.745 1.00 75.75 642 GLN A CA 1
ATOM 5324 C C . GLN A 1 642 ? 8.352 7.007 -7.353 1.00 75.75 642 GLN A C 1
ATOM 5326 O O . GLN A 1 642 ? 7.940 6.439 -6.344 1.00 75.75 642 GLN A O 1
ATOM 5331 N N . ARG A 1 643 ? 9.101 8.116 -7.275 1.00 77.88 643 ARG A N 1
ATOM 5332 C CA . ARG A 1 643 ? 9.504 8.704 -5.984 1.00 77.88 643 ARG A CA 1
ATOM 5333 C C . ARG A 1 643 ? 8.322 9.215 -5.162 1.00 77.88 643 ARG A C 1
ATOM 5335 O O . ARG A 1 643 ? 8.354 9.120 -3.940 1.00 77.88 643 ARG A O 1
ATOM 5342 N N . LYS A 1 644 ? 7.291 9.777 -5.803 1.00 78.38 644 LYS A N 1
ATOM 5343 C CA . LYS A 1 644 ? 6.072 10.202 -5.095 1.00 78.38 644 LYS A CA 1
ATOM 5344 C C . LYS A 1 644 ? 5.328 9.003 -4.511 1.00 78.38 644 LYS A C 1
ATOM 5346 O O . LYS A 1 644 ? 4.911 9.070 -3.359 1.00 78.38 644 LYS A O 1
ATOM 5351 N N . ALA A 1 645 ? 5.213 7.917 -5.276 1.00 76.62 645 ALA A N 1
ATOM 5352 C CA . ALA A 1 645 ? 4.586 6.684 -4.811 1.00 76.62 645 ALA A CA 1
ATOM 5353 C C . ALA A 1 645 ? 5.332 6.087 -3.604 1.00 76.62 645 ALA A C 1
ATOM 5355 O O . ALA A 1 645 ? 4.703 5.772 -2.598 1.00 76.62 645 ALA A O 1
ATOM 5356 N N . GLU A 1 646 ? 6.667 6.020 -3.649 1.00 83.38 646 GLU A N 1
ATOM 5357 C CA . GLU A 1 646 ? 7.490 5.548 -2.522 1.00 83.38 646 GLU A CA 1
ATOM 5358 C C . GLU A 1 646 ? 7.306 6.402 -1.256 1.00 83.38 646 GLU A C 1
ATOM 5360 O O . GLU A 1 646 ? 7.172 5.863 -0.157 1.00 83.38 646 GLU A O 1
ATOM 5365 N N . MET A 1 647 ? 7.254 7.735 -1.385 1.00 82.12 647 MET A N 1
ATOM 5366 C CA . MET A 1 647 ? 6.983 8.612 -0.237 1.00 82.12 647 MET A CA 1
ATOM 5367 C C . MET A 1 647 ? 5.600 8.353 0.371 1.00 82.12 647 MET A C 1
ATOM 5369 O O . MET A 1 647 ? 5.476 8.314 1.593 1.00 82.12 647 MET A O 1
ATOM 5373 N N . MET A 1 648 ? 4.583 8.128 -0.464 1.00 81.94 648 MET A N 1
ATOM 5374 C CA . MET A 1 648 ? 3.217 7.869 -0.007 1.00 81.94 648 MET A CA 1
ATOM 5375 C C . MET A 1 648 ? 3.093 6.518 0.715 1.00 81.94 648 MET A C 1
ATOM 5377 O O . MET A 1 648 ? 2.433 6.435 1.747 1.00 81.94 648 MET A O 1
ATOM 5381 N N . VAL A 1 649 ? 3.773 5.472 0.229 1.00 87.06 649 VAL A N 1
ATOM 5382 C CA . VAL A 1 649 ? 3.823 4.162 0.906 1.00 87.06 649 VAL A CA 1
ATOM 5383 C C . VAL A 1 649 ? 4.444 4.288 2.301 1.00 87.06 649 VAL A C 1
ATOM 5385 O O . VAL A 1 649 ? 3.882 3.778 3.269 1.00 87.06 649 VAL A O 1
ATOM 5388 N N . ASN A 1 650 ? 5.540 5.041 2.431 1.00 85.56 650 ASN A N 1
ATOM 5389 C CA . ASN A 1 650 ? 6.189 5.274 3.725 1.00 85.56 650 ASN A CA 1
ATOM 5390 C C . ASN A 1 650 ? 5.292 6.046 4.715 1.00 85.56 650 ASN A C 1
ATOM 5392 O O . ASN A 1 650 ? 5.348 5.801 5.921 1.00 85.56 650 ASN A O 1
ATOM 5396 N N . GLU A 1 651 ? 4.472 6.991 4.241 1.00 84.38 651 GLU A N 1
ATOM 5397 C CA . GLU A 1 651 ? 3.486 7.683 5.087 1.00 84.38 651 GLU A CA 1
ATOM 5398 C C . GLU A 1 651 ? 2.371 6.740 5.554 1.00 84.38 651 GLU A C 1
ATOM 5400 O O . GLU A 1 651 ? 1.996 6.769 6.728 1.00 84.38 651 GLU A O 1
ATOM 5405 N N . ILE A 1 652 ? 1.891 5.856 4.674 1.00 83.25 652 ILE A N 1
ATOM 5406 C CA . ILE A 1 652 ? 0.882 4.847 5.019 1.00 83.25 652 ILE A CA 1
ATOM 5407 C C . ILE A 1 652 ? 1.422 3.868 6.071 1.00 83.25 652 ILE A C 1
ATOM 5409 O O . ILE A 1 652 ? 0.717 3.565 7.035 1.00 83.25 652 ILE A O 1
ATOM 5413 N N . GLU A 1 653 ? 2.669 3.405 5.948 1.00 85.75 653 GLU A N 1
ATOM 5414 C CA . GLU A 1 653 ? 3.282 2.525 6.954 1.00 85.75 653 GLU A CA 1
ATOM 5415 C C . GLU A 1 653 ? 3.434 3.204 8.319 1.00 85.75 653 GLU A C 1
ATOM 5417 O O . GLU A 1 653 ? 3.181 2.573 9.348 1.00 85.75 653 GLU A O 1
ATOM 5422 N N . LYS A 1 654 ? 3.781 4.497 8.355 1.00 87.94 654 LYS A N 1
ATOM 5423 C CA . LYS A 1 654 ? 3.811 5.261 9.612 1.00 87.94 654 LYS A CA 1
ATOM 5424 C C . LYS A 1 654 ? 2.434 5.321 10.268 1.00 87.94 654 LYS A C 1
ATOM 5426 O O . LYS A 1 654 ? 2.322 4.996 11.447 1.00 87.94 654 LYS A O 1
ATOM 5431 N N . LEU A 1 655 ? 1.396 5.665 9.503 1.00 86.75 655 LEU A N 1
ATOM 5432 C CA . LEU A 1 655 ? 0.021 5.725 10.008 1.00 86.75 655 LEU A CA 1
ATOM 5433 C C . LEU A 1 655 ? -0.472 4.360 10.502 1.00 86.75 655 LEU A C 1
ATOM 5435 O O . LEU A 1 655 ? -1.124 4.281 11.542 1.00 86.75 655 LEU A O 1
ATOM 5439 N N . ARG A 1 656 ? -0.130 3.275 9.796 1.00 88.88 656 ARG A N 1
ATOM 5440 C CA . ARG A 1 656 ? -0.451 1.910 10.228 1.00 88.88 656 ARG A CA 1
ATOM 5441 C C . ARG A 1 656 ? 0.170 1.597 11.591 1.00 88.88 656 ARG A C 1
ATOM 5443 O O . ARG A 1 656 ? -0.539 1.125 12.475 1.00 88.88 656 ARG A O 1
ATOM 5450 N N . ASN A 1 657 ? 1.458 1.886 11.769 1.00 89.38 657 ASN A N 1
ATOM 5451 C CA . ASN A 1 657 ? 2.156 1.623 13.028 1.00 89.38 657 ASN A CA 1
ATOM 5452 C C . ASN A 1 657 ? 1.590 2.467 14.184 1.00 89.38 657 ASN A C 1
ATOM 5454 O O . ASN A 1 657 ? 1.475 1.977 15.305 1.00 89.38 657 ASN A O 1
ATOM 5458 N N . GLU A 1 658 ? 1.211 3.724 13.928 1.00 89.00 658 GLU A N 1
ATOM 5459 C CA . GLU A 1 658 ? 0.556 4.585 14.924 1.00 89.00 658 GLU A CA 1
ATOM 5460 C C . GLU A 1 658 ? -0.818 4.042 15.344 1.00 89.00 658 GLU A C 1
ATOM 5462 O O . GLU A 1 658 ? -1.142 4.042 16.534 1.00 89.00 658 GLU A O 1
ATOM 5467 N N . LEU A 1 659 ? -1.606 3.535 14.389 1.00 88.19 659 LEU A N 1
ATOM 5468 C CA . LEU A 1 659 ? -2.905 2.915 14.657 1.00 88.19 659 LEU A CA 1
ATOM 5469 C C . LEU A 1 659 ? -2.778 1.600 15.433 1.00 88.19 659 LEU A C 1
ATOM 5471 O O . LEU A 1 659 ? -3.525 1.402 16.389 1.00 88.19 659 LEU A O 1
ATOM 5475 N N . GLU A 1 660 ? -1.835 0.726 15.071 1.00 89.62 660 GLU A N 1
ATOM 5476 C CA . GLU A 1 660 ? -1.565 -0.511 15.821 1.00 89.62 660 GLU A CA 1
ATOM 5477 C C . GLU A 1 660 ? -1.196 -0.194 17.278 1.00 89.62 660 GLU A C 1
ATOM 5479 O O . GLU A 1 660 ? -1.773 -0.768 18.202 1.00 89.62 660 GLU A O 1
ATOM 5484 N N . LEU A 1 661 ? -0.343 0.811 17.498 1.00 90.25 661 LEU A N 1
ATOM 5485 C CA . LEU A 1 661 ? 0.027 1.257 18.841 1.00 90.25 661 LEU A CA 1
ATOM 5486 C C . LEU A 1 661 ? -1.183 1.800 19.632 1.00 90.25 661 LEU A C 1
ATOM 5488 O O . LEU A 1 661 ? -1.315 1.544 20.828 1.00 90.25 661 LEU A O 1
ATOM 5492 N N . ALA A 1 662 ? -2.081 2.550 18.984 1.00 88.38 662 ALA A N 1
ATOM 5493 C CA . ALA A 1 662 ? -3.296 3.070 19.616 1.00 88.38 662 ALA A CA 1
ATOM 5494 C C . ALA A 1 662 ? -4.291 1.954 19.989 1.00 88.38 662 ALA A C 1
ATOM 5496 O O . ALA A 1 662 ? -4.912 2.003 21.058 1.00 88.38 662 ALA A O 1
ATOM 5497 N N . ILE A 1 663 ? -4.413 0.927 19.144 1.00 86.81 663 ILE A N 1
ATOM 5498 C CA . ILE A 1 663 ? -5.218 -0.267 19.433 1.00 86.81 663 ILE A CA 1
ATOM 5499 C C . ILE A 1 663 ? -4.648 -1.004 20.652 1.00 86.81 663 ILE A C 1
ATOM 5501 O O . ILE A 1 663 ? -5.400 -1.337 21.565 1.00 86.81 663 ILE A O 1
ATOM 5505 N N . GLU A 1 664 ? -3.329 -1.182 20.740 1.00 87.38 664 GLU A N 1
ATOM 5506 C CA . GLU A 1 664 ? -2.700 -1.812 21.910 1.00 87.38 664 GLU A CA 1
ATOM 5507 C C . GLU A 1 664 ? -2.932 -1.021 23.210 1.00 87.38 664 GLU A C 1
ATOM 5509 O O . GLU A 1 664 ? -3.161 -1.610 24.271 1.00 87.38 664 GLU A O 1
ATOM 5514 N N . PHE A 1 665 ? -2.911 0.318 23.163 1.00 88.06 665 PHE A N 1
ATOM 5515 C CA . PHE A 1 665 ? -3.211 1.129 24.349 1.00 88.06 665 PHE A CA 1
ATOM 5516 C C . PHE A 1 665 ? -4.667 1.008 24.789 1.00 88.06 665 PHE A C 1
ATOM 5518 O O . PHE A 1 665 ? -4.925 0.837 25.979 1.00 88.06 665 PHE A O 1
ATOM 5525 N N . THR A 1 666 ? -5.606 1.037 23.845 1.00 87.19 666 THR A N 1
ATOM 5526 C CA . THR A 1 666 ? -7.035 0.892 24.159 1.00 87.19 666 THR A CA 1
ATOM 5527 C C . THR A 1 666 ? -7.380 -0.505 24.675 1.00 87.19 666 THR A C 1
ATOM 5529 O O . THR A 1 666 ? -8.161 -0.619 25.618 1.00 87.19 666 THR A O 1
ATOM 5532 N N . GLN A 1 667 ? -6.755 -1.562 24.144 1.00 85.94 667 GLN A N 1
ATOM 5533 C CA . GLN A 1 667 ? -6.894 -2.923 24.676 1.00 85.94 667 GLN A CA 1
ATOM 5534 C C . GLN A 1 667 ? -6.382 -3.038 26.115 1.00 85.94 667 GLN A C 1
ATOM 5536 O O . GLN A 1 667 ? -7.051 -3.628 26.960 1.00 85.94 667 GLN A O 1
ATOM 5541 N N . ASN A 1 668 ? -5.229 -2.436 26.420 1.00 88.06 668 ASN A N 1
ATOM 5542 C CA . ASN A 1 668 ? -4.712 -2.415 27.788 1.00 88.06 668 ASN A CA 1
ATOM 5543 C C . ASN A 1 668 ? -5.619 -1.623 28.743 1.00 88.06 668 ASN A C 1
ATOM 5545 O O . ASN A 1 668 ? -5.805 -2.038 29.885 1.00 88.06 668 ASN A O 1
ATOM 5549 N N . ASP A 1 669 ? -6.205 -0.509 28.297 1.00 86.56 669 ASP A N 1
ATOM 5550 C CA . ASP A 1 669 ? -7.149 0.258 29.117 1.00 86.56 669 ASP A CA 1
ATOM 5551 C C . ASP A 1 669 ? -8.437 -0.524 29.394 1.00 86.56 669 ASP A C 1
ATOM 5553 O O . ASP A 1 669 ? -8.903 -0.542 30.533 1.00 86.56 669 ASP A O 1
ATOM 5557 N N . LEU A 1 670 ? -8.965 -1.236 28.393 1.00 84.31 670 LEU A N 1
ATOM 5558 C CA . LEU A 1 670 ? -10.088 -2.161 28.570 1.00 84.31 670 LEU A CA 1
ATOM 5559 C C . LEU A 1 670 ? -9.768 -3.244 29.602 1.00 84.31 670 LEU A C 1
ATOM 5561 O O . LEU A 1 670 ? -10.554 -3.449 30.522 1.00 84.31 670 LEU A O 1
ATOM 5565 N N . PHE A 1 671 ? -8.588 -3.861 29.514 1.00 87.56 671 PHE A N 1
ATOM 5566 C CA . PHE A 1 671 ? -8.161 -4.886 30.466 1.00 87.56 671 PHE A CA 1
ATOM 5567 C C . PHE A 1 671 ? -8.090 -4.358 31.911 1.00 87.56 671 PHE A C 1
ATOM 5569 O O . PHE A 1 671 ? -8.525 -5.026 32.849 1.00 87.56 671 PHE A O 1
ATOM 5576 N N . VAL A 1 672 ? -7.592 -3.131 32.111 1.00 86.94 672 VAL A N 1
ATOM 5577 C CA . VAL A 1 672 ? -7.556 -2.490 33.440 1.00 86.94 672 VAL A CA 1
ATOM 5578 C C . VAL A 1 672 ? -8.968 -2.210 33.966 1.00 86.94 672 VAL A C 1
ATOM 5580 O O . VAL A 1 672 ? -9.239 -2.431 35.149 1.00 86.94 672 VAL A O 1
ATOM 5583 N N . VAL A 1 673 ? -9.882 -1.755 33.105 1.00 84.12 673 VAL A N 1
ATOM 5584 C CA . VAL A 1 673 ? -11.285 -1.523 33.481 1.00 84.12 673 VAL A CA 1
ATOM 5585 C C . VAL A 1 673 ? -11.985 -2.837 33.836 1.00 84.12 673 VAL A C 1
ATOM 5587 O O . VAL A 1 673 ? -12.670 -2.898 34.855 1.00 84.12 673 VAL A O 1
ATOM 5590 N N . GLU A 1 674 ? -11.782 -3.902 33.060 1.00 84.62 674 GLU A N 1
ATOM 5591 C CA . GLU A 1 674 ? -12.326 -5.236 33.343 1.00 84.62 674 GLU A CA 1
ATOM 5592 C C . GLU A 1 674 ? -11.821 -5.786 34.682 1.00 84.62 674 GLU A C 1
ATOM 5594 O O . GLU A 1 674 ? -12.617 -6.267 35.496 1.00 84.62 674 GLU A O 1
ATOM 5599 N N . ALA A 1 675 ? -10.524 -5.641 34.968 1.00 85.31 675 ALA A N 1
ATOM 5600 C CA . ALA A 1 675 ? -9.954 -6.014 36.260 1.00 85.31 675 ALA A CA 1
ATOM 5601 C C . ALA A 1 675 ? -10.572 -5.202 37.417 1.00 85.31 675 ALA A C 1
ATOM 5603 O O . ALA A 1 675 ? -10.931 -5.772 38.448 1.00 85.31 675 ALA A O 1
ATOM 5604 N N . SER A 1 676 ? -10.766 -3.888 37.238 1.00 84.75 676 SER A N 1
ATOM 5605 C CA . SER A 1 676 ? -11.406 -3.027 38.245 1.00 84.75 676 SER A CA 1
ATOM 5606 C C . SER A 1 676 ? -12.874 -3.391 38.484 1.00 84.75 676 SER A C 1
ATOM 5608 O O . SER A 1 676 ? -13.322 -3.425 39.631 1.00 84.75 676 SER A O 1
ATOM 5610 N N . ASN A 1 677 ? -13.620 -3.705 37.422 1.00 83.62 677 ASN A N 1
ATOM 5611 C CA . ASN A 1 677 ? -15.011 -4.145 37.517 1.00 83.62 677 ASN A CA 1
ATOM 5612 C C . ASN A 1 677 ? -15.121 -5.490 38.240 1.00 83.62 677 ASN A C 1
ATOM 5614 O O . ASN A 1 677 ? -15.997 -5.658 39.086 1.00 83.62 677 ASN A O 1
ATOM 5618 N N . THR A 1 678 ? -14.203 -6.417 37.960 1.00 86.56 678 THR A N 1
ATOM 5619 C CA . THR A 1 678 ? -14.143 -7.718 38.642 1.00 86.56 678 THR A CA 1
ATOM 5620 C C . THR A 1 678 ? -13.871 -7.535 40.137 1.00 86.56 678 THR A C 1
ATOM 5622 O O . THR A 1 678 ? -14.609 -8.063 40.967 1.00 86.56 678 THR A O 1
ATOM 5625 N N . ALA A 1 679 ? -12.895 -6.696 40.500 1.00 85.44 679 ALA A N 1
ATOM 5626 C CA . ALA A 1 679 ? -12.602 -6.376 41.898 1.00 85.44 679 ALA A CA 1
ATOM 5627 C C . ALA A 1 679 ? -13.780 -5.681 42.609 1.00 85.44 679 ALA A C 1
ATOM 5629 O O . ALA A 1 679 ? -14.050 -5.943 43.781 1.00 85.44 679 ALA A O 1
ATOM 5630 N N . MET A 1 680 ? -14.507 -4.809 41.904 1.00 86.38 680 MET A N 1
ATOM 5631 C CA . MET A 1 680 ? -15.698 -4.142 42.436 1.00 86.38 680 MET A CA 1
ATOM 5632 C C . MET A 1 680 ? -16.845 -5.129 42.678 1.00 86.38 680 MET A C 1
ATOM 5634 O O . MET A 1 680 ? -17.496 -5.053 43.717 1.00 86.38 680 MET A O 1
ATOM 5638 N N . ALA A 1 681 ? -17.066 -6.072 41.758 1.00 81.12 681 ALA A N 1
ATOM 5639 C CA . ALA A 1 681 ? -18.066 -7.124 41.914 1.00 81.12 681 ALA A CA 1
ATOM 5640 C C . ALA A 1 681 ? -17.760 -8.016 43.130 1.00 81.12 681 ALA A C 1
ATOM 5642 O O . ALA A 1 681 ? -18.650 -8.268 43.941 1.00 81.12 681 ALA A O 1
ATOM 5643 N N . GLU A 1 682 ? -16.499 -8.419 43.315 1.00 86.38 682 GLU A N 1
ATOM 5644 C CA . GLU A 1 682 ? -16.072 -9.169 44.504 1.00 86.38 682 GLU A CA 1
ATOM 5645 C C . GLU A 1 682 ? -16.237 -8.362 45.802 1.00 86.38 682 GLU A C 1
ATOM 5647 O O . GLU A 1 682 ? -16.640 -8.911 46.830 1.00 86.38 682 GLU A O 1
ATOM 5652 N N . GLY A 1 683 ? -15.944 -7.057 45.768 1.00 86.69 683 GLY A N 1
ATOM 5653 C CA . GLY A 1 683 ? -16.148 -6.151 46.900 1.00 86.69 683 GLY A CA 1
ATOM 5654 C C . GLY A 1 683 ? -17.617 -6.066 47.312 1.00 86.69 683 GLY A C 1
ATOM 5655 O O . GLY A 1 683 ? -17.943 -6.310 48.473 1.00 86.69 683 GLY A O 1
ATOM 5656 N N . LEU A 1 684 ? -18.507 -5.819 46.347 1.00 82.69 684 LEU A N 1
ATOM 5657 C CA . LEU A 1 684 ? -19.954 -5.784 46.572 1.00 82.69 684 LEU A CA 1
ATOM 5658 C C . LEU A 1 684 ? -20.481 -7.124 47.092 1.00 82.69 684 LEU A C 1
ATOM 5660 O O . LEU A 1 684 ? -21.326 -7.148 47.986 1.00 82.69 684 LEU A O 1
ATOM 5664 N N . GLN A 1 685 ? -19.971 -8.245 46.578 1.00 85.75 685 GLN A N 1
ATOM 5665 C CA . GLN A 1 685 ? -20.362 -9.569 47.051 1.00 85.75 685 GLN A CA 1
ATOM 5666 C C . GLN A 1 685 ? -19.988 -9.771 48.527 1.00 85.75 685 GLN A C 1
ATOM 5668 O O . GLN A 1 685 ? -20.834 -10.201 49.310 1.00 85.75 685 GLN A O 1
ATOM 5673 N N . LYS A 1 686 ? -18.766 -9.392 48.928 1.00 87.62 686 LYS A N 1
ATOM 5674 C CA . LYS A 1 686 ? -18.315 -9.465 50.329 1.00 87.62 686 LYS A CA 1
ATOM 5675 C C . LYS A 1 686 ? -19.092 -8.526 51.251 1.00 87.62 686 LYS A C 1
ATOM 5677 O O . LYS A 1 686 ? -19.441 -8.923 52.359 1.00 87.62 686 LYS A O 1
ATOM 5682 N N . GLU A 1 687 ? -19.389 -7.303 50.812 1.00 85.50 687 GLU A N 1
ATOM 5683 C CA . GLU A 1 687 ? -20.211 -6.358 51.585 1.00 85.50 687 GLU A CA 1
ATOM 5684 C C . GLU A 1 687 ? -21.641 -6.873 51.772 1.00 85.50 687 GLU A C 1
ATOM 5686 O O . GLU A 1 687 ? -22.188 -6.806 52.874 1.00 85.50 687 GLU A O 1
ATOM 5691 N N . THR A 1 688 ? -22.225 -7.450 50.720 1.00 85.81 688 THR A N 1
ATOM 5692 C CA . THR A 1 688 ? -23.557 -8.061 50.781 1.00 85.81 688 THR A CA 1
ATOM 5693 C C . THR A 1 688 ? -23.561 -9.249 51.741 1.00 85.81 688 THR A C 1
ATOM 5695 O O . THR A 1 688 ? -24.452 -9.363 52.581 1.00 85.81 688 THR A O 1
ATOM 5698 N N . GLU A 1 689 ? -22.543 -10.109 51.675 1.00 86.62 689 GLU A N 1
ATOM 5699 C CA . GLU A 1 689 ? -22.384 -11.245 52.585 1.00 86.62 689 GLU A CA 1
ATOM 5700 C C . GLU A 1 689 ? -22.226 -10.789 54.045 1.00 86.62 689 GLU A C 1
ATOM 5702 O O . GLU A 1 689 ? -22.877 -11.332 54.940 1.00 86.62 689 GLU A O 1
ATOM 5707 N N . HIS A 1 690 ? -21.445 -9.733 54.288 1.00 88.00 690 HIS A N 1
ATOM 5708 C CA . HIS A 1 690 ? -21.308 -9.129 55.612 1.00 88.00 690 HIS A CA 1
ATOM 5709 C C . HIS A 1 690 ? -22.637 -8.555 56.127 1.00 88.00 690 HIS A C 1
ATOM 5711 O O . HIS A 1 690 ? -23.003 -8.805 57.276 1.00 88.00 690 HIS A O 1
ATOM 5717 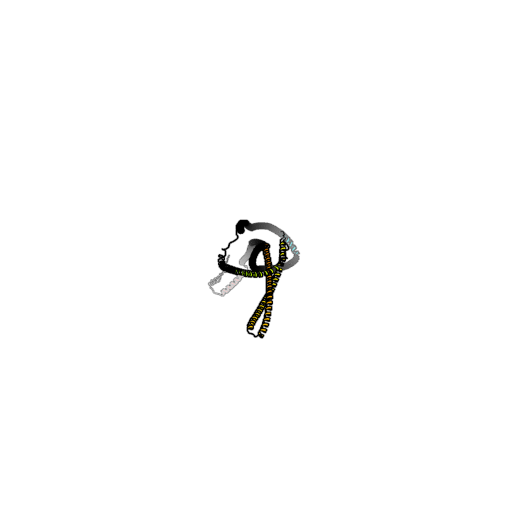N N . MET A 1 691 ? -23.382 -7.804 55.308 1.00 84.50 691 MET A N 1
ATOM 5718 C CA . MET A 1 691 ? -24.698 -7.271 55.692 1.00 84.50 691 MET A CA 1
ATOM 5719 C C . MET A 1 691 ? -25.685 -8.387 56.035 1.00 84.50 691 MET A C 1
ATOM 5721 O O . MET A 1 691 ? -26.355 -8.319 57.063 1.00 84.50 691 MET A O 1
ATOM 5725 N N . VAL A 1 692 ? -25.746 -9.436 55.211 1.00 86.75 692 VAL A N 1
ATOM 5726 C CA . VAL A 1 692 ? -26.618 -10.592 55.456 1.00 86.75 692 VAL A CA 1
ATOM 5727 C C . VAL A 1 692 ? -26.247 -11.285 56.765 1.00 86.75 692 VAL A C 1
ATOM 5729 O O . VAL A 1 692 ? -27.136 -11.641 57.538 1.00 86.75 692 VAL A O 1
ATOM 5732 N N . ASN A 1 693 ? -24.956 -11.461 57.044 1.00 87.50 693 ASN A N 1
ATOM 5733 C CA . ASN A 1 693 ? -24.505 -12.076 58.291 1.00 87.50 693 ASN A CA 1
ATOM 5734 C C . ASN A 1 693 ? -24.808 -11.195 59.512 1.00 87.50 693 ASN A C 1
ATOM 5736 O O . ASN A 1 693 ? -25.308 -11.708 60.509 1.00 87.50 693 ASN A O 1
ATOM 5740 N N . SER A 1 694 ? -24.613 -9.878 59.410 1.00 87.81 694 SER A N 1
ATOM 5741 C CA . SER A 1 694 ? -24.964 -8.936 60.479 1.00 87.81 694 SER A CA 1
ATOM 5742 C C . SER A 1 694 ? -26.467 -8.936 60.776 1.00 87.81 694 SER A C 1
ATOM 5744 O O . SER A 1 694 ? -26.863 -9.018 61.937 1.00 87.81 694 SER A O 1
ATOM 5746 N N . LEU A 1 695 ? -27.314 -8.942 59.740 1.00 86.50 695 LEU A N 1
ATOM 5747 C CA . LEU A 1 695 ? -28.767 -9.044 59.899 1.00 86.50 695 LEU A CA 1
ATOM 5748 C C . LEU A 1 695 ? -29.183 -10.373 60.539 1.00 86.50 695 LEU A C 1
ATOM 5750 O O . LEU A 1 695 ? -30.035 -10.384 61.423 1.00 86.50 695 LEU A O 1
ATOM 5754 N N . LYS A 1 696 ? -28.567 -11.495 60.140 1.00 84.75 696 LYS A N 1
ATOM 5755 C CA . LYS A 1 696 ? -28.812 -12.799 60.780 1.00 84.75 696 LYS A CA 1
ATOM 5756 C C . LYS A 1 696 ? -28.490 -12.765 62.271 1.00 84.75 696 LYS A C 1
ATOM 5758 O O . LYS A 1 696 ? -29.239 -13.327 63.065 1.00 84.75 696 LYS A O 1
ATOM 5763 N N . GLU A 1 697 ? -27.393 -12.118 62.645 1.00 88.62 697 GLU A N 1
ATOM 5764 C CA . GLU A 1 697 ? -26.948 -12.030 64.032 1.00 88.62 697 GLU A CA 1
ATOM 5765 C C . GLU A 1 697 ? -27.866 -11.123 64.865 1.00 88.62 697 GLU A C 1
ATOM 5767 O O . GLU A 1 697 ? -28.280 -11.513 65.955 1.00 88.62 697 GLU A O 1
ATOM 5772 N N . GLN A 1 698 ? -28.294 -9.981 64.315 1.00 86.19 698 GLN A N 1
ATOM 5773 C CA . GLN A 1 698 ? -29.293 -9.105 64.942 1.00 86.19 698 GLN A CA 1
ATOM 5774 C C . GLN A 1 698 ? -30.627 -9.826 65.171 1.00 86.19 698 GLN A C 1
ATOM 5776 O O . GLN A 1 698 ? -31.146 -9.818 66.286 1.00 86.19 698 GLN A O 1
ATOM 5781 N N . ILE A 1 699 ? -31.143 -10.521 64.150 1.00 86.31 699 ILE A N 1
ATOM 5782 C CA . ILE A 1 699 ? -32.383 -11.303 64.261 1.00 86.31 699 ILE A CA 1
ATOM 5783 C C . ILE A 1 699 ? -32.230 -12.413 65.310 1.00 86.31 699 ILE A C 1
ATOM 5785 O O . ILE A 1 699 ? -33.142 -12.640 66.102 1.00 86.31 699 ILE A O 1
ATOM 5789 N N . ALA A 1 700 ? -31.081 -13.092 65.362 1.00 86.25 700 ALA A N 1
ATOM 5790 C CA . ALA A 1 700 ? -30.831 -14.129 66.360 1.00 86.25 700 ALA A CA 1
ATOM 5791 C C . ALA A 1 700 ? -30.832 -13.574 67.795 1.00 86.25 700 ALA A C 1
ATOM 5793 O O . ALA A 1 700 ? -31.357 -14.222 68.701 1.00 86.25 700 ALA A O 1
ATOM 5794 N N . VAL A 1 701 ? -30.277 -12.377 68.008 1.00 87.38 701 VAL A N 1
ATOM 5795 C CA . VAL A 1 701 ? -30.298 -11.699 69.313 1.00 87.38 701 VAL A CA 1
ATOM 5796 C C . VAL A 1 701 ? -31.719 -11.279 69.695 1.00 87.38 701 VAL A C 1
ATOM 5798 O O . VAL A 1 701 ? -32.136 -11.524 70.826 1.00 87.38 701 VAL A O 1
ATOM 5801 N N . GLU A 1 702 ? -32.491 -10.705 68.767 1.00 85.62 702 GLU A N 1
ATOM 5802 C CA . GLU A 1 702 ? -33.892 -10.343 69.024 1.00 85.62 702 GLU A CA 1
ATOM 5803 C C . GLU A 1 702 ? -34.759 -11.560 69.357 1.00 85.62 702 GLU A C 1
ATOM 5805 O O . GLU A 1 702 ? -35.585 -11.496 70.270 1.00 85.62 702 GLU A O 1
ATOM 5810 N N . LEU A 1 703 ? -34.563 -12.674 68.645 1.00 85.31 703 LEU A N 1
ATOM 5811 C CA . LEU A 1 703 ? -35.277 -13.919 68.913 1.00 85.31 703 LEU A CA 1
ATOM 5812 C C . LEU A 1 703 ? -34.943 -14.466 70.301 1.00 85.31 703 LEU A C 1
ATOM 5814 O O . LEU A 1 703 ? -35.869 -14.749 71.054 1.00 85.31 703 LEU A O 1
ATOM 5818 N N . ARG A 1 704 ? -33.659 -14.519 70.685 1.00 86.62 704 ARG A N 1
ATOM 5819 C CA . ARG A 1 704 ? -33.262 -14.947 72.040 1.00 86.62 704 ARG A CA 1
ATOM 5820 C C . ARG A 1 704 ? -33.859 -14.061 73.124 1.00 86.62 704 ARG A C 1
ATOM 5822 O O . ARG A 1 704 ? -34.366 -14.572 74.113 1.00 86.62 704 ARG A O 1
ATOM 5829 N N . LYS A 1 705 ? -33.857 -12.742 72.921 1.00 88.12 705 LYS A N 1
ATOM 5830 C CA . LYS A 1 705 ? -34.454 -11.807 73.879 1.00 88.12 705 LYS A CA 1
ATOM 5831 C C . LYS A 1 705 ? -35.960 -12.039 74.030 1.00 88.12 705 LYS A C 1
ATOM 5833 O O . LYS A 1 705 ? -36.471 -12.047 75.143 1.00 88.12 705 LYS A O 1
ATOM 5838 N N . LYS A 1 706 ? -36.676 -12.274 72.925 1.00 84.94 706 LYS A N 1
ATOM 5839 C CA . LYS A 1 706 ? -38.105 -12.624 72.974 1.00 84.94 706 LYS A CA 1
ATOM 5840 C C . LYS A 1 706 ? -38.356 -13.984 73.623 1.00 84.94 706 LYS A C 1
ATOM 5842 O O . LYS A 1 706 ? -39.353 -14.128 74.326 1.00 84.94 706 LYS A O 1
ATOM 5847 N N . GLU A 1 707 ? -37.487 -14.966 73.396 1.00 84.88 707 GLU A N 1
ATOM 5848 C CA . GLU A 1 707 ? -37.544 -16.268 74.070 1.00 84.88 707 GLU A CA 1
ATOM 5849 C C . GLU A 1 707 ? -37.343 -16.119 75.584 1.00 84.88 707 GLU A C 1
ATOM 5851 O O . GLU A 1 707 ? -38.128 -16.675 76.349 1.00 84.88 707 GLU A O 1
ATOM 5856 N N . GLU A 1 708 ? -36.370 -15.316 76.024 1.00 86.56 708 GLU A N 1
ATOM 5857 C CA . GLU A 1 708 ? -36.140 -14.996 77.440 1.00 86.56 708 GLU A CA 1
ATOM 5858 C C . GLU A 1 708 ? -37.343 -14.271 78.057 1.00 86.56 708 GLU A C 1
ATOM 5860 O O . GLU A 1 708 ? -37.867 -14.720 79.074 1.00 86.56 708 GLU A O 1
ATOM 5865 N N . GLU A 1 709 ? -37.867 -13.227 77.405 1.00 86.94 709 GLU A N 1
ATOM 5866 C CA . GLU A 1 709 ? -39.062 -12.504 77.866 1.00 86.94 709 GLU A CA 1
ATOM 5867 C C . GLU A 1 709 ? -40.291 -13.424 77.983 1.00 86.94 709 GLU A C 1
ATOM 5869 O O . GLU A 1 709 ? -41.104 -13.284 78.902 1.00 86.94 709 GLU A O 1
ATOM 5874 N N . HIS A 1 710 ? -40.456 -14.372 77.056 1.00 84.19 710 HIS A N 1
ATOM 5875 C CA . HIS A 1 710 ? -41.518 -15.372 77.140 1.00 84.19 710 HIS A CA 1
ATOM 5876 C C . HIS A 1 710 ? -41.273 -16.388 78.255 1.00 84.19 710 HIS A C 1
ATOM 5878 O O . HIS A 1 710 ? -42.218 -16.726 78.969 1.00 84.19 710 HIS A O 1
ATOM 5884 N N . SER A 1 711 ? -40.033 -16.841 78.435 1.00 85.50 711 SER A N 1
ATOM 5885 C CA . SER A 1 711 ? -39.655 -17.752 79.515 1.00 85.50 711 SER A CA 1
ATOM 5886 C C . SER A 1 711 ? -39.881 -17.118 80.889 1.00 85.50 711 SER A C 1
ATOM 5888 O O . SER A 1 711 ? -40.404 -17.777 81.783 1.00 85.50 711 SER A O 1
ATOM 5890 N N . GLU A 1 712 ? -39.550 -15.838 81.063 1.00 84.94 712 GLU A N 1
ATOM 5891 C CA . GLU A 1 712 ? -39.790 -15.098 82.307 1.00 84.94 712 GLU A CA 1
ATOM 5892 C C . GLU A 1 712 ? -41.285 -14.925 82.591 1.00 84.94 712 GLU A C 1
ATOM 5894 O O . GLU A 1 712 ? -41.730 -15.131 83.721 1.00 84.94 712 GLU A O 1
ATOM 5899 N N . LYS A 1 713 ? -42.089 -14.607 81.566 1.00 85.19 713 LYS A N 1
ATOM 5900 C CA . LYS A 1 713 ? -43.553 -14.537 81.703 1.00 85.19 713 LYS A CA 1
ATOM 5901 C C . LYS A 1 713 ? -44.148 -15.884 82.101 1.00 85.19 713 LYS A C 1
ATOM 5903 O O . LYS A 1 713 ? -45.012 -15.919 82.972 1.00 85.19 713 LYS A O 1
ATOM 5908 N N . LEU A 1 714 ? -43.687 -16.977 81.493 1.00 83.94 714 LEU A N 1
ATOM 5909 C CA . LEU A 1 714 ? -44.121 -18.326 81.858 1.00 83.94 714 LEU A CA 1
ATOM 5910 C C . LEU A 1 714 ? -43.727 -18.662 83.299 1.00 83.94 714 LEU A C 1
ATOM 5912 O O . LEU A 1 714 ? -44.588 -19.089 84.060 1.00 83.94 714 LEU A O 1
ATOM 5916 N N . ALA A 1 715 ? -42.491 -18.370 83.708 1.00 83.56 715 ALA A N 1
ATOM 5917 C CA . ALA A 1 715 ? -42.040 -18.583 85.082 1.00 83.56 715 ALA A CA 1
ATOM 5918 C C . ALA A 1 715 ? -42.849 -17.760 86.105 1.00 83.56 715 ALA A C 1
ATOM 5920 O O . ALA A 1 715 ? -43.177 -18.256 87.182 1.00 83.56 715 ALA A O 1
ATOM 5921 N N . ALA A 1 716 ? -43.220 -16.519 85.773 1.00 83.25 716 ALA A N 1
ATOM 5922 C CA . ALA A 1 716 ? -44.067 -15.683 86.624 1.00 83.25 716 ALA A CA 1
ATOM 5923 C C . ALA A 1 716 ? -45.498 -16.236 86.748 1.00 83.25 716 ALA A C 1
ATOM 5925 O O . ALA A 1 716 ? -46.067 -16.227 87.840 1.00 83.25 716 ALA A O 1
ATOM 5926 N N . ILE A 1 717 ? -46.066 -16.750 85.651 1.00 83.81 717 ILE A N 1
ATOM 5927 C CA . ILE A 1 717 ? -47.374 -17.420 85.657 1.00 83.81 717 ILE A CA 1
ATOM 5928 C C . ILE A 1 717 ? -47.309 -18.706 86.489 1.00 83.81 717 ILE A C 1
ATOM 5930 O O . ILE A 1 717 ? -48.176 -18.927 87.331 1.00 83.81 717 ILE A O 1
ATOM 5934 N N . GLU A 1 718 ? -46.275 -19.529 86.303 1.00 82.81 718 GLU A N 1
ATOM 5935 C CA . GLU A 1 718 ? -46.062 -20.753 87.081 1.00 82.81 718 GLU A CA 1
ATOM 5936 C C . GLU A 1 718 ? -45.918 -20.457 88.577 1.00 82.81 718 GLU A C 1
ATOM 5938 O O . GLU A 1 718 ? -46.549 -21.125 89.394 1.00 82.81 718 GLU A O 1
ATOM 5943 N N . ALA A 1 719 ? -45.156 -19.422 88.946 1.00 83.75 719 ALA A N 1
ATOM 5944 C CA . ALA A 1 719 ? -45.020 -18.982 90.331 1.00 83.75 719 ALA A CA 1
ATOM 5945 C C . ALA A 1 719 ? -46.352 -18.483 90.919 1.00 83.75 719 ALA A C 1
ATOM 5947 O O . ALA A 1 719 ? -46.663 -18.792 92.071 1.00 83.75 719 ALA A O 1
ATOM 5948 N N . GLY A 1 720 ? -47.152 -17.755 90.131 1.00 84.62 720 GLY A N 1
ATOM 5949 C CA . GLY A 1 720 ? -48.499 -17.324 90.514 1.00 84.62 720 GLY A CA 1
ATOM 5950 C C . GLY A 1 720 ? -49.428 -18.509 90.783 1.00 84.62 720 GLY A C 1
ATOM 5951 O O . GLY A 1 720 ? -50.019 -18.594 91.856 1.00 84.62 720 GLY A O 1
ATOM 5952 N N . LEU A 1 721 ? -49.468 -19.481 89.867 1.00 85.44 721 LEU A N 1
ATOM 5953 C CA . LEU A 1 721 ? -50.261 -20.704 90.022 1.00 85.44 721 LEU A CA 1
ATOM 5954 C C . LEU A 1 721 ? -49.806 -21.545 91.222 1.00 85.44 721 LEU A C 1
ATOM 5956 O O . LEU A 1 721 ? -50.639 -22.070 91.958 1.00 85.44 721 LEU A O 1
ATOM 5960 N N . LEU A 1 722 ? -48.495 -21.658 91.454 1.00 84.12 722 LEU A N 1
ATOM 5961 C CA . LEU A 1 722 ? -47.937 -22.324 92.634 1.00 84.12 722 LEU A CA 1
ATOM 5962 C C . LEU A 1 722 ? -48.374 -21.640 93.931 1.00 84.12 722 LEU A C 1
ATOM 5964 O O . LEU A 1 722 ? -48.724 -22.324 94.892 1.00 84.12 722 LEU A O 1
ATOM 5968 N N . ASN A 1 723 ? -48.376 -20.307 93.960 1.00 84.75 723 ASN A N 1
ATOM 5969 C CA . ASN A 1 723 ? -48.844 -19.547 95.111 1.00 84.75 723 ASN A CA 1
ATOM 5970 C C . ASN A 1 723 ? -50.350 -19.743 95.345 1.00 84.75 723 ASN A C 1
ATOM 5972 O O . ASN A 1 723 ? -50.755 -19.988 96.479 1.00 84.75 723 ASN A O 1
ATOM 5976 N N . ASP A 1 724 ? -51.161 -19.731 94.286 1.00 81.62 724 ASP A N 1
ATOM 5977 C CA . ASP A 1 724 ? -52.603 -19.987 94.370 1.00 81.62 724 ASP A CA 1
ATOM 5978 C C . ASP A 1 724 ? -52.901 -21.403 94.881 1.00 81.62 724 ASP A C 1
ATOM 5980 O O . ASP A 1 724 ? -53.736 -21.576 95.771 1.00 81.62 724 ASP A O 1
ATOM 5984 N N . ILE A 1 725 ? -52.172 -22.415 94.392 1.00 83.81 725 ILE A N 1
ATOM 5985 C CA . ILE A 1 725 ? -52.249 -23.793 94.903 1.00 83.81 725 ILE A CA 1
ATOM 5986 C C . ILE A 1 725 ? -51.889 -23.832 96.391 1.00 83.81 725 ILE A C 1
ATOM 5988 O O . ILE A 1 725 ? -52.551 -24.520 97.170 1.00 83.81 725 ILE A O 1
ATOM 5992 N N . ASN A 1 726 ? -50.861 -23.093 96.808 1.00 81.56 726 ASN A N 1
ATOM 5993 C CA . ASN A 1 726 ? -50.429 -23.075 98.200 1.00 81.56 726 ASN A CA 1
ATOM 5994 C C . ASN A 1 726 ? -51.478 -22.403 99.105 1.00 81.56 726 ASN A C 1
ATOM 5996 O O . ASN A 1 726 ? -51.800 -22.938 100.165 1.00 81.56 726 ASN A O 1
ATOM 6000 N N . ILE A 1 727 ? -52.082 -21.295 98.657 1.00 84.62 727 ILE A N 1
ATOM 6001 C CA . ILE A 1 727 ? -53.194 -20.626 99.350 1.00 84.62 727 ILE A CA 1
ATOM 6002 C C . ILE A 1 727 ? -54.394 -21.573 99.467 1.00 84.62 727 ILE A C 1
ATOM 6004 O O . ILE A 1 727 ? -54.941 -21.744 100.559 1.00 84.62 727 ILE A O 1
ATOM 6008 N N . GLN A 1 728 ? -54.777 -22.247 98.379 1.00 81.56 728 GLN A N 1
ATOM 6009 C CA . GLN A 1 728 ? -55.861 -23.231 98.406 1.00 81.56 728 GLN A CA 1
ATOM 6010 C C . GLN A 1 728 ? -55.557 -24.382 99.368 1.00 81.56 728 GLN A C 1
ATOM 6012 O O . GLN A 1 728 ? -56.413 -24.731 100.174 1.00 81.56 728 GLN A O 1
ATOM 6017 N N . SER A 1 729 ? -54.336 -24.920 99.352 1.00 81.25 729 SER A N 1
ATOM 6018 C CA . SER A 1 729 ? -53.891 -25.966 100.280 1.00 81.25 729 SER A CA 1
ATOM 6019 C C . SER A 1 729 ? -53.990 -25.513 101.742 1.00 81.25 729 SER A C 1
ATOM 6021 O O . SER A 1 729 ? -54.516 -26.240 102.586 1.00 81.25 729 SER A O 1
ATOM 6023 N N . THR A 1 730 ? -53.576 -24.278 102.049 1.00 82.31 730 THR A N 1
ATOM 6024 C CA . THR A 1 730 ? -53.718 -23.723 103.404 1.00 82.31 730 THR A CA 1
ATOM 6025 C C . THR A 1 730 ? -55.174 -23.513 103.811 1.00 82.31 730 THR A C 1
ATOM 6027 O O . THR A 1 730 ? -55.525 -23.807 104.952 1.00 82.31 730 THR A O 1
ATOM 6030 N N . ASN A 1 731 ? -56.037 -23.076 102.889 1.00 82.00 731 ASN A N 1
ATOM 6031 C CA . ASN A 1 731 ? -57.469 -22.924 103.147 1.00 82.00 731 ASN A CA 1
ATOM 6032 C C . ASN A 1 731 ? -58.137 -24.284 103.384 1.00 82.00 731 ASN A C 1
ATOM 6034 O O . ASN A 1 731 ? -58.892 -24.420 104.342 1.00 82.00 731 ASN A O 1
ATOM 6038 N N . PHE A 1 732 ? -57.793 -25.304 102.591 1.00 82.94 732 PHE A N 1
ATOM 6039 C CA . PHE A 1 732 ? -58.260 -26.675 102.803 1.00 82.94 732 PHE A CA 1
ATOM 6040 C C . PHE A 1 732 ? -57.816 -27.229 104.158 1.00 82.94 732 PHE A C 1
ATOM 6042 O O . PHE A 1 732 ? -58.632 -27.813 104.866 1.00 82.94 732 PHE A O 1
ATOM 6049 N N . ALA A 1 733 ? -56.564 -27.004 104.566 1.00 78.69 733 ALA A N 1
ATOM 6050 C CA . ALA A 1 733 ? -56.089 -27.413 105.888 1.00 78.69 733 ALA A CA 1
ATOM 6051 C C . ALA A 1 733 ? -56.847 -26.698 107.026 1.00 78.69 733 ALA A C 1
ATOM 6053 O O . ALA A 1 733 ? -57.124 -27.295 108.070 1.00 78.69 733 ALA A O 1
ATOM 6054 N N . LEU A 1 734 ? -57.214 -25.427 106.826 1.00 83.62 734 LEU A N 1
ATOM 6055 C CA . LEU A 1 734 ? -58.006 -24.654 107.783 1.00 83.62 734 LEU A CA 1
ATOM 6056 C C . LEU A 1 734 ? -59.455 -25.165 107.867 1.00 83.62 734 LEU A C 1
ATOM 6058 O O . LEU A 1 734 ? -59.998 -25.308 108.962 1.00 83.62 734 LEU A O 1
ATOM 6062 N N . GLU A 1 735 ? -60.072 -25.474 106.725 1.00 80.38 735 GLU A N 1
ATOM 6063 C CA . GLU A 1 735 ? -61.400 -26.087 106.650 1.00 80.38 735 GLU A CA 1
ATOM 6064 C C . GLU A 1 735 ? -61.416 -27.478 107.289 1.00 80.38 735 GLU A C 1
ATOM 6066 O O . GLU A 1 735 ? -62.297 -27.761 108.100 1.00 80.38 735 GLU A O 1
ATOM 6071 N N . GLU A 1 736 ? -60.417 -28.319 107.012 1.00 81.38 736 GLU A N 1
ATOM 6072 C CA . GLU A 1 736 ? -60.269 -29.640 107.629 1.00 81.38 736 GLU A CA 1
ATOM 6073 C C . GLU A 1 736 ? -60.161 -29.525 109.158 1.00 81.38 736 GLU A C 1
ATOM 6075 O O . GLU A 1 736 ? -60.850 -30.237 109.896 1.00 81.38 736 GLU A O 1
ATOM 6080 N N . HIS A 1 737 ? -59.361 -28.573 109.650 1.00 82.00 737 HIS A N 1
ATOM 6081 C CA . HIS A 1 737 ? -59.255 -28.291 111.078 1.00 82.00 737 HIS A CA 1
ATOM 6082 C C . HIS A 1 737 ? -60.593 -27.826 111.678 1.00 82.00 737 HIS A C 1
ATOM 6084 O O . HIS A 1 737 ? -60.978 -28.294 112.755 1.00 82.00 737 HIS A O 1
ATOM 6090 N N . ASN A 1 738 ? -61.319 -26.936 110.994 1.00 81.31 738 ASN A N 1
ATOM 6091 C CA . ASN A 1 738 ? -62.618 -26.424 111.440 1.00 81.31 738 ASN A CA 1
ATOM 6092 C C . ASN A 1 738 ? -63.684 -27.529 111.495 1.00 81.31 738 ASN A C 1
ATOM 6094 O O . ASN A 1 738 ? -64.389 -27.660 112.497 1.00 81.31 738 ASN A O 1
ATOM 6098 N N . VAL A 1 739 ? -63.755 -28.381 110.469 1.00 82.38 739 VAL A N 1
ATOM 6099 C CA . VAL A 1 739 ? -64.664 -29.538 110.434 1.00 82.38 739 VAL A CA 1
ATOM 6100 C C . VAL A 1 739 ? -64.331 -30.517 111.559 1.00 82.38 739 VAL A C 1
ATOM 6102 O O . VAL A 1 739 ? -65.232 -31.008 112.245 1.00 82.38 739 VAL A O 1
ATOM 6105 N N . LYS A 1 740 ? -63.041 -30.768 111.810 1.00 82.38 740 LYS A N 1
ATOM 6106 C CA . LYS A 1 740 ? -62.598 -31.625 112.913 1.00 82.38 740 LYS A CA 1
ATOM 6107 C C . LYS A 1 740 ? -62.999 -31.057 114.277 1.00 82.38 740 LYS A C 1
ATOM 6109 O O . LYS A 1 740 ? -63.525 -31.797 115.105 1.00 82.38 740 LYS A O 1
ATOM 6114 N N . THR A 1 741 ? -62.830 -29.752 114.495 1.00 80.44 741 THR A N 1
ATOM 6115 C CA . THR A 1 741 ? -63.236 -29.103 115.755 1.00 80.44 741 THR A CA 1
ATOM 6116 C C . THR A 1 741 ? -64.754 -29.067 115.941 1.00 80.44 741 THR A C 1
ATOM 6118 O O . THR A 1 741 ? -65.234 -29.254 117.061 1.00 80.44 741 THR A O 1
ATOM 6121 N N . GLU A 1 742 ? -65.539 -28.874 114.878 1.00 81.31 742 GLU A N 1
ATOM 6122 C CA . GLU A 1 742 ? -67.000 -29.016 114.945 1.00 81.31 742 GLU A CA 1
ATOM 6123 C C . GLU A 1 742 ? -67.428 -30.447 115.283 1.00 81.31 742 GLU A C 1
ATOM 6125 O O . GLU A 1 742 ? -68.337 -30.649 116.093 1.00 81.31 742 GLU A O 1
ATOM 6130 N N . TYR A 1 743 ? -66.772 -31.445 114.690 1.00 80.75 743 TYR A N 1
ATOM 6131 C CA . TYR A 1 743 ? -67.046 -32.849 114.976 1.00 80.75 743 TYR A CA 1
ATOM 6132 C C . TYR A 1 743 ? -66.713 -33.201 116.433 1.00 80.75 743 TYR A C 1
ATOM 6134 O O . TYR A 1 743 ? -67.529 -33.818 117.118 1.00 80.75 743 TYR A O 1
ATOM 6142 N N . GLU A 1 744 ? -65.568 -32.745 116.947 1.00 82.12 744 GLU A N 1
ATOM 6143 C CA . GLU A 1 744 ? -65.178 -32.918 118.352 1.00 82.12 744 GLU A CA 1
ATOM 6144 C C . GLU A 1 744 ? -66.180 -32.261 119.315 1.00 82.12 744 GLU A C 1
ATOM 6146 O O . GLU A 1 744 ? -66.578 -32.887 120.300 1.00 82.12 744 GLU A O 1
ATOM 6151 N N . LYS A 1 745 ? -66.675 -31.053 119.004 1.00 82.94 745 LYS A N 1
ATOM 6152 C CA . LYS A 1 745 ? -67.748 -30.406 119.783 1.00 82.94 745 LYS A CA 1
ATOM 6153 C C . LYS A 1 745 ? -69.035 -31.230 119.797 1.00 82.94 745 LYS A C 1
ATOM 6155 O O . LYS A 1 745 ? -69.604 -31.426 120.869 1.00 82.94 745 LYS A O 1
ATOM 6160 N N . LYS A 1 746 ? -69.470 -31.753 118.644 1.00 81.00 746 LYS A N 1
ATOM 6161 C CA . LYS A 1 746 ? -70.668 -32.610 118.554 1.00 81.00 746 LYS A CA 1
ATOM 6162 C C . LYS A 1 746 ? -70.514 -33.887 119.379 1.00 81.00 746 LYS A C 1
ATOM 6164 O O . LYS A 1 746 ? -71.446 -34.274 120.080 1.00 81.00 746 LYS A O 1
ATOM 6169 N N . VAL A 1 747 ? -69.339 -34.520 119.346 1.00 79.62 747 VAL A N 1
ATOM 6170 C CA . VAL A 1 747 ? -69.040 -35.702 120.172 1.00 79.62 747 VAL A CA 1
ATOM 6171 C C . VAL A 1 747 ? -69.093 -35.359 121.666 1.00 79.62 747 VAL A C 1
ATOM 6173 O O . VAL A 1 747 ? -69.658 -36.124 122.449 1.00 79.62 747 VAL A O 1
ATOM 6176 N N . GLU A 1 748 ? -68.554 -34.210 122.073 1.00 80.69 748 GLU A N 1
ATOM 6177 C CA . GLU A 1 748 ? -68.559 -33.761 123.470 1.00 80.69 748 GLU A CA 1
ATOM 6178 C C . GLU A 1 748 ? -69.977 -33.431 123.975 1.00 80.69 748 GLU A C 1
ATOM 6180 O O . GLU A 1 748 ? -70.354 -33.810 125.087 1.00 80.69 748 GLU A O 1
ATOM 6185 N N . GLU A 1 749 ? -70.807 -32.784 123.151 1.00 82.12 749 GLU A N 1
ATOM 6186 C CA . GLU A 1 749 ? -72.230 -32.555 123.440 1.00 82.12 749 GLU A CA 1
ATOM 6187 C C . GLU A 1 749 ? -72.991 -33.875 123.612 1.00 82.12 749 GLU A C 1
ATOM 6189 O O . GLU A 1 749 ? -73.764 -34.035 124.562 1.00 82.12 749 GLU A O 1
ATOM 6194 N N . GLN A 1 750 ? -72.715 -34.859 122.754 1.00 77.38 750 GLN A N 1
ATOM 6195 C CA . GLN A 1 750 ? -73.319 -36.186 122.835 1.00 77.38 750 GLN A CA 1
ATOM 6196 C C . GLN A 1 750 ? -72.886 -36.937 124.106 1.00 77.38 750 GLN A C 1
ATOM 6198 O O . GLN A 1 750 ? -73.718 -37.566 124.764 1.00 77.38 750 GLN A O 1
ATOM 6203 N N . ARG A 1 751 ? -71.613 -36.817 124.515 1.00 75.75 751 ARG A N 1
ATOM 6204 C CA . ARG A 1 751 ? -71.118 -37.359 125.794 1.00 75.75 751 ARG A CA 1
ATOM 6205 C C . ARG A 1 751 ? -71.799 -36.708 126.993 1.00 75.75 751 ARG A C 1
ATOM 6207 O O . ARG A 1 751 ? -72.193 -37.415 127.921 1.00 75.75 751 ARG A O 1
ATOM 6214 N N . LYS A 1 752 ? -71.982 -35.383 126.984 1.00 79.81 752 LYS A N 1
ATOM 6215 C CA . LYS A 1 752 ? -72.705 -34.668 128.051 1.00 79.81 752 LYS A CA 1
ATOM 6216 C C . LYS A 1 752 ? -74.158 -35.124 128.150 1.00 79.81 752 LYS A C 1
ATOM 6218 O O . LYS A 1 752 ? -74.632 -35.373 129.257 1.00 79.81 752 LYS A O 1
ATOM 6223 N N . TYR A 1 753 ? -74.834 -35.301 127.015 1.00 80.69 753 TYR A N 1
ATOM 6224 C CA . TYR A 1 753 ? -76.194 -35.840 126.971 1.00 80.69 753 TYR A CA 1
ATOM 6225 C C . TYR A 1 753 ? -76.271 -37.254 127.569 1.00 80.69 753 TYR A C 1
ATOM 6227 O O . TYR A 1 753 ? -77.071 -37.494 128.472 1.00 80.69 753 TYR A O 1
ATOM 6235 N N . GLN A 1 754 ? -75.381 -38.162 127.151 1.00 76.31 754 GLN A N 1
ATOM 6236 C CA . GLN A 1 754 ? -75.314 -39.528 127.686 1.00 76.31 754 GLN A CA 1
ATOM 6237 C C . GLN A 1 754 ? -74.992 -39.558 129.186 1.00 76.31 754 GLN A C 1
ATOM 6239 O O . GLN A 1 754 ? -75.578 -40.340 129.927 1.00 76.31 754 GLN A O 1
ATOM 6244 N N . THR A 1 755 ? -74.106 -38.683 129.661 1.00 78.44 755 THR A N 1
ATOM 6245 C CA . THR A 1 755 ? -73.778 -38.579 131.094 1.00 78.44 755 THR A CA 1
ATOM 6246 C C . THR A 1 755 ? -74.985 -38.093 131.905 1.00 78.44 755 THR A C 1
ATOM 6248 O O . THR A 1 755 ? -75.242 -38.598 132.997 1.00 78.44 755 THR A O 1
ATOM 6251 N N . GLY A 1 756 ? -75.767 -37.157 131.356 1.00 78.88 756 GLY A N 1
ATOM 6252 C CA . GLY A 1 756 ? -77.022 -36.700 131.955 1.00 78.88 756 GLY A CA 1
ATOM 6253 C C . GLY A 1 756 ? -78.101 -37.788 132.000 1.00 78.88 756 GLY A C 1
ATOM 6254 O O . GLY A 1 756 ? -78.775 -37.935 133.017 1.00 78.88 756 GLY A O 1
ATOM 6255 N N . GLU A 1 757 ? -78.237 -38.583 130.936 1.00 79.00 757 GLU A N 1
ATOM 6256 C CA . GLU A 1 757 ? -79.117 -39.762 130.898 1.00 79.00 757 GLU A CA 1
ATOM 6257 C C . GLU A 1 757 ? -78.708 -40.809 131.939 1.00 79.00 757 GLU A C 1
ATOM 6259 O O . GLU A 1 757 ? -79.551 -41.263 132.710 1.00 79.00 757 GLU A O 1
ATOM 6264 N N . ILE A 1 758 ? -77.413 -41.131 132.031 1.00 75.50 758 ILE A N 1
ATOM 6265 C CA . ILE A 1 758 ? -76.879 -42.058 133.040 1.00 75.50 758 ILE A CA 1
ATOM 6266 C C . ILE A 1 758 ? -77.177 -41.552 134.456 1.00 75.50 758 ILE A C 1
ATOM 6268 O O . ILE A 1 758 ? -77.564 -42.345 135.311 1.00 75.50 758 ILE A O 1
ATOM 6272 N N . SER A 1 759 ? -77.041 -40.245 134.711 1.00 78.12 759 SER A N 1
ATOM 6273 C CA . SER A 1 759 ? -77.375 -39.658 136.015 1.00 78.12 759 SER A CA 1
ATOM 6274 C C . SER A 1 759 ? -78.857 -39.824 136.350 1.00 78.12 759 SER A C 1
ATOM 6276 O O . SER A 1 759 ? -79.171 -40.288 137.442 1.00 78.12 759 SER A O 1
ATOM 6278 N N . LYS A 1 760 ? -79.762 -39.532 135.404 1.00 79.62 760 LYS A N 1
ATOM 6279 C CA . LYS A 1 760 ? -81.210 -39.734 135.596 1.00 79.62 760 LYS A CA 1
ATOM 6280 C C . LYS A 1 760 ? -81.543 -41.196 135.893 1.00 79.62 760 LYS A C 1
ATOM 6282 O O . LYS A 1 760 ? -82.312 -41.468 136.807 1.00 79.62 760 LYS A O 1
ATOM 6287 N N . LEU A 1 761 ? -80.933 -42.127 135.160 1.00 77.69 761 LEU A N 1
ATOM 6288 C CA . LEU A 1 761 ? -81.120 -43.566 135.356 1.00 77.69 761 LEU A CA 1
ATOM 6289 C C . LEU A 1 761 ? -80.594 -44.038 136.720 1.00 77.69 761 LEU A C 1
ATOM 6291 O O .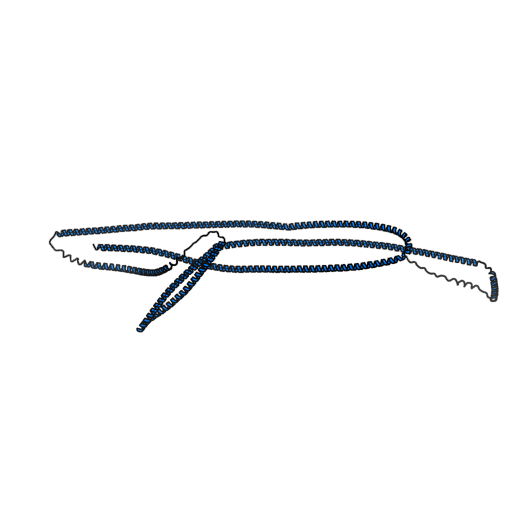 LEU A 1 761 ? -81.198 -44.903 137.356 1.00 77.69 761 LEU A O 1
ATOM 6295 N N . ASN A 1 762 ? -79.483 -43.461 137.187 1.00 78.06 762 ASN A N 1
ATOM 6296 C CA . ASN A 1 762 ? -78.947 -43.719 138.521 1.00 78.06 762 ASN A CA 1
ATOM 6297 C C . ASN A 1 762 ? -79.876 -43.188 139.616 1.00 78.06 762 ASN A C 1
ATOM 6299 O O . ASN A 1 762 ? -80.130 -43.905 140.582 1.00 78.06 762 ASN A O 1
ATOM 6303 N N . ASP A 1 763 ? -80.415 -41.980 139.461 1.00 80.31 763 ASP A N 1
ATOM 6304 C CA . ASP A 1 763 ? -81.374 -41.403 140.408 1.00 80.31 763 ASP A CA 1
ATOM 6305 C C . ASP A 1 763 ? -82.665 -42.235 140.465 1.00 80.31 763 ASP A C 1
ATOM 6307 O O . ASP A 1 763 ? -83.214 -42.484 141.540 1.00 80.31 763 ASP A O 1
ATOM 6311 N N . GLU A 1 764 ? -83.121 -42.741 139.319 1.00 79.62 764 GLU A N 1
ATOM 6312 C CA . GLU A 1 764 ? -84.286 -43.620 139.216 1.00 79.62 764 GLU A CA 1
ATOM 6313 C C . GLU A 1 764 ? -84.027 -44.990 139.870 1.00 79.62 764 GLU A C 1
ATOM 6315 O O . GLU A 1 764 ? -84.852 -45.478 140.648 1.00 79.62 764 GLU A O 1
ATOM 6320 N N . CYS A 1 765 ? -82.838 -45.570 139.664 1.00 73.25 765 CYS A N 1
ATOM 6321 C CA . CYS A 1 765 ? -82.386 -46.763 140.385 1.00 73.25 765 CYS A CA 1
ATOM 6322 C C . CYS A 1 765 ? -82.319 -46.529 141.900 1.00 73.25 765 CYS A C 1
ATOM 6324 O O . CYS A 1 765 ? -82.785 -47.372 142.669 1.00 73.25 765 CYS A O 1
ATOM 6326 N N . MET A 1 766 ? -81.776 -45.393 142.345 1.00 77.25 766 MET A N 1
ATOM 6327 C CA . MET A 1 766 ? -81.702 -45.046 143.765 1.00 77.25 766 MET A CA 1
ATOM 6328 C C . MET A 1 766 ? -83.096 -44.855 144.367 1.00 77.25 766 MET A C 1
ATOM 6330 O O . MET A 1 766 ? -83.357 -45.372 145.450 1.00 77.25 766 MET A O 1
ATOM 6334 N N . ASN A 1 767 ? -84.032 -44.226 143.652 1.00 79.00 767 ASN A N 1
ATOM 6335 C CA . ASN A 1 767 ? -85.434 -44.144 144.069 1.00 79.00 767 ASN A CA 1
ATOM 6336 C C . ASN A 1 767 ? -86.083 -45.529 144.198 1.00 79.00 767 ASN A C 1
ATOM 6338 O O . ASN A 1 767 ? -86.753 -45.802 145.195 1.00 79.00 767 ASN A O 1
ATOM 6342 N N . LEU A 1 768 ? -85.855 -46.435 143.243 1.00 76.50 768 LEU A N 1
ATOM 6343 C CA . LEU A 1 768 ? -86.361 -47.809 143.319 1.00 76.50 768 LEU A CA 1
ATOM 6344 C C . LEU A 1 768 ? -85.756 -48.593 144.495 1.00 76.50 768 LEU A C 1
ATOM 6346 O O . LEU A 1 768 ? -86.460 -49.380 145.134 1.00 76.50 768 LEU A O 1
ATOM 6350 N N . ILE A 1 769 ? -84.477 -48.370 144.810 1.00 75.44 769 ILE A N 1
ATOM 6351 C CA . ILE A 1 769 ? -83.813 -48.941 145.991 1.00 75.44 769 ILE A CA 1
ATOM 6352 C C . ILE A 1 769 ? -84.451 -48.399 147.277 1.00 75.44 769 ILE A C 1
ATOM 6354 O O . ILE A 1 769 ? -84.773 -49.191 148.167 1.00 75.44 769 ILE A O 1
ATOM 6358 N N . THR A 1 770 ? -84.706 -47.092 147.353 1.00 75.69 770 THR A N 1
ATOM 6359 C CA . THR A 1 770 ? -85.360 -46.446 148.501 1.00 75.69 770 THR A CA 1
ATOM 6360 C C . THR A 1 770 ? -86.774 -46.989 148.711 1.00 75.69 770 THR A C 1
ATOM 6362 O O . THR A 1 770 ? -87.077 -47.481 149.797 1.00 75.69 770 THR A O 1
ATOM 6365 N N . ILE A 1 771 ? -87.596 -47.062 147.657 1.00 77.44 771 ILE A N 1
ATOM 6366 C CA . ILE A 1 771 ? -88.948 -47.652 147.711 1.00 77.44 771 ILE A CA 1
ATOM 6367 C C . ILE A 1 771 ? -88.900 -49.115 148.182 1.00 77.44 771 ILE A C 1
ATOM 6369 O O . ILE A 1 771 ? -89.748 -49.561 148.958 1.00 77.44 771 ILE A O 1
ATOM 6373 N N . ASN A 1 772 ? -87.906 -49.889 147.737 1.00 74.00 772 ASN A N 1
ATOM 6374 C CA . ASN A 1 772 ? -87.728 -51.266 148.200 1.00 74.00 772 ASN A CA 1
ATOM 6375 C C . ASN A 1 772 ? -87.331 -51.346 149.680 1.00 74.00 772 ASN A C 1
ATOM 6377 O O . ASN A 1 772 ? -87.759 -52.271 150.375 1.00 74.00 772 ASN A O 1
ATOM 6381 N N . SER A 1 773 ? -86.524 -50.403 150.168 1.00 72.69 773 SER A N 1
ATOM 6382 C CA . SER A 1 773 ? -86.156 -50.327 151.584 1.00 72.69 773 SER A CA 1
ATOM 6383 C C . SER A 1 773 ? -87.359 -49.972 152.467 1.00 72.69 773 SER A C 1
ATOM 6385 O O . SER A 1 773 ? -87.610 -50.673 153.447 1.00 72.69 773 SER A O 1
ATOM 6387 N N . GLU A 1 774 ? -88.192 -49.016 152.047 1.00 75.19 774 GLU A N 1
ATOM 6388 C CA . GLU A 1 774 ? -89.425 -48.622 152.743 1.00 75.19 774 GLU A CA 1
ATOM 6389 C C . GLU A 1 774 ? -90.456 -49.759 152.778 1.00 75.19 774 GLU A C 1
ATOM 6391 O O . GLU A 1 774 ? -91.081 -50.023 153.807 1.00 75.19 774 GLU A O 1
ATOM 6396 N N . LYS A 1 775 ? -90.611 -50.508 151.675 1.00 74.50 775 LYS A N 1
ATOM 6397 C CA . LYS A 1 775 ? -91.487 -51.691 151.641 1.00 74.50 775 LYS A CA 1
ATOM 6398 C C . LYS A 1 775 ? -90.990 -52.808 152.556 1.00 74.50 775 LYS A C 1
ATOM 6400 O O . LYS A 1 775 ? -91.805 -53.465 153.204 1.00 74.50 775 LYS A O 1
ATOM 6405 N N . LYS A 1 776 ? -89.672 -53.021 152.651 1.00 71.06 776 LYS A N 1
ATOM 6406 C CA . LYS A 1 776 ? -89.092 -53.961 153.625 1.00 71.06 776 LYS A CA 1
ATOM 6407 C C . LYS A 1 776 ? -89.383 -53.528 155.062 1.00 71.06 776 LYS A C 1
ATOM 6409 O O . LYS A 1 776 ? -89.729 -54.373 155.883 1.00 71.06 776 LYS A O 1
ATOM 6414 N N . GLU A 1 777 ? -89.316 -52.235 155.355 1.00 70.06 777 GLU A N 1
ATOM 6415 C CA . GLU A 1 777 ? -89.622 -51.689 156.680 1.00 70.06 777 GLU A CA 1
ATOM 6416 C C . GLU A 1 777 ? -91.122 -51.789 157.027 1.00 70.06 777 GLU A C 1
ATOM 6418 O O . GLU A 1 777 ? -91.482 -52.155 158.148 1.00 70.06 777 GLU A O 1
ATOM 6423 N N . GLN A 1 778 ? -92.020 -51.597 156.053 1.00 68.31 778 GLN A N 1
ATOM 6424 C CA . GLN A 1 778 ? -93.459 -51.854 156.220 1.00 68.31 778 GLN A CA 1
ATOM 6425 C C . GLN A 1 778 ? -93.768 -53.329 156.517 1.00 68.31 778 GLN A C 1
ATOM 6427 O O . GLN A 1 778 ? -94.629 -53.614 157.350 1.00 68.31 778 GLN A O 1
ATOM 6432 N N . ILE A 1 779 ? -93.052 -54.270 155.893 1.00 65.75 779 ILE A N 1
ATOM 6433 C CA . ILE A 1 779 ? -93.194 -55.707 156.177 1.00 65.75 779 ILE A CA 1
ATOM 6434 C C . ILE A 1 779 ? -92.759 -56.024 157.617 1.00 65.75 779 ILE A C 1
ATOM 6436 O O . ILE A 1 779 ? -93.464 -56.746 158.323 1.00 65.75 779 ILE A O 1
ATOM 6440 N N . VAL A 1 780 ? -91.654 -55.438 158.090 1.00 63.81 780 VAL A N 1
ATOM 6441 C CA . VAL A 1 780 ? -91.184 -55.595 159.480 1.00 63.81 780 VAL A CA 1
ATOM 6442 C C . VAL A 1 780 ? -92.186 -54.998 160.482 1.00 63.81 780 VAL A C 1
ATOM 6444 O O . VAL A 1 780 ? -92.478 -55.612 161.508 1.00 63.81 780 VAL A O 1
ATOM 6447 N N . ASN A 1 781 ? -92.793 -53.854 160.161 1.00 62.62 781 ASN A N 1
ATOM 6448 C CA . ASN A 1 781 ? -93.796 -53.209 161.013 1.00 62.62 781 ASN A CA 1
ATOM 6449 C C . ASN A 1 781 ? -95.157 -53.936 161.034 1.00 62.62 781 ASN A C 1
ATOM 6451 O O . ASN A 1 781 ? -95.864 -53.880 162.043 1.00 62.62 781 ASN A O 1
ATOM 6455 N N . LEU A 1 782 ? -95.521 -54.660 159.968 1.00 59.91 782 LEU A N 1
ATOM 6456 C CA . LEU A 1 782 ? -96.707 -55.528 159.934 1.00 59.91 782 LEU A CA 1
ATOM 6457 C C . LEU A 1 782 ? -96.492 -56.853 160.687 1.00 59.91 782 LEU A C 1
ATOM 6459 O O . LEU A 1 782 ? -97.446 -57.377 161.258 1.00 59.91 782 LEU A O 1
ATOM 6463 N N . GLY A 1 783 ? -95.252 -57.350 160.767 1.00 56.78 783 GLY A N 1
ATOM 6464 C CA . GLY A 1 783 ? -94.886 -58.529 161.565 1.00 56.78 783 GLY A CA 1
ATOM 6465 C C . GLY A 1 783 ? -94.949 -58.320 163.087 1.00 56.78 783 GLY A C 1
ATOM 6466 O O . GLY A 1 783 ? -95.083 -59.290 163.827 1.00 56.78 783 GLY A O 1
ATOM 6467 N N . ASN A 1 784 ? -94.920 -57.066 163.556 1.00 57.41 784 ASN A N 1
ATOM 6468 C CA . ASN A 1 784 ? -94.875 -56.704 164.980 1.00 57.41 784 ASN A CA 1
ATOM 6469 C C . ASN A 1 784 ? -96.226 -56.220 165.567 1.00 57.41 784 ASN A C 1
ATOM 6471 O O . ASN A 1 784 ? -96.263 -55.730 166.697 1.00 57.41 784 ASN A O 1
ATOM 6475 N N . ARG A 1 785 ? -97.356 -56.363 164.848 1.00 55.16 785 ARG A N 1
ATOM 6476 C CA . ARG A 1 785 ? -98.708 -56.019 165.349 1.00 55.16 785 ARG A CA 1
ATOM 6477 C C . ARG A 1 785 ? -99.502 -57.261 165.783 1.00 55.16 785 ARG A C 1
ATOM 6479 O O . ARG A 1 785 ? -99.782 -58.147 164.984 1.00 55.16 785 ARG A O 1
ATOM 6486 N N . GLN A 1 786 ? -99.901 -57.296 167.059 1.00 52.22 786 GLN A N 1
ATOM 6487 C CA . GLN A 1 786 ? -100.684 -58.376 167.677 1.00 52.22 786 GLN A CA 1
ATOM 6488 C C . GLN A 1 786 ? -102.108 -58.471 167.092 1.00 52.22 786 GLN A C 1
ATOM 6490 O O . GLN A 1 786 ? -102.873 -57.508 167.129 1.00 52.22 786 GLN A O 1
ATOM 6495 N N . CYS A 1 787 ? -102.469 -59.650 166.573 1.00 51.72 787 CYS A N 1
ATOM 6496 C CA . CYS A 1 787 ? -103.779 -59.950 165.988 1.00 51.72 787 CYS A CA 1
ATOM 6497 C C . CYS A 1 787 ? -104.787 -60.426 167.053 1.00 51.72 787 CYS A C 1
ATOM 6499 O O . CYS A 1 787 ? -104.540 -61.387 167.783 1.00 51.72 787 CYS A O 1
ATOM 6501 N N . SER A 1 788 ? -105.959 -59.788 167.094 1.00 56.00 788 SER A N 1
ATOM 6502 C CA . SER A 1 788 ? -107.040 -60.001 168.070 1.00 56.00 788 SER A CA 1
ATOM 6503 C C . SER A 1 788 ? -107.868 -61.286 167.874 1.00 56.00 788 SER A C 1
ATOM 6505 O O . SER A 1 788 ? -108.778 -61.545 168.659 1.00 56.00 788 SER A O 1
ATOM 6507 N N . VAL A 1 789 ? -107.551 -62.116 166.871 1.00 57.56 789 VAL A N 1
ATOM 6508 C CA . VAL A 1 789 ? -108.296 -63.353 166.529 1.00 57.56 789 VAL A CA 1
ATOM 6509 C C . VAL A 1 789 ? -107.482 -64.632 166.806 1.00 57.56 789 VAL A C 1
ATOM 6511 O O . VAL A 1 789 ? -108.037 -65.729 166.899 1.00 57.56 789 VAL A O 1
ATOM 6514 N N . CYS A 1 790 ? -106.172 -64.509 167.037 1.00 54.41 790 CYS A N 1
ATOM 6515 C CA . CYS A 1 790 ? -105.279 -65.645 167.292 1.00 54.41 790 CYS A CA 1
ATOM 6516 C C . CYS A 1 790 ? -105.608 -66.501 168.548 1.00 54.41 790 CYS A C 1
ATOM 6518 O O . CYS A 1 790 ? -105.452 -67.718 168.460 1.00 54.41 790 CYS A O 1
ATOM 6520 N N . PRO A 1 791 ? -106.164 -65.987 169.671 1.00 55.50 791 PRO A N 1
ATOM 6521 C CA . PRO A 1 791 ? -106.428 -66.818 170.859 1.00 55.50 791 PRO A CA 1
ATOM 6522 C C . PRO A 1 791 ? -107.604 -67.808 170.731 1.00 55.50 791 PRO A C 1
ATOM 6524 O O . PRO A 1 791 ? -107.757 -68.698 171.571 1.00 55.50 791 PRO A O 1
ATOM 6527 N N . VAL A 1 792 ? -108.469 -67.662 169.719 1.00 56.53 792 VAL A N 1
ATOM 6528 C CA . VAL A 1 792 ? -109.640 -68.540 169.501 1.00 56.53 792 VAL A CA 1
ATOM 6529 C C . VAL A 1 792 ? -109.286 -69.713 168.579 1.00 56.53 792 VAL A C 1
ATOM 6531 O O . VAL A 1 792 ? -109.722 -70.845 168.809 1.00 56.53 792 VAL A O 1
ATOM 6534 N N . LEU A 1 793 ? -108.415 -69.476 167.594 1.00 54.97 793 LEU A N 1
ATOM 6535 C CA . LEU A 1 793 ? -107.892 -70.521 166.711 1.00 54.97 793 LEU A CA 1
ATOM 6536 C C . LEU A 1 793 ? -106.944 -71.470 167.469 1.00 54.97 793 LEU A C 1
ATOM 6538 O O . LEU A 1 793 ? -107.009 -72.684 167.298 1.00 54.97 793 LEU A O 1
ATOM 6542 N N . GLU A 1 794 ? -106.156 -70.938 168.404 1.00 56.25 794 GLU A N 1
ATOM 6543 C CA . GLU A 1 794 ? -105.200 -71.709 169.208 1.00 56.25 794 GLU A CA 1
ATOM 6544 C C . GLU A 1 794 ? -105.880 -72.627 170.250 1.00 56.25 794 GLU A C 1
ATOM 6546 O O . GLU A 1 794 ? -105.406 -73.732 170.517 1.00 56.25 794 GLU A O 1
ATOM 6551 N N . ARG A 1 795 ? -107.059 -72.248 170.778 1.00 60.19 795 ARG A N 1
ATOM 6552 C CA . ARG A 1 795 ? -107.895 -73.148 171.608 1.00 60.19 795 ARG A CA 1
ATOM 6553 C C . ARG A 1 795 ? -108.521 -74.283 170.805 1.00 60.19 795 ARG A C 1
ATOM 6555 O O . ARG A 1 795 ? -108.751 -75.359 171.353 1.00 60.19 795 ARG A O 1
ATOM 6562 N N . SER A 1 796 ? -108.808 -74.033 169.533 1.00 57.09 796 SER A N 1
ATOM 6563 C CA . SER A 1 796 ? -109.400 -75.017 168.627 1.00 57.09 796 SER A CA 1
ATOM 6564 C C . SER A 1 796 ? -108.350 -76.049 168.208 1.00 57.09 796 SER A C 1
ATOM 6566 O O . SER A 1 796 ? -108.598 -77.248 168.306 1.00 57.09 796 SER A O 1
ATOM 6568 N N . ILE A 1 797 ? -107.138 -75.591 167.878 1.00 62.00 797 ILE A N 1
ATOM 6569 C CA . ILE A 1 797 ? -105.992 -76.442 167.528 1.00 62.00 797 ILE A CA 1
ATOM 6570 C C . ILE A 1 797 ? -105.554 -77.308 168.720 1.00 62.00 797 ILE A C 1
ATOM 6572 O O . ILE A 1 797 ? -105.432 -78.520 168.565 1.00 62.00 797 ILE A O 1
ATOM 6576 N N . LYS A 1 798 ? -105.473 -76.756 169.942 1.00 63.09 798 LYS A N 1
ATOM 6577 C CA . LYS A 1 798 ? -105.141 -77.553 171.142 1.00 63.09 798 LYS A CA 1
ATOM 6578 C C . LYS A 1 798 ? -106.194 -78.606 171.512 1.00 63.09 798 LYS A C 1
ATOM 6580 O O . LYS A 1 798 ? -105.860 -79.592 172.165 1.00 63.09 798 LYS A O 1
ATOM 6585 N N . LYS A 1 799 ? -107.464 -78.427 171.120 1.00 62.22 799 LYS A N 1
ATOM 6586 C CA . LYS A 1 799 ? -108.522 -79.437 171.323 1.00 62.22 799 LYS A CA 1
ATOM 6587 C C . LYS A 1 799 ? -108.379 -80.606 170.345 1.00 62.22 799 LYS A C 1
ATOM 6589 O O . LYS A 1 799 ? -108.576 -81.749 170.753 1.00 62.22 799 LYS A O 1
ATOM 6594 N N . PHE A 1 800 ? -107.986 -80.319 169.103 1.00 62.88 800 PHE A N 1
ATOM 6595 C CA . PHE A 1 800 ? -107.689 -81.341 168.099 1.00 62.88 800 PHE A CA 1
ATOM 6596 C C . PHE A 1 800 ? -106.376 -82.078 168.392 1.00 62.88 800 PHE A C 1
ATOM 6598 O O . PHE A 1 800 ? -106.356 -83.301 168.305 1.00 62.88 800 PHE A O 1
ATOM 6605 N N . GLU A 1 801 ? -105.326 -81.389 168.850 1.00 60.50 801 GLU A N 1
ATOM 6606 C CA . GLU A 1 801 ? -104.075 -82.038 169.280 1.00 60.50 801 GLU A CA 1
ATOM 6607 C C . GLU A 1 801 ? -104.295 -82.995 170.457 1.00 60.50 801 GLU A C 1
ATOM 6609 O O . GLU A 1 801 ? -103.790 -84.114 170.432 1.00 60.50 801 GLU A O 1
ATOM 6614 N N . LYS A 1 802 ? -105.112 -82.620 171.454 1.00 63.56 802 LYS A N 1
ATOM 6615 C CA . LYS A 1 802 ? -105.402 -83.505 172.594 1.00 63.56 802 LYS A CA 1
ATOM 6616 C C . LYS A 1 802 ? -106.164 -84.769 172.191 1.00 63.56 802 LYS A C 1
ATOM 6618 O O . LYS A 1 802 ? -105.878 -85.824 172.737 1.00 63.56 802 LYS A O 1
ATOM 6623 N N . GLN A 1 803 ? -107.092 -84.682 171.235 1.00 59.69 803 GLN A N 1
ATOM 6624 C CA . GLN A 1 803 ? -107.803 -85.858 170.713 1.00 59.69 803 GLN A CA 1
ATOM 6625 C C . GLN A 1 803 ? -106.916 -86.732 169.821 1.00 59.69 803 GLN A C 1
ATOM 6627 O O . GLN A 1 803 ? -107.067 -87.950 169.814 1.00 59.69 803 GLN A O 1
ATOM 6632 N N . MET A 1 804 ? -105.974 -86.132 169.090 1.00 56.66 804 MET A N 1
ATOM 6633 C CA . MET A 1 804 ? -105.078 -86.876 168.209 1.00 56.66 804 MET A CA 1
ATOM 6634 C C . MET A 1 804 ? -103.976 -87.607 168.989 1.00 56.66 804 MET A C 1
ATOM 6636 O O . MET A 1 804 ? -103.684 -88.755 168.674 1.00 56.66 804 MET A O 1
ATOM 6640 N N . ILE A 1 805 ? -103.438 -86.990 170.048 1.00 59.41 805 ILE A N 1
ATOM 6641 C CA . ILE A 1 805 ? -102.471 -87.621 170.962 1.00 59.41 805 ILE A CA 1
ATOM 6642 C C . ILE A 1 805 ? -103.137 -88.774 171.733 1.00 59.41 805 ILE A C 1
ATOM 6644 O O . ILE A 1 805 ? -102.564 -89.854 171.829 1.00 59.41 805 ILE A O 1
ATOM 6648 N N . GLN A 1 806 ? -104.396 -88.610 172.155 1.00 54.34 806 GLN A N 1
ATOM 6649 C CA . GLN A 1 806 ? -105.154 -89.658 172.850 1.00 54.34 806 GLN A CA 1
ATOM 6650 C C . GLN A 1 806 ? -105.483 -90.867 171.947 1.00 54.34 806 GLN A C 1
ATOM 6652 O O . GLN A 1 806 ? -105.499 -91.993 172.426 1.00 54.34 806 GLN A O 1
ATOM 6657 N N . MET A 1 807 ? -105.663 -90.665 170.633 1.00 54.53 807 MET A N 1
ATOM 6658 C CA . MET A 1 807 ? -105.816 -91.766 169.663 1.00 54.53 807 MET A CA 1
ATOM 6659 C C . MET A 1 807 ? -104.487 -92.405 169.233 1.00 54.53 807 MET A C 1
ATOM 6661 O O . MET A 1 807 ? -104.473 -93.557 168.805 1.00 54.53 807 MET A O 1
ATOM 6665 N N . GLN A 1 808 ? -103.374 -91.668 169.286 1.00 51.56 808 GLN A N 1
ATOM 6666 C CA . GLN A 1 808 ? -102.066 -92.179 168.865 1.00 51.56 808 GLN A CA 1
ATOM 6667 C C . GLN A 1 808 ? -101.360 -92.975 169.969 1.00 51.56 808 GLN A C 1
ATOM 6669 O O . GLN A 1 808 ? -100.643 -93.923 169.650 1.00 51.56 808 GLN A O 1
ATOM 6674 N N . GLU A 1 809 ? -101.621 -92.669 171.241 1.00 50.62 809 GLU A N 1
ATOM 6675 C CA . GLU A 1 809 ? -101.094 -93.431 172.380 1.00 50.62 809 GLU A CA 1
ATOM 6676 C C . GLU A 1 809 ? -101.885 -94.730 172.655 1.00 50.62 809 GLU A C 1
ATOM 6678 O O . GLU A 1 809 ? -101.315 -95.676 173.188 1.00 50.62 809 GLU A O 1
ATOM 6683 N N . GLU A 1 810 ? -103.141 -94.856 172.195 1.00 51.59 810 GLU A N 1
ATOM 6684 C CA . GLU A 1 810 ? -103.924 -96.110 172.285 1.00 51.59 810 GLU A CA 1
ATOM 6685 C C . GLU A 1 810 ? -103.607 -97.135 171.171 1.00 51.59 810 GLU A C 1
ATOM 6687 O O . GLU A 1 810 ? -104.048 -98.281 171.245 1.00 51.59 810 GLU A O 1
ATOM 6692 N N . VAL A 1 811 ? -102.827 -96.767 170.142 1.00 51.03 811 VAL A N 1
ATOM 6693 C CA . VAL A 1 811 ? -102.554 -97.637 168.974 1.00 51.03 811 VAL A CA 1
ATOM 6694 C C . VAL A 1 811 ? -101.092 -98.098 168.879 1.00 51.03 811 VAL A C 1
ATOM 6696 O O . VAL A 1 811 ? -100.798 -99.024 168.121 1.00 51.03 811 VAL A O 1
ATOM 6699 N N . ARG A 1 812 ? -100.149 -97.510 169.631 1.00 43.47 812 ARG A N 1
ATOM 6700 C CA . ARG A 1 812 ? -98.727 -97.896 169.559 1.00 43.47 812 ARG A CA 1
ATOM 6701 C C . ARG A 1 812 ? -98.020 -97.839 170.914 1.00 43.47 812 ARG A C 1
ATOM 6703 O O . ARG A 1 812 ? -97.383 -96.849 171.253 1.00 43.47 812 ARG A O 1
ATOM 6710 N N . GLU A 1 813 ? -98.028 -98.962 171.626 1.00 46.53 813 GLU A N 1
ATOM 6711 C CA . GLU A 1 813 ? -96.900 -99.326 172.488 1.00 46.53 813 GLU A CA 1
ATOM 6712 C C . GLU A 1 813 ? -95.679 -99.589 171.590 1.00 46.53 813 GLU A C 1
ATOM 6714 O O . GLU A 1 813 ? -95.678 -100.589 170.879 1.00 46.53 813 GLU A O 1
ATOM 6719 N N . LEU A 1 814 ? -94.680 -98.691 171.569 1.00 39.88 814 LEU A N 1
ATOM 6720 C CA . LEU A 1 814 ? -93.280 -98.970 171.183 1.00 39.88 814 LEU A CA 1
ATOM 6721 C C . LEU A 1 814 ? -92.384 -97.722 171.361 1.00 39.88 814 LEU A C 1
ATOM 6723 O O . LEU A 1 814 ? -92.615 -96.672 170.767 1.00 39.88 814 LEU A O 1
ATOM 6727 N N . THR A 1 815 ? -91.343 -97.872 172.179 1.00 48.06 815 THR A N 1
ATOM 6728 C CA . THR A 1 815 ? -90.228 -96.940 172.447 1.00 48.06 815 THR A CA 1
ATOM 6729 C C . THR A 1 815 ? -89.072 -97.057 171.428 1.00 48.06 815 THR A C 1
ATOM 6731 O O . THR A 1 815 ? -88.960 -98.113 170.809 1.00 48.06 815 THR A O 1
ATOM 6734 N N . LEU A 1 816 ? -88.156 -96.053 171.427 1.00 34.81 816 LEU A N 1
ATOM 6735 C CA . LEU A 1 816 ? -86.738 -96.006 170.928 1.00 34.81 816 LEU A CA 1
ATOM 6736 C C . LEU A 1 816 ? -86.501 -95.353 169.535 1.00 34.81 816 LEU A C 1
ATOM 6738 O O . LEU A 1 816 ? -87.329 -95.517 168.648 1.00 34.81 816 LEU A O 1
ATOM 6742 N N . ASP A 1 817 ? -85.407 -94.632 169.206 1.00 44.28 817 ASP A N 1
ATOM 6743 C CA . ASP A 1 817 ? -84.214 -94.103 169.919 1.00 44.28 817 ASP A CA 1
ATOM 6744 C C . ASP A 1 817 ? -83.525 -92.974 169.081 1.00 44.28 817 ASP A C 1
ATOM 6746 O O . ASP A 1 817 ? -83.827 -92.787 167.900 1.00 44.28 817 ASP A O 1
ATOM 6750 N N . ASP A 1 818 ? -82.554 -92.262 169.672 1.00 48.66 818 ASP A N 1
ATOM 6751 C CA . ASP A 1 818 ? -81.918 -90.987 169.250 1.00 48.66 818 ASP A CA 1
ATOM 6752 C C . ASP A 1 818 ? -80.992 -90.974 167.992 1.00 48.66 818 ASP A C 1
ATOM 6754 O O . ASP A 1 818 ? -80.296 -89.986 167.739 1.00 48.66 818 ASP A O 1
ATOM 6758 N N . GLN A 1 819 ? -80.969 -92.003 167.137 1.00 46.88 819 GLN A N 1
ATOM 6759 C CA . GLN A 1 819 ? -79.982 -92.082 166.034 1.00 46.88 819 GLN A CA 1
ATOM 6760 C C . GLN A 1 819 ? -80.304 -91.280 164.755 1.00 46.88 819 GLN A C 1
ATOM 6762 O O . GLN A 1 819 ? -79.406 -91.039 163.950 1.00 46.88 819 GLN A O 1
ATOM 6767 N N . ASN A 1 820 ? -81.525 -90.768 164.578 1.00 47.84 820 ASN A N 1
ATOM 6768 C CA . ASN A 1 820 ? -81.937 -90.147 163.303 1.00 47.84 820 ASN A CA 1
ATOM 6769 C C . ASN A 1 820 ? -81.784 -88.612 163.224 1.00 47.84 820 ASN A C 1
ATOM 6771 O O . ASN A 1 820 ? -82.101 -88.017 162.194 1.00 47.84 820 ASN A O 1
ATOM 6775 N N . LYS A 1 821 ? -81.275 -87.940 164.269 1.00 50.31 821 LYS A N 1
ATOM 6776 C CA . LYS A 1 821 ? -81.087 -86.471 164.267 1.00 50.31 821 LYS A CA 1
ATOM 6777 C C . LYS A 1 821 ? -79.855 -85.985 163.487 1.00 50.31 821 LYS A C 1
ATOM 6779 O O . LYS A 1 821 ? -79.763 -84.792 163.208 1.00 50.31 821 LYS A O 1
ATOM 6784 N N . THR A 1 822 ? -78.933 -86.866 163.097 1.00 52.78 822 THR A N 1
ATOM 6785 C CA . THR A 1 822 ? -77.610 -86.448 162.587 1.00 52.78 822 THR A CA 1
ATOM 6786 C C . THR A 1 822 ? -77.485 -86.467 161.054 1.00 52.78 822 THR A C 1
ATOM 6788 O O . THR A 1 822 ? -76.630 -85.776 160.507 1.00 52.78 822 THR A O 1
ATOM 6791 N N . GLU A 1 823 ? -78.346 -87.180 160.319 1.00 50.97 823 GLU A N 1
ATOM 6792 C CA . GLU A 1 823 ? -78.165 -87.375 158.865 1.00 50.97 823 GLU A CA 1
ATOM 6793 C C . GLU A 1 823 ? -78.785 -86.289 157.970 1.00 50.97 823 GLU A C 1
ATOM 6795 O O . GLU A 1 823 ? -78.335 -86.093 156.842 1.00 50.97 823 GLU A O 1
ATOM 6800 N N . MET A 1 824 ? -79.753 -85.507 158.453 1.00 50.38 824 MET A N 1
ATOM 6801 C CA . MET A 1 824 ? -80.459 -84.541 157.596 1.00 50.38 824 MET A CA 1
ATOM 6802 C C . MET A 1 824 ? -79.737 -83.191 157.407 1.00 50.38 824 MET A C 1
ATOM 6804 O O . MET A 1 824 ? -80.054 -82.448 156.480 1.00 50.38 824 MET A O 1
ATOM 6808 N N . TYR A 1 825 ? -78.747 -82.867 158.249 1.00 50.72 825 TYR A N 1
ATOM 6809 C CA . TYR A 1 825 ? -78.047 -81.570 158.242 1.00 50.72 825 TYR A CA 1
ATOM 6810 C C . TYR A 1 825 ? -77.009 -81.428 157.105 1.00 50.72 825 TYR A C 1
ATOM 6812 O O . TYR A 1 825 ? -76.620 -80.319 156.747 1.00 50.72 825 TYR A O 1
ATOM 6820 N N . ASN A 1 826 ? -76.576 -82.529 156.479 1.00 50.91 826 ASN A N 1
ATOM 6821 C CA . ASN A 1 826 ? -75.458 -82.520 155.523 1.00 50.91 826 ASN A CA 1
ATOM 6822 C C . ASN A 1 826 ? -75.854 -82.350 154.043 1.00 50.91 826 ASN A C 1
ATOM 6824 O O . ASN A 1 826 ? -74.981 -82.156 153.195 1.00 50.91 826 ASN A O 1
ATOM 6828 N N . THR A 1 827 ? -77.143 -82.387 153.699 1.00 52.50 827 THR A N 1
ATOM 6829 C CA . THR A 1 827 ? -77.567 -82.574 152.298 1.00 52.50 827 THR A CA 1
ATOM 6830 C C . THR A 1 827 ? -77.768 -81.274 151.504 1.00 52.50 827 THR A C 1
ATOM 6832 O O . THR A 1 827 ? -77.829 -81.325 150.280 1.00 52.50 827 THR A O 1
ATOM 6835 N N . PHE A 1 828 ? -77.815 -80.093 152.137 1.00 44.12 828 PHE A N 1
ATOM 6836 C CA . PHE A 1 828 ? -78.251 -78.855 151.455 1.00 44.12 828 PHE A CA 1
ATOM 6837 C C . PHE A 1 828 ? -77.184 -77.757 151.229 1.00 44.12 828 PHE A C 1
ATOM 6839 O O . PHE A 1 828 ? -77.504 -76.706 150.678 1.00 44.12 828 PHE A O 1
ATOM 6846 N N . HIS A 1 829 ? -75.902 -77.981 151.557 1.00 48.34 829 HIS A N 1
ATOM 6847 C CA . HIS A 1 829 ? -74.847 -76.943 151.480 1.00 48.34 829 HIS A CA 1
ATOM 6848 C C . HIS A 1 829 ? -73.703 -77.163 150.459 1.00 48.34 829 HIS A C 1
ATOM 6850 O O . HIS A 1 829 ? -72.580 -76.707 150.670 1.00 48.34 829 HIS A O 1
ATOM 6856 N N . ARG A 1 830 ? -73.945 -77.776 149.291 1.00 43.81 830 ARG A N 1
ATOM 6857 C CA . ARG A 1 830 ? -72.937 -77.835 148.203 1.00 43.81 830 ARG A CA 1
ATOM 6858 C C . ARG A 1 830 ? -73.488 -77.343 146.863 1.00 43.81 830 ARG A C 1
ATOM 6860 O O . ARG A 1 830 ? -74.115 -78.100 146.138 1.00 43.81 830 ARG A O 1
ATOM 6867 N N . GLY A 1 831 ? -73.202 -76.088 146.512 1.00 43.84 831 GLY A N 1
ATOM 6868 C CA . GLY A 1 831 ? -73.579 -75.508 145.215 1.00 43.84 831 GLY A CA 1
ATOM 6869 C C . GLY A 1 831 ? -73.024 -74.100 144.991 1.00 43.84 831 GLY A C 1
ATOM 6870 O O . GLY A 1 831 ? -73.776 -73.164 144.761 1.00 43.84 831 GLY A O 1
ATOM 6871 N N . MET A 1 832 ? -71.706 -73.939 145.124 1.00 39.81 832 MET A N 1
ATOM 6872 C CA . MET A 1 832 ? -70.969 -72.685 144.929 1.00 39.81 832 MET A CA 1
ATOM 6873 C C . MET A 1 832 ? -70.333 -72.626 143.515 1.00 39.81 832 MET A C 1
ATOM 6875 O O . MET A 1 832 ? -69.844 -73.649 143.044 1.00 39.81 832 MET A O 1
ATOM 6879 N N . ARG A 1 833 ? -70.208 -71.404 142.953 1.00 47.69 833 ARG A N 1
ATOM 6880 C CA . ARG A 1 833 ? -69.207 -70.911 141.957 1.00 47.69 833 ARG A CA 1
ATOM 6881 C C . ARG A 1 833 ? -69.383 -71.232 140.456 1.00 47.69 833 ARG A C 1
ATOM 6883 O O . ARG A 1 833 ? -69.213 -72.371 140.045 1.00 47.69 833 ARG A O 1
ATOM 6890 N N . LYS A 1 834 ? -69.496 -70.174 139.629 1.00 44.53 834 LYS A N 1
ATOM 6891 C CA . LYS A 1 834 ? -68.883 -70.033 138.282 1.00 44.53 834 LYS A CA 1
ATOM 6892 C C . LYS A 1 834 ? -68.728 -68.541 137.914 1.00 44.53 834 LYS A C 1
ATOM 6894 O O . LYS A 1 834 ? -69.627 -67.755 138.181 1.00 44.53 834 LYS A O 1
ATOM 6899 N N . ALA A 1 835 ? -67.572 -68.178 137.350 1.00 46.53 835 ALA A N 1
ATOM 6900 C CA . ALA A 1 835 ? -67.156 -66.828 136.939 1.00 46.53 835 ALA A CA 1
ATOM 6901 C C . ALA A 1 835 ? -67.289 -66.624 135.411 1.00 46.53 835 ALA A C 1
ATOM 6903 O O . ALA A 1 835 ? -67.290 -67.610 134.675 1.00 46.53 835 ALA A O 1
ATOM 6904 N N . LEU A 1 836 ? -67.344 -65.368 134.943 1.00 35.81 836 LEU A N 1
ATOM 6905 C CA . LEU A 1 836 ? -67.286 -64.961 133.522 1.00 35.81 836 LEU A CA 1
ATOM 6906 C C . LEU A 1 836 ? -66.210 -63.853 133.295 1.00 35.81 836 LEU A C 1
ATOM 6908 O O . LEU A 1 836 ? -65.840 -63.196 134.268 1.00 35.81 836 LEU A O 1
ATOM 6912 N N . PRO A 1 837 ? -65.660 -63.694 132.064 1.00 49.94 837 PRO A N 1
ATOM 6913 C CA . PRO A 1 837 ? -64.264 -63.276 131.781 1.00 49.94 837 PRO A CA 1
ATOM 6914 C C . PRO A 1 837 ? -64.057 -61.787 131.369 1.00 49.94 837 PRO A C 1
ATOM 6916 O O . PRO A 1 837 ? -65.044 -61.098 131.118 1.00 49.94 837 PRO A O 1
ATOM 6919 N N . PRO A 1 838 ? -62.798 -61.277 131.262 1.00 53.47 838 PRO A N 1
ATOM 6920 C CA . PRO A 1 838 ? -62.485 -59.875 130.936 1.00 53.47 838 PRO A CA 1
ATOM 6921 C C . PRO A 1 838 ? -62.222 -59.635 129.432 1.00 53.47 838 PRO A C 1
ATOM 6923 O O . PRO A 1 838 ? -61.715 -60.521 128.746 1.00 53.47 838 PRO A O 1
ATOM 6926 N N . LEU A 1 839 ? -62.489 -58.419 128.930 1.00 37.00 839 LEU A N 1
ATOM 6927 C CA . LEU A 1 839 ? -62.105 -57.967 127.581 1.00 37.00 839 LEU A CA 1
ATOM 6928 C C . LEU A 1 839 ? -61.142 -56.765 127.613 1.00 37.00 839 LEU A C 1
ATOM 6930 O O . LEU A 1 839 ? -61.100 -55.977 128.554 1.00 37.00 839 LEU A O 1
ATOM 6934 N N . THR A 1 840 ? -60.324 -56.721 126.567 1.00 44.97 840 THR A N 1
ATOM 6935 C CA . THR A 1 840 ? -58.927 -56.279 126.457 1.00 44.97 840 THR A CA 1
ATOM 6936 C C . THR A 1 840 ? -58.702 -54.840 125.975 1.00 44.97 840 THR A C 1
ATOM 6938 O O . THR A 1 840 ? -59.498 -54.287 125.225 1.00 44.97 840 THR A O 1
ATOM 6941 N N . LYS A 1 841 ? -57.536 -54.286 126.348 1.00 47.38 841 LYS A N 1
ATOM 6942 C CA . LYS A 1 841 ? -56.887 -53.081 125.791 1.00 47.38 841 LYS A CA 1
ATOM 6943 C C . LYS A 1 841 ? -56.197 -53.378 124.452 1.00 47.38 841 LYS A C 1
ATOM 6945 O O . LYS A 1 841 ? -55.428 -54.331 124.412 1.00 47.38 841 LYS A O 1
ATOM 6950 N N . GLN A 1 842 ? -56.336 -52.494 123.463 1.00 41.97 842 GLN A N 1
ATOM 6951 C CA . GLN A 1 842 ? -55.377 -52.179 122.381 1.00 41.97 842 GLN A CA 1
ATOM 6952 C C . GLN A 1 842 ? -55.766 -50.797 121.820 1.00 41.97 842 GLN A C 1
ATOM 6954 O O . GLN A 1 842 ? -56.945 -50.469 121.845 1.00 41.97 842 GLN A O 1
ATOM 6959 N N . ALA A 1 843 ? -54.924 -49.949 121.245 1.00 46.34 843 ALA A N 1
ATOM 6960 C CA . ALA A 1 843 ? -53.524 -49.571 121.403 1.00 46.34 843 ALA A CA 1
ATOM 6961 C C . ALA A 1 843 ? -53.420 -48.235 120.635 1.00 46.34 843 ALA A C 1
ATOM 6963 O O . ALA A 1 843 ? -54.113 -48.041 119.640 1.00 46.34 843 ALA A O 1
ATOM 6964 N N . ILE A 1 844 ? -52.613 -47.313 121.146 1.00 39.84 844 ILE A N 1
ATOM 6965 C CA . ILE A 1 844 ? -52.358 -45.981 120.590 1.00 39.84 844 ILE A CA 1
ATOM 6966 C C . ILE A 1 844 ? -51.283 -46.097 119.504 1.00 39.84 844 ILE A C 1
ATOM 6968 O O . ILE A 1 844 ? -50.250 -46.707 119.775 1.00 39.84 844 ILE A O 1
ATOM 6972 N N . THR A 1 845 ? -51.510 -45.454 118.357 1.00 42.03 845 THR A N 1
ATOM 6973 C CA . THR A 1 845 ? -50.570 -44.529 117.688 1.00 42.03 845 THR A CA 1
ATOM 6974 C C . THR A 1 845 ? -51.379 -43.518 116.906 1.00 42.03 845 THR A C 1
ATOM 6976 O O . THR A 1 845 ? -52.279 -43.975 116.165 1.00 42.03 845 THR A O 1
#

Sequence (845 aa):
MKMFEKTFQHYHQILDDLTSRIVKTSTIFKMNIENSDAVIEVKIAEAQRKFEKDYKEASENHKASLEAYEKEVEKNLSSFDSRLDDESNRLIQHYEKLFQSKTESLVMTESAYEKAKSEVDSNTKKTHDDITAIVNENNEILRKHRAKMMETLVEDDQQINELQNQVDKKLAEQQAIAPDLEKQWRQREEELMNRFQIGDHEYQSTKENALSTLESTETQLNKYKLMIQDIQRINEEQYSAAIEEFEKKLKDIIERRNGEIEGPSKERKEKYKAKIAQLRESLDFLEQQSKNDQKALKDKMANKAESHQERLKNIDENHKKVVSKIIQETNDVKKEIEDRKIEWEIERKNVIDGYKQDLVEIQQKADKEQKYYDMKYDTLRQELHHVLQENQKILNKSSDGQSEFTLLELKHQEEEAQLSARLAEQFQAKVNERIKAQMSELKQKHNQERDKIIAEINSARNNEAILQTKYNEANDSLNELERSPSTIISGFTSSRFLEAQTEKWREAFFVDCKLLKEEEANALKALDNTKIEFKEAVQKTIVLKEKLTSAAAFYATAVEESRGKNEEELKEMKDMLLQKEKEIADLERQFEENEKELHKRTRQIEQAEDKLSTLRNQLANEKTKIQEKLKKEYQPIIKQEQRKAEMMVNEIEKLRNELELAIEFTQNDLFVVEASNTAMAEGLQKETEHMVNSLKEQIAVELRKKEEEHSEKLAAIEAGLLNDINIQSTNFALEEHNVKTEYEKKVEEQRKYQTGEISKLNDECMNLITINSEKKEQIVNLGNRQCSVCPVLERSIKKFEKQMIQMQEEVRELTLDDQNKTEMYNTFHRGMRKALPPLTKQAIT

Radius of gyration: 103.45 Å; chains: 1; bounding box: 221×139×303 Å

Foldseek 3Di:
DVVVVVVVVVVVVVVVVVVVVVVVVVVVVVVVVVVVVVVVVVVVVVVVVVVVVVVVVVVVVVVVVVVVVVVVVVVVVVVVVVVVVVVVVVVVVVVVVVVVVVVVVVVVVVVVVVVVVVVVVVVVVVVVVVVVVVVVVVVVVVVVVVVVVVVVVVVVVVVVVVVVVVVVVVVVVVVPCPPVVVVVVVVVVVVVVVVVVVVVVVVVVVVVVVVVVVVVVVVVVVVVVVVVVVVVVVVVVVVVVVVVVVVVVVVVVVVVVCCVVVVVVVVVVVVVVVVVVVVVVVVVVVVVVVVVVVVVVVVVVVVVVVVVVVVVVVVVVVVVVVVVVVVVVVVVVVVVVVVVVVVVVVVVVVVVVVVVVVVVVVVVVVVVVVVVVVVVVVVVVVVVVVVVVVVVVVVPDDDDDDDDDPPPPVPPVVVVVVVVVVVVVVVVVVVVVVCVVVVVVCVVVVVVVVVVVVVVVVVVVVVVVVVVVVVVVPPPPPPPDDDDDDDDDDDDDDPVVVVVVVVVVVVVVVVVVVVLVVVLVVLVVQLVVLVVVLVVLVVVLVVLVVVLVVLVVVLVVLVVVLVDDDPVVNVVSVVVNVVSVVVNVVSVVVNVVSVVVNVVSVVSNVVSVVVSVVSVVVVVVVVVVVVVCCVPPVVVVVVVVVVVVVVVVVVVVVVVVVVVVVVVVVVVVVVVVVVVVVVVVVVVVVVVVVVVVVVVVVVVVVVVVVVVVVVVVVVVVVVVVVVVVVVVVVVVVVVVVVVVVVVVVVVVVVVVVVVVVVVVVVVVVVVVVVVVVVVVVVVVVVVPDDDPCVVVVVVVVVVVVVVVVVVVVVPDDDDDDDPPPPPPPPDPPDDDDDDDDDDDDDDDD